Protein AF-0000000086629548 (afdb_homodimer)

Radius of gyration: 54.88 Å; Cα contacts (8 Å, |Δi|>4): 2472; chains: 2; bounding box: 85×171×128 Å

Structure (mmCIF, N/CA/C/O backbone):
data_AF-0000000086629548-model_v1
#
loop_
_entity.id
_entity.type
_entity.pdbx_description
1 polymer 'Uncharacterized protein'
#
loop_
_atom_site.group_PDB
_atom_site.id
_atom_site.type_symbol
_atom_site.label_atom_id
_atom_site.label_alt_id
_atom_site.label_comp_id
_atom_site.label_asym_id
_atom_site.label_entity_id
_atom_site.label_seq_id
_atom_site.pdbx_PDB_ins_code
_atom_site.Cartn_x
_atom_site.Cartn_y
_atom_site.Cartn_z
_atom_site.occupancy
_atom_site.B_iso_or_equiv
_atom_site.auth_seq_id
_atom_site.auth_comp_id
_atom_site.auth_asym_id
_atom_site.auth_atom_id
_atom_site.pdbx_PDB_model_num
ATOM 1 N N . MET A 1 1 ? 39.594 41.062 -44.062 1 16.95 1 MET A N 1
ATOM 2 C CA . MET A 1 1 ? 40.344 42.312 -44.031 1 16.95 1 MET A CA 1
ATOM 3 C C . MET A 1 1 ? 39.75 43.281 -43 1 16.95 1 MET A C 1
ATOM 5 O O . MET A 1 1 ? 38.594 43.156 -42.594 1 16.95 1 MET A O 1
ATOM 9 N N . SER A 1 2 ? 40.5 44.625 -42.625 1 18.42 2 SER A N 1
ATOM 10 C CA . SER A 1 2 ? 41.312 45.406 -41.688 1 18.42 2 SER A CA 1
ATOM 11 C C . SER A 1 2 ? 40.531 46.625 -41.219 1 18.42 2 SER A C 1
ATOM 13 O O . SER A 1 2 ? 41 47.375 -40.375 1 18.42 2 SER A O 1
ATOM 15 N N . HIS A 1 3 ? 39.5 47.188 -41.875 1 19.64 3 HIS A N 1
ATOM 16 C CA . HIS A 1 3 ? 39.625 48.656 -41.906 1 19.64 3 HIS A CA 1
ATOM 17 C C . HIS A 1 3 ? 39.156 49.25 -40.594 1 19.64 3 HIS A C 1
ATOM 19 O O . HIS A 1 3 ? 37.969 49.156 -40.25 1 19.64 3 HIS A O 1
ATOM 25 N N . LEU A 1 4 ? 40.062 49.312 -39.438 1 22.28 4 LEU A N 1
ATOM 26 C CA . LEU A 1 4 ? 40 49.562 -38 1 22.28 4 LEU A CA 1
ATOM 27 C C . LEU A 1 4 ? 39.844 51.031 -37.688 1 22.28 4 LEU A C 1
ATOM 29 O O . LEU A 1 4 ? 40.75 51.812 -37.906 1 22.28 4 LEU A O 1
ATOM 33 N N . PRO A 1 5 ? 38.562 51.594 -38 1 23.09 5 PRO A N 1
ATOM 34 C CA . PRO A 1 5 ? 38.594 53.031 -38.156 1 23.09 5 PRO A CA 1
ATOM 35 C C . PRO A 1 5 ? 39.094 53.75 -36.875 1 23.09 5 PRO A C 1
ATOM 37 O O . PRO A 1 5 ? 39.094 53.156 -35.812 1 23.09 5 PRO A O 1
ATOM 40 N N . GLU A 1 6 ? 39.375 55.094 -36.938 1 21.73 6 GLU A N 1
ATOM 41 C CA . GLU A 1 6 ? 40.25 56.188 -36.531 1 21.73 6 GLU A CA 1
ATOM 42 C C . GLU A 1 6 ? 39.812 56.844 -35.219 1 21.73 6 GLU A C 1
ATOM 44 O O . GLU A 1 6 ? 38.625 57.156 -35.062 1 21.73 6 GLU A O 1
ATOM 49 N N . PRO A 1 7 ? 40.531 56.719 -34 1 24.36 7 PRO A N 1
ATOM 50 C CA . PRO A 1 7 ? 40.344 56.906 -32.562 1 24.36 7 PRO A CA 1
ATOM 51 C C . PRO A 1 7 ? 40.281 58.375 -32.156 1 24.36 7 PRO A C 1
ATOM 53 O O . PRO A 1 7 ? 41.219 59.125 -32.375 1 24.36 7 PRO A O 1
ATOM 56 N N . PRO A 1 8 ? 39 59.031 -32.344 1 25.02 8 PRO A N 1
ATOM 57 C CA . PRO A 1 8 ? 39.031 60.5 -32.438 1 25.02 8 PRO A CA 1
ATOM 58 C C . PRO A 1 8 ? 39.688 61.125 -31.188 1 25.02 8 PRO A C 1
ATOM 60 O O . PRO A 1 8 ? 39.75 60.5 -30.125 1 25.02 8 PRO A O 1
ATOM 63 N N . PRO A 1 9 ? 40.062 62.438 -31.281 1 21.61 9 PRO A N 1
ATOM 64 C CA . PRO A 1 9 ? 41.094 63.281 -30.688 1 21.61 9 PRO A CA 1
ATOM 65 C C . PRO A 1 9 ? 40.719 63.812 -29.297 1 21.61 9 PRO A C 1
ATOM 67 O O . PRO A 1 9 ? 39.531 63.906 -28.984 1 21.61 9 PRO A O 1
ATOM 70 N N . ARG A 1 10 ? 41.594 63.812 -28.266 1 21 10 ARG A N 1
ATOM 71 C CA . ARG A 1 10 ? 41.781 63.875 -26.812 1 21 10 ARG A CA 1
ATOM 72 C C . ARG A 1 10 ? 41.531 65.312 -26.312 1 21 10 ARG A C 1
ATOM 74 O O . ARG A 1 10 ? 42.344 66.188 -26.547 1 21 10 ARG A O 1
ATOM 81 N N . PRO A 1 11 ? 40.125 65.812 -26.391 1 21.61 11 PRO A N 1
ATOM 82 C CA . PRO A 1 11 ? 40.062 67.25 -26.203 1 21.61 11 PRO A CA 1
ATOM 83 C C . PRO A 1 11 ? 40.656 67.75 -24.875 1 21.61 11 PRO A C 1
ATOM 85 O O . PRO A 1 11 ? 40.719 66.938 -23.922 1 21.61 11 PRO A O 1
ATOM 88 N N . ALA A 1 12 ? 41.219 68.938 -24.797 1 23.23 12 ALA A N 1
ATOM 89 C CA . ALA A 1 12 ? 42.188 69.75 -24.031 1 23.23 12 ALA A CA 1
ATOM 90 C C . ALA A 1 12 ? 41.562 70.25 -22.719 1 23.23 12 ALA A C 1
ATOM 92 O O . ALA A 1 12 ? 40.5 70.812 -22.719 1 23.23 12 ALA A O 1
ATOM 93 N N . ILE A 1 13 ? 41.812 69.562 -21.578 1 20.09 13 ILE A N 1
ATOM 94 C CA . ILE A 1 13 ? 41.312 69.625 -20.219 1 20.09 13 ILE A CA 1
ATOM 95 C C . ILE A 1 13 ? 41.75 70.938 -19.562 1 20.09 13 ILE A C 1
ATOM 97 O O . ILE A 1 13 ? 42.938 71.188 -19.312 1 20.09 13 ILE A O 1
ATOM 101 N N . GLU A 1 14 ? 41.062 72.062 -20.078 1 18.64 14 GLU A N 1
ATOM 102 C CA . GLU A 1 14 ? 41.594 73.312 -19.641 1 18.64 14 GLU A CA 1
ATOM 103 C C . GLU A 1 14 ? 41.562 73.438 -18.125 1 18.64 14 GLU A C 1
ATOM 105 O O . GLU A 1 14 ? 40.562 73.062 -17.484 1 18.64 14 GLU A O 1
ATOM 110 N N . ARG A 1 15 ? 42.656 73.688 -17.516 1 17.89 15 ARG A N 1
ATOM 111 C CA . ARG A 1 15 ? 43.188 73.75 -16.156 1 17.89 15 ARG A CA 1
ATOM 112 C C . ARG A 1 15 ? 42.594 74.938 -15.383 1 17.89 15 ARG A C 1
ATOM 114 O O . ARG A 1 15 ? 42.906 76.062 -15.648 1 17.89 15 ARG A O 1
ATOM 121 N N . LYS A 1 16 ? 41.156 74.938 -15.266 1 21.5 16 LYS A N 1
ATOM 122 C CA . LYS A 1 16 ? 40.625 76.188 -14.719 1 21.5 16 LYS A CA 1
ATOM 123 C C . LYS A 1 16 ? 41.25 76.5 -13.352 1 21.5 16 LYS A C 1
ATOM 125 O O . LYS A 1 16 ? 41.406 75.625 -12.523 1 21.5 16 LYS A O 1
ATOM 130 N N . SER A 1 17 ? 41.938 77.688 -13.148 1 18.8 17 SER A N 1
ATOM 131 C CA . SER A 1 17 ? 42.812 78.312 -12.133 1 18.8 17 SER A CA 1
ATOM 132 C C . SER A 1 17 ? 42.031 78.562 -10.844 1 18.8 17 SER A C 1
ATOM 134 O O . SER A 1 17 ? 40.906 79.062 -10.883 1 18.8 17 SER A O 1
ATOM 136 N N . ILE A 1 18 ? 42.219 77.75 -9.758 1 20 18 ILE A N 1
ATOM 137 C CA . ILE A 1 18 ? 41.625 77.688 -8.422 1 20 18 ILE A CA 1
ATOM 138 C C . ILE A 1 18 ? 41.969 78.938 -7.633 1 20 18 ILE A C 1
ATOM 140 O O . ILE A 1 18 ? 43.125 79.188 -7.285 1 20 18 ILE A O 1
ATOM 144 N N . ALA A 1 19 ? 41.344 80.125 -8.109 1 21.16 19 ALA A N 1
ATOM 145 C CA . ALA A 1 19 ? 41.75 81.375 -7.461 1 21.16 19 ALA A CA 1
ATOM 146 C C . ALA A 1 19 ? 41.438 81.375 -5.965 1 21.16 19 ALA A C 1
ATOM 148 O O . ALA A 1 19 ? 40.406 80.875 -5.555 1 21.16 19 ALA A O 1
ATOM 149 N N . TYR A 1 20 ? 42.375 81.375 -5.094 1 19.84 20 TYR A N 1
ATOM 150 C CA . TYR A 1 20 ? 42.594 81.25 -3.652 1 19.84 20 TYR A CA 1
ATOM 151 C C . TYR A 1 20 ? 41.969 82.438 -2.928 1 19.84 20 TYR A C 1
ATOM 153 O O . TYR A 1 20 ? 42.5 83.562 -2.996 1 19.84 20 TYR A O 1
ATOM 161 N N . ALA A 1 21 ? 40.625 82.812 -3.229 1 23.08 21 ALA A N 1
ATOM 162 C CA . ALA A 1 21 ? 40.188 84.062 -2.719 1 23.08 21 ALA A CA 1
ATOM 163 C C . ALA A 1 21 ? 40.375 84.188 -1.206 1 23.08 21 ALA A C 1
ATOM 165 O O . ALA A 1 21 ? 40.281 83.188 -0.508 1 23.08 21 ALA A O 1
ATOM 166 N N . GLU A 1 22 ? 40.875 85.312 -0.771 1 21.45 22 GLU A N 1
ATOM 167 C CA . GLU A 1 22 ? 41.406 85.875 0.468 1 21.45 22 GLU A CA 1
ATOM 168 C C . GLU A 1 22 ? 40.312 86 1.513 1 21.45 22 GLU A C 1
ATOM 170 O O . GLU A 1 22 ? 39.281 86.625 1.248 1 21.45 22 GLU A O 1
ATOM 175 N N . VAL A 1 23 ? 40.125 85 2.391 1 23.09 23 VAL A N 1
ATOM 176 C CA . VAL A 1 23 ? 39.188 84.812 3.479 1 23.09 23 VAL A CA 1
ATOM 177 C C . VAL A 1 23 ? 39.375 85.938 4.531 1 23.09 23 VAL A C 1
ATOM 179 O O . VAL A 1 23 ? 40.406 85.938 5.203 1 23.09 23 VAL A O 1
ATOM 182 N N . HIS A 1 24 ? 39.094 87.188 4.105 1 21.47 24 HIS A N 1
ATOM 183 C CA . HIS A 1 24 ? 39.281 88.25 5.074 1 21.47 24 HIS A CA 1
ATOM 184 C C . HIS A 1 24 ? 38.406 88.062 6.305 1 21.47 24 HIS A C 1
ATOM 186 O O . HIS A 1 24 ? 37.281 87.562 6.195 1 21.47 24 HIS A O 1
ATOM 192 N N . GLY A 1 25 ? 38.969 88 7.57 1 21.34 25 GLY A N 1
ATOM 193 C CA . GLY A 1 25 ? 38.781 87.625 8.961 1 21.34 25 GLY A CA 1
ATOM 194 C C . GLY A 1 25 ? 37.812 88.562 9.695 1 21.34 25 GLY A C 1
ATOM 195 O O . GLY A 1 25 ? 37.719 88.5 10.93 1 21.34 25 GLY A O 1
ATOM 196 N N . THR A 1 26 ? 37.031 89.438 8.969 1 23.89 26 THR A N 1
ATOM 197 C CA . THR A 1 26 ? 36.594 90.5 9.844 1 23.89 26 THR A CA 1
ATOM 198 C C . THR A 1 26 ? 35.625 89.938 10.898 1 23.89 26 THR A C 1
ATOM 200 O O . THR A 1 26 ? 34.75 89.188 10.594 1 23.89 26 THR A O 1
ATOM 203 N N . ALA A 1 27 ? 35.969 90.062 12.188 1 25.42 27 ALA A N 1
ATOM 204 C CA . ALA A 1 27 ? 35.562 89.688 13.539 1 25.42 27 ALA A CA 1
ATOM 205 C C . ALA A 1 27 ? 34.219 90.375 13.914 1 25.42 27 ALA A C 1
ATOM 207 O O . ALA A 1 27 ? 34.125 91 14.945 1 25.42 27 ALA A O 1
ATOM 208 N N . SER A 1 28 ? 33.344 90.5 12.906 1 22.39 28 SER A N 1
ATOM 209 C CA . SER A 1 28 ? 32.188 91.312 13.375 1 22.39 28 SER A CA 1
ATOM 210 C C . SER A 1 28 ? 31.531 90.625 14.578 1 22.39 28 SER A C 1
ATOM 212 O O . SER A 1 28 ? 31.375 89.438 14.617 1 22.39 28 SER A O 1
ATOM 214 N N . ASP A 1 29 ? 31.531 91.25 15.703 1 22.77 29 ASP A N 1
ATOM 215 C CA . ASP A 1 29 ? 31.156 91.062 17.094 1 22.77 29 ASP A CA 1
ATOM 216 C C . ASP A 1 29 ? 29.672 90.75 17.219 1 22.77 29 ASP A C 1
ATOM 218 O O . ASP A 1 29 ? 28.844 91.688 17.391 1 22.77 29 ASP A O 1
ATOM 222 N N . SER A 1 30 ? 29.141 89.938 16.375 1 20.83 30 SER A N 1
ATOM 223 C CA . SER A 1 30 ? 27.688 89.75 16.391 1 20.83 30 SER A CA 1
ATOM 224 C C . SER A 1 30 ? 27.203 89.25 17.75 1 20.83 30 SER A C 1
ATOM 226 O O . SER A 1 30 ? 27.594 88.188 18.188 1 20.83 30 SER A O 1
ATOM 228 N N . ARG A 1 31 ? 26.984 90.25 18.703 1 30.27 31 ARG A N 1
ATOM 229 C CA . ARG A 1 31 ? 26.266 90.062 19.953 1 30.27 31 ARG A CA 1
ATOM 230 C C . ARG A 1 31 ? 25 89.188 19.75 1 30.27 31 ARG A C 1
ATOM 232 O O . ARG A 1 31 ? 24.062 89.625 19.094 1 30.27 31 ARG A O 1
ATOM 239 N N . GLN A 1 32 ? 25.266 87.938 19.359 1 20.83 32 GLN A N 1
ATOM 240 C CA . GLN A 1 32 ? 24.172 87 19.203 1 20.83 32 GLN A CA 1
ATOM 241 C C . GLN A 1 32 ? 23.234 87.062 20.406 1 20.83 32 GLN A C 1
ATOM 243 O O . GLN A 1 32 ? 23.656 86.812 21.547 1 20.83 32 GLN A O 1
ATOM 248 N N . ASP A 1 33 ? 22.344 88.062 20.391 1 27.55 33 ASP A N 1
ATOM 249 C CA . ASP A 1 33 ? 21.203 88.125 21.312 1 27.55 33 ASP A CA 1
ATOM 250 C C . ASP A 1 33 ? 20.594 86.75 21.562 1 27.55 33 ASP A C 1
ATOM 252 O O . ASP A 1 33 ? 20.391 86 20.641 1 27.55 33 ASP A O 1
ATOM 256 N N . GLY A 1 34 ? 20.922 86.188 22.641 1 26.98 34 GLY A N 1
ATOM 257 C CA . GLY A 1 34 ? 20.422 84.938 23.234 1 26.98 34 GLY A CA 1
ATOM 258 C C . GLY A 1 34 ? 18.922 84.812 23.203 1 26.98 34 GLY A C 1
ATOM 259 O O . GLY A 1 34 ? 18.25 85.062 24.203 1 26.98 34 GLY A O 1
ATOM 260 N N . GLN A 1 35 ? 18.25 85.312 22.094 1 26.69 35 GLN A N 1
ATOM 261 C CA . GLN A 1 35 ? 16.797 85.125 22.062 1 26.69 35 GLN A CA 1
ATOM 262 C C . GLN A 1 35 ? 16.453 83.688 22.328 1 26.69 35 GLN A C 1
ATOM 264 O O . GLN A 1 35 ? 16.797 82.812 21.547 1 26.69 35 GLN A O 1
ATOM 269 N N . THR A 1 36 ? 16.469 83.312 23.562 1 30.31 36 THR A N 1
ATOM 270 C CA . THR A 1 36 ? 15.789 82.125 23.938 1 30.31 36 THR A CA 1
ATOM 271 C C . THR A 1 36 ? 14.492 81.938 23.141 1 30.31 36 THR A C 1
ATOM 273 O O . THR A 1 36 ? 13.664 82.875 23.109 1 30.31 36 THR A O 1
ATOM 276 N N . GLY A 1 37 ? 14.539 81.375 21.984 1 29.08 37 GLY A N 1
ATOM 277 C CA . GLY A 1 37 ? 13.398 81.062 21.141 1 29.08 37 GLY A CA 1
ATOM 278 C C . GLY A 1 37 ? 12.18 80.625 21.938 1 29.08 37 GLY A C 1
ATOM 279 O O . GLY A 1 37 ? 12.133 79.5 22.469 1 29.08 37 GLY A O 1
ATOM 280 N N . TYR A 1 38 ? 11.625 81.5 22.828 1 31.05 38 TYR A N 1
ATOM 281 C CA . TYR A 1 38 ? 10.242 81.312 23.219 1 31.05 38 TYR A CA 1
ATOM 282 C C . TYR A 1 38 ? 9.406 80.812 22.031 1 31.05 38 TYR A C 1
ATOM 284 O O . TYR A 1 38 ? 9.383 81.5 20.984 1 31.05 38 TYR A O 1
ATOM 292 N N . VAL A 1 39 ? 9.367 79.562 21.781 1 35.62 39 VAL A N 1
ATOM 293 C CA . VAL A 1 39 ? 8.328 79.062 20.906 1 35.62 39 VAL A CA 1
ATOM 294 C C . VAL A 1 39 ? 7.074 79.938 21 1 35.62 39 VAL A C 1
ATOM 296 O O . VAL A 1 39 ? 6.547 80.125 22.094 1 35.62 39 VAL A O 1
ATOM 299 N N . ASP A 1 40 ? 6.98 81 20.281 1 35.56 40 ASP A N 1
ATOM 300 C CA . ASP A 1 40 ? 5.809 81.875 20.109 1 35.56 40 ASP A CA 1
ATOM 301 C C . ASP A 1 40 ? 4.52 81.062 20.297 1 35.56 40 ASP A C 1
ATOM 303 O O . ASP A 1 40 ? 4.23 80.125 19.516 1 35.56 40 ASP A O 1
ATOM 307 N N . SER A 1 41 ? 4.047 80.812 21.438 1 40.88 41 SER A N 1
ATOM 308 C CA . SER A 1 41 ? 2.791 80.312 21.984 1 40.88 41 SER A CA 1
ATOM 309 C C . SER A 1 41 ? 1.6 80.812 21.156 1 40.88 41 SER A C 1
ATOM 311 O O . SER A 1 41 ? 0.449 80.688 21.578 1 40.88 41 SER A O 1
ATOM 313 N N . LYS A 1 42 ? 1.736 81.75 20.203 1 44.5 42 LYS A N 1
ATOM 314 C CA . LYS A 1 42 ? 0.559 82.438 19.688 1 44.5 42 LYS A CA 1
ATOM 315 C C . LYS A 1 42 ? -0.26 81.5 18.781 1 44.5 42 LYS A C 1
ATOM 317 O O . LYS A 1 42 ? -1.447 81.75 18.562 1 44.5 42 LYS A O 1
ATOM 322 N N . TYR A 1 43 ? 0.368 80.812 17.734 1 45.66 43 TYR A N 1
ATOM 323 C CA . TYR A 1 43 ? -0.561 80.188 16.812 1 45.66 43 TYR A CA 1
ATOM 324 C C . TYR A 1 43 ? -0.967 78.812 17.312 1 45.66 43 TYR A C 1
ATOM 326 O O . TYR A 1 43 ? -0.111 78 17.609 1 45.66 43 TYR A O 1
ATOM 334 N N . PRO A 1 44 ? -2.225 78.688 17.656 1 58 44 PRO A N 1
ATOM 335 C CA . PRO A 1 44 ? -2.754 77.438 18.203 1 58 44 PRO A CA 1
ATOM 336 C C . PRO A 1 44 ? -2.441 76.188 17.312 1 58 44 PRO A C 1
ATOM 338 O O . PRO A 1 44 ? -2.631 76.25 16.094 1 58 44 PRO A O 1
ATOM 341 N N . LYS A 1 45 ? -1.513 75.25 17.672 1 67.81 45 LYS A N 1
ATOM 342 C CA . LYS A 1 45 ? -1.233 74 16.969 1 67.81 45 LYS A CA 1
ATOM 343 C C . LYS A 1 45 ? -2.508 73.188 16.766 1 67.81 45 LYS A C 1
ATOM 345 O O . LYS A 1 45 ? -3.195 72.875 17.734 1 67.81 45 LYS A O 1
ATOM 350 N N . THR A 1 46 ? -3.045 73.188 15.469 1 74.94 46 THR A N 1
ATOM 351 C CA . THR A 1 46 ? -4.293 72.5 15.156 1 74.94 46 THR A CA 1
ATOM 352 C C . THR A 1 46 ? -4.016 71.125 14.562 1 74.94 46 THR A C 1
ATOM 354 O O . THR A 1 46 ? -2.975 70.938 13.938 1 74.94 46 THR A O 1
ATOM 357 N N . SER A 1 47 ? -4.867 70.25 14.891 1 76.81 47 SER A N 1
ATOM 358 C CA . SER A 1 47 ? -4.793 68.875 14.328 1 76.81 47 SER A CA 1
ATOM 359 C C . SER A 1 47 ? -5.359 68.812 12.914 1 76.81 47 SER A C 1
ATOM 361 O O . SER A 1 47 ? -6.449 69.375 12.664 1 76.81 47 SER A O 1
ATOM 363 N N . LYS A 1 48 ? -4.523 68.5 11.953 1 71.5 48 LYS A N 1
ATOM 364 C CA . LYS A 1 48 ? -4.969 68.438 10.562 1 71.5 48 LYS A CA 1
ATOM 365 C C . LYS A 1 48 ? -5.707 67.125 10.258 1 71.5 48 LYS A C 1
ATOM 367 O O . LYS A 1 48 ? -5.215 66.062 10.562 1 71.5 48 LYS A O 1
ATOM 372 N N . TRP A 1 49 ? -6.996 67.375 9.797 1 74.56 49 TRP A N 1
ATOM 373 C CA . TRP A 1 49 ? -7.828 66.25 9.391 1 74.56 49 TRP A CA 1
ATOM 374 C C . TRP A 1 49 ? -7.328 65.625 8.078 1 74.56 49 TRP A C 1
ATOM 376 O O . TRP A 1 49 ? -7.281 66.312 7.059 1 74.56 49 TRP A O 1
ATOM 386 N N . HIS A 1 50 ? -6.613 64.562 8.008 1 68.62 50 HIS A N 1
ATOM 387 C CA . HIS A 1 50 ? -6.254 63.844 6.781 1 68.62 50 HIS A CA 1
ATOM 388 C C . HIS A 1 50 ? -6.281 62.344 6.973 1 68.62 50 HIS A C 1
ATOM 390 O O . HIS A 1 50 ? -5.812 61.844 7.992 1 68.62 50 HIS A O 1
ATOM 396 N N . VAL A 1 51 ? -7.078 61.781 6.09 1 66.31 51 VAL A N 1
ATOM 397 C CA . VAL A 1 51 ? -7.039 60.312 6.066 1 66.31 51 VAL A CA 1
ATOM 398 C C . VAL A 1 51 ? -5.785 59.844 5.336 1 66.31 51 VAL A C 1
ATOM 400 O O . VAL A 1 51 ? -5.633 60.062 4.137 1 66.31 51 VAL A O 1
ATOM 403 N N . ARG A 1 52 ? -4.879 59.406 6.102 1 71.31 52 ARG A N 1
ATOM 404 C CA . ARG A 1 52 ? -3.725 58.812 5.426 1 71.31 52 ARG A CA 1
ATOM 405 C C . ARG A 1 52 ? -4.086 57.5 4.766 1 71.31 52 ARG A C 1
ATOM 407 O O . ARG A 1 52 ? -4.723 56.625 5.387 1 71.31 52 ARG A O 1
ATOM 414 N N . TRP A 1 53 ? -3.939 57.5 3.514 1 81.88 53 TRP A N 1
ATOM 415 C CA . TRP A 1 53 ? -4.293 56.344 2.674 1 81.88 53 TRP A CA 1
ATOM 416 C C . TRP A 1 53 ? -3.59 55.094 3.154 1 81.88 53 TRP A C 1
ATOM 418 O O . TRP A 1 53 ? -3.926 53.969 2.723 1 81.88 53 TRP A O 1
ATOM 428 N N . GLN A 1 54 ? -2.801 55.125 4.152 1 85.19 54 GLN A N 1
ATOM 429 C CA . GLN A 1 54 ? -1.989 54 4.574 1 85.19 54 GLN A CA 1
ATOM 430 C C . GLN A 1 54 ? -2.838 52.938 5.285 1 85.19 54 GLN A C 1
ATOM 432 O O . GLN A 1 54 ? -2.648 51.75 5.086 1 85.19 54 GLN A O 1
ATOM 437 N N . THR A 1 55 ? -3.812 53.375 6.074 1 90 55 THR A N 1
ATOM 438 C CA . THR A 1 55 ? -4.602 52.406 6.855 1 90 55 THR A CA 1
ATOM 439 C C . THR A 1 55 ? -5.52 51.594 5.949 1 90 55 THR A C 1
ATOM 441 O O . THR A 1 55 ? -5.516 50.375 5.996 1 90 55 THR A O 1
ATOM 444 N N . PRO A 1 56 ? -6.312 52.25 5.016 1 92.5 56 PRO A N 1
ATOM 445 C CA . PRO A 1 56 ? -7.113 51.438 4.094 1 92.5 56 PRO A CA 1
ATOM 446 C C . PRO A 1 56 ? -6.262 50.562 3.18 1 92.5 56 PRO A C 1
ATOM 448 O O . PRO A 1 56 ? -6.641 49.438 2.873 1 92.5 56 PRO A O 1
ATOM 451 N N . ALA A 1 57 ? -5.145 51.062 2.77 1 93.81 57 ALA A N 1
ATOM 452 C CA . ALA A 1 57 ? -4.258 50.281 1.909 1 93.81 57 ALA A CA 1
ATOM 453 C C . ALA A 1 57 ? -3.721 49.062 2.639 1 93.81 57 ALA A C 1
ATOM 455 O O . ALA A 1 57 ? -3.611 47.969 2.053 1 93.81 57 ALA A O 1
ATOM 456 N N . LYS A 1 58 ? -3.355 49.219 3.893 1 93.56 58 LYS A N 1
ATOM 457 C CA . LYS A 1 58 ? -2.867 48.094 4.68 1 93.56 58 LYS A CA 1
ATOM 458 C C . LYS A 1 58 ? -3.963 47.062 4.887 1 93.56 58 LYS A C 1
ATOM 460 O O . LYS A 1 58 ? -3.707 45.844 4.797 1 93.56 58 LYS A O 1
ATOM 465 N N . MET A 1 59 ? -5.121 47.5 5.148 1 95.44 59 MET A N 1
ATOM 466 C CA . MET A 1 59 ? -6.262 46.594 5.352 1 95.44 59 MET A CA 1
ATOM 467 C C . MET A 1 59 ? -6.543 45.781 4.094 1 95.44 59 MET A C 1
ATOM 469 O O . MET A 1 59 ? -6.676 44.562 4.156 1 95.44 59 MET A O 1
ATOM 473 N N . LEU A 1 60 ? -6.57 46.438 2.947 1 97.06 60 LEU A N 1
ATOM 474 C CA . LEU A 1 60 ? -6.879 45.781 1.676 1 97.06 60 LEU A CA 1
ATOM 475 C C . LEU A 1 60 ? -5.711 44.906 1.204 1 97.06 60 LEU A C 1
ATOM 477 O O . LEU A 1 60 ? -5.914 43.844 0.62 1 97.06 60 LEU A O 1
ATOM 481 N N . ALA A 1 61 ? -4.512 45.375 1.468 1 97.69 61 ALA A N 1
ATOM 482 C CA . ALA A 1 61 ? -3.334 44.625 1.076 1 97.69 61 ALA A CA 1
ATOM 483 C C . ALA A 1 61 ? -3.252 43.312 1.854 1 97.69 61 ALA A C 1
ATOM 485 O O . ALA A 1 61 ? -2.963 42.25 1.281 1 97.69 61 ALA A O 1
ATOM 486 N N . LEU A 1 62 ? -3.498 43.406 3.156 1 98.06 62 LEU A N 1
ATOM 487 C CA . LEU A 1 62 ? -3.48 42.188 3.98 1 98.06 62 LEU A CA 1
ATOM 488 C C . LEU A 1 62 ? -4.578 41.219 3.553 1 98.06 62 LEU A C 1
ATOM 490 O O . LEU A 1 62 ? -4.344 40.031 3.447 1 98.06 62 LEU A O 1
ATOM 494 N N . PHE A 1 63 ? -5.734 41.719 3.264 1 98.38 63 PHE A N 1
ATOM 495 C CA . PHE A 1 63 ? -6.844 40.906 2.775 1 98.38 63 PHE A CA 1
ATOM 496 C C . PHE A 1 63 ? -6.488 40.25 1.447 1 98.38 63 PHE A C 1
ATOM 498 O O . PHE A 1 63 ? -6.688 39.062 1.272 1 98.38 63 PHE A O 1
ATOM 505 N N . GLY A 1 64 ? -5.977 41.094 0.524 1 98.44 64 GLY A N 1
ATOM 506 C CA . GLY A 1 64 ? -5.59 40.562 -0.78 1 98.44 64 GLY A CA 1
ATOM 507 C C . GLY A 1 64 ? -4.508 39.5 -0.709 1 98.44 64 GLY A C 1
ATOM 508 O O . GLY A 1 64 ? -4.605 38.469 -1.355 1 98.44 64 GLY A O 1
ATOM 509 N N . LEU A 1 65 ? -3.492 39.75 0.126 1 98.44 65 LEU A N 1
ATOM 510 C CA . LEU A 1 65 ? -2.393 38.812 0.276 1 98.44 65 LEU A CA 1
ATOM 511 C C . LEU A 1 65 ? -2.869 37.5 0.949 1 98.44 65 LEU A C 1
ATOM 513 O O . LEU A 1 65 ? -2.396 36.438 0.619 1 98.44 65 LEU A O 1
ATOM 517 N N . GLY A 1 66 ? -3.77 37.656 1.96 1 98.5 66 GLY A N 1
ATOM 518 C CA . GLY A 1 66 ? -4.352 36.5 2.582 1 98.5 66 GLY A CA 1
ATOM 519 C C . GLY A 1 66 ? -5.137 35.625 1.61 1 98.5 66 GLY A C 1
ATOM 520 O O . GLY A 1 66 ? -5.008 34.406 1.61 1 98.5 66 GLY A O 1
ATOM 521 N N . THR A 1 67 ? -5.879 36.25 0.733 1 98.44 67 THR A N 1
ATOM 522 C CA . THR A 1 67 ? -6.656 35.531 -0.282 1 98.44 67 THR A CA 1
ATOM 523 C C . THR A 1 67 ? -5.734 34.875 -1.308 1 98.44 67 THR A C 1
ATOM 525 O O . THR A 1 67 ? -5.961 33.75 -1.712 1 98.44 67 THR A O 1
ATOM 528 N N . LEU A 1 68 ? -4.73 35.594 -1.665 1 98.5 68 LEU A N 1
ATOM 529 C CA . LEU A 1 68 ? -3.764 35.062 -2.609 1 98.5 68 LEU A CA 1
ATOM 530 C C . LEU A 1 68 ? -3.045 33.844 -2.014 1 98.5 68 LEU A C 1
ATOM 532 O O . LEU A 1 68 ? -2.742 32.906 -2.725 1 98.5 68 LEU A O 1
ATOM 536 N N . SER A 1 69 ? -2.736 33.906 -0.763 1 98.5 69 SER A N 1
ATOM 537 C CA . SER A 1 69 ? -2.104 32.781 -0.091 1 98.5 69 SER A CA 1
ATOM 538 C C . SER A 1 69 ? -3.021 31.578 -0.076 1 98.5 69 SER A C 1
ATOM 540 O O . SER A 1 69 ? -2.564 30.438 -0.259 1 98.5 69 SER A O 1
ATOM 542 N N . ALA A 1 70 ? -4.262 31.797 0.141 1 98.56 70 ALA A N 1
ATOM 543 C CA . ALA A 1 70 ? -5.234 30.703 0.099 1 98.56 70 ALA A CA 1
ATOM 544 C C . ALA A 1 70 ? -5.289 30.078 -1.287 1 98.56 70 ALA A C 1
ATOM 546 O O . ALA A 1 70 ? -5.332 28.844 -1.413 1 98.56 70 ALA A O 1
ATOM 547 N N . ILE A 1 71 ? -5.301 30.906 -2.285 1 98.44 71 ILE A N 1
ATOM 548 C CA . ILE A 1 71 ? -5.305 30.422 -3.66 1 98.44 71 ILE A CA 1
ATOM 549 C C . ILE A 1 71 ? -4.012 29.656 -3.941 1 98.44 71 ILE A C 1
ATOM 551 O O . ILE A 1 71 ? -4.027 28.609 -4.594 1 98.44 71 ILE A O 1
ATOM 555 N N . GLY A 1 72 ? -2.891 30.203 -3.457 1 98.44 72 GLY A N 1
ATOM 556 C CA . GLY A 1 72 ? -1.624 29.5 -3.584 1 98.44 72 GLY A CA 1
ATOM 557 C C . GLY A 1 72 ? -1.637 28.125 -2.945 1 98.44 72 GLY A C 1
ATOM 558 O O . GLY A 1 72 ? -1.08 27.172 -3.498 1 98.44 72 GLY A O 1
ATOM 559 N N . HIS A 1 73 ? -2.252 28.047 -1.794 1 98.5 73 HIS A N 1
ATOM 560 C CA . HIS A 1 73 ? -2.398 26.766 -1.111 1 98.5 73 HIS A CA 1
ATOM 561 C C . HIS A 1 73 ? -3.178 25.781 -1.965 1 98.5 73 HIS A C 1
ATOM 563 O O . HIS A 1 73 ? -2.785 24.609 -2.084 1 98.5 73 HIS A O 1
ATOM 569 N N . HIS A 1 74 ? -4.266 26.188 -2.535 1 98.31 74 HIS A N 1
ATOM 570 C CA . HIS A 1 74 ? -5.078 25.375 -3.42 1 98.31 74 HIS A CA 1
ATOM 571 C C . HIS A 1 74 ? -4.266 24.875 -4.609 1 98.31 74 HIS A C 1
ATOM 573 O O . HIS A 1 74 ? -4.293 23.672 -4.93 1 98.31 74 HIS A O 1
ATOM 579 N N . LEU A 1 75 ? -3.545 25.734 -5.234 1 98.5 75 LEU A N 1
ATOM 580 C CA . LEU A 1 75 ? -2.77 25.375 -6.414 1 98.5 75 LEU A CA 1
ATOM 581 C C . LEU A 1 75 ? -1.65 24.406 -6.047 1 98.5 75 LEU A C 1
ATOM 583 O O . LEU A 1 75 ? -1.345 23.484 -6.812 1 98.5 75 LEU A O 1
ATOM 587 N N . PHE A 1 76 ? -1.115 24.594 -4.969 1 98 76 PHE A N 1
ATOM 588 C CA . PHE A 1 76 ? -0.072 23.703 -4.484 1 98 76 PHE A CA 1
ATOM 589 C C . PHE A 1 76 ? -0.619 22.297 -4.285 1 98 76 PHE A C 1
ATOM 591 O O . PHE A 1 76 ? -0.051 21.328 -4.793 1 98 76 PHE A O 1
ATOM 598 N N . TYR A 1 77 ? -1.73 22.172 -3.59 1 98.38 77 TYR A N 1
ATOM 599 C CA . TYR A 1 77 ? -2.33 20.859 -3.336 1 98.38 77 TYR A CA 1
ATOM 600 C C . TYR A 1 77 ? -2.852 20.25 -4.629 1 98.38 77 TYR A C 1
ATOM 602 O O . TYR A 1 77 ? -2.797 19.016 -4.805 1 98.38 77 TYR A O 1
ATOM 610 N N . GLU A 1 78 ? -3.342 21.094 -5.496 1 97.94 78 GLU A N 1
ATOM 611 C CA . GLU A 1 78 ? -3.805 20.594 -6.789 1 97.94 78 GLU A CA 1
ATOM 612 C C . GLU A 1 78 ? -2.658 19.969 -7.586 1 97.94 78 GLU A C 1
ATOM 614 O O . GLU A 1 78 ? -2.848 18.969 -8.273 1 97.94 78 GLU A O 1
ATOM 619 N N . SER A 1 79 ? -1.498 20.5 -7.492 1 97.69 79 SER A N 1
ATOM 620 C CA . SER A 1 79 ? -0.33 19.984 -8.195 1 97.69 79 SER A CA 1
ATOM 621 C C . SER A 1 79 ? 0.117 18.641 -7.621 1 97.69 79 SER A C 1
ATOM 623 O O . SER A 1 79 ? 0.75 17.844 -8.312 1 97.69 79 SER A O 1
ATOM 625 N N . LEU A 1 80 ? -0.152 18.359 -6.383 1 97.12 80 LEU A N 1
ATOM 626 C CA . LEU A 1 80 ? 0.262 17.125 -5.711 1 97.12 80 LEU A CA 1
ATOM 627 C C . LEU A 1 80 ? -0.775 16.031 -5.902 1 97.12 80 LEU A C 1
ATOM 629 O O . LEU A 1 80 ? -0.458 14.844 -5.781 1 97.12 80 LEU A O 1
ATOM 633 N N . ASN A 1 81 ? -1.96 16.375 -6.266 1 96.31 81 ASN A N 1
ATOM 634 C CA . ASN A 1 81 ? -3.062 15.43 -6.367 1 96.31 81 ASN A CA 1
ATOM 635 C C . ASN A 1 81 ? -2.73 14.281 -7.316 1 96.31 81 ASN A C 1
ATOM 637 O O . ASN A 1 81 ? -2.273 14.508 -8.438 1 96.31 81 ASN A O 1
ATOM 641 N N . SER A 1 82 ? -2.844 13.07 -6.816 1 92.62 82 SER A N 1
ATOM 642 C CA . SER A 1 82 ? -2.662 11.828 -7.559 1 92.62 82 SER A CA 1
ATOM 643 C C . SER A 1 82 ? -1.192 11.594 -7.898 1 92.62 82 SER A C 1
ATOM 645 O O . SER A 1 82 ? -0.876 10.883 -8.852 1 92.62 82 SER A O 1
ATOM 647 N N . THR A 1 83 ? -0.318 12.297 -7.234 1 92.38 83 THR A N 1
ATOM 648 C CA . THR A 1 83 ? 1.109 12.031 -7.379 1 92.38 83 THR A CA 1
ATOM 649 C C . THR A 1 83 ? 1.607 11.133 -6.25 1 92.38 83 THR A C 1
ATOM 651 O O . THR A 1 83 ? 1.003 11.078 -5.176 1 92.38 83 THR A O 1
ATOM 654 N N . PRO A 1 84 ? 2.697 10.375 -6.52 1 90.31 84 PRO A N 1
ATOM 655 C CA . PRO A 1 84 ? 3.215 9.477 -5.484 1 90.31 84 PRO A CA 1
ATOM 656 C C . PRO A 1 84 ? 3.814 10.227 -4.297 1 90.31 84 PRO A C 1
ATOM 658 O O . PRO A 1 84 ? 4.43 11.273 -4.473 1 90.31 84 PRO A O 1
ATOM 661 N N . VAL A 1 85 ? 3.502 9.656 -3.119 1 94 85 VAL A N 1
ATOM 662 C CA . VAL A 1 85 ? 4.129 10.18 -1.91 1 94 85 VAL A CA 1
ATOM 663 C C . VAL A 1 85 ? 5.586 9.734 -1.846 1 94 85 VAL A C 1
ATOM 665 O O . VAL A 1 85 ? 5.879 8.539 -1.94 1 94 85 VAL A O 1
ATOM 668 N N . ARG A 1 86 ? 6.438 10.656 -1.732 1 88.5 86 ARG A N 1
ATOM 669 C CA . ARG A 1 86 ? 7.863 10.359 -1.731 1 88.5 86 ARG A CA 1
ATOM 670 C C . ARG A 1 86 ? 8.383 10.188 -0.308 1 88.5 86 ARG A C 1
ATOM 672 O O . ARG A 1 86 ? 7.867 10.797 0.627 1 88.5 86 ARG A O 1
ATOM 679 N N . THR A 1 87 ? 9.273 9.242 -0.145 1 82.44 87 THR A N 1
ATOM 680 C CA . THR A 1 87 ? 9.906 8.969 1.14 1 82.44 87 THR A CA 1
ATOM 681 C C . THR A 1 87 ? 11.422 9.086 1.025 1 82.44 87 THR A C 1
ATOM 683 O O . THR A 1 87 ? 11.969 9.172 -0.079 1 82.44 87 THR A O 1
ATOM 686 N N . ALA A 1 88 ? 12 9.133 2.23 1 78.06 88 ALA A N 1
ATOM 687 C CA . ALA A 1 88 ? 13.461 9.164 2.234 1 78.06 88 ALA A CA 1
ATOM 688 C C . ALA A 1 88 ? 14.039 7.891 1.62 1 78.06 88 ALA A C 1
ATOM 690 O O . ALA A 1 88 ? 15.117 7.918 1.017 1 78.06 88 ALA A O 1
ATOM 691 N N . HIS A 1 89 ? 13.328 6.906 1.652 1 74.88 89 HIS A N 1
ATOM 692 C CA . HIS A 1 89 ? 13.82 5.605 1.212 1 74.88 89 HIS A CA 1
ATOM 693 C C . HIS A 1 89 ? 13.805 5.496 -0.309 1 74.88 89 HIS A C 1
ATOM 695 O O . HIS A 1 89 ? 14.523 4.68 -0.885 1 74.88 89 HIS A O 1
ATOM 701 N N . ASP A 1 90 ? 12.984 6.246 -0.946 1 76.06 90 ASP A N 1
ATOM 702 C CA . ASP A 1 90 ? 12.898 6.191 -2.402 1 76.06 90 ASP A CA 1
ATOM 703 C C . ASP A 1 90 ? 14 7.027 -3.051 1 76.06 90 ASP A C 1
ATOM 705 O O . ASP A 1 90 ? 14.047 7.164 -4.273 1 76.06 90 ASP A O 1
ATOM 709 N N . GLY A 1 91 ? 14.883 7.652 -2.328 1 77.94 91 GLY A N 1
ATOM 710 C CA . GLY A 1 91 ? 15.969 8.453 -2.859 1 77.94 91 GLY A CA 1
ATOM 711 C C . GLY A 1 91 ? 15.586 9.898 -3.105 1 77.94 91 GLY A C 1
ATOM 712 O O . GLY A 1 91 ? 16.359 10.672 -3.67 1 77.94 91 GLY A O 1
ATOM 713 N N . SER A 1 92 ? 14.398 10.203 -2.729 1 85.5 92 SER A N 1
ATOM 714 C CA . SER A 1 92 ? 13.953 11.57 -2.951 1 85.5 92 SER A CA 1
ATOM 715 C C . SER A 1 92 ? 14.617 12.539 -1.978 1 85.5 92 SER A C 1
ATOM 717 O O . SER A 1 92 ? 14.969 12.156 -0.858 1 85.5 92 SER A O 1
ATOM 719 N N . PRO A 1 93 ? 14.82 13.805 -2.525 1 90.62 93 PRO A N 1
ATOM 720 C CA . PRO A 1 93 ? 15.328 14.812 -1.591 1 90.62 93 PRO A CA 1
ATOM 721 C C . PRO A 1 93 ? 14.367 15.086 -0.438 1 90.62 93 PRO A C 1
ATOM 723 O O . PRO A 1 93 ? 13.156 14.906 -0.583 1 90.62 93 PRO A O 1
ATOM 726 N N . ALA A 1 94 ? 14.867 15.555 0.698 1 87.69 94 ALA A N 1
ATOM 727 C CA . ALA A 1 94 ? 14.117 15.75 1.934 1 87.69 94 ALA A CA 1
ATOM 728 C C . ALA A 1 94 ? 12.953 16.719 1.717 1 87.69 94 ALA A C 1
ATOM 730 O O . ALA A 1 94 ? 11.867 16.516 2.262 1 87.69 94 ALA A O 1
ATOM 731 N N . TYR A 1 95 ? 13.141 17.797 0.916 1 92.62 95 TYR A N 1
ATOM 732 C CA . TYR A 1 95 ? 12.148 18.844 0.767 1 92.62 95 TYR A CA 1
ATOM 733 C C . TYR A 1 95 ? 10.945 18.359 -0.036 1 92.62 95 TYR A C 1
ATOM 735 O O . TYR A 1 95 ? 9.93 19.047 -0.126 1 92.62 95 TYR A O 1
ATOM 743 N N . LYS A 1 96 ? 11.039 17.125 -0.562 1 93.31 96 LYS A N 1
ATOM 744 C CA . LYS A 1 96 ? 9.922 16.594 -1.33 1 93.31 96 LYS A CA 1
ATOM 745 C C . LYS A 1 96 ? 9.234 15.453 -0.575 1 93.31 96 LYS A C 1
ATOM 747 O O . LYS A 1 96 ? 8.273 14.859 -1.069 1 93.31 96 LYS A O 1
ATOM 752 N N . THR A 1 97 ? 9.688 15.203 0.593 1 94.25 97 THR A N 1
ATOM 753 C CA . THR A 1 97 ? 9.133 14.109 1.392 1 94.25 97 THR A CA 1
ATOM 754 C C . THR A 1 97 ? 7.793 14.516 1.995 1 94.25 97 THR A C 1
ATOM 756 O O . THR A 1 97 ? 7.422 15.688 1.97 1 94.25 97 THR A O 1
ATOM 759 N N . GLN A 1 98 ? 7.094 13.562 2.52 1 94.81 98 GLN A N 1
ATOM 760 C CA . GLN A 1 98 ? 5.781 13.766 3.123 1 94.81 98 GLN A CA 1
ATOM 761 C C . GLN A 1 98 ? 5.852 14.797 4.25 1 94.81 98 GLN A C 1
ATOM 763 O O . GLN A 1 98 ? 4.961 15.641 4.383 1 94.81 98 GLN A O 1
ATOM 768 N N . GLU A 1 99 ? 6.91 14.789 5.07 1 93.69 99 GLU A N 1
ATOM 769 C CA . GLU A 1 99 ? 7.082 15.695 6.203 1 93.69 99 GLU A CA 1
ATOM 770 C C . GLU A 1 99 ? 7.133 17.141 5.738 1 93.69 99 GLU A C 1
ATOM 772 O O . GLU A 1 99 ? 6.426 18 6.281 1 93.69 99 GLU A O 1
ATOM 777 N N . TRP A 1 100 ? 7.918 17.375 4.766 1 95.56 100 TRP A N 1
ATOM 778 C CA . TRP A 1 100 ? 8.117 18.75 4.309 1 95.56 100 TRP A CA 1
ATOM 779 C C . TRP A 1 100 ? 6.898 19.234 3.535 1 95.56 100 TRP A C 1
ATOM 781 O O . TRP A 1 100 ? 6.531 20.422 3.633 1 95.56 100 TRP A O 1
ATOM 791 N N . ILE A 1 101 ? 6.312 18.438 2.762 1 97.06 101 ILE A N 1
ATOM 792 C CA . ILE A 1 101 ? 5.102 18.828 2.053 1 97.06 101 ILE A CA 1
ATOM 793 C C . ILE A 1 101 ? 4.023 19.234 3.059 1 97.06 101 ILE A C 1
ATOM 795 O O . ILE A 1 101 ? 3.32 20.219 2.855 1 97.06 101 ILE A O 1
ATOM 799 N N . SER A 1 102 ? 3.924 18.438 4.16 1 96.19 102 SER A N 1
ATOM 800 C CA . SER A 1 102 ? 2.986 18.781 5.227 1 96.19 102 SER A CA 1
ATOM 801 C C . SER A 1 102 ? 3.33 20.125 5.844 1 96.19 102 SER A C 1
ATOM 803 O O . SER A 1 102 ? 2.438 20.922 6.148 1 96.19 102 SER A O 1
ATOM 805 N N . ARG A 1 103 ? 4.598 20.438 5.98 1 96.38 103 ARG A N 1
ATOM 806 C CA . ARG A 1 103 ? 5.043 21.703 6.555 1 96.38 103 ARG A CA 1
ATOM 807 C C . ARG A 1 103 ? 4.715 22.859 5.629 1 96.38 103 ARG A C 1
ATOM 809 O O . ARG A 1 103 ? 4.344 23.938 6.094 1 96.38 103 ARG A O 1
ATOM 816 N N . TYR A 1 104 ? 4.855 22.656 4.32 1 97.56 104 TYR A N 1
ATOM 817 C CA . TYR A 1 104 ? 4.477 23.688 3.369 1 97.56 104 TYR A CA 1
ATOM 818 C C . TYR A 1 104 ? 2.984 24 3.461 1 97.56 104 TYR A C 1
ATOM 820 O O . TYR A 1 104 ? 2.578 25.156 3.414 1 97.56 104 TYR A O 1
ATOM 828 N N . GLY A 1 105 ? 2.209 22.938 3.553 1 97.62 105 GLY A N 1
ATOM 829 C CA . GLY A 1 105 ? 0.78 23.141 3.721 1 97.62 105 GLY A CA 1
ATOM 830 C C . GLY A 1 105 ? 0.436 23.938 4.973 1 97.62 105 GLY A C 1
ATOM 831 O O . GLY A 1 105 ? -0.408 24.828 4.938 1 97.62 105 GLY A O 1
ATOM 832 N N . LEU A 1 106 ? 1.131 23.625 6.07 1 97.38 106 LEU A N 1
ATOM 833 C CA . LEU A 1 106 ? 0.946 24.344 7.332 1 97.38 106 LEU A CA 1
ATOM 834 C C . LEU A 1 106 ? 1.37 25.797 7.199 1 97.38 106 LEU A C 1
ATOM 836 O O . LEU A 1 106 ? 0.707 26.688 7.73 1 97.38 106 LEU A O 1
ATOM 840 N N . ALA A 1 107 ? 2.428 26 6.5 1 97.38 107 ALA A N 1
ATOM 841 C CA . ALA A 1 107 ? 2.922 27.359 6.301 1 97.38 107 ALA A CA 1
ATOM 842 C C . ALA A 1 107 ? 1.904 28.219 5.539 1 97.38 107 ALA A C 1
ATOM 844 O O . ALA A 1 107 ? 1.636 29.359 5.914 1 97.38 107 ALA A O 1
ATOM 845 N N . PHE A 1 108 ? 1.313 27.672 4.496 1 98.25 108 PHE A N 1
ATOM 846 C CA . PHE A 1 108 ? 0.278 28.375 3.75 1 98.25 108 PHE A CA 1
ATOM 847 C C . PHE A 1 108 ? -0.899 28.734 4.652 1 98.25 108 PHE A C 1
ATOM 849 O O . PHE A 1 108 ? -1.419 29.844 4.602 1 98.25 108 PHE A O 1
ATOM 856 N N . ALA A 1 109 ? -1.268 27.75 5.434 1 97.88 109 ALA A N 1
ATOM 857 C CA . ALA A 1 109 ? -2.41 27.969 6.316 1 97.88 109 ALA A CA 1
ATOM 858 C C . ALA A 1 109 ? -2.107 29.031 7.359 1 97.88 109 ALA A C 1
ATOM 860 O O . ALA A 1 109 ? -2.959 29.875 7.66 1 97.88 109 ALA A O 1
ATOM 861 N N . PHE A 1 110 ? -0.911 29.016 7.875 1 96.69 110 PHE A N 1
ATOM 862 C CA . PHE A 1 110 ? -0.478 29.984 8.867 1 96.69 110 PHE A CA 1
ATOM 863 C C . PHE A 1 110 ? -0.439 31.391 8.273 1 96.69 110 PHE A C 1
ATOM 865 O O . PHE A 1 110 ? -0.928 32.344 8.883 1 96.69 110 PHE A O 1
ATOM 872 N N . ILE A 1 111 ? 0.107 31.516 7.145 1 97.5 111 ILE A N 1
ATOM 873 C CA . ILE A 1 111 ? 0.22 32.812 6.477 1 97.5 111 ILE A CA 1
ATOM 874 C C . ILE A 1 111 ? -1.173 33.344 6.152 1 97.5 111 ILE A C 1
ATOM 876 O O . ILE A 1 111 ? -1.468 34.531 6.41 1 97.5 111 ILE A O 1
ATOM 880 N N . THR A 1 112 ? -2.031 32.5 5.676 1 98.25 112 THR A N 1
ATOM 881 C CA . THR A 1 112 ? -3.385 32.906 5.309 1 98.25 112 THR A CA 1
ATOM 882 C C . THR A 1 112 ? -4.148 33.438 6.527 1 98.25 112 THR A C 1
ATOM 884 O O . THR A 1 112 ? -4.73 34.5 6.488 1 98.25 112 THR A O 1
ATOM 887 N N . LYS A 1 113 ? -4.078 32.688 7.613 1 96.62 113 LYS A N 1
ATOM 888 C CA . LYS A 1 113 ? -4.875 33.094 8.773 1 96.62 113 LYS A CA 1
ATOM 889 C C . LYS A 1 113 ? -4.344 34.375 9.398 1 96.62 113 LYS A C 1
ATOM 891 O O . LYS A 1 113 ? -5.125 35.219 9.844 1 96.62 113 LYS A O 1
ATOM 896 N N . ILE A 1 114 ? -3.002 34.531 9.43 1 96 114 ILE A N 1
ATOM 897 C CA . ILE A 1 114 ? -2.404 35.719 10.031 1 96 114 ILE A CA 1
ATOM 898 C C . ILE A 1 114 ? -2.773 36.938 9.219 1 96 114 ILE A C 1
ATOM 900 O O . ILE A 1 114 ? -3.162 37.969 9.773 1 96 114 ILE A O 1
ATOM 904 N N . LEU A 1 115 ? -2.727 36.875 7.934 1 98.06 115 LEU A N 1
ATOM 905 C CA . LEU A 1 115 ? -2.99 38 7.055 1 98.06 115 LEU A CA 1
ATOM 906 C C . LEU A 1 115 ? -4.465 38.375 7.098 1 98.06 115 LEU A C 1
ATOM 908 O O . LEU A 1 115 ? -4.793 39.562 7.234 1 98.06 115 LEU A O 1
ATOM 912 N N . LEU A 1 116 ? -5.32 37.406 7.027 1 98.62 116 LEU A N 1
ATOM 913 C CA . LEU A 1 116 ? -6.75 37.688 7.047 1 98.62 116 LEU A CA 1
ATOM 914 C C . LEU A 1 116 ? -7.172 38.25 8.406 1 98.62 116 LEU A C 1
ATOM 916 O O . LEU A 1 116 ? -7.914 39.219 8.492 1 98.62 116 LEU A O 1
ATOM 920 N N . ALA A 1 117 ? -6.691 37.625 9.461 1 97.69 117 ALA A N 1
ATOM 921 C CA . ALA A 1 117 ? -7.031 38.062 10.797 1 97.69 117 ALA A CA 1
ATOM 922 C C . ALA A 1 117 ? -6.5 39.469 11.047 1 97.69 117 ALA A C 1
ATOM 924 O O . ALA A 1 117 ? -7.164 40.312 11.688 1 97.69 117 ALA A O 1
ATOM 925 N N . SER A 1 118 ? -5.309 39.719 10.594 1 96.94 118 SER A N 1
ATOM 926 C CA . SER A 1 118 ? -4.707 41.031 10.758 1 96.94 118 SER A CA 1
ATOM 927 C C . SER A 1 118 ? -5.516 42.094 10.023 1 96.94 118 SER A C 1
ATOM 929 O O . SER A 1 118 ? -5.656 43.219 10.508 1 96.94 118 SER A O 1
ATOM 931 N N . SER A 1 119 ? -6.004 41.781 8.867 1 98.06 119 SER A N 1
ATOM 932 C CA . SER A 1 119 ? -6.848 42.719 8.133 1 98.06 119 SER A CA 1
ATOM 933 C C . SER A 1 119 ? -8.094 43.094 8.93 1 98.06 119 SER A C 1
ATOM 935 O O . SER A 1 119 ? -8.477 44.25 9.008 1 98.06 119 SER A O 1
ATOM 937 N N . VAL A 1 120 ? -8.664 42.094 9.539 1 98.31 120 VAL A N 1
ATOM 938 C CA . VAL A 1 120 ? -9.867 42.312 10.336 1 98.31 120 VAL A CA 1
ATOM 939 C C . VAL A 1 120 ? -9.523 43.125 11.594 1 98.31 120 VAL A C 1
ATOM 941 O O . VAL A 1 120 ? -10.312 43.969 12.031 1 98.31 120 VAL A O 1
ATOM 944 N N . ALA A 1 121 ? -8.367 42.844 12.125 1 97.19 121 ALA A N 1
ATOM 945 C CA . ALA A 1 121 ? -7.938 43.562 13.32 1 97.19 121 ALA A CA 1
ATOM 946 C C . ALA A 1 121 ? -7.785 45.062 13.039 1 97.19 121 ALA A C 1
ATOM 948 O O . ALA A 1 121 ? -8.133 45.906 13.875 1 97.19 121 ALA A O 1
ATOM 949 N N . ILE A 1 122 ? -7.227 45.406 11.922 1 96.06 122 ILE A N 1
ATOM 950 C CA . ILE A 1 122 ? -7.094 46.781 11.539 1 96.06 122 ILE A CA 1
ATOM 951 C C . ILE A 1 122 ? -8.477 47.406 11.367 1 96.06 122 ILE A C 1
ATOM 953 O O . ILE A 1 122 ? -8.727 48.531 11.812 1 96.06 122 ILE A O 1
ATOM 957 N N . ALA A 1 123 ? -9.344 46.688 10.734 1 97.56 123 ALA A N 1
ATOM 958 C CA . ALA A 1 123 ? -10.719 47.125 10.562 1 97.56 123 ALA A CA 1
ATOM 959 C C . ALA A 1 123 ? -11.398 47.344 11.914 1 97.56 123 ALA A C 1
ATOM 961 O O . ALA A 1 123 ? -12.109 48.344 12.102 1 97.56 123 ALA A O 1
ATOM 962 N N . TYR A 1 124 ? -11.188 46.5 12.805 1 97.88 124 TYR A N 1
ATOM 963 C CA . TYR A 1 124 ? -11.75 46.562 14.148 1 97.88 124 TYR A CA 1
ATOM 964 C C . TYR A 1 124 ? -11.344 47.875 14.836 1 97.88 124 TYR A C 1
ATOM 966 O O . TYR A 1 124 ? -12.18 48.562 15.422 1 97.88 124 TYR A O 1
ATOM 974 N N . LYS A 1 125 ? -10.062 48.188 14.75 1 96.06 125 LYS A N 1
ATOM 975 C CA . LYS A 1 125 ? -9.555 49.406 15.391 1 96.06 125 LYS A CA 1
ATOM 976 C C . LYS A 1 125 ? -10.258 50.656 14.852 1 96.06 125 LYS A C 1
ATOM 978 O O . LYS A 1 125 ? -10.57 51.562 15.617 1 96.06 125 LYS A O 1
ATOM 983 N N . GLN A 1 126 ? -10.508 50.656 13.602 1 95.94 126 GLN A N 1
ATOM 984 C CA . GLN A 1 126 ? -11.203 51.812 13.031 1 95.94 126 GLN A CA 1
ATOM 985 C C . GLN A 1 126 ? -12.641 51.875 13.531 1 95.94 126 GLN A C 1
ATOM 987 O O . GLN A 1 126 ? -13.141 52.969 13.852 1 95.94 126 GLN A O 1
ATOM 992 N N . HIS A 1 127 ? -13.234 50.781 13.617 1 97.44 127 HIS A N 1
ATOM 993 C CA . HIS A 1 127 ? -14.656 50.75 13.945 1 97.44 127 HIS A CA 1
ATOM 994 C C . HIS A 1 127 ? -14.891 51.125 15.406 1 97.44 127 HIS A C 1
ATOM 996 O O . HIS A 1 127 ? -15.891 51.781 15.727 1 97.44 127 HIS A O 1
ATOM 1002 N N . ILE A 1 128 ? -14.023 50.719 16.297 1 97.25 128 ILE A N 1
ATOM 1003 C CA . ILE A 1 128 ? -14.258 51.062 17.703 1 97.25 128 ILE A CA 1
ATOM 1004 C C . ILE A 1 128 ? -14.18 52.562 17.906 1 97.25 128 ILE A C 1
ATOM 1006 O O . ILE A 1 128 ? -14.883 53.125 18.75 1 97.25 128 ILE A O 1
ATOM 1010 N N . TRP A 1 129 ? -13.367 53.25 17.172 1 95.25 129 TRP A N 1
ATOM 1011 C CA . TRP A 1 129 ? -13.258 54.719 17.297 1 95.25 129 TRP A CA 1
ATOM 1012 C C . TRP A 1 129 ? -14.531 55.406 16.828 1 95.25 129 TRP A C 1
ATOM 1014 O O . TRP A 1 129 ? -14.914 56.438 17.344 1 95.25 129 TRP A O 1
ATOM 1024 N N . THR A 1 130 ? -15.195 54.844 15.836 1 94.62 130 THR A N 1
ATOM 1025 C CA . THR A 1 130 ? -16.5 55.344 15.43 1 94.62 130 THR A CA 1
ATOM 1026 C C . THR A 1 130 ? -17.5 55.25 16.578 1 94.62 130 THR A C 1
ATOM 1028 O O . THR A 1 130 ? -18.312 56.156 16.781 1 94.62 130 THR A O 1
ATOM 1031 N N . LYS A 1 131 ? -17.391 54.156 17.297 1 95.75 131 LYS A N 1
ATOM 1032 C CA . LYS A 1 131 ? -18.312 53.938 18.406 1 95.75 131 LYS A CA 1
ATOM 1033 C C . LYS A 1 131 ? -18 54.875 19.562 1 95.75 131 LYS A C 1
ATOM 1035 O O . LYS A 1 131 ? -18.922 55.375 20.234 1 95.75 131 LYS A O 1
ATOM 1040 N N . PHE A 1 132 ? -16.703 55.125 19.828 1 96 132 PHE A N 1
ATOM 1041 C CA . PHE A 1 132 ? -16.297 56.031 20.906 1 96 132 PHE A CA 1
ATOM 1042 C C . PHE A 1 132 ? -16.844 57.438 20.688 1 96 132 PHE A C 1
ATOM 1044 O O . PHE A 1 132 ? -17.078 58.188 21.641 1 96 132 PHE A O 1
ATOM 1051 N N . ARG A 1 133 ? -17.094 57.844 19.469 1 93.38 133 ARG A N 1
ATOM 1052 C CA . ARG A 1 133 ? -17.562 59.188 19.125 1 93.38 133 ARG A CA 1
ATOM 1053 C C . ARG A 1 133 ? -19.078 59.281 19.25 1 93.38 133 ARG A C 1
ATOM 1055 O O . ARG A 1 133 ? -19.625 60.375 19.344 1 93.38 133 ARG A O 1
ATOM 1062 N N . ARG A 1 134 ? -19.719 58.219 19.297 1 92.75 134 ARG A N 1
ATOM 1063 C CA . ARG A 1 134 ? -21.172 58.25 19.188 1 92.75 134 ARG A CA 1
ATOM 1064 C C . ARG A 1 134 ? -21.828 58.062 20.547 1 92.75 134 ARG A C 1
ATOM 1066 O O . ARG A 1 134 ? -22.922 58.562 20.797 1 92.75 134 ARG A O 1
ATOM 1073 N N . GLN A 1 135 ? -21.172 57.281 21.375 1 94.12 135 GLN A N 1
ATOM 1074 C CA . GLN A 1 135 ? -21.812 57.062 22.672 1 94.12 135 GLN A CA 1
ATOM 1075 C C . GLN A 1 135 ? -20.766 56.812 23.766 1 94.12 135 GLN A C 1
ATOM 1077 O O . GLN A 1 135 ? -19.625 56.438 23.469 1 94.12 135 GLN A O 1
ATOM 1082 N N . PRO A 1 136 ? -21.125 57.094 25.031 1 96.31 136 PRO A N 1
ATOM 1083 C CA . PRO A 1 136 ? -20.188 56.906 26.141 1 96.31 136 PRO A CA 1
ATOM 1084 C C . PRO A 1 136 ? -20.094 55.438 26.578 1 96.31 136 PRO A C 1
ATOM 1086 O O . PRO A 1 136 ? -21.094 54.719 26.531 1 96.31 136 PRO A O 1
ATOM 1089 N N . TYR A 1 137 ? -18.953 55 26.922 1 97.56 137 TYR A N 1
ATOM 1090 C CA . TYR A 1 137 ? -18.688 53.688 27.453 1 97.56 137 TYR A CA 1
ATOM 1091 C C . TYR A 1 137 ? -17.969 53.75 28.797 1 97.56 137 TYR A C 1
ATOM 1093 O O . TYR A 1 137 ? -17.281 54.75 29.078 1 97.56 137 TYR A O 1
ATOM 1101 N N . GLN A 1 138 ? -18.172 52.75 29.641 1 97.56 138 GLN A N 1
ATOM 1102 C CA . GLN A 1 138 ? -17.375 52.656 30.859 1 97.56 138 GLN A CA 1
ATOM 1103 C C . GLN A 1 138 ? -15.891 52.469 30.531 1 97.56 138 GLN A C 1
ATOM 1105 O O . GLN A 1 138 ? -15.555 51.844 29.516 1 97.56 138 GLN A O 1
ATOM 1110 N N . VAL A 1 139 ? -15.031 52.938 31.406 1 97.12 139 VAL A N 1
ATOM 1111 C CA . VAL A 1 139 ? -13.594 52.812 31.188 1 97.12 139 VAL A CA 1
ATOM 1112 C C . VAL A 1 139 ? -13.227 51.344 31.125 1 97.12 139 VAL A C 1
ATOM 1114 O O . VAL A 1 139 ? -12.375 50.938 30.312 1 97.12 139 VAL A O 1
ATOM 1117 N N . SER A 1 140 ? -13.836 50.469 31.938 1 96.38 140 SER A N 1
ATOM 1118 C CA . SER A 1 140 ? -13.594 49.031 31.875 1 96.38 140 SER A CA 1
ATOM 1119 C C . SER A 1 140 ? -13.977 48.469 30.516 1 96.38 140 SER A C 1
ATOM 1121 O O . SER A 1 140 ? -13.305 47.562 30 1 96.38 140 SER A O 1
ATOM 1123 N N . THR A 1 141 ? -15.07 48.938 29.984 1 97.62 141 THR A N 1
ATOM 1124 C CA . THR A 1 141 ? -15.508 48.5 28.672 1 97.62 141 THR A CA 1
ATOM 1125 C C . THR A 1 141 ? -14.547 49 27.594 1 97.62 141 THR A C 1
ATOM 1127 O O . THR A 1 141 ? -14.266 48.281 26.625 1 97.62 141 THR A O 1
ATOM 1130 N N . ILE A 1 142 ? -14.062 50.188 27.703 1 97.62 142 ILE A N 1
ATOM 1131 C CA . ILE A 1 142 ? -13.078 50.719 26.75 1 97.62 142 ILE A CA 1
ATOM 1132 C C . ILE A 1 142 ? -11.812 49.844 26.812 1 97.62 142 ILE A C 1
ATOM 1134 O O . ILE A 1 142 ? -11.219 49.562 25.766 1 97.62 142 ILE A O 1
ATOM 1138 N N . ASN A 1 143 ? -11.422 49.5 28.047 1 96.44 143 ASN A N 1
ATOM 1139 C CA . ASN A 1 143 ? -10.328 48.531 28.172 1 96.44 143 ASN A CA 1
ATOM 1140 C C . ASN A 1 143 ? -10.586 47.281 27.359 1 96.44 143 ASN A C 1
ATOM 1142 O O . ASN A 1 143 ? -9.719 46.812 26.594 1 96.44 143 ASN A O 1
ATOM 1146 N N . ALA A 1 144 ? -11.727 46.719 27.516 1 97 144 ALA A N 1
ATOM 1147 C CA . ALA A 1 144 ? -12.102 45.5 26.812 1 97 144 ALA A CA 1
ATOM 1148 C C . ALA A 1 144 ? -12.102 45.688 25.297 1 97 144 ALA A C 1
ATOM 1150 O O . ALA A 1 144 ? -11.641 44.844 24.547 1 97 144 ALA A O 1
ATOM 1151 N N . MET A 1 145 ? -12.633 46.781 24.844 1 97.38 145 MET A N 1
ATOM 1152 C CA . MET A 1 145 ? -12.703 47.094 23.422 1 97.38 145 MET A CA 1
ATOM 1153 C C . MET A 1 145 ? -11.312 47.219 22.828 1 97.38 145 MET A C 1
ATOM 1155 O O . MET A 1 145 ? -11.055 46.75 21.703 1 97.38 145 MET A O 1
ATOM 1159 N N . TYR A 1 146 ? -10.438 47.844 23.578 1 96.38 146 TYR A N 1
ATOM 1160 C CA . TYR A 1 146 ? -9.07 48 23.109 1 96.38 146 TYR A CA 1
ATOM 1161 C C . TYR A 1 146 ? -8.336 46.688 23.031 1 96.38 146 TYR A C 1
ATOM 1163 O O . TYR A 1 146 ? -7.5 46.469 22.156 1 96.38 146 TYR A O 1
ATOM 1171 N N . ASP A 1 147 ? -8.68 45.719 23.859 1 94.62 147 ASP A N 1
ATOM 1172 C CA . ASP A 1 147 ? -7.914 44.5 24 1 94.62 147 ASP A CA 1
ATOM 1173 C C . ASP A 1 147 ? -8.641 43.312 23.344 1 94.62 147 ASP A C 1
ATOM 1175 O O . ASP A 1 147 ? -8.109 42.219 23.281 1 94.62 147 ASP A O 1
ATOM 1179 N N . ALA A 1 148 ? -9.797 43.469 22.766 1 96.31 148 ALA A N 1
ATOM 1180 C CA . ALA A 1 148 ? -10.703 42.406 22.359 1 96.31 148 ALA A CA 1
ATOM 1181 C C . ALA A 1 148 ? -10.062 41.531 21.312 1 96.31 148 ALA A C 1
ATOM 1183 O O . ALA A 1 148 ? -10.359 40.312 21.219 1 96.31 148 ALA A O 1
ATOM 1184 N N . THR A 1 149 ? -9.156 42.062 20.469 1 95.19 149 THR A N 1
ATOM 1185 C CA . THR A 1 149 ? -8.57 41.281 19.391 1 95.19 149 THR A CA 1
ATOM 1186 C C . THR A 1 149 ? -7.402 40.438 19.906 1 95.19 149 THR A C 1
ATOM 1188 O O . THR A 1 149 ? -6.953 39.5 19.219 1 95.19 149 THR A O 1
ATOM 1191 N N . THR A 1 150 ? -6.895 40.656 21.156 1 90.81 150 THR A N 1
ATOM 1192 C CA . THR A 1 150 ? -5.707 39.969 21.641 1 90.81 150 THR A CA 1
ATOM 1193 C C . THR A 1 150 ? -5.992 39.25 22.969 1 90.81 150 THR A C 1
ATOM 1195 O O . THR A 1 150 ? -5.234 38.375 23.391 1 90.81 150 THR A O 1
ATOM 1198 N N . ASP A 1 151 ? -7.059 39.625 23.609 1 91.69 151 ASP A N 1
ATOM 1199 C CA . ASP A 1 151 ? -7.422 39.031 24.906 1 91.69 151 ASP A CA 1
ATOM 1200 C C . ASP A 1 151 ? -8.852 38.5 24.875 1 91.69 151 ASP A C 1
ATOM 1202 O O . ASP A 1 151 ? -9.812 39.281 24.844 1 91.69 151 ASP A O 1
ATOM 1206 N N . VAL A 1 152 ? -8.969 37.219 25.031 1 89.75 152 VAL A N 1
ATOM 1207 C CA . VAL A 1 152 ? -10.266 36.562 24.922 1 89.75 152 VAL A CA 1
ATOM 1208 C C . VAL A 1 152 ? -11.141 36.938 26.109 1 89.75 152 VAL A C 1
ATOM 1210 O O . VAL A 1 152 ? -12.375 36.906 26.031 1 89.75 152 VAL A O 1
ATOM 1213 N N . LEU A 1 153 ? -10.594 37.406 27.172 1 90.12 153 LEU A N 1
ATOM 1214 C CA . LEU A 1 153 ? -11.352 37.75 28.375 1 90.12 153 LEU A CA 1
ATOM 1215 C C . LEU A 1 153 ? -12.156 39.031 28.172 1 90.12 153 LEU A C 1
ATOM 1217 O O . LEU A 1 153 ? -13.078 39.312 28.938 1 90.12 153 LEU A O 1
ATOM 1221 N N . SER A 1 154 ? -11.773 39.75 27.141 1 94.81 154 SER A N 1
ATOM 1222 C CA . SER A 1 154 ? -12.5 41 26.812 1 94.81 154 SER A CA 1
ATOM 1223 C C . SER A 1 154 ? -13.977 40.719 26.531 1 94.81 154 SER A C 1
ATOM 1225 O O . SER A 1 154 ? -14.828 41.562 26.734 1 94.81 154 SER A O 1
ATOM 1227 N N . PHE A 1 155 ? -14.289 39.5 26.156 1 95.5 155 PHE A N 1
ATOM 1228 C CA . PHE A 1 155 ? -15.664 39.125 25.828 1 95.5 155 PHE A CA 1
ATOM 1229 C C . PHE A 1 155 ? -16.484 38.938 27.094 1 95.5 155 PHE A C 1
ATOM 1231 O O . PHE A 1 155 ? -17.703 38.719 27.031 1 95.5 155 PHE A O 1
ATOM 1238 N N . GLY A 1 156 ? -15.867 39.031 28.234 1 95.06 156 GLY A N 1
ATOM 1239 C CA . GLY A 1 156 ? -16.578 39 29.5 1 95.06 156 GLY A CA 1
ATOM 1240 C C . GLY A 1 156 ? -17.312 40.281 29.812 1 95.06 156 GLY A C 1
ATOM 1241 O O . GLY A 1 156 ? -18.203 40.312 30.672 1 95.06 156 GLY A O 1
ATOM 1242 N N . SER A 1 157 ? -16.953 41.469 29.141 1 96.69 157 SER A N 1
ATOM 1243 C CA . SER A 1 157 ? -17.641 42.75 29.312 1 96.69 157 SER A CA 1
ATOM 1244 C C . SER A 1 157 ? -19.016 42.719 28.672 1 96.69 157 SER A C 1
ATOM 1246 O O . SER A 1 157 ? -19.141 42.719 27.438 1 96.69 157 SER A O 1
ATOM 1248 N N . TRP A 1 158 ? -20.078 42.781 29.516 1 95.94 158 TRP A N 1
ATOM 1249 C CA . TRP A 1 158 ? -21.453 42.719 29.047 1 95.94 158 TRP A CA 1
ATOM 1250 C C . TRP A 1 158 ? -21.812 43.938 28.219 1 95.94 158 TRP A C 1
ATOM 1252 O O . TRP A 1 158 ? -22.5 43.844 27.203 1 95.94 158 TRP A O 1
ATOM 1262 N N . GLU A 1 159 ? -21.328 45.062 28.625 1 96.94 159 GLU A N 1
ATOM 1263 C CA . GLU A 1 159 ? -21.578 46.281 27.875 1 96.94 159 GLU A CA 1
ATOM 1264 C C . GLU A 1 159 ? -20.969 46.219 26.484 1 96.94 159 GLU A C 1
ATOM 1266 O O . GLU A 1 159 ? -21.562 46.688 25.516 1 96.94 159 GLU A O 1
ATOM 1271 N N . PHE A 1 160 ? -19.828 45.688 26.406 1 96.88 160 PHE A N 1
ATOM 1272 C CA . PHE A 1 160 ? -19.156 45.5 25.125 1 96.88 160 PHE A CA 1
ATOM 1273 C C . PHE A 1 160 ? -19.984 44.625 24.203 1 96.88 160 PHE A C 1
ATOM 1275 O O . PHE A 1 160 ? -20.25 45 23.062 1 96.88 160 PHE A O 1
ATOM 1282 N N . LEU A 1 161 ? -20.5 43.531 24.672 1 96.88 161 LEU A N 1
ATOM 1283 C CA . LEU A 1 161 ? -21.219 42.531 23.875 1 96.88 161 LEU A CA 1
ATOM 1284 C C . LEU A 1 161 ? -22.562 43.094 23.406 1 96.88 161 LEU A C 1
ATOM 1286 O O . LEU A 1 161 ? -23 42.844 22.297 1 96.88 161 LEU A O 1
ATOM 1290 N N . CYS A 1 162 ? -23.156 44 24.234 1 96.25 162 CYS A N 1
ATOM 1291 C CA . CYS A 1 162 ? -24.531 44.406 23.984 1 96.25 162 CYS A CA 1
ATOM 1292 C C . CYS A 1 162 ? -24.578 45.75 23.281 1 96.25 162 CYS A C 1
ATOM 1294 O O . CYS A 1 162 ? -25.484 46.031 22.469 1 96.25 162 CYS A O 1
ATOM 1296 N N . ARG A 1 163 ? -23.641 46.656 23.562 1 96.12 163 ARG A N 1
ATOM 1297 C CA . ARG A 1 163 ? -23.734 48.031 23.062 1 96.12 163 ARG A CA 1
ATOM 1298 C C . ARG A 1 163 ? -22.812 48.219 21.859 1 96.12 163 ARG A C 1
ATOM 1300 O O . ARG A 1 163 ? -22.984 49.188 21.094 1 96.12 163 ARG A O 1
ATOM 1307 N N . ALA A 1 164 ? -21.844 47.344 21.672 1 97.12 164 ALA A N 1
ATOM 1308 C CA . ALA A 1 164 ? -20.953 47.406 20.516 1 97.12 164 ALA A CA 1
ATOM 1309 C C . ALA A 1 164 ? -20.984 46.125 19.719 1 97.12 164 ALA A C 1
ATOM 1311 O O . ALA A 1 164 ? -19.953 45.469 19.531 1 97.12 164 ALA A O 1
ATOM 1312 N N . LYS A 1 165 ? -22.109 45.781 19.156 1 96.94 165 LYS A N 1
ATOM 1313 C CA . LYS A 1 165 ? -22.375 44.5 18.562 1 96.94 165 LYS A CA 1
ATOM 1314 C C . LYS A 1 165 ? -21.469 44.25 17.344 1 96.94 165 LYS A C 1
ATOM 1316 O O . LYS A 1 165 ? -20.875 43.188 17.219 1 96.94 165 LYS A O 1
ATOM 1321 N N . ILE A 1 166 ? -21.359 45.188 16.375 1 97.75 166 ILE A N 1
ATOM 1322 C CA . ILE A 1 166 ? -20.531 45.031 15.188 1 97.75 166 ILE A CA 1
ATOM 1323 C C . ILE A 1 166 ? -19.062 44.875 15.586 1 97.75 166 ILE A C 1
ATOM 1325 O O . ILE A 1 166 ? -18.344 44.062 15.016 1 97.75 166 ILE A O 1
ATOM 1329 N N . ALA A 1 167 ? -18.625 45.656 16.562 1 98.06 167 ALA A N 1
ATOM 1330 C CA . ALA A 1 167 ? -17.266 45.531 17.062 1 98.06 167 ALA A CA 1
ATOM 1331 C C . ALA A 1 167 ? -17.031 44.156 17.656 1 98.06 167 ALA A C 1
ATOM 1333 O O . ALA A 1 167 ? -15.969 43.562 17.5 1 98.06 167 ALA A O 1
ATOM 1334 N N . THR A 1 168 ? -18.047 43.688 18.328 1 98.06 168 THR A N 1
ATOM 1335 C CA . THR A 1 168 ? -17.969 42.344 18.906 1 98.06 168 THR A CA 1
ATOM 1336 C C . THR A 1 168 ? -17.812 41.281 17.828 1 98.06 168 THR A C 1
ATOM 1338 O O . THR A 1 168 ? -17 40.375 17.953 1 98.06 168 THR A O 1
ATOM 1341 N N . ILE A 1 169 ? -18.531 41.375 16.797 1 98.12 169 ILE A N 1
ATOM 1342 C CA . ILE A 1 169 ? -18.453 40.438 15.695 1 98.12 169 ILE A CA 1
ATOM 1343 C C . ILE A 1 169 ? -17.062 40.5 15.047 1 98.12 169 ILE A C 1
ATOM 1345 O O . ILE A 1 169 ? -16.469 39.469 14.742 1 98.12 169 ILE A O 1
ATOM 1349 N N . LEU A 1 170 ? -16.562 41.719 14.859 1 98.44 170 LEU A N 1
ATOM 1350 C CA . LEU A 1 170 ? -15.234 41.875 14.273 1 98.44 170 LEU A CA 1
ATOM 1351 C C . LEU A 1 170 ? -14.164 41.25 15.164 1 98.44 170 LEU A C 1
ATOM 1353 O O . LEU A 1 170 ? -13.266 40.562 14.672 1 98.44 170 LEU A O 1
ATOM 1357 N N . ALA A 1 171 ? -14.297 41.469 16.438 1 98.19 171 ALA A N 1
ATOM 1358 C CA . ALA A 1 171 ? -13.359 40.875 17.375 1 98.19 171 ALA A CA 1
ATOM 1359 C C . ALA A 1 171 ? -13.453 39.344 17.328 1 98.19 171 ALA A C 1
ATOM 1361 O O . ALA A 1 171 ? -12.43 38.656 17.359 1 98.19 171 ALA A O 1
ATOM 1362 N N . LEU A 1 172 ? -14.609 38.844 17.266 1 97.62 172 LEU A N 1
ATOM 1363 C CA . LEU A 1 172 ? -14.812 37.406 17.203 1 97.62 172 LEU A CA 1
ATOM 1364 C C . LEU A 1 172 ? -14.195 36.844 15.93 1 97.62 172 LEU A C 1
ATOM 1366 O O . LEU A 1 172 ? -13.664 35.719 15.938 1 97.62 172 LEU A O 1
ATOM 1370 N N . LEU A 1 173 ? -14.297 37.531 14.867 1 98 173 LEU A N 1
ATOM 1371 C CA . LEU A 1 173 ? -13.734 37.094 13.594 1 98 173 LEU A CA 1
ATOM 1372 C C . LEU A 1 173 ? -12.219 36.969 13.695 1 98 173 LEU A C 1
ATOM 1374 O O . LEU A 1 173 ? -11.633 36.062 13.094 1 98 173 LEU A O 1
ATOM 1378 N N . THR A 1 174 ? -11.562 37.844 14.461 1 97.19 174 THR A N 1
ATOM 1379 C CA . THR A 1 174 ? -10.117 37.719 14.617 1 97.19 174 THR A CA 1
ATOM 1380 C C . THR A 1 174 ? -9.734 36.438 15.336 1 97.19 174 THR A C 1
ATOM 1382 O O . THR A 1 174 ? -8.641 35.906 15.125 1 97.19 174 THR A O 1
ATOM 1385 N N . TRP A 1 175 ? -10.703 35.875 16.094 1 95.62 175 TRP A N 1
ATOM 1386 C CA . TRP A 1 175 ? -10.438 34.656 16.844 1 95.62 175 TRP A CA 1
ATOM 1387 C C . TRP A 1 175 ? -10.891 33.406 16.062 1 95.62 175 TRP A C 1
ATOM 1389 O O . TRP A 1 175 ? -10.359 32.312 16.234 1 95.62 175 TRP A O 1
ATOM 1399 N N . THR A 1 176 ? -11.828 33.531 15.109 1 96.75 176 THR A N 1
ATOM 1400 C CA . THR A 1 176 ? -12.398 32.375 14.43 1 96.75 176 THR A CA 1
ATOM 1401 C C . THR A 1 176 ? -11.742 32.156 13.078 1 96.75 176 THR A C 1
ATOM 1403 O O . THR A 1 176 ? -11.664 31.016 12.594 1 96.75 176 THR A O 1
ATOM 1406 N N . ILE A 1 177 ? -11.258 33.188 12.477 1 97.69 177 ILE A N 1
ATOM 1407 C CA . ILE A 1 177 ? -10.617 33.031 11.172 1 97.69 177 ILE A CA 1
ATOM 1408 C C . ILE A 1 177 ? -9.445 32.062 11.273 1 97.69 177 ILE A C 1
ATOM 1410 O O . ILE A 1 177 ? -9.281 31.203 10.414 1 97.69 177 ILE A O 1
ATOM 1414 N N . PRO A 1 178 ? -8.68 32.031 12.359 1 96.12 178 PRO A N 1
ATOM 1415 C CA . PRO A 1 178 ? -7.547 31.125 12.461 1 96.12 178 PRO A CA 1
ATOM 1416 C C . PRO A 1 178 ? -7.98 29.656 12.555 1 96.12 178 PRO A C 1
ATOM 1418 O O . PRO A 1 178 ? -7.172 28.75 12.336 1 96.12 178 PRO A O 1
ATOM 1421 N N . LEU A 1 179 ? -9.219 29.422 12.789 1 95.31 179 LEU A N 1
ATOM 1422 C CA . LEU A 1 179 ? -9.711 28.047 12.852 1 95.31 179 LEU A CA 1
ATOM 1423 C C . LEU A 1 179 ? -9.68 27.406 11.469 1 95.31 179 LEU A C 1
ATOM 1425 O O . LEU A 1 179 ? -9.703 26.172 11.352 1 95.31 179 LEU A O 1
ATOM 1429 N N . SER A 1 180 ? -9.648 28.203 10.438 1 96.5 180 SER A N 1
ATOM 1430 C CA . SER A 1 180 ? -9.539 27.672 9.086 1 96.5 180 SER A CA 1
ATOM 1431 C C . SER A 1 180 ? -8.234 26.906 8.891 1 96.5 180 SER A C 1
ATOM 1433 O O . SER A 1 180 ? -8.156 25.969 8.094 1 96.5 180 SER A O 1
ATOM 1435 N N . ALA A 1 181 ? -7.23 27.266 9.695 1 95.88 181 ALA A N 1
ATOM 1436 C CA . ALA A 1 181 ? -5.918 26.625 9.578 1 95.88 181 ALA A CA 1
ATOM 1437 C C . ALA A 1 181 ? -5.938 25.234 10.18 1 95.88 181 ALA A C 1
ATOM 1439 O O . ALA A 1 181 ? -5.02 24.438 9.953 1 95.88 181 ALA A O 1
ATOM 1440 N N . LEU A 1 182 ? -7 24.891 10.891 1 94.94 182 LEU A N 1
ATOM 1441 C CA . LEU A 1 182 ? -7.133 23.547 11.43 1 94.94 182 LEU A CA 1
ATOM 1442 C C . LEU A 1 182 ? -7.629 22.578 10.367 1 94.94 182 LEU A C 1
ATOM 1444 O O . LEU A 1 182 ? -7.395 21.359 10.453 1 94.94 182 LEU A O 1
ATOM 1448 N N . VAL A 1 183 ? -8.273 23.078 9.352 1 96.19 183 VAL A N 1
ATOM 1449 C CA . VAL A 1 183 ? -8.945 22.219 8.383 1 96.19 183 VAL A CA 1
ATOM 1450 C C . VAL A 1 183 ? -8.133 22.172 7.086 1 96.19 183 VAL A C 1
ATOM 1452 O O . VAL A 1 183 ? -7.922 21.094 6.52 1 96.19 183 VAL A O 1
ATOM 1455 N N . ALA A 1 184 ? -7.578 23.25 6.691 1 97.06 184 ALA A N 1
ATOM 1456 C CA . ALA A 1 184 ? -7.012 23.391 5.352 1 97.06 184 ALA A CA 1
ATOM 1457 C C . ALA A 1 184 ? -5.859 22.406 5.145 1 97.06 184 ALA A C 1
ATOM 1459 O O . ALA A 1 184 ? -5.824 21.688 4.145 1 97.06 184 ALA A O 1
ATOM 1460 N N . PRO A 1 185 ? -4.949 22.281 6.09 1 96.88 185 PRO A N 1
ATOM 1461 C CA . PRO A 1 185 ? -3.84 21.359 5.844 1 96.88 185 PRO A CA 1
ATOM 1462 C C . PRO A 1 185 ? -4.281 19.891 5.863 1 96.88 185 PRO A C 1
ATOM 1464 O O . PRO A 1 185 ? -3.629 19.031 5.254 1 96.88 185 PRO A O 1
ATOM 1467 N N . SER A 1 186 ? -5.375 19.625 6.52 1 95.94 186 SER A N 1
ATOM 1468 C CA . SER A 1 186 ? -5.832 18.25 6.676 1 95.94 186 SER A CA 1
ATOM 1469 C C . SER A 1 186 ? -6.566 17.766 5.43 1 95.94 186 SER A C 1
ATOM 1471 O O . SER A 1 186 ? -7.051 16.641 5.387 1 95.94 186 SER A O 1
ATOM 1473 N N . THR A 1 187 ? -6.605 18.578 4.398 1 97.19 187 THR A N 1
ATOM 1474 C CA . THR A 1 187 ? -7.348 18.203 3.197 1 97.19 187 THR A CA 1
ATOM 1475 C C . THR A 1 187 ? -6.461 17.438 2.223 1 97.19 187 THR A C 1
ATOM 1477 O O . THR A 1 187 ? -6.934 16.938 1.2 1 97.19 187 THR A O 1
ATOM 1480 N N . LEU A 1 188 ? -5.191 17.391 2.525 1 96.94 188 LEU A N 1
ATOM 1481 C CA . LEU A 1 188 ? -4.277 16.547 1.759 1 96.94 188 LEU A CA 1
ATOM 1482 C C . LEU A 1 188 ? -4.043 15.211 2.461 1 96.94 188 LEU A C 1
ATOM 1484 O O . LEU A 1 188 ? -3.469 15.172 3.551 1 96.94 188 LEU A O 1
ATOM 1488 N N . LEU A 1 189 ? -4.441 14.188 1.826 1 95.88 189 LEU A N 1
ATOM 1489 C CA . LEU A 1 189 ? -4.406 12.859 2.43 1 95.88 189 LEU A CA 1
ATOM 1490 C C . LEU A 1 189 ? -3.434 11.953 1.684 1 95.88 189 LEU A C 1
ATOM 1492 O O . LEU A 1 189 ? -3.062 12.234 0.543 1 95.88 189 LEU A O 1
ATOM 1496 N N . VAL A 1 190 ? -2.984 10.938 2.404 1 95 190 VAL A N 1
ATOM 1497 C CA . VAL A 1 190 ? -2.188 9.867 1.811 1 95 190 VAL A CA 1
ATOM 1498 C C . VAL A 1 190 ? -3.029 8.602 1.695 1 95 190 VAL A C 1
ATOM 1500 O O . VAL A 1 190 ? -3.539 8.094 2.697 1 95 190 VAL A O 1
ATOM 1503 N N . THR A 1 191 ? -3.184 8.109 0.428 1 91.69 191 THR A N 1
ATOM 1504 C CA . THR A 1 191 ? -4.004 6.93 0.182 1 91.69 191 THR A CA 1
ATOM 1505 C C . THR A 1 191 ? -3.223 5.891 -0.614 1 91.69 191 THR A C 1
ATOM 1507 O O . THR A 1 191 ? -2.32 6.23 -1.38 1 91.69 191 THR A O 1
ATOM 1510 N N . LEU A 1 192 ? -3.625 4.758 -0.264 1 88.69 192 LEU A N 1
ATOM 1511 C CA . LEU A 1 192 ? -3.037 3.648 -1.008 1 88.69 192 LEU A CA 1
ATOM 1512 C C . LEU A 1 192 ? -3.742 3.457 -2.346 1 88.69 192 LEU A C 1
ATOM 1514 O O . LEU A 1 192 ? -4.961 3.289 -2.393 1 88.69 192 LEU A O 1
ATOM 1518 N N . THR A 1 193 ? -2.895 3.598 -3.451 1 85.62 193 THR A N 1
ATOM 1519 C CA . THR A 1 193 ? -3.459 3.418 -4.781 1 85.62 193 THR A CA 1
ATOM 1520 C C . THR A 1 193 ? -2.629 2.426 -5.594 1 85.62 193 THR A C 1
ATOM 1522 O O . THR A 1 193 ? -1.464 2.178 -5.277 1 85.62 193 THR A O 1
ATOM 1525 N N . THR A 1 194 ? -3.336 1.837 -6.547 1 82.44 194 THR A N 1
ATOM 1526 C CA . THR A 1 194 ? -2.662 0.958 -7.496 1 82.44 194 THR A CA 1
ATOM 1527 C C . THR A 1 194 ? -2.295 1.719 -8.766 1 82.44 194 THR A C 1
ATOM 1529 O O . THR A 1 194 ? -3.166 2.285 -9.43 1 82.44 194 THR A O 1
ATOM 1532 N N . GLN A 1 195 ? -0.941 1.929 -8.906 1 79.88 195 GLN A N 1
ATOM 1533 C CA . GLN A 1 195 ? -0.482 2.545 -10.148 1 79.88 195 GLN A CA 1
ATOM 1534 C C . GLN A 1 195 ? -0.17 1.49 -11.203 1 79.88 195 GLN A C 1
ATOM 1536 O O . GLN A 1 195 ? 0.306 0.401 -10.883 1 79.88 195 GLN A O 1
ATOM 1541 N N . LYS A 1 196 ? -0.487 1.874 -12.555 1 84.25 196 LYS A N 1
ATOM 1542 C CA . LYS A 1 196 ? -0.27 0.931 -13.648 1 84.25 196 LYS A CA 1
ATOM 1543 C C . LYS A 1 196 ? 0.622 1.537 -14.727 1 84.25 196 LYS A C 1
ATOM 1545 O O . LYS A 1 196 ? 0.173 1.771 -15.852 1 84.25 196 LYS A O 1
ATOM 1550 N N . PRO A 1 197 ? 1.833 1.719 -14.344 1 81.56 197 PRO A N 1
ATOM 1551 C CA . PRO A 1 197 ? 2.727 2.23 -15.383 1 81.56 197 PRO A CA 1
ATOM 1552 C C . PRO A 1 197 ? 2.943 1.233 -16.516 1 81.56 197 PRO A C 1
ATOM 1554 O O . PRO A 1 197 ? 2.93 0.021 -16.297 1 81.56 197 PRO A O 1
ATOM 1557 N N . SER A 1 198 ? 3.033 1.76 -17.844 1 88.81 198 SER A N 1
ATOM 1558 C CA . SER A 1 198 ? 3.32 0.932 -19.016 1 88.81 198 SER A CA 1
ATOM 1559 C C . SER A 1 198 ? 4.727 1.188 -19.531 1 88.81 198 SER A C 1
ATOM 1561 O O . SER A 1 198 ? 5.18 2.334 -19.594 1 88.81 198 SER A O 1
ATOM 1563 N N . ARG A 1 199 ? 5.492 0.168 -19.703 1 86.94 199 ARG A N 1
ATOM 1564 C CA . ARG A 1 199 ? 6.844 0.277 -20.25 1 86.94 199 ARG A CA 1
ATOM 1565 C C . ARG A 1 199 ? 7.086 -0.776 -21.328 1 86.94 199 ARG A C 1
ATOM 1567 O O . ARG A 1 199 ? 6.484 -1.852 -21.297 1 86.94 199 ARG A O 1
ATOM 1574 N N . ASP A 1 200 ? 7.953 -0.412 -22.219 1 90.81 200 ASP A N 1
ATOM 1575 C CA . ASP A 1 200 ? 8.375 -1.371 -23.234 1 90.81 200 ASP A CA 1
ATOM 1576 C C . ASP A 1 200 ? 9.438 -2.318 -22.688 1 90.81 200 ASP A C 1
ATOM 1578 O O . ASP A 1 200 ? 10.469 -1.874 -22.188 1 90.81 200 ASP A O 1
ATOM 1582 N N . MET A 1 201 ? 9.102 -3.547 -22.688 1 89.44 201 MET A N 1
ATOM 1583 C CA . MET A 1 201 ? 10.039 -4.562 -22.203 1 89.44 201 MET A CA 1
ATOM 1584 C C . MET A 1 201 ? 10.055 -5.77 -23.141 1 89.44 201 MET A C 1
ATOM 1586 O O . MET A 1 201 ? 9.102 -5.996 -23.891 1 89.44 201 MET A O 1
ATOM 1590 N N . ALA A 1 202 ? 11.211 -6.41 -23.109 1 91.69 202 ALA A N 1
ATOM 1591 C CA . ALA A 1 202 ? 11.312 -7.668 -23.844 1 91.69 202 ALA A CA 1
ATOM 1592 C C . ALA A 1 202 ? 10.57 -8.789 -23.125 1 91.69 202 ALA A C 1
ATOM 1594 O O . ALA A 1 202 ? 10.82 -9.039 -21.938 1 91.69 202 ALA A O 1
ATOM 1595 N N . VAL A 1 203 ? 9.625 -9.359 -23.812 1 93 203 VAL A N 1
ATOM 1596 C CA . VAL A 1 203 ? 8.867 -10.469 -23.234 1 93 203 VAL A CA 1
ATOM 1597 C C . VAL A 1 203 ? 9.219 -11.766 -23.969 1 93 203 VAL A C 1
ATOM 1599 O O . VAL A 1 203 ? 9.68 -11.742 -25.109 1 93 203 VAL A O 1
ATOM 1602 N N . PRO A 1 204 ? 9.055 -12.922 -23.25 1 92.94 204 PRO A N 1
ATOM 1603 C CA . PRO A 1 204 ? 9.43 -14.203 -23.859 1 92.94 204 PRO A CA 1
ATOM 1604 C C . PRO A 1 204 ? 8.586 -14.555 -25.078 1 92.94 204 PRO A C 1
ATOM 1606 O O . PRO A 1 204 ? 7.387 -14.273 -25.109 1 92.94 204 PRO A O 1
ATOM 1609 N N . SER A 1 205 ? 9.234 -15.07 -26.094 1 93.88 205 SER A N 1
ATOM 1610 C CA . SER A 1 205 ? 8.609 -15.656 -27.281 1 93.88 205 SER A CA 1
ATOM 1611 C C . SER A 1 205 ? 9.164 -17.047 -27.562 1 93.88 205 SER A C 1
ATOM 1613 O O . SER A 1 205 ? 10.289 -17.359 -27.188 1 93.88 205 SER A O 1
ATOM 1615 N N . ILE A 1 206 ? 8.344 -17.875 -28.219 1 94.94 206 ILE A N 1
ATOM 1616 C CA . ILE A 1 206 ? 8.75 -19.25 -28.469 1 94.94 206 ILE A CA 1
ATOM 1617 C C . ILE A 1 206 ? 9.594 -19.312 -29.734 1 94.94 206 ILE A C 1
ATOM 1619 O O . ILE A 1 206 ? 9.25 -18.703 -30.75 1 94.94 206 ILE A O 1
ATOM 1623 N N . ASN A 1 207 ? 10.719 -20.062 -29.609 1 93.12 207 ASN A N 1
ATOM 1624 C CA . ASN A 1 207 ? 11.562 -20.328 -30.766 1 93.12 207 ASN A CA 1
ATOM 1625 C C . ASN A 1 207 ? 11.172 -21.641 -31.453 1 93.12 207 ASN A C 1
ATOM 1627 O O . ASN A 1 207 ? 11.711 -22.703 -31.141 1 93.12 207 ASN A O 1
ATOM 1631 N N . PHE A 1 208 ? 10.367 -21.594 -32.469 1 91.69 208 PHE A N 1
ATOM 1632 C CA . PHE A 1 208 ? 9.883 -22.781 -33.156 1 91.69 208 PHE A CA 1
ATOM 1633 C C . PHE A 1 208 ? 10.922 -23.328 -34.125 1 91.69 208 PHE A C 1
ATOM 1635 O O . PHE A 1 208 ? 10.727 -24.391 -34.719 1 91.69 208 PHE A O 1
ATOM 1642 N N . ASP A 1 209 ? 12.039 -22.703 -34.188 1 85.81 209 ASP A N 1
ATOM 1643 C CA . ASP A 1 209 ? 13.133 -23.188 -35.031 1 85.81 209 ASP A CA 1
ATOM 1644 C C . ASP A 1 209 ? 14.156 -23.953 -34.188 1 85.81 209 ASP A C 1
ATOM 1646 O O . ASP A 1 209 ? 15.188 -24.391 -34.719 1 85.81 209 ASP A O 1
ATOM 1650 N N . SER A 1 210 ? 13.836 -24.109 -33 1 86.31 210 SER A N 1
ATOM 1651 C CA . SER A 1 210 ? 14.773 -24.734 -32.094 1 86.31 210 SER A CA 1
ATOM 1652 C C . SER A 1 210 ? 14.867 -26.234 -32.344 1 86.31 210 SER A C 1
ATOM 1654 O O . SER A 1 210 ? 13.859 -26.891 -32.625 1 86.31 210 SER A O 1
ATOM 1656 N N . SER A 1 211 ? 16.047 -26.828 -32.188 1 83.69 211 SER A N 1
ATOM 1657 C CA . SER A 1 211 ? 16.266 -28.266 -32.281 1 83.69 211 SER A CA 1
ATOM 1658 C C . SER A 1 211 ? 15.766 -28.984 -31.031 1 83.69 211 SER A C 1
ATOM 1660 O O . SER A 1 211 ? 15.758 -30.219 -30.984 1 83.69 211 SER A O 1
ATOM 1662 N N . LEU A 1 212 ? 15.258 -28.203 -30.125 1 87.12 212 LEU A N 1
ATOM 1663 C CA . LEU A 1 212 ? 14.836 -28.75 -28.844 1 87.12 212 LEU A CA 1
ATOM 1664 C C . LEU A 1 212 ? 13.531 -29.516 -28.984 1 87.12 212 LEU A C 1
ATOM 1666 O O . LEU A 1 212 ? 13.148 -30.266 -28.078 1 87.12 212 LEU A O 1
ATOM 1670 N N . PHE A 1 213 ? 12.938 -29.422 -30.125 1 89.62 213 PHE A N 1
ATOM 1671 C CA . PHE A 1 213 ? 11.68 -30.125 -30.344 1 89.62 213 PHE A CA 1
ATOM 1672 C C . PHE A 1 213 ? 11.938 -31.578 -30.734 1 89.62 213 PHE A C 1
ATOM 1674 O O . PHE A 1 213 ? 11.031 -32.406 -30.656 1 89.62 213 PHE A O 1
ATOM 1681 N N . THR A 1 214 ? 13.148 -31.844 -31.156 1 82.19 214 THR A N 1
ATOM 1682 C CA . THR A 1 214 ? 13.438 -33.156 -31.719 1 82.19 214 THR A CA 1
ATOM 1683 C C . THR A 1 214 ? 14.508 -33.875 -30.891 1 82.19 214 THR A C 1
ATOM 1685 O O . THR A 1 214 ? 15.391 -33.219 -30.328 1 82.19 214 THR A O 1
ATOM 1688 N N . PHE A 1 215 ? 14.328 -35.156 -30.797 1 76 215 PHE A N 1
ATOM 1689 C CA . PHE A 1 215 ? 15.336 -36.031 -30.234 1 76 215 PHE A CA 1
ATOM 1690 C C . PHE A 1 215 ? 15.281 -37.406 -30.891 1 76 215 PHE A C 1
ATOM 1692 O O . PHE A 1 215 ? 14.25 -38.094 -30.844 1 76 215 PHE A O 1
ATOM 1699 N N . SER A 1 216 ? 16.328 -37.812 -31.406 1 68.5 216 SER A N 1
ATOM 1700 C CA . SER A 1 216 ? 16.375 -39.094 -32.125 1 68.5 216 SER A CA 1
ATOM 1701 C C . SER A 1 216 ? 16.312 -40.281 -31.172 1 68.5 216 SER A C 1
ATOM 1703 O O . SER A 1 216 ? 16.984 -40.281 -30.156 1 68.5 216 SER A O 1
ATOM 1705 N N . GLY A 1 217 ? 15.438 -41.188 -31.531 1 62.22 217 GLY A N 1
ATOM 1706 C CA . GLY A 1 217 ? 15.359 -42.438 -30.734 1 62.22 217 GLY A CA 1
ATOM 1707 C C . GLY A 1 217 ? 14.086 -42.531 -29.922 1 62.22 217 GLY A C 1
ATOM 1708 O O . GLY A 1 217 ? 13.695 -43.625 -29.516 1 62.22 217 GLY A O 1
ATOM 1709 N N . MET A 1 218 ? 13.469 -41.438 -29.75 1 67.69 218 MET A N 1
ATOM 1710 C CA . MET A 1 218 ? 12.18 -41.469 -29.078 1 67.69 218 MET A CA 1
ATOM 1711 C C . MET A 1 218 ? 11.047 -41.688 -30.062 1 67.69 218 MET A C 1
ATOM 1713 O O . MET A 1 218 ? 11.234 -41.562 -31.266 1 67.69 218 MET A O 1
ATOM 1717 N N . ALA A 1 219 ? 9.984 -42.156 -29.422 1 65.94 219 ALA A N 1
ATOM 1718 C CA . ALA A 1 219 ? 8.82 -42.344 -30.297 1 65.94 219 ALA A CA 1
ATOM 1719 C C . ALA A 1 219 ? 8.523 -41.125 -31.125 1 65.94 219 ALA A C 1
ATOM 1721 O O . ALA A 1 219 ? 8.273 -40.031 -30.578 1 65.94 219 ALA A O 1
ATOM 1722 N N . GLY A 1 220 ? 8.688 -41.25 -32.5 1 71.31 220 GLY A N 1
ATOM 1723 C CA . GLY A 1 220 ? 8.43 -40.156 -33.406 1 71.31 220 GLY A CA 1
ATOM 1724 C C . GLY A 1 220 ? 9.516 -39.094 -33.375 1 71.31 220 GLY A C 1
ATOM 1725 O O . GLY A 1 220 ? 9.312 -37.969 -33.875 1 71.31 220 GLY A O 1
ATOM 1726 N N . ASP A 1 221 ? 10.57 -39.344 -32.625 1 77.81 221 ASP A N 1
ATOM 1727 C CA . ASP A 1 221 ? 11.711 -38.438 -32.531 1 77.81 221 ASP A CA 1
ATOM 1728 C C . ASP A 1 221 ? 11.328 -37.156 -31.797 1 77.81 221 ASP A C 1
ATOM 1730 O O . ASP A 1 221 ? 11.805 -36.062 -32.156 1 77.81 221 ASP A O 1
ATOM 1734 N N . VAL A 1 222 ? 10.352 -37.25 -30.984 1 85.12 222 VAL A N 1
ATOM 1735 C CA . VAL A 1 222 ? 9.945 -36.125 -30.141 1 85.12 222 VAL A CA 1
ATOM 1736 C C . VAL A 1 222 ? 10.922 -35.969 -28.969 1 85.12 222 VAL A C 1
ATOM 1738 O O . VAL A 1 222 ? 11.32 -36.969 -28.359 1 85.12 222 VAL A O 1
ATOM 1741 N N . SER A 1 223 ? 11.305 -34.781 -28.719 1 86.12 223 SER A N 1
ATOM 1742 C CA . SER A 1 223 ? 12.25 -34.562 -27.625 1 86.12 223 SER A CA 1
ATOM 1743 C C . SER A 1 223 ? 11.609 -34.875 -26.266 1 86.12 223 SER A C 1
ATOM 1745 O O . SER A 1 223 ? 10.406 -34.688 -26.094 1 86.12 223 SER A O 1
ATOM 1747 N N . PRO A 1 224 ? 12.438 -35.281 -25.297 1 83.56 224 PRO A N 1
ATOM 1748 C CA . PRO A 1 224 ? 11.906 -35.531 -23.953 1 83.56 224 PRO A CA 1
ATOM 1749 C C . PRO A 1 224 ? 11.297 -34.281 -23.328 1 83.56 224 PRO A C 1
ATOM 1751 O O . PRO A 1 224 ? 10.297 -34.375 -22.609 1 83.56 224 PRO A O 1
ATOM 1754 N N . LEU A 1 225 ? 11.875 -33.125 -23.578 1 89.12 225 LEU A N 1
ATOM 1755 C CA . LEU A 1 225 ? 11.352 -31.875 -23.031 1 89.12 225 LEU A CA 1
ATOM 1756 C C . LEU A 1 225 ? 9.938 -31.609 -23.562 1 89.12 225 LEU A C 1
ATOM 1758 O O . LEU A 1 225 ? 9.031 -31.312 -22.781 1 89.12 225 LEU A O 1
ATOM 1762 N N . LEU A 1 226 ? 9.797 -31.734 -24.844 1 92.38 226 LEU A N 1
ATOM 1763 C CA . LEU A 1 226 ? 8.484 -31.547 -25.453 1 92.38 226 LEU A CA 1
ATOM 1764 C C . LEU A 1 226 ? 7.48 -32.562 -24.922 1 92.38 226 LEU A C 1
ATOM 1766 O O . LEU A 1 226 ? 6.336 -32.188 -24.625 1 92.38 226 LEU A O 1
ATOM 1770 N N . MET A 1 227 ? 7.883 -33.75 -24.766 1 89.62 227 MET A N 1
ATOM 1771 C CA . MET A 1 227 ? 6.984 -34.781 -24.266 1 89.62 227 MET A CA 1
ATOM 1772 C C . MET A 1 227 ? 6.582 -34.5 -22.828 1 89.62 227 MET A C 1
ATOM 1774 O O . MET A 1 227 ? 5.43 -34.719 -22.438 1 89.62 227 MET A O 1
ATOM 1778 N N . ARG A 1 228 ? 7.512 -34.031 -22.047 1 90 228 ARG A N 1
ATOM 1779 C CA . ARG A 1 228 ? 7.219 -33.719 -20.656 1 90 228 ARG A CA 1
ATOM 1780 C C . ARG A 1 228 ? 6.188 -32.594 -20.562 1 90 228 ARG A C 1
ATOM 1782 O O . ARG A 1 228 ? 5.234 -32.688 -19.781 1 90 228 ARG A O 1
ATOM 1789 N N . ILE A 1 229 ? 6.348 -31.578 -21.328 1 92.5 229 ILE A N 1
ATOM 1790 C CA . ILE A 1 229 ? 5.418 -30.453 -21.312 1 92.5 229 ILE A CA 1
ATOM 1791 C C . ILE A 1 229 ? 4.047 -30.906 -21.812 1 92.5 229 ILE A C 1
ATOM 1793 O O . ILE A 1 229 ? 3.018 -30.547 -21.234 1 92.5 229 ILE A O 1
ATOM 1797 N N . THR A 1 230 ? 4.07 -31.734 -22.859 1 93.75 230 THR A N 1
ATOM 1798 C CA . THR A 1 230 ? 2.826 -32.25 -23.406 1 93.75 230 THR A CA 1
ATOM 1799 C C . THR A 1 230 ? 2.084 -33.094 -22.391 1 93.75 230 THR A C 1
ATOM 1801 O O . THR A 1 230 ? 0.88 -32.938 -22.188 1 93.75 230 THR A O 1
ATOM 1804 N N . SER A 1 231 ? 2.793 -33.938 -21.734 1 89.5 231 SER A N 1
ATOM 1805 C CA . SER A 1 231 ? 2.189 -34.812 -20.75 1 89.5 231 SER A CA 1
ATOM 1806 C C . SER A 1 231 ? 1.628 -34.031 -19.578 1 89.5 231 SER A C 1
ATOM 1808 O O . SER A 1 231 ? 0.516 -34.281 -19.109 1 89.5 231 SER A O 1
ATOM 1810 N N . ALA A 1 232 ? 2.406 -33.125 -19.094 1 89 232 ALA A N 1
ATOM 1811 C CA . ALA A 1 232 ? 1.955 -32.281 -17.984 1 89 232 ALA A CA 1
ATOM 1812 C C . ALA A 1 232 ? 0.697 -31.516 -18.359 1 89 232 ALA A C 1
ATOM 1814 O O . ALA A 1 232 ? -0.248 -31.438 -17.578 1 89 232 ALA A O 1
ATOM 1815 N N . THR A 1 233 ? 0.667 -30.938 -19.5 1 93 233 THR A N 1
ATOM 1816 C CA . THR A 1 233 ? -0.479 -30.172 -19.984 1 93 233 THR A CA 1
ATOM 1817 C C . THR A 1 233 ? -1.706 -31.078 -20.125 1 93 233 THR A C 1
ATOM 1819 O O . THR A 1 233 ? -2.809 -30.688 -19.734 1 93 233 THR A O 1
ATOM 1822 N N . ALA A 1 234 ? -1.479 -32.219 -20.688 1 92.62 234 ALA A N 1
ATOM 1823 C CA . ALA A 1 234 ? -2.582 -33.156 -20.953 1 92.62 234 ALA A CA 1
ATOM 1824 C C . ALA A 1 234 ? -3.186 -33.656 -19.641 1 92.62 234 ALA A C 1
ATOM 1826 O O . ALA A 1 234 ? -4.395 -33.875 -19.562 1 92.62 234 ALA A O 1
ATOM 1827 N N . SER A 1 235 ? -2.348 -33.844 -18.672 1 86.81 235 SER A N 1
ATOM 1828 C CA . SER A 1 235 ? -2.818 -34.375 -17.391 1 86.81 235 SER A CA 1
ATOM 1829 C C . SER A 1 235 ? -3.697 -33.344 -16.672 1 86.81 235 SER A C 1
ATOM 1831 O O . SER A 1 235 ? -4.723 -33.719 -16.094 1 86.81 235 SER A O 1
ATOM 1833 N N . GLY A 1 236 ? -3.316 -32.188 -16.719 1 81.44 236 GLY A N 1
ATOM 1834 C CA . GLY A 1 236 ? -4.062 -31.141 -16.031 1 81.44 236 GLY A CA 1
ATOM 1835 C C . GLY A 1 236 ? -5.164 -30.531 -16.891 1 81.44 236 GLY A C 1
ATOM 1836 O O . GLY A 1 236 ? -6.125 -29.969 -16.359 1 81.44 236 GLY A O 1
ATOM 1837 N N . GLY A 1 237 ? -5.004 -30.578 -18.172 1 82.44 237 GLY A N 1
ATOM 1838 C CA . GLY A 1 237 ? -5.957 -29.984 -19.094 1 82.44 237 GLY A CA 1
ATOM 1839 C C . GLY A 1 237 ? -5.879 -28.469 -19.141 1 82.44 237 GLY A C 1
ATOM 1840 O O . GLY A 1 237 ? -6.809 -27.812 -19.609 1 82.44 237 GLY A O 1
ATOM 1841 N N . GLU A 1 238 ? -4.863 -27.984 -18.469 1 88.38 238 GLU A N 1
ATOM 1842 C CA . GLU A 1 238 ? -4.707 -26.531 -18.406 1 88.38 238 GLU A CA 1
ATOM 1843 C C . GLU A 1 238 ? -3.336 -26.094 -18.906 1 88.38 238 GLU A C 1
ATOM 1845 O O . GLU A 1 238 ? -2.424 -26.922 -19.031 1 88.38 238 GLU A O 1
ATOM 1850 N N . ILE A 1 239 ? -3.342 -24.828 -19.25 1 94 239 ILE A N 1
ATOM 1851 C CA . ILE A 1 239 ? -2.068 -24.25 -19.672 1 94 239 ILE A CA 1
ATOM 1852 C C . ILE A 1 239 ? -1.119 -24.172 -18.484 1 94 239 ILE A C 1
ATOM 1854 O O . ILE A 1 239 ? -1.501 -23.688 -17.406 1 94 239 ILE A O 1
ATOM 1858 N N . LEU A 1 240 ? 0.086 -24.641 -18.672 1 91.06 240 LEU A N 1
ATOM 1859 C CA . LEU A 1 240 ? 1.063 -24.625 -17.594 1 91.06 240 LEU A CA 1
ATOM 1860 C C . LEU A 1 240 ? 1.507 -23.203 -17.281 1 91.06 240 LEU A C 1
ATOM 1862 O O . LEU A 1 240 ? 1.681 -22.391 -18.188 1 91.06 240 LEU A O 1
ATOM 1866 N N . PRO A 1 241 ? 1.693 -22.953 -15.992 1 88.38 241 PRO A N 1
ATOM 1867 C CA . PRO A 1 241 ? 2.217 -21.625 -15.641 1 88.38 241 PRO A CA 1
ATOM 1868 C C . PRO A 1 241 ? 3.689 -21.453 -16.016 1 88.38 241 PRO A C 1
ATOM 1870 O O . PRO A 1 241 ? 4.375 -22.453 -16.297 1 88.38 241 PRO A O 1
ATOM 1873 N N . MET A 1 242 ? 4.102 -20.219 -16.078 1 88.88 242 MET A N 1
ATOM 1874 C CA . MET A 1 242 ? 5.496 -19.906 -16.406 1 88.88 242 MET A CA 1
ATOM 1875 C C . MET A 1 242 ? 6.09 -18.938 -15.406 1 88.88 242 MET A C 1
ATOM 1877 O O . MET A 1 242 ? 5.367 -18.359 -14.578 1 88.88 242 MET A O 1
ATOM 1881 N N . ALA A 1 243 ? 7.355 -18.812 -15.477 1 83.19 243 ALA A N 1
ATOM 1882 C CA . ALA A 1 243 ? 8.031 -17.844 -14.625 1 83.19 243 ALA A CA 1
ATOM 1883 C C . ALA A 1 243 ? 7.68 -16.422 -15.031 1 83.19 243 ALA A C 1
ATOM 1885 O O . ALA A 1 243 ? 7.613 -16.109 -16.219 1 83.19 243 ALA A O 1
ATOM 1886 N N . ALA A 1 244 ? 7.418 -15.641 -14.016 1 87 244 ALA A N 1
ATOM 1887 C CA . ALA A 1 244 ? 7.051 -14.25 -14.289 1 87 244 ALA A CA 1
ATOM 1888 C C . ALA A 1 244 ? 8.25 -13.461 -14.805 1 87 244 ALA A C 1
ATOM 1890 O O . ALA A 1 244 ? 9.367 -13.633 -14.32 1 87 244 ALA A O 1
ATOM 1891 N N . VAL A 1 245 ? 7.98 -12.648 -15.773 1 82.25 245 VAL A N 1
ATOM 1892 C CA . VAL A 1 245 ? 9.016 -11.758 -16.281 1 82.25 245 VAL A CA 1
ATOM 1893 C C . VAL A 1 245 ? 9.18 -10.57 -15.336 1 82.25 245 VAL A C 1
ATOM 1895 O O . VAL A 1 245 ? 10.297 -10.078 -15.133 1 82.25 245 VAL A O 1
ATOM 1898 N N . ALA A 1 246 ? 8.062 -10.133 -14.812 1 83.62 246 ALA A N 1
ATOM 1899 C CA . ALA A 1 246 ? 7.977 -9.062 -13.812 1 83.62 246 ALA A CA 1
ATOM 1900 C C . ALA A 1 246 ? 6.805 -9.297 -12.867 1 83.62 246 ALA A C 1
ATOM 1902 O O . ALA A 1 246 ? 5.793 -9.891 -13.25 1 83.62 246 ALA A O 1
ATOM 1903 N N . PRO A 1 247 ? 7.07 -8.836 -11.664 1 82.62 247 PRO A N 1
ATOM 1904 C CA . PRO A 1 247 ? 5.965 -9.047 -10.727 1 82.62 247 PRO A CA 1
ATOM 1905 C C . PRO A 1 247 ? 4.746 -8.18 -11.047 1 82.62 247 PRO A C 1
ATOM 1907 O O . PRO A 1 247 ? 4.895 -7.02 -11.438 1 82.62 247 PRO A O 1
ATOM 1910 N N . ASN A 1 248 ? 3.551 -8.789 -10.953 1 83.56 248 ASN A N 1
ATOM 1911 C CA . ASN A 1 248 ? 2.275 -8.102 -11.148 1 83.56 248 ASN A CA 1
ATOM 1912 C C . ASN A 1 248 ? 2.23 -7.363 -12.477 1 83.56 248 ASN A C 1
ATOM 1914 O O . ASN A 1 248 ? 1.921 -6.172 -12.523 1 83.56 248 ASN A O 1
ATOM 1918 N N . ALA A 1 249 ? 2.596 -8.023 -13.453 1 88.81 249 ALA A N 1
ATOM 1919 C CA . ALA A 1 249 ? 2.656 -7.461 -14.805 1 88.81 249 ALA A CA 1
ATOM 1920 C C . ALA A 1 249 ? 1.655 -8.141 -15.727 1 88.81 249 ALA A C 1
ATOM 1922 O O . ALA A 1 249 ? 1.224 -9.266 -15.469 1 88.81 249 ALA A O 1
ATOM 1923 N N . SER A 1 250 ? 1.207 -7.363 -16.719 1 91.31 250 SER A N 1
ATOM 1924 C CA . SER A 1 250 ? 0.34 -7.914 -17.75 1 91.31 250 SER A CA 1
ATOM 1925 C C . SER A 1 250 ? 0.739 -7.402 -19.141 1 91.31 250 SER A C 1
ATOM 1927 O O . SER A 1 250 ? 1.162 -6.254 -19.281 1 91.31 250 SER A O 1
ATOM 1929 N N . TYR A 1 251 ? 0.693 -8.188 -20.141 1 93.19 251 TYR A N 1
ATOM 1930 C CA . TYR A 1 251 ? 0.97 -7.805 -21.516 1 93.19 251 TYR A CA 1
ATOM 1931 C C . TYR A 1 251 ? 0.228 -8.703 -22.5 1 93.19 251 TYR A C 1
ATOM 1933 O O . TYR A 1 251 ? -0.182 -9.812 -22.141 1 93.19 251 TYR A O 1
ATOM 1941 N N . THR A 1 252 ? 0.045 -8.172 -23.703 1 93.06 252 THR A N 1
ATOM 1942 C CA . THR A 1 252 ? -0.604 -8.914 -24.781 1 93.06 252 THR A CA 1
ATOM 1943 C C . THR A 1 252 ? 0.4 -9.273 -25.875 1 93.06 252 THR A C 1
ATOM 1945 O O . THR A 1 252 ? 1.328 -8.508 -26.141 1 93.06 252 THR A O 1
ATOM 1948 N N . MET A 1 253 ? 0.21 -10.43 -26.406 1 92.88 253 MET A N 1
ATOM 1949 C CA . MET A 1 253 ? 1.109 -10.875 -27.469 1 92.88 253 MET A CA 1
ATOM 1950 C C . MET A 1 253 ? 0.345 -11.633 -28.547 1 92.88 253 MET A C 1
ATOM 1952 O O . MET A 1 253 ? -0.594 -12.375 -28.25 1 92.88 253 MET A O 1
ATOM 1956 N N . GLU A 1 254 ? 0.772 -11.375 -29.812 1 94 254 GLU A N 1
ATOM 1957 C CA . GLU A 1 254 ? 0.281 -12.133 -30.953 1 94 254 GLU A CA 1
ATOM 1958 C C . GLU A 1 254 ? 1.401 -12.945 -31.594 1 94 254 GLU A C 1
ATOM 1960 O O . GLU A 1 254 ? 2.492 -12.422 -31.844 1 94 254 GLU A O 1
ATOM 1965 N N . PHE A 1 255 ? 1.182 -14.234 -31.797 1 93.38 255 PHE A N 1
ATOM 1966 C CA . PHE A 1 255 ? 2.193 -15.062 -32.438 1 93.38 255 PHE A CA 1
ATOM 1967 C C . PHE A 1 255 ? 1.549 -16.25 -33.156 1 93.38 255 PHE A C 1
ATOM 1969 O O . PHE A 1 255 ? 0.348 -16.484 -33.031 1 93.38 255 PHE A O 1
ATOM 1976 N N . GLN A 1 256 ? 2.33 -16.906 -33.969 1 93.19 256 GLN A N 1
ATOM 1977 C CA . GLN A 1 256 ? 1.874 -18.078 -34.688 1 93.19 256 GLN A CA 1
ATOM 1978 C C . GLN A 1 256 ? 2.482 -19.359 -34.125 1 93.19 256 GLN A C 1
ATOM 1980 O O . GLN A 1 256 ? 3.65 -19.359 -33.719 1 93.19 256 GLN A O 1
ATOM 1985 N N . GLY A 1 257 ? 1.669 -20.391 -34 1 94.62 257 GLY A N 1
ATOM 1986 C CA . GLY A 1 257 ? 2.094 -21.672 -33.5 1 94.62 257 GLY A CA 1
ATOM 1987 C C . GLY A 1 257 ? 1.208 -22.828 -33.938 1 94.62 257 GLY A C 1
ATOM 1988 O O . GLY A 1 257 ? 0.183 -22.594 -34.594 1 94.62 257 GLY A O 1
ATOM 1989 N N . PRO A 1 258 ? 1.636 -24.031 -33.625 1 95.19 258 PRO A N 1
ATOM 1990 C CA . PRO A 1 258 ? 0.901 -25.203 -34.125 1 95.19 258 PRO A CA 1
ATOM 1991 C C . PRO A 1 258 ? -0.368 -25.469 -33.312 1 95.19 258 PRO A C 1
ATOM 1993 O O . PRO A 1 258 ? -0.438 -25.125 -32.125 1 95.19 258 PRO A O 1
ATOM 1996 N N . SER A 1 259 ? -1.391 -25.984 -33.906 1 96.5 259 SER A N 1
ATOM 1997 C CA . SER A 1 259 ? -2.576 -26.578 -33.281 1 96.5 259 SER A CA 1
ATOM 1998 C C . SER A 1 259 ? -3.248 -27.578 -34.219 1 96.5 259 SER A C 1
ATOM 2000 O O . SER A 1 259 ? -2.904 -27.656 -35.406 1 96.5 259 SER A O 1
ATOM 2002 N N . LEU A 1 260 ? -4.066 -28.391 -33.625 1 96.19 260 LEU A N 1
ATOM 2003 C CA . LEU A 1 260 ? -4.785 -29.375 -34.406 1 96.19 260 LEU A CA 1
ATOM 2004 C C . LEU A 1 260 ? -6.227 -28.938 -34.656 1 96.19 260 LEU A C 1
ATOM 2006 O O . LEU A 1 260 ? -6.836 -28.297 -33.781 1 96.19 260 LEU A O 1
ATOM 2010 N N . LYS A 1 261 ? -6.695 -29.172 -35.812 1 95.25 261 LYS A N 1
ATOM 2011 C CA . LYS A 1 261 ? -8.117 -29.078 -36.125 1 95.25 261 LYS A CA 1
ATOM 2012 C C . LYS A 1 261 ? -8.711 -30.453 -36.438 1 95.25 261 LYS A C 1
ATOM 2014 O O . LYS A 1 261 ? -8.18 -31.188 -37.281 1 95.25 261 LYS A O 1
ATOM 2019 N N . CYS A 1 262 ? -9.734 -30.844 -35.688 1 95.19 262 CYS A N 1
ATOM 2020 C CA . CYS A 1 262 ? -10.328 -32.156 -35.844 1 95.19 262 CYS A CA 1
ATOM 2021 C C . CYS A 1 262 ? -11.688 -32.094 -36.531 1 95.19 262 CYS A C 1
ATOM 2023 O O . CYS A 1 262 ? -12.625 -31.5 -35.969 1 95.19 262 CYS A O 1
ATOM 2025 N N . ASP A 1 263 ? -11.766 -32.688 -37.719 1 93.31 263 ASP A N 1
ATOM 2026 C CA . ASP A 1 263 ? -13.008 -32.719 -38.469 1 93.31 263 ASP A CA 1
ATOM 2027 C C . ASP A 1 263 ? -13.547 -34.156 -38.562 1 93.31 263 ASP A C 1
ATOM 2029 O O . ASP A 1 263 ? -12.805 -35.125 -38.375 1 93.31 263 ASP A O 1
ATOM 2033 N N . LYS A 1 264 ? -14.828 -34.281 -38.812 1 93.81 264 LYS A N 1
ATOM 2034 C CA . LYS A 1 264 ? -15.414 -35.594 -39.031 1 93.81 264 LYS A CA 1
ATOM 2035 C C . LYS A 1 264 ? -14.867 -36.219 -40.312 1 93.81 264 LYS A C 1
ATOM 2037 O O . LYS A 1 264 ? -14.695 -35.531 -41.312 1 93.81 264 LYS A O 1
ATOM 2042 N N . ALA A 1 265 ? -14.508 -37.531 -40.125 1 91.62 265 ALA A N 1
ATOM 2043 C CA . ALA A 1 265 ? -13.977 -38.219 -41.312 1 91.62 265 ALA A CA 1
ATOM 2044 C C . ALA A 1 265 ? -15.07 -38.5 -42.344 1 91.62 265 ALA A C 1
ATOM 2046 O O . ALA A 1 265 ? -16.203 -38.781 -41.969 1 91.62 265 ALA A O 1
ATOM 2047 N N . HIS A 1 266 ? -14.742 -38.312 -43.594 1 86 266 HIS A N 1
ATOM 2048 C CA . HIS A 1 266 ? -15.656 -38.594 -44.688 1 86 266 HIS A CA 1
ATOM 2049 C C . HIS A 1 266 ? -14.93 -39.312 -45.812 1 86 266 HIS A C 1
ATOM 2051 O O . HIS A 1 266 ? -13.703 -39.406 -45.812 1 86 266 HIS A O 1
ATOM 2057 N N . GLY A 1 267 ? -15.703 -39.906 -46.688 1 79.94 267 GLY A N 1
ATOM 2058 C CA . GLY A 1 267 ? -15.156 -40.531 -47.875 1 79.94 267 GLY A CA 1
ATOM 2059 C C . GLY A 1 267 ? -14.133 -41.594 -47.594 1 79.94 267 GLY A C 1
ATOM 2060 O O . GLY A 1 267 ? -14.391 -42.5 -46.781 1 79.94 267 GLY A O 1
ATOM 2061 N N . PHE A 1 268 ? -13.055 -41.438 -48.156 1 74.56 268 PHE A N 1
ATOM 2062 C CA . PHE A 1 268 ? -12 -42.438 -48.062 1 74.56 268 PHE A CA 1
ATOM 2063 C C . PHE A 1 268 ? -11.523 -42.594 -46.594 1 74.56 268 PHE A C 1
ATOM 2065 O O . PHE A 1 268 ? -11.336 -43.719 -46.125 1 74.56 268 PHE A O 1
ATOM 2072 N N . MET A 1 269 ? -11.391 -41.5 -46 1 81.19 269 MET A N 1
ATOM 2073 C CA . MET A 1 269 ? -10.852 -41.531 -44.625 1 81.19 269 MET A CA 1
ATOM 2074 C C . MET A 1 269 ? -11.789 -42.281 -43.688 1 81.19 269 MET A C 1
ATOM 2076 O O . MET A 1 269 ? -11.344 -43 -42.781 1 81.19 269 MET A O 1
ATOM 2080 N N . LEU A 1 270 ? -13.016 -42.125 -43.906 1 86.19 270 LEU A N 1
ATOM 2081 C CA . LEU A 1 270 ? -13.984 -42.812 -43.062 1 86.19 270 LEU A CA 1
ATOM 2082 C C . LEU A 1 270 ? -13.867 -44.344 -43.281 1 86.19 270 LEU A C 1
ATOM 2084 O O . LEU A 1 270 ? -13.836 -45.094 -42.312 1 86.19 270 LEU A O 1
ATOM 2088 N N . LYS A 1 271 ? -13.773 -44.75 -44.469 1 81.12 271 LYS A N 1
ATOM 2089 C CA . LYS A 1 271 ? -13.656 -46.188 -44.781 1 81.12 271 LYS A CA 1
ATOM 2090 C C . LYS A 1 271 ? -12.352 -46.75 -44.219 1 81.12 271 LYS A C 1
ATOM 2092 O O . LYS A 1 271 ? -12.328 -47.875 -43.75 1 81.12 271 LYS A O 1
ATOM 2097 N N . PHE A 1 272 ? -11.375 -45.969 -44.406 1 79.94 272 PHE A N 1
ATOM 2098 C CA . PHE A 1 272 ? -10.078 -46.375 -43.906 1 79.94 272 PHE A CA 1
ATOM 2099 C C . PHE A 1 272 ? -10.141 -46.594 -42.406 1 79.94 272 PHE A C 1
ATOM 2101 O O . PHE A 1 272 ? -9.719 -47.656 -41.906 1 79.94 272 PHE A O 1
ATOM 2108 N N . ILE A 1 273 ? -10.703 -45.688 -41.656 1 86.44 273 ILE A N 1
ATOM 2109 C CA . ILE A 1 273 ? -10.82 -45.781 -40.219 1 86.44 273 ILE A CA 1
ATOM 2110 C C . ILE A 1 273 ? -11.719 -46.969 -39.844 1 86.44 273 ILE A C 1
ATOM 2112 O O . ILE A 1 273 ? -11.445 -47.688 -38.875 1 86.44 273 ILE A O 1
ATOM 2116 N N . ASP A 1 274 ? -12.719 -47.219 -40.625 1 85.94 274 ASP A N 1
ATOM 2117 C CA . ASP A 1 274 ? -13.625 -48.344 -40.375 1 85.94 274 ASP A CA 1
ATOM 2118 C C . ASP A 1 274 ? -12.891 -49.688 -40.469 1 85.94 274 ASP A C 1
ATOM 2120 O O . ASP A 1 274 ? -13.117 -50.562 -39.625 1 85.94 274 ASP A O 1
ATOM 2124 N N . LYS A 1 275 ? -12.062 -49.75 -41.438 1 81.88 275 LYS A N 1
ATOM 2125 C CA . LYS A 1 275 ? -11.336 -51 -41.594 1 81.88 275 LYS A CA 1
ATOM 2126 C C . LYS A 1 275 ? -10.352 -51.25 -40.469 1 81.88 275 LYS A C 1
ATOM 2128 O O . LYS A 1 275 ? -10.164 -52.375 -40.031 1 81.88 275 LYS A O 1
ATOM 2133 N N . ILE A 1 276 ? -9.742 -50.188 -40.094 1 81.19 276 ILE A N 1
ATOM 2134 C CA . ILE A 1 276 ? -8.836 -50.312 -38.938 1 81.19 276 ILE A CA 1
ATOM 2135 C C . ILE A 1 276 ? -9.625 -50.719 -37.688 1 81.19 276 ILE A C 1
ATOM 2137 O O . ILE A 1 276 ? -9.164 -51.562 -36.906 1 81.19 276 ILE A O 1
ATOM 2141 N N . HIS A 1 277 ? -10.766 -50.156 -37.562 1 85.69 277 HIS A N 1
ATOM 2142 C CA . HIS A 1 277 ? -11.617 -50.469 -36.406 1 85.69 277 HIS A CA 1
ATOM 2143 C C . HIS A 1 277 ? -12.008 -51.938 -36.406 1 85.69 277 HIS A C 1
ATOM 2145 O O . HIS A 1 277 ? -12.008 -52.594 -35.344 1 85.69 277 HIS A O 1
ATOM 2151 N N . GLU A 1 278 ? -12.328 -52.438 -37.5 1 83.25 278 GLU A N 1
ATOM 2152 C CA . GLU A 1 278 ? -12.695 -53.844 -37.625 1 83.25 278 GLU A CA 1
ATOM 2153 C C . GLU A 1 278 ? -11.531 -54.75 -37.219 1 83.25 278 GLU A C 1
ATOM 2155 O O . GLU A 1 278 ? -11.719 -55.75 -36.5 1 83.25 278 GLU A O 1
ATOM 2160 N N . ALA A 1 279 ? -10.422 -54.344 -37.688 1 80.19 279 ALA A N 1
ATOM 2161 C CA . ALA A 1 279 ? -9.234 -55.125 -37.344 1 80.19 279 ALA A CA 1
ATOM 2162 C C . ALA A 1 279 ? -8.93 -55.062 -35.844 1 80.19 279 ALA A C 1
ATOM 2164 O O . ALA A 1 279 ? -8.555 -56.062 -35.219 1 80.19 279 ALA A O 1
ATOM 2165 N N . ALA A 1 280 ? -9.07 -53.906 -35.25 1 80.56 280 ALA A N 1
ATOM 2166 C CA . ALA A 1 280 ? -8.828 -53.719 -33.844 1 80.56 280 ALA A CA 1
ATOM 2167 C C . ALA A 1 280 ? -9.82 -54.5 -33 1 80.56 280 ALA A C 1
ATOM 2169 O O . ALA A 1 280 ? -9.445 -55.094 -31.984 1 80.56 280 ALA A O 1
ATOM 2170 N N . ASN A 1 281 ? -11.031 -54.531 -33.406 1 80.75 281 ASN A N 1
ATOM 2171 C CA . ASN A 1 281 ? -12.062 -55.312 -32.719 1 80.75 281 ASN A CA 1
ATOM 2172 C C . ASN A 1 281 ? -11.734 -56.781 -32.719 1 80.75 281 ASN A C 1
ATOM 2174 O O . ASN A 1 281 ? -11.938 -57.469 -31.703 1 80.75 281 ASN A O 1
ATOM 2178 N N . SER A 1 282 ? -11.289 -57.188 -33.781 1 77.31 282 SER A N 1
ATOM 2179 C CA . SER A 1 282 ? -10.938 -58.594 -33.906 1 77.31 282 SER A CA 1
ATOM 2180 C C . SER A 1 282 ? -9.781 -58.938 -32.969 1 77.31 282 SER A C 1
ATOM 2182 O O . SER A 1 282 ? -9.75 -60.031 -32.406 1 77.31 282 SER A O 1
ATOM 2184 N N . ASP A 1 283 ? -8.938 -58.062 -32.875 1 73.56 283 ASP A N 1
ATOM 2185 C CA . ASP A 1 283 ? -7.77 -58.312 -32.031 1 73.56 283 ASP A CA 1
ATOM 2186 C C . ASP A 1 283 ? -8.156 -58.312 -30.547 1 73.56 283 ASP A C 1
ATOM 2188 O O . ASP A 1 283 ? -7.648 -59.125 -29.766 1 73.56 283 ASP A O 1
ATOM 2192 N N . ILE A 1 284 ? -8.961 -57.344 -30.188 1 72.25 284 ILE A N 1
ATOM 2193 C CA . ILE A 1 284 ? -9.352 -57.219 -28.781 1 72.25 284 ILE A CA 1
ATOM 2194 C C . ILE A 1 284 ? -10.312 -58.344 -28.406 1 72.25 284 ILE A C 1
ATOM 2196 O O . ILE A 1 284 ? -10.305 -58.812 -27.266 1 72.25 284 ILE A O 1
ATOM 2200 N N . SER A 1 285 ? -11.172 -58.562 -29.391 1 69.75 285 SER A N 1
ATOM 2201 C CA . SER A 1 285 ? -12.195 -59.594 -29.141 1 69.75 285 SER A CA 1
ATOM 2202 C C . SER A 1 285 ? -11.57 -60.969 -28.984 1 69.75 285 SER A C 1
ATOM 2204 O O . SER A 1 285 ? -10.75 -61.375 -29.797 1 69.75 285 SER A O 1
ATOM 2206 N N . SER A 1 286 ? -11.086 -61.25 -27.781 1 59 286 SER A N 1
ATOM 2207 C CA . SER A 1 286 ? -10.695 -62.656 -27.594 1 59 286 SER A CA 1
ATOM 2208 C C . SER A 1 286 ? -11.797 -63.594 -28.031 1 59 286 SER A C 1
ATOM 2210 O O . SER A 1 286 ? -12.789 -63.188 -28.641 1 59 286 SER A O 1
ATOM 2212 N N . ASN A 1 287 ? -11.695 -64.938 -27.766 1 53.38 287 ASN A N 1
ATOM 2213 C CA . ASN A 1 287 ? -12.656 -66 -28.125 1 53.38 287 ASN A CA 1
ATOM 2214 C C . ASN A 1 287 ? -14.047 -65.688 -27.578 1 53.38 287 ASN A C 1
ATOM 2216 O O . ASN A 1 287 ? -15.039 -66.25 -28.031 1 53.38 287 ASN A O 1
ATOM 2220 N N . VAL A 1 288 ? -14.109 -64.75 -26.625 1 60.31 288 VAL A N 1
ATOM 2221 C CA . VAL A 1 288 ? -15.398 -64.688 -25.938 1 60.31 288 VAL A CA 1
ATOM 2222 C C . VAL A 1 288 ? -16.062 -63.344 -26.312 1 60.31 288 VAL A C 1
ATOM 2224 O O . VAL A 1 288 ? -17.234 -63.125 -26.016 1 60.31 288 VAL A O 1
ATOM 2227 N N . GLY A 1 289 ? -15.422 -62.5 -27.109 1 65.94 289 GLY A N 1
ATOM 2228 C CA . GLY A 1 289 ? -16.031 -61.25 -27.594 1 65.94 289 GLY A CA 1
ATOM 2229 C C . GLY A 1 289 ? -15.367 -60 -27.031 1 65.94 289 GLY A C 1
ATOM 2230 O O . GLY A 1 289 ? -14.609 -60.094 -26.062 1 65.94 289 GLY A O 1
ATOM 2231 N N . GLY A 1 290 ? -15.344 -58.906 -27.734 1 73.56 290 GLY A N 1
ATOM 2232 C CA . GLY A 1 290 ? -14.789 -57.625 -27.328 1 73.56 290 GLY A CA 1
ATOM 2233 C C . GLY A 1 290 ? -15.164 -56.5 -28.281 1 73.56 290 GLY A C 1
ATOM 2234 O O . GLY A 1 290 ? -15.609 -56.75 -29.391 1 73.56 290 GLY A O 1
ATOM 2235 N N . ASP A 1 291 ? -15.312 -55.312 -27.672 1 80.38 291 ASP A N 1
ATOM 2236 C CA . ASP A 1 291 ? -15.641 -54.125 -28.469 1 80.38 291 ASP A CA 1
ATOM 2237 C C . ASP A 1 291 ? -14.617 -53 -28.25 1 80.38 291 ASP A C 1
ATOM 2239 O O . ASP A 1 291 ? -14.234 -52.719 -27.125 1 80.38 291 ASP A O 1
ATOM 2243 N N . THR A 1 292 ? -14.164 -52.469 -29.391 1 83.94 292 THR A N 1
ATOM 2244 C CA . THR A 1 292 ? -13.266 -51.344 -29.312 1 83.94 292 THR A CA 1
ATOM 2245 C C . THR A 1 292 ? -14.047 -50.062 -29.062 1 83.94 292 THR A C 1
ATOM 2247 O O . THR A 1 292 ? -14.984 -49.719 -29.797 1 83.94 292 THR A O 1
ATOM 2250 N N . ILE A 1 293 ? -13.758 -49.312 -28.062 1 84.94 293 ILE A N 1
ATOM 2251 C CA . ILE A 1 293 ? -14.422 -48.062 -27.688 1 84.94 293 ILE A CA 1
ATOM 2252 C C . ILE A 1 293 ? -13.703 -46.875 -28.312 1 84.94 293 ILE A C 1
ATOM 2254 O O . ILE A 1 293 ? -14.336 -45.969 -28.828 1 84.94 293 ILE A O 1
ATOM 2258 N N . TYR A 1 294 ? -12.414 -46.969 -28.203 1 89.12 294 TYR A N 1
ATOM 2259 C CA . TYR A 1 294 ? -11.555 -45.875 -28.656 1 89.12 294 TYR A CA 1
ATOM 2260 C C . TYR A 1 294 ? -10.32 -46.438 -29.375 1 89.12 294 TYR A C 1
ATOM 2262 O O . TYR A 1 294 ? -9.734 -47.406 -28.938 1 89.12 294 TYR A O 1
ATOM 2270 N N . PHE A 1 295 ? -9.922 -45.812 -30.422 1 89.56 295 PHE A N 1
ATOM 2271 C CA . PHE A 1 295 ? -8.562 -45.969 -30.906 1 89.56 295 PHE A CA 1
ATOM 2272 C C . PHE A 1 295 ? -8.078 -44.719 -31.625 1 89.56 295 PHE A C 1
ATOM 2274 O O . PHE A 1 295 ? -8.891 -43.906 -32.094 1 89.56 295 PHE A O 1
ATOM 2281 N N . SER A 1 296 ? -6.836 -44.5 -31.688 1 90.56 296 SER A N 1
ATOM 2282 C CA . SER A 1 296 ? -6.184 -43.406 -32.406 1 90.56 296 SER A CA 1
ATOM 2283 C C . SER A 1 296 ? -4.852 -43.875 -33 1 90.56 296 SER A C 1
ATOM 2285 O O . SER A 1 296 ? -4.113 -44.625 -32.375 1 90.56 296 SER A O 1
ATOM 2287 N N . ILE A 1 297 ? -4.559 -43.406 -34.188 1 85.88 297 ILE A N 1
ATOM 2288 C CA . ILE A 1 297 ? -3.303 -43.75 -34.844 1 85.88 297 ILE A CA 1
ATOM 2289 C C . ILE A 1 297 ? -2.801 -42.531 -35.625 1 85.88 297 ILE A C 1
ATOM 2291 O O . ILE A 1 297 ? -3.576 -41.625 -35.938 1 85.88 297 ILE A O 1
ATOM 2295 N N . THR A 1 298 ? -1.503 -42.531 -35.906 1 83.5 298 THR A N 1
ATOM 2296 C CA . THR A 1 298 ? -0.887 -41.531 -36.781 1 83.5 298 THR A CA 1
ATOM 2297 C C . THR A 1 298 ? -0.717 -42.094 -38.188 1 83.5 298 THR A C 1
ATOM 2299 O O . THR A 1 298 ? -0.212 -43.188 -38.344 1 83.5 298 THR A O 1
ATOM 2302 N N . ALA A 1 299 ? -1.171 -41.344 -39.094 1 75.62 299 ALA A N 1
ATOM 2303 C CA . ALA A 1 299 ? -1.031 -41.781 -40.469 1 75.62 299 ALA A CA 1
ATOM 2304 C C . ALA A 1 299 ? 0.026 -40.938 -41.188 1 75.62 299 ALA A C 1
ATOM 2306 O O . ALA A 1 299 ? -0.081 -39.719 -41.281 1 75.62 299 ALA A O 1
ATOM 2307 N N . TYR A 1 300 ? 1.277 -41.656 -41.625 1 63.19 300 TYR A N 1
ATOM 2308 C CA . TYR A 1 300 ? 2.318 -41.031 -42.406 1 63.19 300 TYR A CA 1
ATOM 2309 C C . TYR A 1 300 ? 2.135 -41.344 -43.906 1 63.19 300 TYR A C 1
ATOM 2311 O O . TYR A 1 300 ? 1.59 -42.375 -44.25 1 63.19 300 TYR A O 1
ATOM 2319 N N . PRO A 1 301 ? 2.652 -40.375 -44.781 1 55.59 301 PRO A N 1
ATOM 2320 C CA . PRO A 1 301 ? 2.5 -40.625 -46.219 1 55.59 301 PRO A CA 1
ATOM 2321 C C . PRO A 1 301 ? 3.326 -41.812 -46.719 1 55.59 301 PRO A C 1
ATOM 2323 O O . PRO A 1 301 ? 2.996 -42.406 -47.719 1 55.59 301 PRO A O 1
ATOM 2326 N N . SER A 1 302 ? 4.594 -42.188 -46.188 1 48.06 302 SER A N 1
ATOM 2327 C CA . SER A 1 302 ? 5.559 -43.031 -46.875 1 48.06 302 SER A CA 1
ATOM 2328 C C . SER A 1 302 ? 5.121 -44.5 -46.844 1 48.06 302 SER A C 1
ATOM 2330 O O . SER A 1 302 ? 5.773 -45.344 -47.438 1 48.06 302 SER A O 1
ATOM 2332 N N . PHE A 1 303 ? 4.406 -45.062 -46.094 1 43.94 303 PHE A N 1
ATOM 2333 C CA . PHE A 1 303 ? 4.559 -46.5 -45.875 1 43.94 303 PHE A CA 1
ATOM 2334 C C . PHE A 1 303 ? 3.955 -47.312 -47.031 1 43.94 303 PHE A C 1
ATOM 2336 O O . PHE A 1 303 ? 3.781 -48.531 -46.906 1 43.94 303 PHE A O 1
ATOM 2343 N N . PRO A 1 304 ? 3.498 -46.969 -48.062 1 40.41 304 PRO A N 1
ATOM 2344 C CA . PRO A 1 304 ? 2.889 -48.062 -48.844 1 40.41 304 PRO A CA 1
ATOM 2345 C C . PRO A 1 304 ? 3.83 -49.25 -49.031 1 40.41 304 PRO A C 1
ATOM 2347 O O . PRO A 1 304 ? 3.555 -50.125 -49.844 1 40.41 304 PRO A O 1
ATOM 2350 N N . TYR A 1 305 ? 5.055 -49.281 -48.562 1 38.97 305 TYR A N 1
ATOM 2351 C CA . TYR A 1 305 ? 5.617 -50.469 -49.156 1 38.97 305 TYR A CA 1
ATOM 2352 C C . TYR A 1 305 ? 4.977 -51.75 -48.594 1 38.97 305 TYR A C 1
ATOM 2354 O O . TYR A 1 305 ? 5.535 -52.844 -48.719 1 38.97 305 TYR A O 1
ATOM 2362 N N . MET A 1 306 ? 4.066 -51.594 -47.625 1 38.69 306 MET A N 1
ATOM 2363 C CA . MET A 1 306 ? 3.641 -52.969 -47.406 1 38.69 306 MET A CA 1
ATOM 2364 C C . MET A 1 306 ? 3.328 -53.688 -48.719 1 38.69 306 MET A C 1
ATOM 2366 O O . MET A 1 306 ? 3.094 -53.031 -49.719 1 38.69 306 MET A O 1
ATOM 2370 N N . ASP A 1 307 ? 3.031 -55.125 -48.594 1 36.09 307 ASP A N 1
ATOM 2371 C CA . ASP A 1 307 ? 2.951 -55.969 -49.781 1 36.09 307 ASP A CA 1
ATOM 2372 C C . ASP A 1 307 ? 1.936 -55.406 -50.781 1 36.09 307 ASP A C 1
ATOM 2374 O O . ASP A 1 307 ? 0.727 -55.5 -50.562 1 36.09 307 ASP A O 1
ATOM 2378 N N . TYR A 1 308 ? 2.074 -54.219 -51.312 1 35.25 308 TYR A N 1
ATOM 2379 C CA . TYR A 1 308 ? 1.482 -53.906 -52.625 1 35.25 308 TYR A CA 1
ATOM 2380 C C . TYR A 1 308 ? 1.4 -55.156 -53.469 1 35.25 308 TYR A C 1
ATOM 2382 O O . TYR A 1 308 ? 2.428 -55.719 -53.875 1 35.25 308 TYR A O 1
ATOM 2390 N N . THR A 1 309 ? 0.475 -56.062 -53.375 1 35.47 309 THR A N 1
ATOM 2391 C CA . THR A 1 309 ? 0.442 -56.625 -54.719 1 35.47 309 THR A CA 1
ATOM 2392 C C . THR A 1 309 ? 0.573 -55.5 -55.781 1 35.47 309 THR A C 1
ATOM 2394 O O . THR A 1 309 ? 0.408 -54.344 -55.469 1 35.47 309 THR A O 1
ATOM 2397 N N . GLY A 1 310 ? 0.55 -55.656 -57.125 1 33.28 310 GLY A N 1
ATOM 2398 C CA . GLY A 1 310 ? 0.88 -54.906 -58.344 1 33.28 310 GLY A CA 1
ATOM 2399 C C . GLY A 1 310 ? 0.328 -53.5 -58.344 1 33.28 310 GLY A C 1
ATOM 2400 O O . GLY A 1 310 ? 1.067 -52.562 -58.594 1 33.28 310 GLY A O 1
ATOM 2401 N N . ASP A 1 311 ? -1.074 -53.25 -58.719 1 33.41 311 ASP A N 1
ATOM 2402 C CA . ASP A 1 311 ? -1.44 -52.188 -59.656 1 33.41 311 ASP A CA 1
ATOM 2403 C C . ASP A 1 311 ? -1.607 -50.875 -58.938 1 33.41 311 ASP A C 1
ATOM 2405 O O . ASP A 1 311 ? -2.529 -50.688 -58.156 1 33.41 311 ASP A O 1
ATOM 2409 N N . GLY A 1 312 ? -0.868 -50.125 -58.344 1 36.25 312 GLY A N 1
ATOM 2410 C CA . GLY A 1 312 ? -0.728 -48.719 -57.906 1 36.25 312 GLY A CA 1
ATOM 2411 C C . GLY A 1 312 ? -2.037 -48.094 -57.469 1 36.25 312 GLY A C 1
ATOM 2412 O O . GLY A 1 312 ? -2.117 -46.875 -57.281 1 36.25 312 GLY A O 1
ATOM 2413 N N . SER A 1 313 ? -3.342 -48.562 -57.844 1 37.47 313 SER A N 1
ATOM 2414 C CA . SER A 1 313 ? -4.543 -47.75 -57.844 1 37.47 313 SER A CA 1
ATOM 2415 C C . SER A 1 313 ? -5.051 -47.5 -56.438 1 37.47 313 SER A C 1
ATOM 2417 O O . SER A 1 313 ? -5.074 -48.438 -55.625 1 37.47 313 SER A O 1
ATOM 2419 N N . SER A 1 314 ? -4.953 -46.344 -55.875 1 42.53 314 SER A N 1
ATOM 2420 C CA . SER A 1 314 ? -5.551 -45.719 -54.688 1 42.53 314 SER A CA 1
ATOM 2421 C C . SER A 1 314 ? -7.047 -46 -54.625 1 42.53 314 SER A C 1
ATOM 2423 O O . SER A 1 314 ? -7.809 -45.219 -54.062 1 42.53 314 SER A O 1
ATOM 2425 N N . ASP A 1 315 ? -7.738 -46.875 -55.312 1 43.59 315 ASP A N 1
ATOM 2426 C CA . ASP A 1 315 ? -9.172 -47.156 -55.344 1 43.59 315 ASP A CA 1
ATOM 2427 C C . ASP A 1 315 ? -9.609 -47.875 -54.062 1 43.59 315 ASP A C 1
ATOM 2429 O O . ASP A 1 315 ? -9.023 -48.875 -53.688 1 43.59 315 ASP A O 1
ATOM 2433 N N . ALA A 1 316 ? -10.484 -47 -53.094 1 51.09 316 ALA A N 1
ATOM 2434 C CA . ALA A 1 316 ? -11.172 -47.625 -51.969 1 51.09 316 ALA A CA 1
ATOM 2435 C C . ALA A 1 316 ? -11.469 -49.094 -52.25 1 51.09 316 ALA A C 1
ATOM 2437 O O . ALA A 1 316 ? -11.523 -49.938 -51.344 1 51.09 316 ALA A O 1
ATOM 2438 N N . SER A 1 317 ? -11.609 -49.344 -53.469 1 51.44 317 SER A N 1
ATOM 2439 C CA . SER A 1 317 ? -11.93 -50.719 -53.844 1 51.44 317 SER A CA 1
ATOM 2440 C C . SER A 1 317 ? -10.781 -51.656 -53.531 1 51.44 317 SER A C 1
ATOM 2442 O O . SER A 1 317 ? -10.969 -52.875 -53.469 1 51.44 317 SER A O 1
ATOM 2444 N N . LYS A 1 318 ? -9.633 -50.938 -53.25 1 53.03 318 LYS A N 1
ATOM 2445 C CA . LYS A 1 318 ? -8.477 -51.781 -53 1 53.03 318 LYS A CA 1
ATOM 2446 C C . LYS A 1 318 ? -8.219 -51.969 -51.5 1 53.03 318 LYS A C 1
ATOM 2448 O O . LYS A 1 318 ? -7.375 -52.781 -51.125 1 53.03 318 LYS A O 1
ATOM 2453 N N . LEU A 1 319 ? -8.891 -51.25 -50.688 1 59.72 319 LEU A N 1
ATOM 2454 C CA . LEU A 1 319 ? -8.758 -51.344 -49.219 1 59.72 319 LEU A CA 1
ATOM 2455 C C . LEU A 1 319 ? -8.844 -52.812 -48.781 1 59.72 319 LEU A C 1
ATOM 2457 O O . LEU A 1 319 ? -8.078 -53.219 -47.906 1 59.72 319 LEU A O 1
ATOM 2461 N N . PRO A 1 320 ? -9.703 -53.531 -49.406 1 54.12 320 PRO A N 1
ATOM 2462 C CA . PRO A 1 320 ? -9.812 -54.906 -48.906 1 54.12 320 PRO A CA 1
ATOM 2463 C C . PRO A 1 320 ? -8.516 -55.688 -49.062 1 54.12 320 PRO A C 1
ATOM 2465 O O . PRO A 1 320 ? -8.336 -56.719 -48.406 1 54.12 320 PRO A O 1
ATOM 2468 N N . LYS A 1 321 ? -7.562 -55.062 -49.906 1 54.28 321 LYS A N 1
ATOM 2469 C CA . LYS A 1 321 ? -6.336 -55.812 -50.094 1 54.28 321 LYS A CA 1
ATOM 2470 C C . LYS A 1 321 ? -5.293 -55.469 -49.031 1 54.28 321 LYS A C 1
ATOM 2472 O O . LYS A 1 321 ? -4.238 -56.125 -48.969 1 54.28 321 LYS A O 1
ATOM 2477 N N . TRP A 1 322 ? -5.637 -54.5 -48.281 1 62.75 322 TRP A N 1
ATOM 2478 C CA . TRP A 1 322 ? -4.688 -54.094 -47.25 1 62.75 322 TRP A CA 1
ATOM 2479 C C . TRP A 1 322 ? -4.781 -55 -46.031 1 62.75 322 TRP A C 1
ATOM 2481 O O . TRP A 1 322 ? -5.852 -55.531 -45.719 1 62.75 322 TRP A O 1
ATOM 2491 N N . ASN A 1 323 ? -3.635 -55.375 -45.531 1 62.44 323 ASN A N 1
ATOM 2492 C CA . ASN A 1 323 ? -3.609 -56.188 -44.312 1 62.44 323 ASN A CA 1
ATOM 2493 C C . ASN A 1 323 ? -3.881 -55.344 -43.062 1 62.44 323 ASN A C 1
ATOM 2495 O O . ASN A 1 323 ? -2.947 -54.938 -42.375 1 62.44 323 ASN A O 1
ATOM 2499 N N . PHE A 1 324 ? -5.082 -55.219 -42.844 1 69 324 PHE A N 1
ATOM 2500 C CA . PHE A 1 324 ? -5.504 -54.344 -41.75 1 69 324 PHE A CA 1
ATOM 2501 C C . PHE A 1 324 ? -5.207 -55 -40.406 1 69 324 PHE A C 1
ATOM 2503 O O . PHE A 1 324 ? -5.047 -54.312 -39.406 1 69 324 PHE A O 1
ATOM 2510 N N . SER A 1 325 ? -5.145 -56.25 -40.375 1 65.69 325 SER A N 1
ATOM 2511 C CA . SER A 1 325 ? -4.797 -56.938 -39.125 1 65.69 325 SER A CA 1
ATOM 2512 C C . SER A 1 325 ? -3.377 -56.594 -38.688 1 65.69 325 SER A C 1
ATOM 2514 O O . SER A 1 325 ? -3.137 -56.281 -37.531 1 65.69 325 SER A O 1
ATOM 2516 N N . LYS A 1 326 ? -2.496 -56.625 -39.594 1 63.78 326 LYS A N 1
ATOM 2517 C CA . LYS A 1 326 ? -1.109 -56.281 -39.312 1 63.78 326 LYS A CA 1
ATOM 2518 C C . LYS A 1 326 ? -0.976 -54.812 -38.969 1 63.78 326 LYS A C 1
ATOM 2520 O O . LYS A 1 326 ? -0.213 -54.438 -38.062 1 63.78 326 LYS A O 1
ATOM 2525 N N . MET A 1 327 ? -1.768 -54.031 -39.594 1 64.44 327 MET A N 1
ATOM 2526 C CA . MET A 1 327 ? -1.743 -52.625 -39.312 1 64.44 327 MET A CA 1
ATOM 2527 C C . MET A 1 327 ? -2.203 -52.312 -37.906 1 64.44 327 MET A C 1
ATOM 2529 O O . MET A 1 327 ? -1.597 -51.5 -37.188 1 64.44 327 MET A O 1
ATOM 2533 N N . ALA A 1 328 ? -3.273 -52.969 -37.625 1 66 328 ALA A N 1
ATOM 2534 C CA . ALA A 1 328 ? -3.805 -52.781 -36.281 1 66 328 ALA A CA 1
ATOM 2535 C C . ALA A 1 328 ? -2.787 -53.188 -35.25 1 66 328 ALA A C 1
ATOM 2537 O O . ALA A 1 328 ? -2.6 -52.5 -34.219 1 66 328 ALA A O 1
ATOM 2538 N N . GLU A 1 329 ? -2.213 -54.281 -35.5 1 63.47 329 GLU A N 1
ATOM 2539 C CA . GLU A 1 329 ? -1.225 -54.812 -34.562 1 63.47 329 GLU A CA 1
ATOM 2540 C C . GLU A 1 329 ? -0.041 -53.875 -34.406 1 63.47 329 GLU A C 1
ATOM 2542 O O . GLU A 1 329 ? 0.368 -53.531 -33.312 1 63.47 329 GLU A O 1
ATOM 2547 N N . ASP A 1 330 ? 0.48 -53.438 -35.5 1 61.75 330 ASP A N 1
ATOM 2548 C CA . ASP A 1 330 ? 1.691 -52.625 -35.5 1 61.75 330 ASP A CA 1
ATOM 2549 C C . ASP A 1 330 ? 1.394 -51.219 -35.031 1 61.75 330 ASP A C 1
ATOM 2551 O O . ASP A 1 330 ? 2.213 -50.594 -34.344 1 61.75 330 ASP A O 1
ATOM 2555 N N . CYS A 1 331 ? 0.246 -50.781 -35.375 1 65.44 331 CYS A N 1
ATOM 2556 C CA . CYS A 1 331 ? -0.054 -49.375 -35.125 1 65.44 331 CYS A CA 1
ATOM 2557 C C . CYS A 1 331 ? -0.654 -49.188 -33.75 1 65.44 331 CYS A C 1
ATOM 2559 O O . CYS A 1 331 ? -0.477 -48.125 -33.156 1 65.44 331 CYS A O 1
ATOM 2561 N N . LEU A 1 332 ? -1.43 -50.094 -33.438 1 65.19 332 LEU A N 1
ATOM 2562 C CA . LEU A 1 332 ? -2.092 -49.938 -32.125 1 65.19 332 LEU A CA 1
ATOM 2563 C C . LEU A 1 332 ? -1.188 -50.406 -31 1 65.19 332 LEU A C 1
ATOM 2565 O O . LEU A 1 332 ? -1.206 -49.812 -29.906 1 65.19 332 LEU A O 1
ATOM 2569 N N . ARG A 1 333 ? -0.478 -51.531 -31.188 1 59.12 333 ARG A N 1
ATOM 2570 C CA . ARG A 1 333 ? 0.37 -52.062 -30.141 1 59.12 333 ARG A CA 1
ATOM 2571 C C . ARG A 1 333 ? 1.777 -51.5 -30.203 1 59.12 333 ARG A C 1
ATOM 2573 O O . ARG A 1 333 ? 2.512 -51.5 -29.219 1 59.12 333 ARG A O 1
ATOM 2580 N N . GLY A 1 334 ? 2.188 -50.906 -31.375 1 49.78 334 GLY A N 1
ATOM 2581 C CA . GLY A 1 334 ? 3.521 -50.375 -31.562 1 49.78 334 GLY A CA 1
ATOM 2582 C C . GLY A 1 334 ? 3.594 -48.875 -31.312 1 49.78 334 GLY A C 1
ATOM 2583 O O . GLY A 1 334 ? 2.707 -48.312 -30.672 1 49.78 334 GLY A O 1
ATOM 2584 N N . PRO A 1 335 ? 4.754 -48.281 -31.672 1 51.78 335 PRO A N 1
ATOM 2585 C CA . PRO A 1 335 ? 4.973 -46.875 -31.422 1 51.78 335 PRO A CA 1
ATOM 2586 C C . PRO A 1 335 ? 3.924 -45.969 -32.094 1 51.78 335 PRO A C 1
ATOM 2588 O O . PRO A 1 335 ? 4.035 -44.75 -32.062 1 51.78 335 PRO A O 1
ATOM 2591 N N . GLY A 1 336 ? 2.668 -46.438 -32.438 1 53.62 336 GLY A N 1
ATOM 2592 C CA . GLY A 1 336 ? 1.503 -45.688 -32.875 1 53.62 336 GLY A CA 1
ATOM 2593 C C . GLY A 1 336 ? 1.658 -45.094 -34.25 1 53.62 336 GLY A C 1
ATOM 2594 O O . GLY A 1 336 ? 0.872 -44.25 -34.656 1 53.62 336 GLY A O 1
ATOM 2595 N N . SER A 1 337 ? 2.734 -45.281 -35.094 1 53.5 337 SER A N 1
ATOM 2596 C CA . SER A 1 337 ? 2.832 -44.656 -36.406 1 53.5 337 SER A CA 1
ATOM 2597 C C . SER A 1 337 ? 2.436 -45.625 -37.5 1 53.5 337 SER A C 1
ATOM 2599 O O . SER A 1 337 ? 2.885 -46.781 -37.531 1 53.5 337 SER A O 1
ATOM 2601 N N . CYS A 1 338 ? 1.276 -45.406 -38.094 1 55.66 338 CYS A N 1
ATOM 2602 C CA . CYS A 1 338 ? 0.842 -46.25 -39.219 1 55.66 338 CYS A CA 1
ATOM 2603 C C . CYS A 1 338 ? 1.055 -45.5 -40.531 1 55.66 338 CYS A C 1
ATOM 2605 O O . CYS A 1 338 ? 0.98 -44.281 -40.594 1 55.66 338 CYS A O 1
ATOM 2607 N N . ALA A 1 339 ? 1.758 -46.156 -41.469 1 49.03 339 ALA A N 1
ATOM 2608 C CA . ALA A 1 339 ? 2.031 -45.562 -42.781 1 49.03 339 ALA A CA 1
ATOM 2609 C C . ALA A 1 339 ? 0.78 -45.594 -43.656 1 49.03 339 ALA A C 1
ATOM 2611 O O . ALA A 1 339 ? 0.072 -46.594 -43.719 1 49.03 339 ALA A O 1
ATOM 2612 N N . TYR A 1 340 ? 0.121 -44.375 -43.844 1 49.94 340 TYR A N 1
ATOM 2613 C CA . TYR A 1 340 ? -0.981 -44.219 -44.781 1 49.94 340 TYR A CA 1
ATOM 2614 C C . TYR A 1 340 ? -0.521 -43.531 -46.062 1 49.94 340 TYR A C 1
ATOM 2616 O O . TYR A 1 340 ? 0.101 -42.469 -46.031 1 49.94 340 TYR A O 1
ATOM 2624 N N . ALA A 1 341 ? -0.214 -44.125 -47.188 1 43.06 341 ALA A N 1
ATOM 2625 C CA . ALA A 1 341 ? 0.1 -43.438 -48.438 1 43.06 341 ALA A CA 1
ATOM 2626 C C . ALA A 1 341 ? -1.168 -42.938 -49.125 1 43.06 341 ALA A C 1
ATOM 2628 O O . ALA A 1 341 ? -2.049 -43.719 -49.469 1 43.06 341 ALA A O 1
ATOM 2629 N N . PRO A 1 342 ? -1.318 -41.531 -49.062 1 43.72 342 PRO A N 1
ATOM 2630 C CA . PRO A 1 342 ? -2.426 -41 -49.844 1 43.72 342 PRO A CA 1
ATOM 2631 C C . PRO A 1 342 ? -2.236 -41.281 -51.344 1 43.72 342 PRO A C 1
ATOM 2633 O O . PRO A 1 342 ? -1.102 -41.375 -51.812 1 43.72 342 PRO A O 1
ATOM 2636 N N . TRP A 1 343 ? -3.16 -41.688 -52.031 1 39.5 343 TRP A N 1
ATOM 2637 C CA . TRP A 1 343 ? -3.133 -41.719 -53.5 1 39.5 343 TRP A CA 1
ATOM 2638 C C . TRP A 1 343 ? -2.729 -40.375 -54.062 1 39.5 343 TRP A C 1
ATOM 2640 O O . TRP A 1 343 ? -2.955 -39.344 -53.438 1 39.5 343 TRP A O 1
ATOM 2650 N N . PRO A 1 344 ? -1.97 -40.344 -55.219 1 40.41 344 PRO A N 1
ATOM 2651 C CA . PRO A 1 344 ? -1.396 -39.188 -55.875 1 40.41 344 PRO A CA 1
ATOM 2652 C C . PRO A 1 344 ? -2.301 -37.969 -55.781 1 40.41 344 PRO A C 1
ATOM 2654 O O . PRO A 1 344 ? -1.81 -36.844 -55.688 1 40.41 344 PRO A O 1
ATOM 2657 N N . ASN A 1 345 ? -3.539 -38.031 -56.344 1 39.47 345 ASN A N 1
ATOM 2658 C CA . ASN A 1 345 ? -4.316 -36.812 -56.562 1 39.47 345 ASN A CA 1
ATOM 2659 C C . ASN A 1 345 ? -4.871 -36.25 -55.25 1 39.47 345 ASN A C 1
ATOM 2661 O O . ASN A 1 345 ? -5.613 -35.281 -55.25 1 39.47 345 ASN A O 1
ATOM 2665 N N . VAL A 1 346 ? -4.848 -37.062 -54.281 1 40.16 346 VAL A N 1
ATOM 2666 C CA . VAL A 1 346 ? -5.234 -36.5 -53 1 40.16 346 VAL A CA 1
ATOM 2667 C C . VAL A 1 346 ? -3.994 -36.25 -52.156 1 40.16 346 VAL A C 1
ATOM 2669 O O . VAL A 1 346 ? -3.201 -37.156 -51.906 1 40.16 346 VAL A O 1
ATOM 2672 N N . GLN A 1 347 ? -3.225 -35.219 -52.281 1 43.41 347 GLN A N 1
ATOM 2673 C CA . GLN A 1 347 ? -2.107 -34.781 -51.469 1 43.41 347 GLN A CA 1
ATOM 2674 C C . GLN A 1 347 ? -2.193 -35.375 -50.062 1 43.41 347 GLN A C 1
ATOM 2676 O O . GLN A 1 347 ? -3.129 -35.062 -49.312 1 43.41 347 GLN A O 1
ATOM 2681 N N . PRO A 1 348 ? -1.753 -36.719 -49.906 1 46.03 348 PRO A N 1
ATOM 2682 C CA . PRO A 1 348 ? -1.895 -37.281 -48.562 1 46.03 348 PRO A CA 1
ATOM 2683 C C . PRO A 1 348 ? -1.328 -36.375 -47.469 1 46.03 348 PRO A C 1
ATOM 2685 O O . PRO A 1 348 ? -0.169 -35.938 -47.531 1 46.03 348 PRO A O 1
ATOM 2688 N N . SER A 1 349 ? -2.125 -35.656 -46.844 1 57.72 349 SER A N 1
ATOM 2689 C CA . SER A 1 349 ? -1.779 -34.75 -45.781 1 57.72 349 SER A CA 1
ATOM 2690 C C . SER A 1 349 ? -1.465 -35.5 -44.5 1 57.72 349 SER A C 1
ATOM 2692 O O . SER A 1 349 ? -1.914 -36.625 -44.281 1 57.72 349 SER A O 1
ATOM 2694 N N . TYR A 1 350 ? -0.214 -35.438 -43.906 1 66.25 350 TYR A N 1
ATOM 2695 C CA . TYR A 1 350 ? 0.121 -35.844 -42.531 1 66.25 350 TYR A CA 1
ATOM 2696 C C . TYR A 1 350 ? -1.037 -35.562 -41.594 1 66.25 350 TYR A C 1
ATOM 2698 O O . TYR A 1 350 ? -1.507 -34.438 -41.469 1 66.25 350 TYR A O 1
ATOM 2706 N N . PHE A 1 351 ? -1.682 -36.844 -41.188 1 74.94 351 PHE A N 1
ATOM 2707 C CA . PHE A 1 351 ? -2.68 -36.688 -40.156 1 74.94 351 PHE A CA 1
ATOM 2708 C C . PHE A 1 351 ? -2.145 -37.219 -38.812 1 74.94 351 PHE A C 1
ATOM 2710 O O . PHE A 1 351 ? -2.078 -38.406 -38.594 1 74.94 351 PHE A O 1
ATOM 2717 N N . PRO A 1 352 ? -1.803 -36.281 -37.938 1 81.56 352 PRO A N 1
ATOM 2718 C CA . PRO A 1 352 ? -1.232 -36.719 -36.656 1 81.56 352 PRO A CA 1
ATOM 2719 C C . PRO A 1 352 ? -2.164 -37.625 -35.875 1 81.56 352 PRO A C 1
ATOM 2721 O O . PRO A 1 352 ? -1.7 -38.531 -35.188 1 81.56 352 PRO A O 1
ATOM 2724 N N . LEU A 1 353 ? -3.465 -37.438 -36.094 1 90.06 353 LEU A N 1
ATOM 2725 C CA . LEU A 1 353 ? -4.398 -38.25 -35.312 1 90.06 353 LEU A CA 1
ATOM 2726 C C . LEU A 1 353 ? -5.609 -38.656 -36.156 1 90.06 353 LEU A C 1
ATOM 2728 O O . LEU A 1 353 ? -6.32 -37.781 -36.688 1 90.06 353 LEU A O 1
ATOM 2732 N N . LEU A 1 354 ? -5.797 -39.875 -36.375 1 89.88 354 LEU A N 1
ATOM 2733 C CA . LEU A 1 354 ? -7.055 -40.5 -36.781 1 89.88 354 LEU A CA 1
ATOM 2734 C C . LEU A 1 354 ? -7.734 -41.188 -35.594 1 89.88 354 LEU A C 1
ATOM 2736 O O . LEU A 1 354 ? -7.176 -42.094 -35 1 89.88 354 LEU A O 1
ATOM 2740 N N . VAL A 1 355 ? -8.891 -40.656 -35.312 1 93 355 VAL A N 1
ATOM 2741 C CA . VAL A 1 355 ? -9.477 -41.062 -34.031 1 93 355 VAL A CA 1
ATOM 2742 C C . VAL A 1 355 ? -10.867 -41.656 -34.281 1 93 355 VAL A C 1
ATOM 2744 O O . VAL A 1 355 ? -11.633 -41.156 -35.094 1 93 355 VAL A O 1
ATOM 2747 N N . ARG A 1 356 ? -11.094 -42.719 -33.562 1 92.38 356 ARG A N 1
ATOM 2748 C CA . ARG A 1 356 ? -12.43 -43.312 -33.469 1 92.38 356 ARG A CA 1
ATOM 2749 C C . ARG A 1 356 ? -12.883 -43.406 -32 1 92.38 356 ARG A C 1
ATOM 2751 O O . ARG A 1 356 ? -12.148 -43.906 -31.156 1 92.38 356 ARG A O 1
ATOM 2758 N N . LEU A 1 357 ? -13.992 -42.812 -31.75 1 92.69 357 LEU A N 1
ATOM 2759 C CA . LEU A 1 357 ? -14.664 -43 -30.469 1 92.69 357 LEU A CA 1
ATOM 2760 C C . LEU A 1 357 ? -16.094 -43.5 -30.656 1 92.69 357 LEU A C 1
ATOM 2762 O O . LEU A 1 357 ? -16.969 -42.75 -31.109 1 92.69 357 LEU A O 1
ATOM 2766 N N . ASN A 1 358 ? -16.203 -44.688 -30.312 1 86.75 358 ASN A N 1
ATOM 2767 C CA . ASN A 1 358 ? -17.484 -45.344 -30.594 1 86.75 358 ASN A CA 1
ATOM 2768 C C . ASN A 1 358 ? -17.844 -45.25 -32.062 1 86.75 358 ASN A C 1
ATOM 2770 O O . ASN A 1 358 ? -17.156 -45.844 -32.906 1 86.75 358 ASN A O 1
ATOM 2774 N N . ASP A 1 359 ? -18.828 -44.375 -32.375 1 83.5 359 ASP A N 1
ATOM 2775 C CA . ASP A 1 359 ? -19.234 -44.312 -33.781 1 83.5 359 ASP A CA 1
ATOM 2776 C C . ASP A 1 359 ? -18.734 -43.031 -34.438 1 83.5 359 ASP A C 1
ATOM 2778 O O . ASP A 1 359 ? -18.984 -42.781 -35.625 1 83.5 359 ASP A O 1
ATOM 2782 N N . ASP A 1 360 ? -18.031 -42.312 -33.75 1 90.44 360 ASP A N 1
ATOM 2783 C CA . ASP A 1 360 ? -17.516 -41.031 -34.312 1 90.44 360 ASP A CA 1
ATOM 2784 C C . ASP A 1 360 ? -16.094 -41.188 -34.812 1 90.44 360 ASP A C 1
ATOM 2786 O O . ASP A 1 360 ? -15.211 -41.688 -34.094 1 90.44 360 ASP A O 1
ATOM 2790 N N . SER A 1 361 ? -15.898 -40.906 -36.062 1 94.25 361 SER A N 1
ATOM 2791 C CA . SER A 1 361 ? -14.578 -40.938 -36.688 1 94.25 361 SER A CA 1
ATOM 2792 C C . SER A 1 361 ? -14.062 -39.531 -37 1 94.25 361 SER A C 1
ATOM 2794 O O . SER A 1 361 ? -14.75 -38.75 -37.656 1 94.25 361 SER A O 1
ATOM 2796 N N . LEU A 1 362 ? -12.883 -39.25 -36.5 1 95.06 362 LEU A N 1
ATOM 2797 C CA . LEU A 1 362 ? -12.328 -37.906 -36.625 1 95.06 362 LEU A CA 1
ATOM 2798 C C . LEU A 1 362 ? -10.984 -37.938 -37.344 1 95.06 362 LEU A C 1
ATOM 2800 O O . LEU A 1 362 ? -10.227 -38.906 -37.188 1 95.06 362 LEU A O 1
ATOM 2804 N N . VAL A 1 363 ? -10.758 -36.938 -38.094 1 91.31 363 VAL A N 1
ATOM 2805 C CA . VAL A 1 363 ? -9.461 -36.656 -38.719 1 91.31 363 VAL A CA 1
ATOM 2806 C C . VAL A 1 363 ? -8.898 -35.344 -38.219 1 91.31 363 VAL A C 1
ATOM 2808 O O . VAL A 1 363 ? -9.484 -34.281 -38.469 1 91.31 363 VAL A O 1
ATOM 2811 N N . CYS A 1 364 ? -7.84 -35.406 -37.5 1 93 364 CYS A N 1
ATOM 2812 C CA . CYS A 1 364 ? -7.215 -34.219 -36.969 1 93 364 CYS A CA 1
ATOM 2813 C C . CYS A 1 364 ? -6.008 -33.781 -37.812 1 93 364 CYS A C 1
ATOM 2815 O O . CYS A 1 364 ? -5.066 -34.562 -37.969 1 93 364 CYS A O 1
ATOM 2817 N N . SER A 1 365 ? -6.008 -32.562 -38.281 1 89.75 365 SER A N 1
ATOM 2818 C CA . SER A 1 365 ? -4.938 -32.031 -39.125 1 89.75 365 SER A CA 1
ATOM 2819 C C . SER A 1 365 ? -4.152 -30.938 -38.438 1 89.75 365 SER A C 1
ATOM 2821 O O . SER A 1 365 ? -4.68 -30.266 -37.562 1 89.75 365 SER A O 1
ATOM 2823 N N . LEU A 1 366 ? -2.889 -30.875 -38.812 1 91.88 366 LEU A N 1
ATOM 2824 C CA . LEU A 1 366 ? -2.01 -29.859 -38.219 1 91.88 366 LEU A CA 1
ATOM 2825 C C . LEU A 1 366 ? -2.236 -28.5 -38.906 1 91.88 366 LEU A C 1
ATOM 2827 O O . LEU A 1 366 ? -2.26 -28.406 -40.125 1 91.88 366 LEU A O 1
ATOM 2831 N N . GLN A 1 367 ? -2.48 -27.438 -38.062 1 91.56 367 GLN A N 1
ATOM 2832 C CA . GLN A 1 367 ? -2.74 -26.094 -38.562 1 91.56 367 GLN A CA 1
ATOM 2833 C C . GLN A 1 367 ? -1.712 -25.109 -38 1 91.56 367 GLN A C 1
ATOM 2835 O O . GLN A 1 367 ? -1.205 -25.281 -36.906 1 91.56 367 GLN A O 1
ATOM 2840 N N . ASN A 1 368 ? -1.354 -24.172 -38.906 1 92.19 368 ASN A N 1
ATOM 2841 C CA . ASN A 1 368 ? -0.735 -22.953 -38.375 1 92.19 368 ASN A CA 1
ATOM 2842 C C . ASN A 1 368 ? -1.772 -22.016 -37.781 1 92.19 368 ASN A C 1
ATOM 2844 O O . ASN A 1 368 ? -2.717 -21.609 -38.438 1 92.19 368 ASN A O 1
ATOM 2848 N N . THR A 1 369 ? -1.604 -21.672 -36.531 1 95.81 369 THR A N 1
ATOM 2849 C CA . THR A 1 369 ? -2.623 -20.938 -35.812 1 95.81 369 THR A CA 1
ATOM 2850 C C . THR A 1 369 ? -2.055 -19.641 -35.25 1 95.81 369 THR A C 1
ATOM 2852 O O . THR A 1 369 ? -0.936 -19.609 -34.75 1 95.81 369 THR A O 1
ATOM 2855 N N . THR A 1 370 ? -2.791 -18.594 -35.438 1 96.25 370 THR A N 1
ATOM 2856 C CA . THR A 1 370 ? -2.447 -17.312 -34.812 1 96.25 370 THR A CA 1
ATOM 2857 C C . THR A 1 370 ? -3.074 -17.188 -33.438 1 96.25 370 THR A C 1
ATOM 2859 O O . THR A 1 370 ? -4.289 -17.344 -33.281 1 96.25 370 THR A O 1
ATOM 2862 N N . TYR A 1 371 ? -2.227 -16.969 -32.438 1 96.75 371 TYR A N 1
ATOM 2863 C CA . TYR A 1 371 ? -2.676 -16.828 -31.078 1 96.75 371 TYR A CA 1
ATOM 2864 C C . TYR A 1 371 ? -2.631 -15.359 -30.641 1 96.75 371 TYR A C 1
ATOM 2866 O O . TYR A 1 371 ? -1.673 -14.648 -30.938 1 96.75 371 TYR A O 1
ATOM 2874 N N . ASN A 1 372 ? -3.678 -14.859 -30.031 1 96.62 372 ASN A N 1
ATOM 2875 C CA . ASN A 1 372 ? -3.727 -13.594 -29.312 1 96.62 372 ASN A CA 1
ATOM 2876 C C . ASN A 1 372 ? -4.004 -13.805 -27.828 1 96.62 372 ASN A C 1
ATOM 2878 O O . ASN A 1 372 ? -5.148 -14.031 -27.438 1 96.62 372 ASN A O 1
ATOM 2882 N N . VAL A 1 373 ? -2.957 -13.656 -27.047 1 95.75 373 VAL A N 1
ATOM 2883 C CA . VAL A 1 373 ? -3.074 -14.07 -25.656 1 95.75 373 VAL A CA 1
ATOM 2884 C C . VAL A 1 373 ? -2.643 -12.93 -24.734 1 95.75 373 VAL A C 1
ATOM 2886 O O . VAL A 1 373 ? -1.797 -12.117 -25.109 1 95.75 373 VAL A O 1
ATOM 2889 N N . ASN A 1 374 ? -3.277 -12.867 -23.594 1 95 374 ASN A N 1
ATOM 2890 C CA . ASN A 1 374 ? -2.914 -11.953 -22.516 1 95 374 ASN A CA 1
ATOM 2891 C C . ASN A 1 374 ? -2.211 -12.68 -21.375 1 95 374 ASN A C 1
ATOM 2893 O O . ASN A 1 374 ? -2.762 -13.617 -20.797 1 95 374 ASN A O 1
ATOM 2897 N N . PHE A 1 375 ? -1.009 -12.227 -21.125 1 94.31 375 PHE A N 1
ATOM 2898 C CA . PHE A 1 375 ? -0.237 -12.773 -20.016 1 94.31 375 PHE A CA 1
ATOM 2899 C C . PHE A 1 375 ? -0.434 -11.938 -18.75 1 94.31 375 PHE A C 1
ATOM 2901 O O . PHE A 1 375 ? -0.495 -10.703 -18.828 1 94.31 375 PHE A O 1
ATOM 2908 N N . ARG A 1 376 ? -0.581 -12.609 -17.625 1 90.69 376 ARG A N 1
ATOM 2909 C CA . ARG A 1 376 ? -0.688 -11.945 -16.328 1 90.69 376 ARG A CA 1
ATOM 2910 C C . ARG A 1 376 ? 0.24 -12.586 -15.305 1 90.69 376 ARG A C 1
ATOM 2912 O O . ARG A 1 376 ? 0.235 -13.805 -15.133 1 90.69 376 ARG A O 1
ATOM 2919 N N . SER A 1 377 ? 1.029 -11.727 -14.695 1 88.69 377 SER A N 1
ATOM 2920 C CA . SER A 1 377 ? 1.945 -12.242 -13.68 1 88.69 377 SER A CA 1
ATOM 2921 C C . SER A 1 377 ? 1.496 -11.852 -12.273 1 88.69 377 SER A C 1
ATOM 2923 O O . SER A 1 377 ? 0.921 -10.773 -12.078 1 88.69 377 SER A O 1
ATOM 2925 N N . THR A 1 378 ? 1.61 -12.781 -11.414 1 77.12 378 THR A N 1
ATOM 2926 C CA . THR A 1 378 ? 1.446 -12.562 -9.984 1 77.12 378 THR A CA 1
ATOM 2927 C C . THR A 1 378 ? 2.717 -12.938 -9.227 1 77.12 378 THR A C 1
ATOM 2929 O O . THR A 1 378 ? 3.07 -14.117 -9.148 1 77.12 378 THR A O 1
ATOM 2932 N N . GLU A 1 379 ? 3.438 -12.016 -8.68 1 76.5 379 GLU A N 1
ATOM 2933 C CA . GLU A 1 379 ? 4.699 -12.195 -7.969 1 76.5 379 GLU A CA 1
ATOM 2934 C C . GLU A 1 379 ? 5.719 -12.922 -8.844 1 76.5 379 GLU A C 1
ATOM 2936 O O . GLU A 1 379 ? 6.258 -12.352 -9.789 1 76.5 379 GLU A O 1
ATOM 2941 N N . THR A 1 380 ? 5.734 -14.32 -8.664 1 76.62 380 THR A N 1
ATOM 2942 C CA . THR A 1 380 ? 6.812 -15.023 -9.352 1 76.62 380 THR A CA 1
ATOM 2943 C C . THR A 1 380 ? 6.258 -15.906 -10.469 1 76.62 380 THR A C 1
ATOM 2945 O O . THR A 1 380 ? 7.02 -16.531 -11.211 1 76.62 380 THR A O 1
ATOM 2948 N N . THR A 1 381 ? 4.941 -15.93 -10.656 1 83.25 381 THR A N 1
ATOM 2949 C CA . THR A 1 381 ? 4.348 -16.828 -11.648 1 83.25 381 THR A CA 1
ATOM 2950 C C . THR A 1 381 ? 3.496 -16.031 -12.641 1 83.25 381 THR A C 1
ATOM 2952 O O . THR A 1 381 ? 2.906 -15.016 -12.289 1 83.25 381 THR A O 1
ATOM 2955 N N . GLN A 1 382 ? 3.533 -16.484 -13.852 1 89.44 382 GLN A N 1
ATOM 2956 C CA . GLN A 1 382 ? 2.73 -15.859 -14.898 1 89.44 382 GLN A CA 1
ATOM 2957 C C . GLN A 1 382 ? 1.81 -16.875 -15.562 1 89.44 382 GLN A C 1
ATOM 2959 O O . GLN A 1 382 ? 2.182 -18.047 -15.727 1 89.44 382 GLN A O 1
ATOM 2964 N N . THR A 1 383 ? 0.579 -16.484 -15.766 1 89.75 383 THR A N 1
ATOM 2965 C CA . THR A 1 383 ? -0.411 -17.328 -16.406 1 89.75 383 THR A CA 1
ATOM 2966 C C . THR A 1 383 ? -1.031 -16.641 -17.625 1 89.75 383 THR A C 1
ATOM 2968 O O . THR A 1 383 ? -0.881 -15.422 -17.781 1 89.75 383 THR A O 1
ATOM 2971 N N . ILE A 1 384 ? -1.609 -17.391 -18.453 1 93.12 384 ILE A N 1
ATOM 2972 C CA . ILE A 1 384 ? -2.344 -16.875 -19.609 1 93.12 384 ILE A CA 1
ATOM 2973 C C . ILE A 1 384 ? -3.822 -16.734 -19.25 1 93.12 384 ILE A C 1
ATOM 2975 O O . ILE A 1 384 ? -4.438 -17.672 -18.75 1 93.12 384 ILE A O 1
ATOM 2979 N N . GLU A 1 385 ? -4.285 -15.586 -19.469 1 90.81 385 GLU A N 1
ATOM 2980 C CA . GLU A 1 385 ? -5.684 -15.312 -19.156 1 90.81 385 GLU A CA 1
ATOM 2981 C C . GLU A 1 385 ? -6.613 -16.016 -20.141 1 90.81 385 GLU A C 1
ATOM 2983 O O . GLU A 1 385 ? -6.383 -15.984 -21.359 1 90.81 385 GLU A O 1
ATOM 2988 N N . GLN A 1 386 ? -7.582 -16.781 -19.547 1 89.69 386 GLN A N 1
ATOM 2989 C CA . GLN A 1 386 ? -8.602 -17.438 -20.359 1 89.69 386 GLN A CA 1
ATOM 2990 C C . GLN A 1 386 ? -9.945 -16.719 -20.25 1 89.69 386 GLN A C 1
ATOM 2992 O O . GLN A 1 386 ? -10.281 -16.188 -19.188 1 89.69 386 GLN A O 1
ATOM 2997 N N . PRO A 1 387 ? -10.758 -16.5 -21.359 1 90.69 387 PRO A N 1
ATOM 2998 C CA . PRO A 1 387 ? -10.484 -17.062 -22.688 1 90.69 387 PRO A CA 1
ATOM 2999 C C . PRO A 1 387 ? -9.523 -16.219 -23.5 1 90.69 387 PRO A C 1
ATOM 3001 O O . PRO A 1 387 ? -9.398 -15.016 -23.266 1 90.69 387 PRO A O 1
ATOM 3004 N N . TYR A 1 388 ? -8.766 -16.859 -24.328 1 94.06 388 TYR A N 1
ATOM 3005 C CA . TYR A 1 388 ? -7.91 -16.172 -25.297 1 94.06 388 TYR A CA 1
ATOM 3006 C C . TYR A 1 388 ? -8.43 -16.359 -26.719 1 94.06 388 TYR A C 1
ATOM 3008 O O . TYR A 1 388 ? -9.32 -17.172 -26.953 1 94.06 388 TYR A O 1
ATOM 3016 N N . HIS A 1 389 ? -7.898 -15.539 -27.703 1 96.06 389 HIS A N 1
ATOM 3017 C CA . HIS A 1 389 ? -8.344 -15.609 -29.094 1 96.06 389 HIS A CA 1
ATOM 3018 C C . HIS A 1 389 ? -7.336 -16.359 -29.953 1 96.06 389 HIS A C 1
ATOM 3020 O O . HIS A 1 389 ? -6.125 -16.219 -29.766 1 96.06 389 HIS A O 1
ATOM 3026 N N . PHE A 1 390 ? -7.898 -17.234 -30.781 1 97.12 390 PHE A N 1
ATOM 3027 C CA . PHE A 1 390 ? -7.055 -17.922 -31.75 1 97.12 390 PHE A CA 1
ATOM 3028 C C . PHE A 1 390 ? -7.758 -18.031 -33.094 1 97.12 390 PHE A C 1
ATOM 3030 O O . PHE A 1 390 ? -8.977 -17.906 -33.188 1 97.12 390 PHE A O 1
ATOM 3037 N N . LYS A 1 391 ? -6.941 -18.125 -34.219 1 96.38 391 LYS A N 1
ATOM 3038 C CA . LYS A 1 391 ? -7.453 -18.297 -35.594 1 96.38 391 LYS A CA 1
ATOM 3039 C C . LYS A 1 391 ? -6.578 -19.266 -36.375 1 96.38 391 LYS A C 1
ATOM 3041 O O . LYS A 1 391 ? -5.363 -19.078 -36.469 1 96.38 391 LYS A O 1
ATOM 3046 N N . TRP A 1 392 ? -7.258 -20.359 -36.844 1 94.69 392 TRP A N 1
ATOM 3047 C CA . TRP A 1 392 ? -6.535 -21.234 -37.781 1 94.69 392 TRP A CA 1
ATOM 3048 C C . TRP A 1 392 ? -6.215 -20.5 -39.062 1 94.69 392 TRP A C 1
ATOM 3050 O O . TRP A 1 392 ? -7.121 -20.031 -39.75 1 94.69 392 TRP A O 1
ATOM 3060 N N . THR A 1 393 ? -5.012 -20.312 -39.375 1 88.94 393 THR A N 1
ATOM 3061 C CA . THR A 1 393 ? -4.613 -19.531 -40.531 1 88.94 393 THR A CA 1
ATOM 3062 C C . THR A 1 393 ? -4.473 -20.406 -41.781 1 88.94 393 THR A C 1
ATOM 3064 O O . THR A 1 393 ? -5.062 -20.125 -42.812 1 88.94 393 THR A O 1
ATOM 3067 N N . GLN A 1 394 ? -3.547 -21.438 -41.719 1 83.44 394 GLN A N 1
ATOM 3068 C CA . GLN A 1 394 ? -3.311 -22.312 -42.875 1 83.44 394 GLN A CA 1
ATOM 3069 C C . GLN A 1 394 ? -2.936 -23.719 -42.438 1 83.44 394 GLN A C 1
ATOM 3071 O O . GLN A 1 394 ? -2.229 -23.891 -41.438 1 83.44 394 GLN A O 1
ATOM 3076 N N . PRO A 1 395 ? -3.545 -24.75 -43.125 1 82.81 395 PRO A N 1
ATOM 3077 C CA . PRO A 1 395 ? -3.053 -26.094 -42.875 1 82.81 395 PRO A CA 1
ATOM 3078 C C . PRO A 1 395 ? -1.57 -26.266 -43.188 1 82.81 395 PRO A C 1
ATOM 3080 O O . PRO A 1 395 ? -1.071 -25.672 -44.156 1 82.81 395 PRO A O 1
ATOM 3083 N N . VAL A 1 396 ? -0.937 -26.844 -42.25 1 77 396 VAL A N 1
ATOM 3084 C CA . VAL A 1 396 ? 0.472 -27.125 -42.5 1 77 396 VAL A CA 1
ATOM 3085 C C . VAL A 1 396 ? 0.6 -28.312 -43.469 1 77 396 VAL A C 1
ATOM 3087 O O . VAL A 1 396 ? 0.117 -29.406 -43.156 1 77 396 VAL A O 1
ATOM 3090 N N . ASN A 1 397 ? 0.816 -28.047 -44.844 1 62.12 397 ASN A N 1
ATOM 3091 C CA . ASN A 1 397 ? 0.922 -29.094 -45.844 1 62.12 397 ASN A CA 1
ATOM 3092 C C . ASN A 1 397 ? 2.352 -29.609 -45.969 1 62.12 397 ASN A C 1
ATOM 3094 O O . ASN A 1 397 ? 3.301 -28.828 -46 1 62.12 397 ASN A O 1
ATOM 3098 N N . PHE A 1 398 ? 2.559 -30.797 -45.594 1 53.84 398 PHE A N 1
ATOM 3099 C CA . PHE A 1 398 ? 3.867 -31.422 -45.781 1 53.84 398 PHE A CA 1
ATOM 3100 C C . PHE A 1 398 ? 4 -31.984 -47.188 1 53.84 398 PHE A C 1
ATOM 3102 O O . PHE A 1 398 ? 3.143 -32.75 -47.656 1 53.84 398 PHE A O 1
ATOM 3109 N N . THR A 1 399 ? 4.348 -31.172 -48.188 1 47.25 399 THR A N 1
ATOM 3110 C CA . THR A 1 399 ? 4.66 -31.844 -49.438 1 47.25 399 THR A CA 1
ATOM 3111 C C . THR A 1 399 ? 5.91 -32.688 -49.312 1 47.25 399 THR A C 1
ATOM 3113 O O . THR A 1 399 ? 6.703 -32.5 -48.375 1 47.25 399 THR A O 1
ATOM 3116 N N . ALA A 1 400 ? 6 -33.844 -50.094 1 44.41 400 ALA A N 1
ATOM 3117 C CA . ALA A 1 400 ? 7.141 -34.75 -50.219 1 44.41 400 ALA A CA 1
ATOM 3118 C C . ALA A 1 400 ? 8.453 -33.969 -50.188 1 44.41 400 ALA A C 1
ATOM 3120 O O . ALA A 1 400 ? 9.453 -34.469 -49.656 1 44.41 400 ALA A O 1
ATOM 3121 N N . GLN A 1 401 ? 8.602 -32.969 -50.938 1 42.72 401 GLN A N 1
ATOM 3122 C CA . GLN A 1 401 ? 9.852 -32.219 -51.156 1 42.72 401 GLN A CA 1
ATOM 3123 C C . GLN A 1 401 ? 10.141 -31.312 -49.969 1 42.72 401 GLN A C 1
ATOM 3125 O O . GLN A 1 401 ? 11.273 -30.844 -49.812 1 42.72 401 GLN A O 1
ATOM 3130 N N . ASP A 1 402 ? 9.195 -30.75 -49.438 1 44 402 ASP A N 1
ATOM 3131 C CA . ASP A 1 402 ? 9.445 -29.734 -48.406 1 44 402 ASP A CA 1
ATOM 3132 C C . ASP A 1 402 ? 9.992 -30.391 -47.125 1 44 402 ASP A C 1
ATOM 3134 O O . ASP A 1 402 ? 9.43 -31.359 -46.625 1 44 402 ASP A O 1
ATOM 3138 N N . ASP A 1 403 ? 11.266 -30.391 -47.031 1 43.56 403 ASP A N 1
ATOM 3139 C CA . ASP A 1 403 ? 12.008 -30.797 -45.844 1 43.56 403 ASP A CA 1
ATOM 3140 C C . ASP A 1 403 ? 11.211 -30.516 -44.562 1 43.56 403 ASP A C 1
ATOM 3142 O O . ASP A 1 403 ? 10.852 -29.375 -44.281 1 43.56 403 ASP A O 1
ATOM 3146 N N . PRO A 1 404 ? 10.422 -31.422 -44.094 1 45.56 404 PRO A N 1
ATOM 3147 C CA . PRO A 1 404 ? 9.719 -31.312 -42.812 1 45.56 404 PRO A CA 1
ATOM 3148 C C . PRO A 1 404 ? 10.484 -30.484 -41.781 1 45.56 404 PRO A C 1
ATOM 3150 O O . PRO A 1 404 ? 10.055 -30.375 -40.625 1 45.56 404 PRO A O 1
ATOM 3153 N N . SER A 1 405 ? 11.641 -30.078 -42.094 1 46.06 405 SER A N 1
ATOM 3154 C CA . SER A 1 405 ? 12.539 -29.406 -41.188 1 46.06 405 SER A CA 1
ATOM 3155 C C . SER A 1 405 ? 11.953 -28.062 -40.719 1 46.06 405 SER A C 1
ATOM 3157 O O . SER A 1 405 ? 12.102 -27.688 -39.562 1 46.06 405 SER A O 1
ATOM 3159 N N . GLY A 1 406 ? 11.477 -27.219 -41.75 1 52.41 406 GLY A N 1
ATOM 3160 C CA . GLY A 1 406 ? 11.102 -25.875 -41.344 1 52.41 406 GLY A CA 1
ATOM 3161 C C . GLY A 1 406 ? 9.922 -25.828 -40.406 1 52.41 406 GLY A C 1
ATOM 3162 O O . GLY A 1 406 ? 9.727 -24.844 -39.688 1 52.41 406 GLY A O 1
ATOM 3163 N N . MET A 1 407 ? 9.133 -26.812 -40.5 1 70.75 407 MET A N 1
ATOM 3164 C CA . MET A 1 407 ? 8.031 -26.844 -39.562 1 70.75 407 MET A CA 1
ATOM 3165 C C . MET A 1 407 ? 8.125 -28.062 -38.625 1 70.75 407 MET A C 1
ATOM 3167 O O . MET A 1 407 ? 7.105 -28.641 -38.25 1 70.75 407 MET A O 1
ATOM 3171 N N . ALA A 1 408 ? 9.414 -28.422 -38.531 1 78.25 408 ALA A N 1
ATOM 3172 C CA . ALA A 1 408 ? 9.727 -29.594 -37.719 1 78.25 408 ALA A CA 1
ATOM 3173 C C . ALA A 1 408 ? 9.133 -29.469 -36.312 1 78.25 408 ALA A C 1
ATOM 3175 O O . ALA A 1 408 ? 8.578 -30.422 -35.781 1 78.25 408 ALA A O 1
ATOM 3176 N N . SER A 1 409 ? 9.172 -28.234 -35.906 1 89.69 409 SER A N 1
ATOM 3177 C CA . SER A 1 409 ? 8.656 -28.031 -34.562 1 89.69 409 SER A CA 1
ATOM 3178 C C . SER A 1 409 ? 7.148 -28.266 -34.5 1 89.69 409 SER A C 1
ATOM 3180 O O . SER A 1 409 ? 6.637 -28.844 -33.531 1 89.69 409 SER A O 1
ATOM 3182 N N . PHE A 1 410 ? 6.43 -27.875 -35.562 1 90.5 410 PHE A N 1
ATOM 3183 C CA . PHE A 1 410 ? 4.984 -28.062 -35.625 1 90.5 410 PHE A CA 1
ATOM 3184 C C . PHE A 1 410 ? 4.633 -29.547 -35.688 1 90.5 410 PHE A C 1
ATOM 3186 O O . PHE A 1 410 ? 3.76 -30 -34.938 1 90.5 410 PHE A O 1
ATOM 3193 N N . THR A 1 411 ? 5.348 -30.219 -36.469 1 87 411 THR A N 1
ATOM 3194 C CA . THR A 1 411 ? 5.078 -31.641 -36.656 1 87 411 THR A CA 1
ATOM 3195 C C . THR A 1 411 ? 5.406 -32.406 -35.375 1 87 411 THR A C 1
ATOM 3197 O O . THR A 1 411 ? 4.672 -33.312 -34.969 1 87 411 THR A O 1
ATOM 3200 N N . LYS A 1 412 ? 6.488 -32.031 -34.75 1 90.44 412 LYS A N 1
ATOM 3201 C CA . LYS A 1 412 ? 6.875 -32.719 -33.5 1 90.44 412 LYS A CA 1
ATOM 3202 C C . LYS A 1 412 ? 5.895 -32.406 -32.375 1 90.44 412 LYS A C 1
ATOM 3204 O O . LYS A 1 412 ? 5.633 -33.281 -31.531 1 90.44 412 LYS A O 1
ATOM 3209 N N . ALA A 1 413 ? 5.383 -31.203 -32.438 1 93.06 413 ALA A N 1
ATOM 3210 C CA . ALA A 1 413 ? 4.355 -30.875 -31.438 1 93.06 413 ALA A CA 1
ATOM 3211 C C . ALA A 1 413 ? 3.121 -31.75 -31.625 1 93.06 413 ALA A C 1
ATOM 3213 O O . ALA A 1 413 ? 2.594 -32.312 -30.656 1 93.06 413 ALA A O 1
ATOM 3214 N N . ALA A 1 414 ? 2.717 -31.891 -32.812 1 91.75 414 ALA A N 1
ATOM 3215 C CA . ALA A 1 414 ? 1.571 -32.75 -33.125 1 91.75 414 ALA A CA 1
ATOM 3216 C C . ALA A 1 414 ? 1.877 -34.188 -32.781 1 91.75 414 ALA A C 1
ATOM 3218 O O . ALA A 1 414 ? 1.026 -34.906 -32.25 1 91.75 414 ALA A O 1
ATOM 3219 N N . GLN A 1 415 ? 3.092 -34.594 -33.094 1 88.31 415 GLN A N 1
ATOM 3220 C CA . GLN A 1 415 ? 3.496 -35.969 -32.844 1 88.31 415 GLN A CA 1
ATOM 3221 C C . GLN A 1 415 ? 3.521 -36.25 -31.344 1 88.31 415 GLN A C 1
ATOM 3223 O O . GLN A 1 415 ? 3.203 -37.375 -30.922 1 88.31 415 GLN A O 1
ATOM 3228 N N . ALA A 1 416 ? 3.975 -35.344 -30.594 1 91.12 416 ALA A N 1
ATOM 3229 C CA . ALA A 1 416 ? 3.98 -35.5 -29.156 1 91.12 416 ALA A CA 1
ATOM 3230 C C . ALA A 1 416 ? 2.576 -35.812 -28.625 1 91.12 416 ALA A C 1
ATOM 3232 O O . ALA A 1 416 ? 2.389 -36.688 -27.797 1 91.12 416 ALA A O 1
ATOM 3233 N N . LEU A 1 417 ? 1.627 -35.094 -29.109 1 93.25 417 LEU A N 1
ATOM 3234 C CA . LEU A 1 417 ? 0.24 -35.344 -28.719 1 93.25 417 LEU A CA 1
ATOM 3235 C C . LEU A 1 417 ? -0.211 -36.719 -29.203 1 93.25 417 LEU A C 1
ATOM 3237 O O . LEU A 1 417 ? -0.867 -37.438 -28.453 1 93.25 417 LEU A O 1
ATOM 3241 N N . ALA A 1 418 ? 0.168 -37 -30.375 1 90.12 418 ALA A N 1
ATOM 3242 C CA . ALA A 1 418 ? -0.185 -38.281 -30.938 1 90.12 418 ALA A CA 1
ATOM 3243 C C . ALA A 1 418 ? 0.403 -39.438 -30.094 1 90.12 418 ALA A C 1
ATOM 3245 O O . ALA A 1 418 ? -0.27 -40.438 -29.844 1 90.12 418 ALA A O 1
ATOM 3246 N N . ASN A 1 419 ? 1.652 -39.281 -29.719 1 84.69 419 ASN A N 1
ATOM 3247 C CA . ASN A 1 419 ? 2.307 -40.281 -28.891 1 84.69 419 ASN A CA 1
ATOM 3248 C C . ASN A 1 419 ? 1.529 -40.531 -27.609 1 84.69 419 ASN A C 1
ATOM 3250 O O . ASN A 1 419 ? 1.522 -41.656 -27.109 1 84.69 419 ASN A O 1
ATOM 3254 N N . LEU A 1 420 ? 0.895 -39.562 -27.125 1 86.62 420 LEU A N 1
ATOM 3255 C CA . LEU A 1 420 ? 0.142 -39.688 -25.875 1 86.62 420 LEU A CA 1
ATOM 3256 C C . LEU A 1 420 ? -1.225 -40.312 -26.141 1 86.62 420 LEU A C 1
ATOM 3258 O O . LEU A 1 420 ? -1.691 -41.156 -25.344 1 86.62 420 LEU A O 1
ATOM 3262 N N . LEU A 1 421 ? -1.803 -39.969 -27.25 1 90.31 421 LEU A N 1
ATOM 3263 C CA . LEU A 1 421 ? -3.211 -40.312 -27.438 1 90.31 421 LEU A CA 1
ATOM 3264 C C . LEU A 1 421 ? -3.365 -41.562 -28.266 1 90.31 421 LEU A C 1
ATOM 3266 O O . LEU A 1 421 ? -4.41 -42.219 -28.219 1 90.31 421 LEU A O 1
ATOM 3270 N N . ASN A 1 422 ? -2.412 -41.906 -29.031 1 86.75 422 ASN A N 1
ATOM 3271 C CA . ASN A 1 422 ? -2.51 -43.094 -29.875 1 86.75 422 ASN A CA 1
ATOM 3272 C C . ASN A 1 422 ? -2.643 -44.375 -29.031 1 86.75 422 ASN A C 1
ATOM 3274 O O . ASN A 1 422 ? -2.102 -44.438 -27.922 1 86.75 422 ASN A O 1
ATOM 3278 N N . GLY A 1 423 ? -3.385 -45.281 -29.531 1 83.25 423 GLY A N 1
ATOM 3279 C CA . GLY A 1 423 ? -3.621 -46.562 -28.875 1 83.25 423 GLY A CA 1
ATOM 3280 C C . GLY A 1 423 ? -5.07 -47 -28.938 1 83.25 423 GLY A C 1
ATOM 3281 O O . GLY A 1 423 ? -5.828 -46.562 -29.797 1 83.25 423 GLY A O 1
ATOM 3282 N N . VAL A 1 424 ? -5.383 -47.969 -28.078 1 82.06 424 VAL A N 1
ATOM 3283 C CA . VAL A 1 424 ? -6.723 -48.531 -28.172 1 82.06 424 VAL A CA 1
ATOM 3284 C C . VAL A 1 424 ? -7.27 -48.781 -26.781 1 82.06 424 VAL A C 1
ATOM 3286 O O . VAL A 1 424 ? -6.516 -49.125 -25.859 1 82.06 424 VAL A O 1
ATOM 3289 N N . ILE A 1 425 ? -8.484 -48.5 -26.625 1 81.81 425 ILE A N 1
ATOM 3290 C CA . ILE A 1 425 ? -9.266 -48.906 -25.453 1 81.81 425 ILE A CA 1
ATOM 3291 C C . ILE A 1 425 ? -10.438 -49.781 -25.891 1 81.81 425 ILE A C 1
ATOM 3293 O O . ILE A 1 425 ? -11.141 -49.438 -26.844 1 81.81 425 ILE A O 1
ATOM 3297 N N . GLY A 1 426 ? -10.508 -50.875 -25.25 1 80.06 426 GLY A N 1
ATOM 3298 C CA . GLY A 1 426 ? -11.609 -51.781 -25.578 1 80.06 426 GLY A CA 1
ATOM 3299 C C . GLY A 1 426 ? -12.117 -52.562 -24.375 1 80.06 426 GLY A C 1
ATOM 3300 O O . GLY A 1 426 ? -11.531 -52.5 -23.297 1 80.06 426 GLY A O 1
ATOM 3301 N N . LYS A 1 427 ? -13.195 -53.156 -24.609 1 78.56 427 LYS A N 1
ATOM 3302 C CA . LYS A 1 427 ? -13.781 -54.094 -23.656 1 78.56 427 LYS A CA 1
ATOM 3303 C C . LYS A 1 427 ? -13.523 -55.531 -24.078 1 78.56 427 LYS A C 1
ATOM 3305 O O . LYS A 1 427 ? -13.688 -55.906 -25.25 1 78.56 427 LYS A O 1
ATOM 3310 N N . GLN A 1 428 ? -12.961 -56.188 -23.094 1 73.88 428 GLN A N 1
ATOM 3311 C CA . GLN A 1 428 ? -12.727 -57.594 -23.344 1 73.88 428 GLN A CA 1
ATOM 3312 C C . GLN A 1 428 ? -13.586 -58.469 -22.422 1 73.88 428 GLN A C 1
ATOM 3314 O O . GLN A 1 428 ? -13.68 -58.188 -21.219 1 73.88 428 GLN A O 1
ATOM 3319 N N . THR A 1 429 ? -14.359 -59.344 -23.047 1 71.62 429 THR A N 1
ATOM 3320 C CA . THR A 1 429 ? -15.172 -60.281 -22.281 1 71.62 429 THR A CA 1
ATOM 3321 C C . THR A 1 429 ? -14.383 -61.531 -21.984 1 71.62 429 THR A C 1
ATOM 3323 O O . THR A 1 429 ? -13.695 -62.062 -22.859 1 71.62 429 THR A O 1
ATOM 3326 N N . SER A 1 430 ? -14.125 -61.812 -20.812 1 66.88 430 SER A N 1
ATOM 3327 C CA . SER A 1 430 ? -13.492 -63.062 -20.422 1 66.88 430 SER A CA 1
ATOM 3328 C C . SER A 1 430 ? -14.477 -63.969 -19.672 1 66.88 430 SER A C 1
ATOM 3330 O O . SER A 1 430 ? -15.445 -63.5 -19.078 1 66.88 430 SER A O 1
ATOM 3332 N N . ILE A 1 431 ? -14.492 -65.188 -19.984 1 61.75 431 ILE A N 1
ATOM 3333 C CA . ILE A 1 431 ? -15.297 -66.188 -19.281 1 61.75 431 ILE A CA 1
ATOM 3334 C C . ILE A 1 431 ? -14.453 -66.875 -18.219 1 61.75 431 ILE A C 1
ATOM 3336 O O . ILE A 1 431 ? -13.328 -67.312 -18.5 1 61.75 431 ILE A O 1
ATOM 3340 N N . GLY A 1 432 ? -14.469 -66.438 -17 1 56.28 432 GLY A N 1
ATOM 3341 C CA . GLY A 1 432 ? -13.805 -67.125 -15.898 1 56.28 432 GLY A CA 1
ATOM 3342 C C . GLY A 1 432 ? -14.734 -67.438 -14.742 1 56.28 432 GLY A C 1
ATOM 3343 O O . GLY A 1 432 ? -15.828 -66.875 -14.648 1 56.28 432 GLY A O 1
ATOM 3344 N N . GLY A 1 433 ? -14.844 -68.688 -14.07 1 51.34 433 GLY A N 1
ATOM 3345 C CA . GLY A 1 433 ? -15.516 -69.188 -12.875 1 51.34 433 GLY A CA 1
ATOM 3346 C C . GLY A 1 433 ? -15.453 -70.688 -12.727 1 51.34 433 GLY A C 1
ATOM 3347 O O . GLY A 1 433 ? -15.219 -71.438 -13.703 1 51.34 433 GLY A O 1
ATOM 3348 N N . GLY A 1 434 ? -14.727 -71.125 -11.68 1 48.06 434 GLY A N 1
ATOM 3349 C CA . GLY A 1 434 ? -14.703 -72.562 -11.406 1 48.06 434 GLY A CA 1
ATOM 3350 C C . GLY A 1 434 ? -15.914 -73.25 -11.953 1 48.06 434 GLY A C 1
ATOM 3351 O O . GLY A 1 434 ? -15.82 -74 -12.969 1 48.06 434 GLY A O 1
ATOM 3352 N N . TYR A 1 435 ? -16.969 -73.312 -11.25 1 54.72 435 TYR A N 1
ATOM 3353 C CA . TYR A 1 435 ? -18.141 -74.188 -11.453 1 54.72 435 TYR A CA 1
ATOM 3354 C C . TYR A 1 435 ? -19.156 -73.5 -12.352 1 54.72 435 TYR A C 1
ATOM 3356 O O . TYR A 1 435 ? -20.016 -74.188 -12.953 1 54.72 435 TYR A O 1
ATOM 3364 N N . GLN A 1 436 ? -19.344 -72.062 -12.367 1 54.03 436 GLN A N 1
ATOM 3365 C CA . GLN A 1 436 ? -20.312 -71.438 -13.242 1 54.03 436 GLN A CA 1
ATOM 3366 C C . GLN A 1 436 ? -19.625 -70.375 -14.109 1 54.03 436 GLN A C 1
ATOM 3368 O O . GLN A 1 436 ? -18.797 -69.625 -13.625 1 54.03 436 GLN A O 1
ATOM 3373 N N . ASP A 1 437 ? -19.703 -70.5 -15.359 1 56.28 437 ASP A N 1
ATOM 3374 C CA . ASP A 1 437 ? -19.172 -69.625 -16.375 1 56.28 437 ASP A CA 1
ATOM 3375 C C . ASP A 1 437 ? -19.656 -68.188 -16.141 1 56.28 437 ASP A C 1
ATOM 3377 O O . ASP A 1 437 ? -20.844 -67.875 -16.312 1 56.28 437 ASP A O 1
ATOM 3381 N N . VAL A 1 438 ? -19.109 -67.438 -15.305 1 62.66 438 VAL A N 1
ATOM 3382 C CA . VAL A 1 438 ? -19.453 -66 -15.148 1 62.66 438 VAL A CA 1
ATOM 3383 C C . VAL A 1 438 ? -18.656 -65.188 -16.125 1 62.66 438 VAL A C 1
ATOM 3385 O O . VAL A 1 438 ? -17.438 -65.375 -16.266 1 62.66 438 VAL A O 1
ATOM 3388 N N . GLN A 1 439 ? -19.422 -64.5 -16.984 1 64.25 439 GLN A N 1
ATOM 3389 C CA . GLN A 1 439 ? -18.812 -63.562 -17.938 1 64.25 439 GLN A CA 1
ATOM 3390 C C . GLN A 1 439 ? -18.328 -62.281 -17.25 1 64.25 439 GLN A C 1
ATOM 3392 O O . GLN A 1 439 ? -19.078 -61.688 -16.453 1 64.25 439 GLN A O 1
ATOM 3397 N N . HIS A 1 440 ? -17.016 -62.125 -17.297 1 68.06 440 HIS A N 1
ATOM 3398 C CA . HIS A 1 440 ? -16.438 -60.875 -16.797 1 68.06 440 HIS A CA 1
ATOM 3399 C C . HIS A 1 440 ? -16.016 -59.938 -17.938 1 68.06 440 HIS A C 1
ATOM 3401 O O . HIS A 1 440 ? -15.523 -60.406 -18.953 1 68.06 440 HIS A O 1
ATOM 3407 N N . ILE A 1 441 ? -16.484 -58.625 -17.906 1 70.06 441 ILE A N 1
ATOM 3408 C CA . ILE A 1 441 ? -16.031 -57.625 -18.875 1 70.06 441 ILE A CA 1
ATOM 3409 C C . ILE A 1 441 ? -14.914 -56.781 -18.266 1 70.06 441 ILE A C 1
ATOM 3411 O O . ILE A 1 441 ? -15.062 -56.25 -17.172 1 70.06 441 ILE A O 1
ATOM 3415 N N . ASN A 1 442 ? -13.852 -56.875 -18.906 1 69.31 442 ASN A N 1
ATOM 3416 C CA . ASN A 1 442 ? -12.703 -56.094 -18.453 1 69.31 442 ASN A CA 1
ATOM 3417 C C . ASN A 1 442 ? -12.336 -55 -19.469 1 69.31 442 ASN A C 1
ATOM 3419 O O . ASN A 1 442 ? -12.469 -55.188 -20.672 1 69.31 442 ASN A O 1
ATOM 3423 N N . LEU A 1 443 ? -12.008 -53.812 -18.953 1 74.75 443 LEU A N 1
ATOM 3424 C CA . LEU A 1 443 ? -11.492 -52.75 -19.797 1 74.75 443 LEU A CA 1
ATOM 3425 C C . LEU A 1 443 ? -10.023 -52.969 -20.125 1 74.75 443 LEU A C 1
ATOM 3427 O O . LEU A 1 443 ? -9.234 -53.344 -19.25 1 74.75 443 LEU A O 1
ATOM 3431 N N . MET A 1 444 ? -9.789 -52.969 -21.391 1 72.12 444 MET A N 1
ATOM 3432 C CA . MET A 1 444 ? -8.398 -53.094 -21.828 1 72.12 444 MET A CA 1
ATOM 3433 C C . MET A 1 444 ? -7.914 -51.812 -22.469 1 72.12 444 MET A C 1
ATOM 3435 O O . MET A 1 444 ? -8.648 -51.156 -23.203 1 72.12 444 MET A O 1
ATOM 3439 N N . SER A 1 445 ? -6.855 -51.312 -22.047 1 75.06 445 SER A N 1
ATOM 3440 C CA . SER A 1 445 ? -6.191 -50.156 -22.625 1 75.06 445 SER A CA 1
ATOM 3441 C C . SER A 1 445 ? -4.766 -50.469 -23.047 1 75.06 445 SER A C 1
ATOM 3443 O O . SER A 1 445 ? -3.996 -51.031 -22.266 1 75.06 445 SER A O 1
ATOM 3445 N N . GLN A 1 446 ? -4.469 -50.25 -24.281 1 72.44 446 GLN A N 1
ATOM 3446 C CA . GLN A 1 446 ? -3.135 -50.531 -24.797 1 72.44 446 GLN A CA 1
ATOM 3447 C C . GLN A 1 446 ? -2.576 -49.344 -25.562 1 72.44 446 GLN A C 1
ATOM 3449 O O . GLN A 1 446 ? -3.225 -48.844 -26.484 1 72.44 446 GLN A O 1
ATOM 3454 N N . GLY A 1 447 ? -1.38 -48.844 -25.219 1 71.25 447 GLY A N 1
ATOM 3455 C CA . GLY A 1 447 ? -0.607 -47.906 -25.984 1 71.25 447 GLY A CA 1
ATOM 3456 C C . GLY A 1 447 ? -1.042 -46.469 -25.766 1 71.25 447 GLY A C 1
ATOM 3457 O O . GLY A 1 447 ? -0.342 -45.531 -26.156 1 71.25 447 GLY A O 1
ATOM 3458 N N . THR A 1 448 ? -2.24 -46.25 -25.188 1 81.44 448 THR A N 1
ATOM 3459 C CA . THR A 1 448 ? -2.758 -44.875 -25.062 1 81.44 448 THR A CA 1
ATOM 3460 C C . THR A 1 448 ? -2.729 -44.406 -23.609 1 81.44 448 THR A C 1
ATOM 3462 O O . THR A 1 448 ? -2.938 -45.219 -22.688 1 81.44 448 THR A O 1
ATOM 3465 N N . SER A 1 449 ? -2.449 -43.156 -23.469 1 80.12 449 SER A N 1
ATOM 3466 C CA . SER A 1 449 ? -2.473 -42.531 -22.141 1 80.12 449 SER A CA 1
ATOM 3467 C C . SER A 1 449 ? -3.682 -41.625 -21.969 1 80.12 449 SER A C 1
ATOM 3469 O O . SER A 1 449 ? -3.709 -40.781 -21.078 1 80.12 449 SER A O 1
ATOM 3471 N N . ILE A 1 450 ? -4.699 -41.719 -22.766 1 87.25 450 ILE A N 1
ATOM 3472 C CA . ILE A 1 450 ? -5.809 -40.781 -22.812 1 87.25 450 ILE A CA 1
ATOM 3473 C C . ILE A 1 450 ? -6.559 -40.781 -21.484 1 87.25 450 ILE A C 1
ATOM 3475 O O . ILE A 1 450 ? -7.094 -39.781 -21.047 1 87.25 450 ILE A O 1
ATOM 3479 N N . MET A 1 451 ? -6.617 -41.875 -20.797 1 81.56 451 MET A N 1
ATOM 3480 C CA . MET A 1 451 ? -7.359 -42 -19.547 1 81.56 451 MET A CA 1
ATOM 3481 C C . MET A 1 451 ? -6.648 -41.25 -18.422 1 81.56 451 MET A C 1
ATOM 3483 O O . MET A 1 451 ? -7.238 -41.031 -17.359 1 81.56 451 MET A O 1
ATOM 3487 N N . GLN A 1 452 ? -5.371 -40.938 -18.672 1 79.88 452 GLN A N 1
ATOM 3488 C CA . GLN A 1 452 ? -4.598 -40.156 -17.703 1 79.88 452 GLN A CA 1
ATOM 3489 C C . GLN A 1 452 ? -4.531 -38.688 -18.078 1 79.88 452 GLN A C 1
ATOM 3491 O O . GLN A 1 452 ? -3.635 -37.969 -17.641 1 79.88 452 GLN A O 1
ATOM 3496 N N . THR A 1 453 ? -5.348 -38.344 -18.953 1 88.25 453 THR A N 1
ATOM 3497 C CA . THR A 1 453 ? -5.434 -36.938 -19.375 1 88.25 453 THR A CA 1
ATOM 3498 C C . THR A 1 453 ? -6.812 -36.375 -19.047 1 88.25 453 THR A C 1
ATOM 3500 O O . THR A 1 453 ? -7.703 -37.094 -18.609 1 88.25 453 THR A O 1
ATOM 3503 N N . ALA A 1 454 ? -6.918 -35.094 -19.25 1 87.19 454 ALA A N 1
ATOM 3504 C CA . ALA A 1 454 ? -8.195 -34.406 -19.031 1 87.19 454 ALA A CA 1
ATOM 3505 C C . ALA A 1 454 ? -9.227 -34.844 -20.078 1 87.19 454 ALA A C 1
ATOM 3507 O O . ALA A 1 454 ? -10.422 -34.562 -19.922 1 87.19 454 ALA A O 1
ATOM 3508 N N . LEU A 1 455 ? -8.836 -35.594 -21.062 1 92.06 455 LEU A N 1
ATOM 3509 C CA . LEU A 1 455 ? -9.742 -36.031 -22.125 1 92.06 455 LEU A CA 1
ATOM 3510 C C . LEU A 1 455 ? -10.594 -37.219 -21.672 1 92.06 455 LEU A C 1
ATOM 3512 O O . LEU A 1 455 ? -11.523 -37.625 -22.375 1 92.06 455 LEU A O 1
ATOM 3516 N N . ILE A 1 456 ? -10.289 -37.719 -20.562 1 87.25 456 ILE A N 1
ATOM 3517 C CA . ILE A 1 456 ? -11.008 -38.875 -20.047 1 87.25 456 ILE A CA 1
ATOM 3518 C C . ILE A 1 456 ? -12.5 -38.594 -19.969 1 87.25 456 ILE A C 1
ATOM 3520 O O . ILE A 1 456 ? -13.328 -39.5 -20.094 1 87.25 456 ILE A O 1
ATOM 3524 N N . GLY A 1 457 ? -12.789 -37.375 -19.812 1 85.94 457 GLY A N 1
ATOM 3525 C CA . GLY A 1 457 ? -14.188 -36.969 -19.703 1 85.94 457 GLY A CA 1
ATOM 3526 C C . GLY A 1 457 ? -14.992 -37.281 -20.938 1 85.94 457 GLY A C 1
ATOM 3527 O O . GLY A 1 457 ? -16.219 -37.469 -20.875 1 85.94 457 GLY A O 1
ATOM 3528 N N . ALA A 1 458 ? -14.344 -37.344 -21.969 1 89.06 458 ALA A N 1
ATOM 3529 C CA . ALA A 1 458 ? -15.039 -37.594 -23.234 1 89.06 458 ALA A CA 1
ATOM 3530 C C . ALA A 1 458 ? -15.258 -39.094 -23.469 1 89.06 458 ALA A C 1
ATOM 3532 O O . ALA A 1 458 ? -16.047 -39.469 -24.328 1 89.06 458 ALA A O 1
ATOM 3533 N N . LEU A 1 459 ? -14.516 -39.844 -22.656 1 84.81 459 LEU A N 1
ATOM 3534 C CA . LEU A 1 459 ? -14.625 -41.281 -22.844 1 84.81 459 LEU A CA 1
ATOM 3535 C C . LEU A 1 459 ? -15.875 -41.812 -22.172 1 84.81 459 LEU A C 1
ATOM 3537 O O . LEU A 1 459 ? -16.234 -41.406 -21.062 1 84.81 459 LEU A O 1
ATOM 3541 N N . ASN A 1 460 ? -16.969 -42.031 -22.891 1 70.5 460 ASN A N 1
ATOM 3542 C CA . ASN A 1 460 ? -18.156 -42.688 -22.344 1 70.5 460 ASN A CA 1
ATOM 3543 C C . ASN A 1 460 ? -17.969 -44.188 -22.234 1 70.5 460 ASN A C 1
ATOM 3545 O O . ASN A 1 460 ? -18.109 -44.906 -23.234 1 70.5 460 ASN A O 1
ATOM 3549 N N . THR A 1 461 ? -17.344 -44.562 -21.109 1 58.47 461 THR A N 1
ATOM 3550 C CA . THR A 1 461 ? -17.078 -45.969 -20.938 1 58.47 461 THR A CA 1
ATOM 3551 C C . THR A 1 461 ? -18.344 -46.75 -20.578 1 58.47 461 THR A C 1
ATOM 3553 O O . THR A 1 461 ? -18.344 -47.969 -20.453 1 58.47 461 THR A O 1
ATOM 3556 N N . SER A 1 462 ? -19.484 -45.969 -20.141 1 53.91 462 SER A N 1
ATOM 3557 C CA . SER A 1 462 ? -20.672 -46.656 -19.688 1 53.91 462 SER A CA 1
ATOM 3558 C C . SER A 1 462 ? -21.312 -47.469 -20.828 1 53.91 462 SER A C 1
ATOM 3560 O O . SER A 1 462 ? -21.609 -46.906 -21.891 1 53.91 462 SER A O 1
ATOM 3562 N N . ALA A 1 463 ? -20.734 -48.406 -21.219 1 44.28 463 ALA A N 1
ATOM 3563 C CA . ALA A 1 463 ? -21.562 -49.281 -22.078 1 44.28 463 ALA A CA 1
ATOM 3564 C C . ALA A 1 463 ? -22.938 -49.5 -21.453 1 44.28 463 ALA A C 1
ATOM 3566 O O . ALA A 1 463 ? -23.047 -49.719 -20.25 1 44.28 463 ALA A O 1
ATOM 3567 N N . GLU A 1 464 ? -24 -48.844 -21.938 1 42 464 GLU A N 1
ATOM 3568 C CA . GLU A 1 464 ? -25.328 -49.406 -21.688 1 42 464 GLU A CA 1
ATOM 3569 C C . GLU A 1 464 ? -25.281 -50.938 -21.594 1 42 464 GLU A C 1
ATOM 3571 O O . GLU A 1 464 ? -25.875 -51.625 -22.406 1 42 464 GLU A O 1
ATOM 3576 N N . ILE A 1 465 ? -24.156 -51.562 -21.578 1 35.78 465 ILE A N 1
ATOM 3577 C CA . ILE A 1 465 ? -24.406 -53 -21.703 1 35.78 465 ILE A CA 1
ATOM 3578 C C . ILE A 1 465 ? -25.172 -53.5 -20.469 1 35.78 465 ILE A C 1
ATOM 3580 O O . ILE A 1 465 ? -24.797 -53.219 -19.344 1 35.78 465 ILE A O 1
ATOM 3584 N N . LYS A 1 466 ? -26.297 -54 -20.531 1 38.38 466 LYS A N 1
ATOM 3585 C CA . LYS A 1 466 ? -27.203 -54.812 -19.766 1 38.38 466 LYS A CA 1
ATOM 3586 C C . LYS A 1 466 ? -26.453 -55.906 -18.984 1 38.38 466 LYS A C 1
ATOM 3588 O O . LYS A 1 466 ? -27.062 -56.812 -18.453 1 38.38 466 LYS A O 1
ATOM 3593 N N . LEU A 1 467 ? -25.125 -56.219 -19.234 1 37.78 467 LEU A N 1
ATOM 3594 C CA . LEU A 1 467 ? -24.703 -57.438 -18.594 1 37.78 467 LEU A CA 1
ATOM 3595 C C . LEU A 1 467 ? -24.312 -57.188 -17.141 1 37.78 467 LEU A C 1
ATOM 3597 O O . LEU A 1 467 ? -23.938 -56.094 -16.781 1 37.78 467 LEU A O 1
ATOM 3601 N N . SER A 1 468 ? -24.328 -58.25 -16.109 1 43.19 468 SER A N 1
ATOM 3602 C CA . SER A 1 468 ? -24.328 -58.469 -14.664 1 43.19 468 SER A CA 1
ATOM 3603 C C . SER A 1 468 ? -23.141 -57.781 -13.992 1 43.19 468 SER A C 1
ATOM 3605 O O . SER A 1 468 ? -23.219 -57.406 -12.828 1 43.19 468 SER A O 1
ATOM 3607 N N . VAL A 1 469 ? -21.812 -57.875 -14.398 1 49.44 469 VAL A N 1
ATOM 3608 C CA . VAL A 1 469 ? -20.656 -57.344 -13.688 1 49.44 469 VAL A CA 1
ATOM 3609 C C . VAL A 1 469 ? -19.922 -56.344 -14.578 1 49.44 469 VAL A C 1
ATOM 3611 O O . VAL A 1 469 ? -19.219 -56.75 -15.516 1 49.44 469 VAL A O 1
ATOM 3614 N N . GLY A 1 470 ? -20.469 -55.188 -15.039 1 53.09 470 GLY A N 1
ATOM 3615 C CA . GLY A 1 470 ? -20.109 -54.156 -15.992 1 53.09 470 GLY A CA 1
ATOM 3616 C C . GLY A 1 470 ? -18.984 -53.25 -15.5 1 53.09 470 GLY A C 1
ATOM 3617 O O . GLY A 1 470 ? -18.578 -53.344 -14.344 1 53.09 470 GLY A O 1
ATOM 3618 N N . ILE A 1 471 ? -18.078 -52.656 -16.359 1 62.97 471 ILE A N 1
ATOM 3619 C CA . ILE A 1 471 ? -17.094 -51.625 -16.062 1 62.97 471 ILE A CA 1
ATOM 3620 C C . ILE A 1 471 ? -17.781 -50.438 -15.367 1 62.97 471 ILE A C 1
ATOM 3622 O O . ILE A 1 471 ? -18.75 -49.875 -15.883 1 62.97 471 ILE A O 1
ATOM 3626 N N . PRO A 1 472 ? -17.359 -50.281 -14.055 1 68.06 472 PRO A N 1
ATOM 3627 C CA . PRO A 1 472 ? -17.969 -49.125 -13.406 1 68.06 472 PRO A CA 1
ATOM 3628 C C . PRO A 1 472 ? -17.812 -47.844 -14.234 1 68.06 472 PRO A C 1
ATOM 3630 O O . PRO A 1 472 ? -16.828 -47.688 -14.945 1 68.06 472 PRO A O 1
ATOM 3633 N N . PRO A 1 473 ? -18.891 -47.062 -14.203 1 73.62 473 PRO A N 1
ATOM 3634 C CA . PRO A 1 473 ? -18.797 -45.781 -14.898 1 73.62 473 PRO A CA 1
ATOM 3635 C C . PRO A 1 473 ? -17.719 -44.875 -14.305 1 73.62 473 PRO A C 1
ATOM 3637 O O . PRO A 1 473 ? -17.391 -45 -13.125 1 73.62 473 PRO A O 1
ATOM 3640 N N . LEU A 1 474 ? -17.188 -44.094 -15.133 1 78.25 474 LEU A N 1
ATOM 3641 C CA . LEU A 1 474 ? -16.234 -43.094 -14.641 1 78.25 474 LEU A CA 1
ATOM 3642 C C . LEU A 1 474 ? -16.922 -42.156 -13.656 1 78.25 474 LEU A C 1
ATOM 3644 O O . LEU A 1 474 ? -18.094 -41.844 -13.805 1 78.25 474 LEU A O 1
ATOM 3648 N N . PRO A 1 475 ? -16.156 -41.781 -12.609 1 78.06 475 PRO A N 1
ATOM 3649 C CA . PRO A 1 475 ? -16.719 -40.781 -11.688 1 78.06 475 PRO A CA 1
ATOM 3650 C C . PRO A 1 475 ? -17.234 -39.531 -12.398 1 78.06 475 PRO A C 1
ATOM 3652 O O . PRO A 1 475 ? -16.688 -39.156 -13.438 1 78.06 475 PRO A O 1
ATOM 3655 N N . GLN A 1 476 ? -18.297 -38.938 -11.844 1 81.75 476 GLN A N 1
ATOM 3656 C CA . GLN A 1 476 ? -18.938 -37.75 -12.438 1 81.75 476 GLN A CA 1
ATOM 3657 C C . GLN A 1 476 ? -17.938 -36.625 -12.617 1 81.75 476 GLN A C 1
ATOM 3659 O O . GLN A 1 476 ? -18 -35.875 -13.602 1 81.75 476 GLN A O 1
ATOM 3664 N N . GLU A 1 477 ? -17.016 -36.469 -11.656 1 83.31 477 GLU A N 1
ATOM 3665 C CA . GLU A 1 477 ? -16.031 -35.406 -11.711 1 83.31 477 GLU A CA 1
ATOM 3666 C C . GLU A 1 477 ? -15.094 -35.562 -12.898 1 83.31 477 GLU A C 1
ATOM 3668 O O . GLU A 1 477 ? -14.633 -34.594 -13.484 1 83.31 477 GLU A O 1
ATOM 3673 N N . ASP A 1 478 ? -14.812 -36.812 -13.219 1 83.62 478 ASP A N 1
ATOM 3674 C CA . ASP A 1 478 ? -13.977 -37.062 -14.391 1 83.62 478 ASP A CA 1
ATOM 3675 C C . ASP A 1 478 ? -14.742 -36.812 -15.68 1 83.62 478 ASP A C 1
ATOM 3677 O O . ASP A 1 478 ? -14.188 -36.25 -16.625 1 83.62 478 ASP A O 1
ATOM 3681 N N . GLN A 1 479 ? -15.992 -37.125 -15.648 1 84.5 479 GLN A N 1
ATOM 3682 C CA . GLN A 1 479 ? -16.844 -36.844 -16.812 1 84.5 479 GLN A CA 1
ATOM 3683 C C . GLN A 1 479 ? -17 -35.344 -17.031 1 84.5 479 GLN A C 1
ATOM 3685 O O . GLN A 1 479 ? -17.047 -34.906 -18.172 1 84.5 479 GLN A O 1
ATOM 3690 N N . ALA A 1 480 ? -17.031 -34.688 -15.945 1 86.38 480 ALA A N 1
ATOM 3691 C CA . ALA A 1 480 ? -17.25 -33.219 -16 1 86.38 480 ALA A CA 1
ATOM 3692 C C . ALA A 1 480 ? -16.047 -32.531 -16.641 1 86.38 480 ALA A C 1
ATOM 3694 O O . ALA A 1 480 ? -16.156 -31.359 -17.062 1 86.38 480 ALA A O 1
ATOM 3695 N N . LEU A 1 481 ? -14.945 -33.188 -16.75 1 87.06 481 LEU A N 1
ATOM 3696 C CA . LEU A 1 481 ? -13.766 -32.594 -17.359 1 87.06 481 LEU A CA 1
ATOM 3697 C C . LEU A 1 481 ? -14.016 -32.281 -18.828 1 87.06 481 LEU A C 1
ATOM 3699 O O . LEU A 1 481 ? -13.344 -31.406 -19.406 1 87.06 481 LEU A O 1
ATOM 3703 N N . ALA A 1 482 ? -14.93 -32.938 -19.469 1 89.12 482 ALA A N 1
ATOM 3704 C CA . ALA A 1 482 ? -15.258 -32.688 -20.859 1 89.12 482 ALA A CA 1
ATOM 3705 C C . ALA A 1 482 ? -16.031 -31.375 -21.016 1 89.12 482 ALA A C 1
ATOM 3707 O O . ALA A 1 482 ? -16.031 -30.781 -22.094 1 89.12 482 ALA A O 1
ATOM 3708 N N . ARG A 1 483 ? -16.719 -30.922 -20 1 90.69 483 ARG A N 1
ATOM 3709 C CA . ARG A 1 483 ? -17.5 -29.688 -20 1 90.69 483 ARG A CA 1
ATOM 3710 C C . ARG A 1 483 ? -18.484 -29.672 -21.156 1 90.69 483 ARG A C 1
ATOM 3712 O O . ARG A 1 483 ? -18.625 -28.656 -21.844 1 90.69 483 ARG A O 1
ATOM 3719 N N . GLY A 1 484 ? -18.969 -30.812 -21.562 1 86.94 484 GLY A N 1
ATOM 3720 C CA . GLY A 1 484 ? -19.969 -30.906 -22.609 1 86.94 484 GLY A CA 1
ATOM 3721 C C . GLY A 1 484 ? -19.375 -30.844 -24 1 86.94 484 GLY A C 1
ATOM 3722 O O . GLY A 1 484 ? -20.109 -30.75 -24.984 1 86.94 484 GLY A O 1
ATOM 3723 N N . LYS A 1 485 ? -18.125 -30.906 -24.156 1 91.88 485 LYS A N 1
ATOM 3724 C CA . LYS A 1 485 ? -17.484 -30.828 -25.453 1 91.88 485 LYS A CA 1
ATOM 3725 C C . LYS A 1 485 ? -17.25 -32.219 -26.031 1 91.88 485 LYS A C 1
ATOM 3727 O O . LYS A 1 485 ? -17.141 -33.219 -25.281 1 91.88 485 LYS A O 1
ATOM 3732 N N . SER A 1 486 ? -17.141 -32.219 -27.406 1 92.5 486 SER A N 1
ATOM 3733 C CA . SER A 1 486 ? -16.797 -33.469 -28.078 1 92.5 486 SER A CA 1
ATOM 3734 C C . SER A 1 486 ? -15.312 -33.781 -27.953 1 92.5 486 SER A C 1
ATOM 3736 O O . SER A 1 486 ? -14.516 -32.938 -27.578 1 92.5 486 SER A O 1
ATOM 3738 N N . LEU A 1 487 ? -14.953 -35.062 -28.188 1 94.69 487 LEU A N 1
ATOM 3739 C CA . LEU A 1 487 ? -13.547 -35.438 -28.141 1 94.69 487 LEU A CA 1
ATOM 3740 C C . LEU A 1 487 ? -12.719 -34.625 -29.125 1 94.69 487 LEU A C 1
ATOM 3742 O O . LEU A 1 487 ? -11.602 -34.188 -28.797 1 94.69 487 LEU A O 1
ATOM 3746 N N . GLY A 1 488 ? -13.2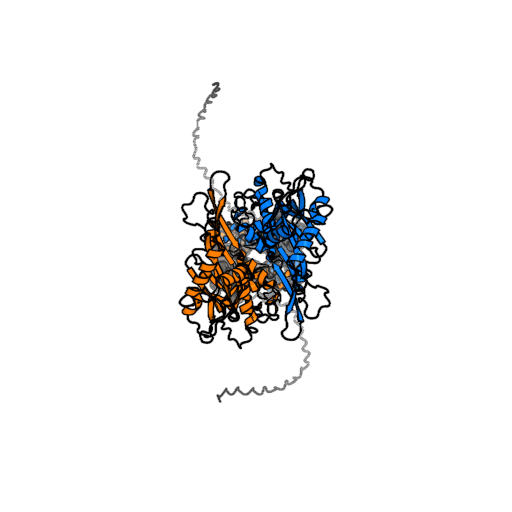66 -34.406 -30.328 1 95.19 488 GLY A N 1
ATOM 3747 C CA . GLY A 1 488 ? -12.57 -33.562 -31.312 1 95.19 488 GLY A CA 1
ATOM 3748 C C . GLY A 1 488 ? -12.25 -32.188 -30.781 1 95.19 488 GLY A C 1
ATOM 3749 O O . GLY A 1 488 ? -11.117 -31.719 -30.906 1 95.19 488 GLY A O 1
ATOM 3750 N N . SER A 1 489 ? -13.25 -31.562 -30.188 1 95.56 489 SER A N 1
ATOM 3751 C CA . SER A 1 489 ? -13.07 -30.219 -29.625 1 95.56 489 SER A CA 1
ATOM 3752 C C . SER A 1 489 ? -12.055 -30.234 -28.484 1 95.56 489 SER A C 1
ATOM 3754 O O . SER A 1 489 ? -11.281 -29.281 -28.328 1 95.56 489 SER A O 1
ATOM 3756 N N . LEU A 1 490 ? -12.055 -31.266 -27.719 1 96.12 490 LEU A N 1
ATOM 3757 C CA . LEU A 1 490 ? -11.133 -31.375 -26.594 1 96.12 490 LEU A CA 1
ATOM 3758 C C . LEU A 1 490 ? -9.703 -31.578 -27.094 1 96.12 490 LEU A C 1
ATOM 3760 O O . LEU A 1 490 ? -8.758 -31.047 -26.5 1 96.12 490 LEU A O 1
ATOM 3764 N N . ILE A 1 491 ? -9.547 -32.344 -28.125 1 96.75 491 ILE A N 1
ATOM 3765 C CA . ILE A 1 491 ? -8.227 -32.562 -28.703 1 96.75 491 ILE A CA 1
ATOM 3766 C C . ILE A 1 491 ? -7.695 -31.234 -29.266 1 96.75 491 ILE A C 1
ATOM 3768 O O . ILE A 1 491 ? -6.523 -30.906 -29.078 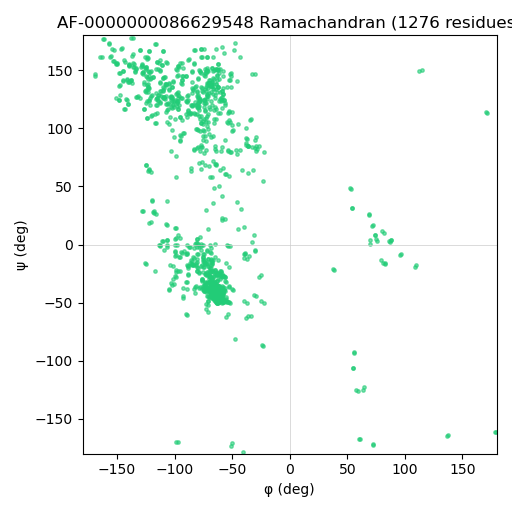1 96.75 491 ILE A O 1
ATOM 3772 N N . GLU A 1 492 ? -8.57 -30.5 -29.938 1 97.25 492 GLU A N 1
ATOM 3773 C CA . GLU A 1 492 ? -8.188 -29.188 -30.438 1 97.25 492 GLU A CA 1
ATOM 3774 C C . GLU A 1 492 ? -7.719 -28.281 -29.312 1 97.25 492 GLU A C 1
ATOM 3776 O O . GLU A 1 492 ? -6.672 -27.641 -29.406 1 97.25 492 GLU A O 1
ATOM 3781 N N . GLU A 1 493 ? -8.5 -28.219 -28.297 1 96.62 493 GLU A N 1
ATOM 3782 C CA . GLU A 1 493 ? -8.164 -27.391 -27.141 1 96.62 493 GLU A CA 1
ATOM 3783 C C . GLU A 1 493 ? -6.844 -27.844 -26.516 1 96.62 493 GLU A C 1
ATOM 3785 O O . GLU A 1 493 ? -6.008 -27 -26.172 1 96.62 493 GLU A O 1
ATOM 3790 N N . LEU A 1 494 ? -6.695 -29.125 -26.328 1 96.94 494 LEU A N 1
ATOM 3791 C CA . LEU A 1 494 ? -5.465 -29.656 -25.75 1 96.94 494 LEU A CA 1
ATOM 3792 C C . LEU A 1 494 ? -4.258 -29.266 -26.609 1 96.94 494 LEU A C 1
ATOM 3794 O O . LEU A 1 494 ? -3.197 -28.938 -26.062 1 96.94 494 LEU A O 1
ATOM 3798 N N . SER A 1 495 ? -4.422 -29.344 -27.891 1 97.62 495 SER A N 1
ATOM 3799 C CA . SER A 1 495 ? -3.32 -28.984 -28.781 1 97.62 495 SER A CA 1
ATOM 3800 C C . SER A 1 495 ? -2.926 -27.531 -28.594 1 97.62 495 SER A C 1
ATOM 3802 O O . SER A 1 495 ? -1.737 -27.188 -28.594 1 97.62 495 SER A O 1
ATOM 3804 N N . ARG A 1 496 ? -3.891 -26.688 -28.438 1 97.69 496 ARG A N 1
ATOM 3805 C CA . ARG A 1 496 ? -3.592 -25.281 -28.188 1 97.69 496 ARG A CA 1
ATOM 3806 C C . ARG A 1 496 ? -2.963 -25.094 -26.812 1 97.69 496 ARG A C 1
ATOM 3808 O O . ARG A 1 496 ? -2.027 -24.312 -26.656 1 97.69 496 ARG A O 1
ATOM 3815 N N . ASN A 1 497 ? -3.486 -25.781 -25.828 1 97.12 497 ASN A N 1
ATOM 3816 C CA . ASN A 1 497 ? -2.887 -25.734 -24.5 1 97.12 497 ASN A CA 1
ATOM 3817 C C . ASN A 1 497 ? -1.427 -26.188 -24.531 1 97.12 497 ASN A C 1
ATOM 3819 O O . ASN A 1 497 ? -0.59 -25.625 -23.812 1 97.12 497 ASN A O 1
ATOM 3823 N N . GLN A 1 498 ? -1.197 -27.188 -25.297 1 96.88 498 GLN A N 1
ATOM 3824 C CA . GLN A 1 498 ? 0.177 -27.656 -25.453 1 96.88 498 GLN A CA 1
ATOM 3825 C C . GLN A 1 498 ? 1.08 -26.547 -25.984 1 96.88 498 GLN A C 1
ATOM 3827 O O . GLN A 1 498 ? 2.156 -26.297 -25.438 1 96.88 498 GLN A O 1
ATOM 3832 N N . THR A 1 499 ? 0.649 -25.922 -27.016 1 97.44 499 THR A N 1
ATOM 3833 C CA . THR A 1 499 ? 1.431 -24.844 -27.641 1 97.44 499 THR A CA 1
ATOM 3834 C C . THR A 1 499 ? 1.681 -23.719 -26.641 1 97.44 499 THR A C 1
ATOM 3836 O O . THR A 1 499 ? 2.812 -23.25 -26.5 1 97.44 499 THR A O 1
ATOM 3839 N N . LEU A 1 500 ? 0.638 -23.375 -26 1 97.5 500 LEU A N 1
ATOM 3840 C CA . LEU A 1 500 ? 0.752 -22.266 -25.047 1 97.5 500 LEU A CA 1
ATOM 3841 C C . LEU A 1 500 ? 1.591 -22.672 -23.844 1 97.5 500 LEU A C 1
ATOM 3843 O O . LEU A 1 500 ? 2.262 -21.844 -23.234 1 97.5 500 LEU A O 1
ATOM 3847 N N . SER A 1 501 ? 1.63 -23.922 -23.484 1 96.25 501 SER A N 1
ATOM 3848 C CA . SER A 1 501 ? 2.391 -24.422 -22.344 1 96.25 501 SER A CA 1
ATOM 3849 C C . SER A 1 501 ? 3.885 -24.453 -22.656 1 96.25 501 SER A C 1
ATOM 3851 O O . SER A 1 501 ? 4.703 -24.656 -21.75 1 96.25 501 SER A O 1
ATOM 3853 N N . LEU A 1 502 ? 4.234 -24.312 -23.922 1 96.12 502 LEU A N 1
ATOM 3854 C CA . LEU A 1 502 ? 5.652 -24.25 -24.25 1 96.12 502 LEU A CA 1
ATOM 3855 C C . LEU A 1 502 ? 6.32 -23.062 -23.562 1 96.12 502 LEU A C 1
ATOM 3857 O O . LEU A 1 502 ? 7.523 -23.109 -23.281 1 96.12 502 LEU A O 1
ATOM 3861 N N . PHE A 1 503 ? 5.527 -22.078 -23.219 1 95.31 503 PHE A N 1
ATOM 3862 C CA . PHE A 1 503 ? 6.055 -20.891 -22.531 1 95.31 503 PHE A CA 1
ATOM 3863 C C . PHE A 1 503 ? 6.512 -21.25 -21.125 1 95.31 503 PHE A C 1
ATOM 3865 O O . PHE A 1 503 ? 7.227 -20.469 -20.484 1 95.31 503 PHE A O 1
ATOM 3872 N N . SER A 1 504 ? 6.09 -22.375 -20.594 1 92.38 504 SER A N 1
ATOM 3873 C CA . SER A 1 504 ? 6.426 -22.75 -19.219 1 92.38 504 SER A CA 1
ATOM 3874 C C . SER A 1 504 ? 7.914 -23.047 -19.078 1 92.38 504 SER A C 1
ATOM 3876 O O . SER A 1 504 ? 8.461 -23.016 -17.984 1 92.38 504 SER A O 1
ATOM 3878 N N . SER A 1 505 ? 8.562 -23.391 -20.188 1 91.06 505 SER A N 1
ATOM 3879 C CA . SER A 1 505 ? 10 -23.641 -20.172 1 91.06 505 SER A CA 1
ATOM 3880 C C . SER A 1 505 ? 10.766 -22.562 -20.906 1 91.06 505 SER A C 1
ATOM 3882 O O . SER A 1 505 ? 10.586 -22.375 -22.125 1 91.06 505 SER A O 1
ATOM 3884 N N . SER A 1 506 ? 11.727 -21.984 -20.25 1 90.5 506 SER A N 1
ATOM 3885 C CA . SER A 1 506 ? 12.523 -20.922 -20.859 1 90.5 506 SER A CA 1
ATOM 3886 C C . SER A 1 506 ? 13.445 -21.484 -21.938 1 90.5 506 SER A C 1
ATOM 3888 O O . SER A 1 506 ? 13.977 -20.734 -22.766 1 90.5 506 SER A O 1
ATOM 3890 N N . ARG A 1 507 ? 13.602 -22.781 -22 1 90 507 ARG A N 1
ATOM 3891 C CA . ARG A 1 507 ? 14.461 -23.406 -23 1 90 507 ARG A CA 1
ATOM 3892 C C . ARG A 1 507 ? 13.891 -23.203 -24.406 1 90 507 ARG A C 1
ATOM 3894 O O . ARG A 1 507 ? 14.633 -23.203 -25.391 1 90 507 ARG A O 1
ATOM 3901 N N . PHE A 1 508 ? 12.555 -23.062 -24.469 1 93.81 508 PHE A N 1
ATOM 3902 C CA . PHE A 1 508 ? 11.914 -22.891 -25.766 1 93.81 508 PHE A CA 1
ATOM 3903 C C . PHE A 1 508 ? 11.867 -21.406 -26.156 1 93.81 508 PHE A C 1
ATOM 3905 O O . PHE A 1 508 ? 11.406 -21.062 -27.25 1 93.81 508 PHE A O 1
ATOM 3912 N N . TRP A 1 509 ? 12.352 -20.562 -25.281 1 93.25 509 TRP A N 1
ATOM 3913 C CA . TRP A 1 509 ? 12.258 -19.125 -25.531 1 93.25 509 TRP A CA 1
ATOM 3914 C C . TRP A 1 509 ? 13.32 -18.672 -26.531 1 93.25 509 TRP A C 1
ATOM 3916 O O . TRP A 1 509 ? 14.414 -19.25 -26.578 1 93.25 509 TRP A O 1
ATOM 3926 N N . THR A 1 510 ? 12.906 -17.672 -27.234 1 92.75 510 THR A N 1
ATOM 3927 C CA . THR A 1 510 ? 13.93 -17 -28.031 1 92.75 510 THR A CA 1
ATOM 3928 C C . THR A 1 510 ? 14.891 -16.219 -27.141 1 92.75 510 THR A C 1
ATOM 3930 O O . THR A 1 510 ? 14.523 -15.797 -26.047 1 92.75 510 THR A O 1
ATOM 3933 N N . GLU A 1 511 ? 16.078 -16.078 -27.5 1 87.75 511 GLU A N 1
ATOM 3934 C CA . GLU A 1 511 ? 17.109 -15.406 -26.703 1 87.75 511 GLU A CA 1
ATOM 3935 C C . GLU A 1 511 ? 16.75 -13.938 -26.469 1 87.75 511 GLU A C 1
ATOM 3937 O O . GLU A 1 511 ? 16.891 -13.43 -25.359 1 87.75 511 GLU A O 1
ATOM 3942 N N . GLN A 1 512 ? 16.281 -13.234 -27.469 1 88.44 512 GLN A N 1
ATOM 3943 C CA . GLN A 1 512 ? 16.062 -11.797 -27.375 1 88.44 512 GLN A CA 1
ATOM 3944 C C . GLN A 1 512 ? 14.617 -11.477 -27 1 88.44 512 GLN A C 1
ATOM 3946 O O . GLN A 1 512 ? 14.312 -10.352 -26.594 1 88.44 512 GLN A O 1
ATOM 3951 N N . GLY A 1 513 ? 13.781 -12.461 -27.031 1 89.44 513 GLY A N 1
ATOM 3952 C CA . GLY A 1 513 ? 12.375 -12.18 -26.797 1 89.44 513 GLY A CA 1
ATOM 3953 C C . GLY A 1 513 ? 11.789 -11.227 -27.828 1 89.44 513 GLY A C 1
ATOM 3954 O O . GLY A 1 513 ? 12.344 -11.047 -28.906 1 89.44 513 GLY A O 1
ATOM 3955 N N . ILE A 1 514 ? 10.562 -10.703 -27.547 1 90.38 514 ILE A N 1
ATOM 3956 C CA . ILE A 1 514 ? 9.883 -9.711 -28.375 1 90.38 514 ILE A CA 1
ATOM 3957 C C . ILE A 1 514 ? 9.484 -8.516 -27.531 1 90.38 514 ILE A C 1
ATOM 3959 O O . ILE A 1 514 ? 9.055 -8.672 -26.375 1 90.38 514 ILE A O 1
ATOM 3963 N N . LYS A 1 515 ? 9.68 -7.367 -28.109 1 90.69 515 LYS A N 1
ATOM 3964 C CA . LYS A 1 515 ? 9.312 -6.152 -27.391 1 90.69 515 LYS A CA 1
ATOM 3965 C C . LYS A 1 515 ? 7.793 -5.996 -27.312 1 90.69 515 LYS A C 1
ATOM 3967 O O . LYS A 1 515 ? 7.094 -6.199 -28.312 1 90.69 515 LYS A O 1
ATOM 3972 N N . SER A 1 516 ? 7.309 -5.855 -26.109 1 90.88 516 SER A N 1
ATOM 3973 C CA . SER A 1 516 ? 5.891 -5.613 -25.891 1 90.88 516 SER A CA 1
ATOM 3974 C C . SER A 1 516 ? 5.672 -4.594 -24.781 1 90.88 516 SER A C 1
ATOM 3976 O O . SER A 1 516 ? 6.574 -4.348 -23.969 1 90.88 516 SER A O 1
ATOM 3978 N N . ASN A 1 517 ? 4.48 -3.941 -24.906 1 91.88 517 ASN A N 1
ATOM 3979 C CA . ASN A 1 517 ? 4.117 -3.004 -23.844 1 91.88 517 ASN A CA 1
ATOM 3980 C C . ASN A 1 517 ? 3.605 -3.732 -22.594 1 91.88 517 ASN A C 1
ATOM 3982 O O . ASN A 1 517 ? 2.564 -4.391 -22.641 1 91.88 517 ASN A O 1
ATOM 3986 N N . VAL A 1 518 ? 4.387 -3.699 -21.531 1 92.12 518 VAL A N 1
ATOM 3987 C CA . VAL A 1 518 ? 4.051 -4.395 -20.281 1 92.12 518 VAL A CA 1
ATOM 3988 C C . VAL A 1 518 ? 3.514 -3.396 -19.266 1 92.12 518 VAL A C 1
ATOM 3990 O O . VAL A 1 518 ? 4.121 -2.348 -19.031 1 92.12 518 VAL A O 1
ATOM 3993 N N . THR A 1 519 ? 2.314 -3.629 -18.75 1 89.94 519 THR A N 1
ATOM 3994 C CA . THR A 1 519 ? 1.711 -2.82 -17.688 1 89.94 519 THR A CA 1
ATOM 3995 C C . THR A 1 519 ? 1.919 -3.467 -16.328 1 89.94 519 THR A C 1
ATOM 3997 O O . THR A 1 519 ? 1.561 -4.629 -16.125 1 89.94 519 THR A O 1
ATOM 4000 N N . GLN A 1 520 ? 2.52 -2.781 -15.391 1 87.31 520 GLN A N 1
ATOM 4001 C CA . GLN A 1 520 ? 2.768 -3.318 -14.055 1 87.31 520 GLN A CA 1
ATOM 4002 C C . GLN A 1 520 ? 1.898 -2.623 -13.008 1 87.31 520 GLN A C 1
ATOM 4004 O O . GLN A 1 520 ? 1.701 -1.406 -13.07 1 87.31 520 GLN A O 1
ATOM 4009 N N . SER A 1 521 ? 1.241 -3.488 -12.156 1 82.88 521 SER A N 1
ATOM 4010 C CA . SER A 1 521 ? 0.456 -2.936 -11.055 1 82.88 521 SER A CA 1
ATOM 4011 C C . SER A 1 521 ? 1.311 -2.742 -9.805 1 82.88 521 SER A C 1
ATOM 4013 O O . SER A 1 521 ? 1.799 -3.715 -9.227 1 82.88 521 SER A O 1
ATOM 4015 N N . LEU A 1 522 ? 1.521 -1.536 -9.43 1 77.31 522 LEU A N 1
ATOM 4016 C CA . LEU A 1 522 ? 2.32 -1.21 -8.25 1 77.31 522 LEU A CA 1
ATOM 4017 C C . LEU A 1 522 ? 1.467 -0.524 -7.191 1 77.31 522 LEU A C 1
ATOM 4019 O O . LEU A 1 522 ? 0.676 0.368 -7.504 1 77.31 522 LEU A O 1
ATOM 4023 N N . TYR A 1 523 ? 1.479 -1.111 -5.93 1 79.88 523 TYR A N 1
ATOM 4024 C CA . TYR A 1 523 ? 0.849 -0.433 -4.801 1 79.88 523 TYR A CA 1
ATOM 4025 C C . TYR A 1 523 ? 1.748 0.669 -4.258 1 79.88 523 TYR A C 1
ATOM 4027 O O . TYR A 1 523 ? 2.922 0.432 -3.965 1 79.88 523 TYR A O 1
ATOM 4035 N N . SER A 1 524 ? 1.262 1.824 -4.312 1 83.88 524 SER A N 1
ATOM 4036 C CA . SER A 1 524 ? 2.047 2.939 -3.793 1 83.88 524 SER A CA 1
ATOM 4037 C C . SER A 1 524 ? 1.15 3.994 -3.15 1 83.88 524 SER A C 1
ATOM 4039 O O . SER A 1 524 ? -0.03 4.102 -3.49 1 83.88 524 SER A O 1
ATOM 4041 N N . ASN A 1 525 ? 1.741 4.648 -2.141 1 90.62 525 ASN A N 1
ATOM 4042 C CA . ASN A 1 525 ? 1.03 5.773 -1.541 1 90.62 525 ASN A CA 1
ATOM 4043 C C . ASN A 1 525 ? 0.997 6.977 -2.479 1 90.62 525 ASN A C 1
ATOM 4045 O O . ASN A 1 525 ? 2.02 7.352 -3.053 1 90.62 525 ASN A O 1
ATOM 4049 N N . THR A 1 526 ? -0.204 7.5 -2.672 1 93.12 526 THR A N 1
ATOM 4050 C CA . THR A 1 526 ? -0.401 8.695 -3.484 1 93.12 526 THR A CA 1
ATOM 4051 C C . THR A 1 526 ? -1.13 9.773 -2.689 1 93.12 526 THR A C 1
ATOM 4053 O O . THR A 1 526 ? -1.851 9.469 -1.736 1 93.12 526 THR A O 1
ATOM 4056 N N . TRP A 1 527 ? -0.9 11.055 -3.047 1 95.88 527 TRP A N 1
ATOM 4057 C CA . TRP A 1 527 ? -1.608 12.172 -2.428 1 95.88 527 TRP A CA 1
ATOM 4058 C C . TRP A 1 527 ? -3.039 12.266 -2.951 1 95.88 527 TRP A C 1
ATOM 4060 O O . TRP A 1 527 ? -3.281 12.094 -4.148 1 95.88 527 TRP A O 1
ATOM 4070 N N . GLU A 1 528 ? -3.924 12.375 -2.092 1 95.38 528 GLU A N 1
ATOM 4071 C CA . GLU A 1 528 ? -5.312 12.664 -2.438 1 95.38 528 GLU A CA 1
ATOM 4072 C C . GLU A 1 528 ? -5.754 14.016 -1.888 1 95.38 528 GLU A C 1
ATOM 4074 O O . GLU A 1 528 ? -5.758 14.227 -0.673 1 95.38 528 GLU A O 1
ATOM 4079 N N . TYR A 1 529 ? -6.16 14.93 -2.801 1 97 529 TYR A N 1
ATOM 4080 C CA . TYR A 1 529 ? -6.547 16.297 -2.441 1 97 529 TYR A CA 1
ATOM 4081 C C . TYR A 1 529 ? -8.062 16.438 -2.406 1 97 529 TYR A C 1
ATOM 4083 O O . TYR A 1 529 ? -8.734 16.25 -3.424 1 97 529 TYR A O 1
ATOM 4091 N N . ARG A 1 530 ? -8.578 16.828 -1.173 1 95.75 530 ARG A N 1
ATOM 4092 C CA . ARG A 1 530 ? -10 17.109 -1.005 1 95.75 530 ARG A CA 1
ATOM 4093 C C . ARG A 1 530 ? -10.281 18.609 -1.152 1 95.75 530 ARG A C 1
ATOM 4095 O O . ARG A 1 530 ? -10.438 19.312 -0.156 1 95.75 530 ARG A O 1
ATOM 4102 N N . LYS A 1 531 ? -10.539 19.078 -2.32 1 96.75 531 LYS A N 1
ATOM 4103 C CA . LYS A 1 531 ? -10.617 20.484 -2.699 1 96.75 531 LYS A CA 1
ATOM 4104 C C . LYS A 1 531 ? -11.836 21.156 -2.064 1 96.75 531 LYS A C 1
ATOM 4106 O O . LYS A 1 531 ? -11.766 22.328 -1.667 1 96.75 531 LYS A O 1
ATOM 4111 N N . LYS A 1 532 ? -12.922 20.469 -1.935 1 96.69 532 LYS A N 1
ATOM 4112 C CA . LYS A 1 532 ? -14.148 21.047 -1.403 1 96.69 532 LYS A CA 1
ATOM 4113 C C . LYS A 1 532 ? -13.961 21.516 0.038 1 96.69 532 LYS A C 1
ATOM 4115 O O . LYS A 1 532 ? -14.391 22.609 0.405 1 96.69 532 LYS A O 1
ATOM 4120 N N . ASN A 1 533 ? -13.336 20.719 0.82 1 95.44 533 ASN A N 1
ATOM 4121 C CA . ASN A 1 533 ? -13.133 21.047 2.227 1 95.44 533 ASN A CA 1
ATOM 4122 C C . ASN A 1 533 ? -12.211 22.25 2.393 1 95.44 533 ASN A C 1
ATOM 4124 O O . ASN A 1 533 ? -12.414 23.062 3.283 1 95.44 533 ASN A O 1
ATOM 4128 N N . LEU A 1 534 ? -11.141 22.328 1.574 1 97.25 534 LEU A N 1
ATOM 4129 C CA . LEU A 1 534 ? -10.234 23.469 1.643 1 97.25 534 LEU A CA 1
ATOM 4130 C C . LEU A 1 534 ? -10.969 24.766 1.29 1 97.25 534 LEU A C 1
ATOM 4132 O O . LEU A 1 534 ? -10.859 25.75 2.012 1 97.25 534 LEU A O 1
ATOM 4136 N N . TRP A 1 535 ? -11.828 24.766 0.296 1 96.69 535 TRP A N 1
ATOM 4137 C CA . TRP A 1 535 ? -12.516 25.969 -0.178 1 96.69 535 TRP A CA 1
ATOM 4138 C C . TRP A 1 535 ? -13.633 26.359 0.775 1 96.69 535 TRP A C 1
ATOM 4140 O O . TRP A 1 535 ? -13.914 27.562 0.948 1 96.69 535 TRP A O 1
ATOM 4150 N N . ILE A 1 536 ? -14.203 25.422 1.405 1 97.25 536 ILE A N 1
ATOM 4151 C CA . ILE A 1 536 ? -15.203 25.766 2.406 1 97.25 536 ILE A CA 1
ATOM 4152 C C . ILE A 1 536 ? -14.539 26.469 3.584 1 97.25 536 ILE A C 1
ATOM 4154 O O . ILE A 1 53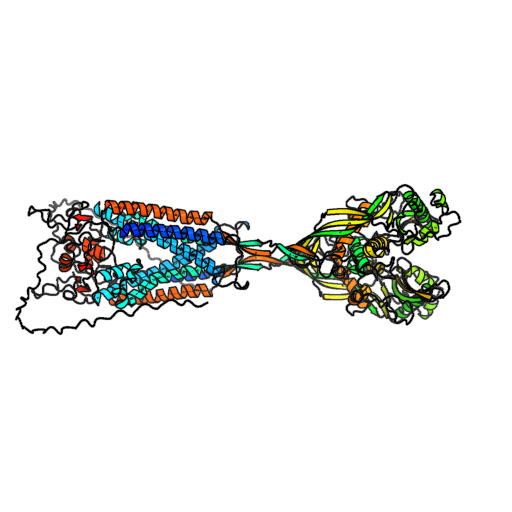6 ? -15.031 27.484 4.066 1 97.25 536 ILE A O 1
ATOM 4158 N N . SER A 1 537 ? -13.453 25.906 4.023 1 97.06 537 SER A N 1
ATOM 4159 C CA . SER A 1 537 ? -12.75 26.484 5.164 1 97.06 537 SER A CA 1
ATOM 4160 C C . SER A 1 537 ? -12.227 27.875 4.848 1 97.06 537 SER A C 1
ATOM 4162 O O . SER A 1 537 ? -12.508 28.828 5.574 1 97.06 537 SER A O 1
ATOM 4164 N N . TYR A 1 538 ? -11.516 28.047 3.732 1 98.06 538 TYR A N 1
ATOM 4165 C CA . TYR A 1 538 ? -10.969 29.344 3.355 1 98.06 538 TYR A CA 1
ATOM 4166 C C . TYR A 1 538 ? -12.07 30.297 2.891 1 98.06 538 TYR A C 1
ATOM 4168 O O . TYR A 1 538 ? -11.984 31.5 3.1 1 98.06 538 TYR A O 1
ATOM 4176 N N . GLY A 1 539 ? -13.102 29.75 2.283 1 97.94 539 GLY A N 1
ATOM 4177 C CA . GLY A 1 539 ? -14.211 30.578 1.852 1 97.94 539 GLY A CA 1
ATOM 4178 C C . GLY A 1 539 ? -14.891 31.297 2.998 1 97.94 539 GLY A C 1
ATOM 4179 O O . GLY A 1 539 ? -15.188 32.5 2.9 1 97.94 539 GLY A O 1
ATOM 4180 N N . LEU A 1 540 ? -15.078 30.562 4.074 1 98 540 LEU A N 1
ATOM 4181 C CA . LEU A 1 540 ? -15.688 31.172 5.254 1 98 540 LEU A CA 1
ATOM 4182 C C . LEU A 1 540 ? -14.773 32.219 5.867 1 98 540 LEU A C 1
ATOM 4184 O O . LEU A 1 540 ? -15.234 33.281 6.316 1 98 540 LEU A O 1
ATOM 4188 N N . ALA A 1 541 ? -13.492 31.922 5.922 1 98.5 541 ALA A N 1
ATOM 4189 C CA . ALA A 1 541 ? -12.531 32.875 6.453 1 98.5 541 ALA A CA 1
ATOM 4190 C C . ALA A 1 541 ? -12.477 34.125 5.594 1 98.5 541 ALA A C 1
ATOM 4192 O O . ALA A 1 541 ? -12.477 35.25 6.117 1 98.5 541 ALA A O 1
ATOM 4193 N N . ILE A 1 542 ? -12.469 34 4.316 1 98.62 542 ILE A N 1
ATOM 4194 C CA . ILE A 1 542 ? -12.406 35.094 3.381 1 98.62 542 ILE A CA 1
ATOM 4195 C C . ILE A 1 542 ? -13.703 35.906 3.457 1 98.62 542 ILE A C 1
ATOM 4197 O O . ILE A 1 542 ? -13.68 37.156 3.414 1 98.62 542 ILE A O 1
ATOM 4201 N N . LEU A 1 543 ? -14.805 35.25 3.59 1 98.38 543 LEU A N 1
ATOM 4202 C CA . LEU A 1 543 ? -16.078 35.906 3.734 1 98.38 543 LEU A CA 1
ATOM 4203 C C . LEU A 1 543 ? -16.109 36.781 5 1 98.38 543 LEU A C 1
ATOM 4205 O O . LEU A 1 543 ? -16.531 37.938 4.969 1 98.38 543 LEU A O 1
ATOM 4209 N N . GLY A 1 544 ? -15.641 36.188 6.105 1 98.44 544 GLY A N 1
ATOM 4210 C CA . GLY A 1 544 ? -15.547 36.938 7.34 1 98.44 544 GLY A CA 1
ATOM 4211 C C . GLY A 1 544 ? -14.617 38.125 7.23 1 98.44 544 GLY A C 1
ATOM 4212 O O . GLY A 1 544 ? -14.953 39.25 7.68 1 98.44 544 GLY A O 1
ATOM 4213 N N . ALA A 1 545 ? -13.484 37.906 6.633 1 98.69 545 ALA A N 1
ATOM 4214 C CA . ALA A 1 545 ? -12.516 38.969 6.461 1 98.69 545 ALA A CA 1
ATOM 4215 C C . ALA A 1 545 ? -13.07 40.062 5.543 1 98.69 545 ALA A C 1
ATOM 4217 O O . ALA A 1 545 ? -12.836 41.25 5.77 1 98.69 545 ALA A O 1
ATOM 4218 N N . SER A 1 546 ? -13.766 39.688 4.504 1 98.5 546 SER A N 1
ATOM 4219 C CA . SER A 1 546 ? -14.383 40.656 3.602 1 98.5 546 SER A CA 1
ATOM 4220 C C . SER A 1 546 ? -15.391 41.531 4.336 1 98.5 546 SER A C 1
ATOM 4222 O O . SER A 1 546 ? -15.445 42.719 4.117 1 98.5 546 SER A O 1
ATOM 4224 N N . PHE A 1 547 ? -16.141 40.938 5.145 1 98.38 547 PHE A N 1
ATOM 4225 C CA . PHE A 1 547 ? -17.094 41.688 5.969 1 98.38 547 PHE A CA 1
ATOM 4226 C C . PHE A 1 547 ? -16.359 42.656 6.867 1 98.38 547 PHE A C 1
ATOM 4228 O O . PHE A 1 547 ? -16.75 43.844 6.961 1 98.38 547 PHE A O 1
ATOM 4235 N N . GLY A 1 548 ? -15.289 42.156 7.52 1 98.38 548 GLY A N 1
ATOM 4236 C CA . GLY A 1 548 ? -14.508 43.031 8.375 1 98.38 548 GLY A CA 1
ATOM 4237 C C . GLY A 1 548 ? -13.914 44.219 7.637 1 98.38 548 GLY A C 1
ATOM 4238 O O . GLY A 1 548 ? -14.023 45.344 8.086 1 98.38 548 GLY A O 1
ATOM 4239 N N . VAL A 1 549 ? -13.359 43.969 6.523 1 98 549 VAL A N 1
ATOM 4240 C CA . VAL A 1 549 ? -12.719 45 5.734 1 98 549 VAL A CA 1
ATOM 4241 C C . VAL A 1 549 ? -13.758 46.031 5.277 1 98 549 VAL A C 1
ATOM 4243 O O . VAL A 1 549 ? -13.5 47.219 5.285 1 98 549 VAL A O 1
ATOM 4246 N N . LEU A 1 550 ? -14.938 45.594 4.922 1 98.06 550 LEU A N 1
ATOM 4247 C CA . LEU A 1 550 ? -16 46.5 4.516 1 98.06 550 LEU A CA 1
ATOM 4248 C C . LEU A 1 550 ? -16.406 47.406 5.668 1 98.06 550 LEU A C 1
ATOM 4250 O O . LEU A 1 550 ? -16.531 48.625 5.488 1 98.06 550 LEU A O 1
ATOM 4254 N N . VAL A 1 551 ? -16.547 46.844 6.801 1 98.12 551 VAL A N 1
ATOM 4255 C CA . VAL A 1 551 ? -16.875 47.625 7.984 1 98.12 551 VAL A CA 1
ATOM 4256 C C . VAL A 1 551 ? -15.766 48.625 8.281 1 98.12 551 VAL A C 1
ATOM 4258 O O . VAL A 1 551 ? -16.031 49.781 8.625 1 98.12 551 VAL A O 1
ATOM 4261 N N . GLY A 1 552 ? -14.523 48.125 8.164 1 97.19 552 GLY A N 1
ATOM 4262 C CA . GLY A 1 552 ? -13.375 49 8.406 1 97.19 552 GLY A CA 1
ATOM 4263 C C . GLY A 1 552 ? -13.305 50.156 7.438 1 97.19 552 GLY A C 1
ATOM 4264 O O . GLY A 1 552 ? -13.023 51.281 7.844 1 97.19 552 GLY A O 1
ATOM 4265 N N . LEU A 1 553 ? -13.594 49.938 6.215 1 96.12 553 LEU A N 1
ATOM 4266 C CA . LEU A 1 553 ? -13.562 51 5.207 1 96.12 553 LEU A CA 1
ATOM 4267 C C . LEU A 1 553 ? -14.656 52.031 5.469 1 96.12 553 LEU A C 1
ATOM 4269 O O . LEU A 1 553 ? -14.43 53.219 5.332 1 96.12 553 LEU A O 1
ATOM 4273 N N . VAL A 1 554 ? -15.82 51.562 5.809 1 96.44 554 VAL A N 1
ATOM 4274 C CA . VAL A 1 554 ? -16.906 52.469 6.152 1 96.44 554 VAL A CA 1
ATOM 4275 C C . VAL A 1 554 ? -16.531 53.312 7.375 1 96.44 554 VAL A C 1
ATOM 4277 O O . VAL A 1 554 ? -16.797 54.5 7.426 1 96.44 554 VAL A O 1
ATOM 4280 N N . ALA A 1 555 ? -15.898 52.625 8.336 1 95.69 555 ALA A N 1
ATOM 4281 C CA . ALA A 1 555 ? -15.477 53.344 9.547 1 95.69 555 ALA A CA 1
ATOM 4282 C C . ALA A 1 555 ? -14.453 54.406 9.227 1 95.69 555 ALA A C 1
ATOM 4284 O O . ALA A 1 555 ? -14.523 55.531 9.766 1 95.69 555 ALA A O 1
ATOM 4285 N N . VAL A 1 556 ? -13.492 54.094 8.406 1 93.06 556 VAL A N 1
ATOM 4286 C CA . VAL A 1 556 ? -12.484 55.062 8.008 1 93.06 556 VAL A CA 1
ATOM 4287 C C . VAL A 1 556 ? -13.156 56.25 7.316 1 93.06 556 VAL A C 1
ATOM 4289 O O . VAL A 1 556 ? -12.781 57.406 7.543 1 93.06 556 VAL A O 1
ATOM 4292 N N . TYR A 1 557 ? -14.117 55.969 6.504 1 90.62 557 TYR A N 1
ATOM 4293 C CA . TYR A 1 557 ? -14.844 57.031 5.789 1 90.62 557 TYR A CA 1
ATOM 4294 C C . TYR A 1 557 ? -15.633 57.875 6.758 1 90.62 557 TYR A C 1
ATOM 4296 O O . TYR A 1 557 ? -15.633 59.125 6.641 1 90.62 557 TYR A O 1
ATOM 4304 N N . GLN A 1 558 ? -16.297 57.344 7.707 1 90.38 558 GLN A N 1
ATOM 4305 C CA . GLN A 1 558 ? -17.109 58.094 8.672 1 90.38 558 GLN A CA 1
ATOM 4306 C C . GLN A 1 558 ? -16.25 58.875 9.633 1 90.38 558 GLN A C 1
ATOM 4308 O O . GLN A 1 558 ? -16.609 60 10.008 1 90.38 558 GLN A O 1
ATOM 4313 N N . ASN A 1 559 ? -15.156 58.281 10.062 1 89.25 559 ASN A N 1
ATOM 4314 C CA . ASN A 1 559 ? -14.266 58.969 11 1 89.25 559 ASN A CA 1
ATOM 4315 C C . ASN A 1 559 ? -13.516 60.094 10.336 1 89.25 559 ASN A C 1
ATOM 4317 O O . ASN A 1 559 ? -13.211 61.125 10.977 1 89.25 559 ASN A O 1
ATOM 4321 N N . GLY A 1 560 ? -13.164 60.031 9.109 1 86.12 560 GLY A N 1
ATOM 4322 C CA . GLY A 1 560 ? -12.422 61.031 8.383 1 86.12 560 GLY A CA 1
ATOM 4323 C C . GLY A 1 560 ? -10.93 61 8.648 1 86.12 560 GLY A C 1
ATOM 4324 O O . GLY A 1 560 ? -10.148 61.719 8.008 1 86.12 560 GLY A O 1
ATOM 4325 N N . ILE A 1 561 ? -10.484 60.312 9.656 1 86.81 561 ILE A N 1
ATOM 4326 C CA . ILE A 1 561 ? -9.086 60.094 9.992 1 86.81 561 ILE A CA 1
ATOM 4327 C C . ILE A 1 561 ? -8.875 58.625 10.375 1 86.81 561 ILE A C 1
ATOM 4329 O O . ILE A 1 561 ? -9.82 57.938 10.758 1 86.81 561 ILE A O 1
ATOM 4333 N N . SER A 1 562 ? -7.629 58.188 10.227 1 89.06 562 SER A N 1
ATOM 4334 C CA . SER A 1 562 ? -7.297 56.812 10.664 1 89.06 562 SER A CA 1
ATOM 4335 C C . SER A 1 562 ? -6.859 56.812 12.125 1 89.06 562 SER A C 1
ATOM 4337 O O . SER A 1 562 ? -6.027 57.625 12.539 1 89.06 562 SER A O 1
ATOM 4339 N N . HIS A 1 563 ? -7.469 56 12.844 1 88.44 563 HIS A N 1
ATOM 4340 C CA . HIS A 1 563 ? -7.164 55.906 14.266 1 88.44 563 HIS A CA 1
ATOM 4341 C C . HIS A 1 563 ? -6.387 54.625 14.594 1 88.44 563 HIS A C 1
ATOM 4343 O O . HIS A 1 563 ? -6.332 53.719 13.773 1 88.44 563 HIS A O 1
ATOM 4349 N N . ASP A 1 564 ? -5.676 54.625 15.633 1 89.69 564 ASP A N 1
ATOM 4350 C CA . ASP A 1 564 ? -4.973 53.469 16.156 1 89.69 564 ASP A CA 1
ATOM 4351 C C . ASP A 1 564 ? -5.141 53.375 17.672 1 89.69 564 ASP A C 1
ATOM 4353 O O . ASP A 1 564 ? -5.914 54.125 18.281 1 89.69 564 ASP A O 1
ATOM 4357 N N . THR A 1 565 ? -4.613 52.406 18.203 1 91.56 565 THR A N 1
ATOM 4358 C CA . THR A 1 565 ? -4.734 52.156 19.641 1 91.56 565 THR A CA 1
ATOM 4359 C C . THR A 1 565 ? -3.359 52.156 20.297 1 91.56 565 THR A C 1
ATOM 4361 O O . THR A 1 565 ? -3.104 51.344 21.188 1 91.56 565 THR A O 1
ATOM 4364 N N . THR A 1 566 ? -2.516 53.031 19.812 1 93.88 566 THR A N 1
ATOM 4365 C CA . THR A 1 566 ? -1.146 53.062 20.312 1 93.88 566 THR A CA 1
ATOM 4366 C C . THR A 1 566 ? -1.062 53.844 21.609 1 93.88 566 THR A C 1
ATOM 4368 O O . THR A 1 566 ? -2.018 54.531 21.984 1 93.88 566 THR A O 1
ATOM 4371 N N . PHE A 1 567 ? 0.082 53.719 22.297 1 95.31 567 PHE A N 1
ATOM 4372 C CA . PHE A 1 567 ? 0.358 54.5 23.516 1 95.31 567 PHE A CA 1
ATOM 4373 C C . PHE A 1 567 ? 0.165 56 23.266 1 95.31 567 PHE A C 1
ATOM 4375 O O . PHE A 1 567 ? -0.527 56.656 24.031 1 95.31 567 PHE A O 1
ATOM 4382 N N . CYS A 1 568 ? 0.76 56.469 22.219 1 94.88 568 CYS A N 1
ATOM 4383 C CA . CYS A 1 568 ? 0.736 57.906 21.906 1 94.88 568 CYS A CA 1
ATOM 4384 C C . CYS A 1 568 ? -0.687 58.375 21.656 1 94.88 568 CYS A C 1
ATOM 4386 O O . CYS A 1 568 ? -1.069 59.469 22.078 1 94.88 568 CYS A O 1
ATOM 4388 N N . THR A 1 569 ? -1.44 57.594 21.016 1 94.44 569 THR A N 1
ATOM 4389 C CA . THR A 1 569 ? -2.818 57.938 20.703 1 94.44 569 THR A CA 1
ATOM 4390 C C . THR A 1 569 ? -3.654 58.031 21.969 1 94.44 569 THR A C 1
ATOM 4392 O O . THR A 1 569 ? -4.422 59 22.141 1 94.44 569 THR A O 1
ATOM 4395 N N . ILE A 1 570 ? -3.516 57.125 22.859 1 95.69 570 ILE A N 1
ATOM 4396 C CA . ILE A 1 570 ? -4.27 57.125 24.109 1 95.69 570 ILE A CA 1
ATOM 4397 C C . ILE A 1 570 ? -3.83 58.312 24.969 1 95.69 570 ILE A C 1
ATOM 4399 O O . ILE A 1 570 ? -4.668 59.031 25.547 1 95.69 570 ILE A O 1
ATOM 4403 N N . MET A 1 571 ? -2.566 58.562 24.984 1 95.12 571 MET A N 1
ATOM 4404 C CA . MET A 1 571 ? -2.029 59.688 25.75 1 95.12 571 MET A CA 1
ATOM 4405 C C . MET A 1 571 ? -2.553 61 25.203 1 95.12 571 MET A C 1
ATOM 4407 O O . MET A 1 571 ? -2.998 61.844 25.969 1 95.12 571 MET A O 1
ATOM 4411 N N . ALA A 1 572 ? -2.59 61.125 23.969 1 93.75 572 ALA A N 1
ATOM 4412 C CA . ALA A 1 572 ? -2.975 62.406 23.328 1 93.75 572 ALA A CA 1
ATOM 4413 C C . ALA A 1 572 ? -4.484 62.594 23.406 1 93.75 572 ALA A C 1
ATOM 4415 O O . ALA A 1 572 ? -4.949 63.75 23.516 1 93.75 572 ALA A O 1
ATOM 4416 N N . THR A 1 573 ? -5.262 61.562 23.422 1 94.38 573 THR A N 1
ATOM 4417 C CA . THR A 1 573 ? -6.711 61.688 23.328 1 94.38 573 THR A CA 1
ATOM 4418 C C . THR A 1 573 ? -7.352 61.656 24.719 1 94.38 573 THR A C 1
ATOM 4420 O O . THR A 1 573 ? -8.578 61.594 24.844 1 94.38 573 THR A O 1
ATOM 4423 N N . THR A 1 574 ? -6.578 61.688 25.766 1 95.12 574 THR A N 1
ATOM 4424 C CA . THR A 1 574 ? -7.16 61.656 27.109 1 95.12 574 THR A CA 1
ATOM 4425 C C . THR A 1 574 ? -6.719 62.906 27.906 1 95.12 574 THR A C 1
ATOM 4427 O O . THR A 1 574 ? -6.805 62.906 29.125 1 95.12 574 THR A O 1
ATOM 4430 N N . ARG A 1 575 ? -6.25 63.938 27.172 1 93.19 575 ARG A N 1
ATOM 4431 C CA . ARG A 1 575 ? -5.848 65.125 27.844 1 93.19 575 ARG A CA 1
ATOM 4432 C C . ARG A 1 575 ? -7.066 65.938 28.297 1 93.19 575 ARG A C 1
ATOM 4434 O O . ARG A 1 575 ? -7.637 66.75 27.531 1 93.19 575 ARG A O 1
ATOM 4441 N N . ASN A 1 576 ? -7.504 65.75 29.453 1 92.19 576 ASN A N 1
ATOM 4442 C CA . ASN A 1 576 ? -8.68 66.375 30.078 1 92.19 576 ASN A CA 1
ATOM 4443 C C . ASN A 1 576 ? -8.492 66.562 31.578 1 92.19 576 ASN A C 1
ATOM 4445 O O . ASN A 1 576 ? -8.141 65.562 32.281 1 92.19 576 ASN A O 1
ATOM 4449 N N . GLU A 1 577 ? -8.703 67.75 32.125 1 90.5 577 GLU A N 1
ATOM 4450 C CA . GLU A 1 577 ? -8.508 68.062 33.531 1 90.5 577 GLU A CA 1
ATOM 4451 C C . GLU A 1 577 ? -9.414 67.25 34.406 1 90.5 577 GLU A C 1
ATOM 4453 O O . GLU A 1 577 ? -9.023 66.875 35.531 1 90.5 577 GLU A O 1
ATOM 4458 N N . THR A 1 578 ? -10.578 67.062 33.938 1 91.62 578 THR A N 1
ATOM 4459 C CA . THR A 1 578 ? -11.5 66.188 34.688 1 91.62 578 THR A CA 1
ATOM 4460 C C . THR A 1 578 ? -10.922 64.812 34.875 1 91.62 578 THR A C 1
ATOM 4462 O O . THR A 1 578 ? -11.094 64.188 35.938 1 91.62 578 THR A O 1
ATOM 4465 N N . LEU A 1 579 ? -10.281 64.312 33.875 1 92.62 579 LEU A N 1
ATOM 4466 C CA . LEU A 1 579 ? -9.672 62.969 34 1 92.62 579 LEU A CA 1
ATOM 4467 C C . LEU A 1 579 ? -8.461 63 34.938 1 92.62 579 LEU A C 1
ATOM 4469 O O . LEU A 1 579 ? -8.141 62 35.562 1 92.62 579 LEU A O 1
ATOM 4473 N N . ASP A 1 580 ? -7.793 64.188 35.031 1 90.56 580 ASP A N 1
ATOM 4474 C CA . ASP A 1 580 ? -6.703 64.312 36 1 90.56 580 ASP A CA 1
ATOM 4475 C C . ASP A 1 580 ? -7.195 64.125 37.406 1 90.56 580 ASP A C 1
ATOM 4477 O O . ASP A 1 580 ? -6.523 63.469 38.219 1 90.56 580 ASP A O 1
ATOM 4481 N N . ASP A 1 581 ? -8.328 64.688 37.594 1 89.81 581 ASP A N 1
ATOM 4482 C CA . ASP A 1 581 ? -8.898 64.562 38.938 1 89.81 581 ASP A CA 1
ATOM 4483 C C . ASP A 1 581 ? -9.406 63.156 39.219 1 89.81 581 ASP A C 1
ATOM 4485 O O . ASP A 1 581 ? -9.219 62.656 40.312 1 89.81 581 ASP A O 1
ATOM 4489 N N . LEU A 1 582 ? -10 62.594 38.281 1 89.94 582 LEU A N 1
ATOM 4490 C CA . LEU A 1 582 ? -10.57 61.25 38.438 1 89.94 582 LEU A CA 1
ATOM 4491 C C . LEU A 1 582 ? -9.477 60.188 38.594 1 89.94 582 LEU A C 1
ATOM 4493 O O . LEU A 1 582 ? -9.688 59.156 39.219 1 89.94 582 LEU A O 1
ATOM 4497 N N . ALA A 1 583 ? -8.328 60.438 38.031 1 91.56 583 ALA A N 1
ATOM 4498 C CA . ALA A 1 583 ? -7.242 59.438 38 1 91.56 583 ALA A CA 1
ATOM 4499 C C . ALA A 1 583 ? -6.402 59.531 39.281 1 91.56 583 ALA A C 1
ATOM 4501 O O . ALA A 1 583 ? -5.465 58.781 39.469 1 91.56 583 ALA A O 1
ATOM 4502 N N . ARG A 1 584 ? -6.766 60.5 40.125 1 88.56 584 ARG A N 1
ATOM 4503 C CA . ARG A 1 584 ? -6.055 60.594 41.406 1 88.56 584 ARG A CA 1
ATOM 4504 C C . ARG A 1 584 ? -6.207 59.312 42.219 1 88.56 584 ARG A C 1
ATOM 4506 O O . ARG A 1 584 ? -7.312 58.781 42.344 1 88.56 584 ARG A O 1
ATOM 4513 N N . GLY A 1 585 ? -5.113 58.75 42.625 1 86.06 585 GLY A N 1
ATOM 4514 C CA . GLY A 1 585 ? -5.102 57.469 43.344 1 86.06 585 GLY A CA 1
ATOM 4515 C C . GLY A 1 585 ? -4.844 56.281 42.438 1 86.06 585 GLY A C 1
ATOM 4516 O O . GLY A 1 585 ? -4.715 55.156 42.906 1 86.06 585 GLY A O 1
ATOM 4517 N N . SER A 1 586 ? -4.844 56.531 41.156 1 88.69 586 SER A N 1
ATOM 4518 C CA . SER A 1 586 ? -4.605 55.469 40.188 1 88.69 586 SER A CA 1
ATOM 4519 C C . SER A 1 586 ? -3.357 55.75 39.375 1 88.69 586 SER A C 1
ATOM 4521 O O . SER A 1 586 ? -3.248 55.281 38.219 1 88.69 586 SER A O 1
ATOM 4523 N N . SER A 1 587 ? -2.424 56.438 39.906 1 88.44 587 SER A N 1
ATOM 4524 C CA . SER A 1 587 ? -1.303 56.969 39.125 1 88.44 587 SER A CA 1
ATOM 4525 C C . SER A 1 587 ? -0.298 55.875 38.781 1 88.44 587 SER A C 1
ATOM 4527 O O . SER A 1 587 ? 0.524 56.031 37.875 1 88.44 587 SER A O 1
ATOM 4529 N N . LEU A 1 588 ? -0.34 54.719 39.5 1 86 588 LEU A N 1
ATOM 4530 C CA . LEU A 1 588 ? 0.599 53.656 39.219 1 86 588 LEU A CA 1
ATOM 4531 C C . LEU A 1 588 ? 0.078 52.75 38.125 1 86 588 LEU A C 1
ATOM 4533 O O . LEU A 1 588 ? 0.832 51.938 37.562 1 86 588 LEU A O 1
ATOM 4537 N N . GLY A 1 589 ? -1.222 52.812 37.812 1 85.5 589 GLY A N 1
ATOM 4538 C CA . GLY A 1 589 ? -1.817 52 36.75 1 85.5 589 GLY A CA 1
ATOM 4539 C C . GLY A 1 589 ? -1.942 50.562 37.094 1 85.5 589 GLY A C 1
ATOM 4540 O O . GLY A 1 589 ? -1.839 50.188 38.281 1 85.5 589 GLY A O 1
ATOM 4541 N N . GLY A 1 590 ? -2.309 49.812 36.094 1 82.75 590 GLY A N 1
ATOM 4542 C CA . GLY A 1 590 ? -2.4 48.375 36.281 1 82.75 590 GLY A CA 1
ATOM 4543 C C . GLY A 1 590 ? -3.455 47.969 37.312 1 82.75 590 GLY A C 1
ATOM 4544 O O . GLY A 1 590 ? -4.605 48.375 37.219 1 82.75 590 GLY A O 1
ATOM 4545 N N . ASP A 1 591 ? -2.957 47.188 38.312 1 79.31 591 ASP A N 1
ATOM 4546 C CA . ASP A 1 591 ? -3.865 46.625 39.281 1 79.31 591 ASP A CA 1
ATOM 4547 C C . ASP A 1 591 ? -4.273 47.656 40.344 1 79.31 591 ASP A C 1
ATOM 4549 O O . ASP A 1 591 ? -5.172 47.406 41.156 1 79.31 591 ASP A O 1
ATOM 4553 N N . THR A 1 592 ? -3.727 48.781 40.219 1 81.88 592 THR A N 1
ATOM 4554 C CA . THR A 1 592 ? -3.967 49.781 41.281 1 81.88 592 THR A CA 1
ATOM 4555 C C . THR A 1 592 ? -5.07 50.75 40.875 1 81.88 592 THR A C 1
ATOM 4557 O O . THR A 1 592 ? -5.461 51.625 41.656 1 81.88 592 THR A O 1
ATOM 4560 N N . VAL A 1 593 ? -5.598 50.562 39.719 1 86.88 593 VAL A N 1
ATOM 4561 C CA . VAL A 1 593 ? -6.629 51.5 39.219 1 86.88 593 VAL A CA 1
ATOM 4562 C C . VAL A 1 593 ? -7.898 51.312 40.062 1 86.88 593 VAL A C 1
ATOM 4564 O O . VAL A 1 593 ? -8.32 50.219 40.344 1 86.88 593 VAL A O 1
ATOM 4567 N N . SER A 1 594 ? -8.484 52.406 40.438 1 89.5 594 SER A N 1
ATOM 4568 C CA . SER A 1 594 ? -9.656 52.438 41.312 1 89.5 594 SER A CA 1
ATOM 4569 C C . SER A 1 594 ? -10.898 51.938 40.562 1 89.5 594 SER A C 1
ATOM 4571 O O . SER A 1 594 ? -11.023 52.125 39.344 1 89.5 594 SER A O 1
ATOM 4573 N N . LYS A 1 595 ? -11.805 51.344 41.281 1 90.44 595 LYS A N 1
ATOM 4574 C CA . LYS A 1 595 ? -13.055 50.875 40.719 1 90.44 595 LYS A CA 1
ATOM 4575 C C . LYS A 1 595 ? -13.938 52 40.25 1 90.44 595 LYS A C 1
ATOM 4577 O O . LYS A 1 595 ? -14.672 51.875 39.25 1 90.44 595 LYS A O 1
ATOM 4582 N N . GLU A 1 596 ? -13.852 53.062 40.906 1 90.81 596 GLU A N 1
ATOM 4583 C CA . GLU A 1 596 ? -14.633 54.25 40.5 1 90.81 596 GLU A CA 1
ATOM 4584 C C . GLU A 1 596 ? -14.219 54.75 39.125 1 90.81 596 GLU A C 1
ATOM 4586 O O . GLU A 1 596 ? -15.078 55.094 38.312 1 90.81 596 GLU A O 1
ATOM 4591 N N . LEU A 1 597 ? -12.938 54.75 38.938 1 92.81 597 LEU A N 1
ATOM 4592 C CA . LEU A 1 597 ? -12.445 55.156 37.656 1 92.81 597 LEU A CA 1
ATOM 4593 C C . LEU A 1 597 ? -12.906 54.188 36.562 1 92.81 597 LEU A C 1
ATOM 4595 O O . LEU A 1 597 ? -13.297 54.594 35.469 1 92.81 597 LEU A O 1
ATOM 4599 N N . LEU A 1 598 ? -12.898 52.906 36.812 1 94.88 598 LEU A N 1
ATOM 4600 C CA . LEU A 1 598 ? -13.266 51.875 35.875 1 94.88 598 LEU A CA 1
ATOM 4601 C C . LEU A 1 598 ? -14.75 51.938 35.531 1 94.88 598 LEU A C 1
ATOM 4603 O O . LEU A 1 598 ? -15.148 51.594 34.406 1 94.88 598 LEU A O 1
ATOM 4607 N N . LYS A 1 599 ? -15.531 52.531 36.406 1 94.94 599 LYS A N 1
ATOM 4608 C CA . LYS A 1 599 ? -16.984 52.625 36.188 1 94.94 599 LYS A CA 1
ATOM 4609 C C . LYS A 1 599 ? -17.375 53.938 35.531 1 94.94 599 LYS A C 1
ATOM 4611 O O . LYS A 1 599 ? -18.516 54.094 35.094 1 94.94 599 LYS A O 1
ATOM 4616 N N . THR A 1 600 ? -16.406 54.781 35.406 1 95.62 600 THR A N 1
ATOM 4617 C CA . THR A 1 600 ? -16.672 56.094 34.812 1 95.62 600 THR A CA 1
ATOM 4618 C C . THR A 1 600 ? -16.922 55.938 33.312 1 95.62 600 THR A C 1
ATOM 4620 O O . THR A 1 600 ? -16.25 55.156 32.625 1 95.62 600 THR A O 1
ATOM 4623 N N . ARG A 1 601 ? -17.938 56.656 32.812 1 96.62 601 ARG A N 1
ATOM 4624 C CA . ARG A 1 601 ? -18.281 56.594 31.406 1 96.62 601 ARG A CA 1
ATOM 4625 C C . ARG A 1 601 ? -17.641 57.719 30.641 1 96.62 601 ARG A C 1
ATOM 4627 O O . ARG A 1 601 ? -17.734 58.906 31.047 1 96.62 601 ARG A O 1
ATOM 4634 N N . LEU A 1 602 ? -16.953 57.344 29.578 1 96.94 602 LEU A N 1
ATOM 4635 C CA . LEU A 1 602 ? -16.25 58.312 28.766 1 96.94 602 LEU A CA 1
ATOM 4636 C C . LEU A 1 602 ? -16.719 58.281 27.312 1 96.94 602 LEU A C 1
ATOM 4638 O O . LEU A 1 602 ? -17.156 57.219 26.844 1 96.94 602 LEU A O 1
ATOM 4642 N N . MET A 1 603 ? -16.672 59.344 26.719 1 96 603 MET A N 1
ATOM 4643 C CA . MET A 1 603 ? -16.938 59.5 25.297 1 96 603 MET A CA 1
ATOM 4644 C C . MET A 1 603 ? -15.875 60.375 24.641 1 96 603 MET A C 1
ATOM 4646 O O . MET A 1 603 ? -15.281 61.25 25.312 1 96 603 MET A O 1
ATOM 4650 N N . PHE A 1 604 ? -15.594 60.125 23.391 1 94.81 604 PHE A N 1
ATOM 4651 C CA . PHE A 1 604 ? -14.594 60.906 22.672 1 94.81 604 PHE A CA 1
ATOM 4652 C C . PHE A 1 604 ? -15.258 62 21.844 1 94.81 604 PHE A C 1
ATOM 4654 O O . PHE A 1 604 ? -16.25 61.75 21.156 1 94.81 604 PHE A O 1
ATOM 4661 N N . GLY A 1 605 ? -14.797 63.188 21.953 1 92.75 605 GLY A N 1
ATOM 4662 C CA . GLY A 1 605 ? -15.312 64.312 21.234 1 92.75 605 GLY A CA 1
ATOM 4663 C C . GLY A 1 605 ? -14.594 65.625 21.578 1 92.75 605 GLY A C 1
ATOM 4664 O O . GLY A 1 605 ? -13.422 65.625 21.969 1 92.75 605 GLY A O 1
ATOM 4665 N N . VAL A 1 606 ? -15.188 66.75 21.297 1 92.31 606 VAL A N 1
ATOM 4666 C CA . VAL A 1 606 ? -14.594 68.062 21.547 1 92.31 606 VAL A CA 1
ATOM 4667 C C . VAL A 1 606 ? -14.953 68.562 22.953 1 92.31 606 VAL A C 1
ATOM 4669 O O . VAL A 1 606 ? -16.125 68.5 23.344 1 92.31 606 VAL A O 1
ATOM 4672 N N . LEU A 1 607 ? -13.891 68.875 23.797 1 90.25 607 LEU A N 1
ATOM 4673 C CA . LEU A 1 607 ? -14.109 69.375 25.156 1 90.25 607 LEU A CA 1
ATOM 4674 C C . LEU A 1 607 ? -14.797 70.75 25.141 1 90.25 607 LEU A C 1
ATOM 4676 O O . LEU A 1 607 ? -14.375 71.625 24.422 1 90.25 607 LEU A O 1
ATOM 4680 N N . ARG A 1 608 ? -15.906 70.875 25.906 1 79.25 608 ARG A N 1
ATOM 4681 C CA . ARG A 1 608 ? -16.672 72.125 26 1 79.25 608 ARG A CA 1
ATOM 4682 C C . ARG A 1 608 ? -15.945 73.188 26.859 1 79.25 608 ARG A C 1
ATOM 4684 O O . ARG A 1 608 ? -15.484 72.812 27.953 1 79.25 608 ARG A O 1
ATOM 4691 N N . GLY A 1 609 ? -14.961 73.938 26.5 1 59.09 609 GLY A N 1
ATOM 4692 C CA . GLY A 1 609 ? -14.32 74.938 27.312 1 59.09 609 GLY A CA 1
ATOM 4693 C C . GLY A 1 609 ? -15.258 75.625 28.297 1 59.09 609 GLY A C 1
ATOM 4694 O O . GLY A 1 609 ? -16.484 75.5 28.188 1 59.09 609 GLY A O 1
ATOM 4695 N N . ASN A 1 610 ? -14.828 76.062 29.562 1 47.47 610 ASN A N 1
ATOM 4696 C CA . ASN A 1 610 ? -15.578 77 30.391 1 47.47 610 ASN A CA 1
ATOM 4697 C C . ASN A 1 610 ? -16.25 78.062 29.547 1 47.47 610 ASN A C 1
ATOM 4699 O O . ASN A 1 610 ? -15.578 78.812 28.859 1 47.47 610 ASN A O 1
ATOM 4703 N N . ALA A 1 611 ? -17.391 77.938 29.109 1 41.84 611 ALA A N 1
ATOM 4704 C CA . ALA A 1 611 ? -18.281 78.875 28.391 1 41.84 611 ALA A CA 1
ATOM 4705 C C . ALA A 1 611 ? -18.156 80.25 28.938 1 41.84 611 ALA A C 1
ATOM 4707 O O . ALA A 1 611 ? -18.969 81.125 28.594 1 41.84 611 ALA A O 1
ATOM 4708 N N . HIS A 1 612 ? -17.469 80.5 30.031 1 37.12 612 HIS A N 1
ATOM 4709 C CA . HIS A 1 612 ? -17.672 81.938 30.25 1 37.12 612 HIS A CA 1
ATOM 4710 C C . HIS A 1 612 ? -17.266 82.75 29.031 1 37.12 612 HIS A C 1
ATOM 4712 O O . HIS A 1 612 ? -17.562 83.938 28.938 1 37.12 612 HIS A O 1
ATOM 4718 N N . TYR A 1 613 ? -15.938 82.75 28.578 1 35.94 613 TYR A N 1
ATOM 4719 C CA . TYR A 1 613 ? -15.719 83.75 27.531 1 35.94 613 TYR A CA 1
ATOM 4720 C C . TYR A 1 613 ? -16.234 83.25 26.188 1 35.94 613 TYR A C 1
ATOM 4722 O O . TYR A 1 613 ? -16.219 82 25.938 1 35.94 613 TYR A O 1
ATOM 4730 N N . GLY A 1 614 ? -17.047 83.812 25.406 1 37.31 614 GLY A N 1
ATOM 4731 C CA . GLY A 1 614 ? -17.734 83.812 24.125 1 37.31 614 GLY A CA 1
ATOM 4732 C C . GLY A 1 614 ? -17.016 83.062 23.047 1 37.31 614 GLY A C 1
ATOM 4733 O O . GLY A 1 614 ? -17.5 82.938 21.922 1 37.31 614 GLY A O 1
ATOM 4734 N N . ASP A 1 615 ? -15.711 83.188 22.734 1 40.41 615 ASP A N 1
ATOM 4735 C CA . ASP A 1 615 ? -15.094 82.75 21.484 1 40.41 615 ASP A CA 1
ATOM 4736 C C . ASP A 1 615 ? -14.852 81.25 21.469 1 40.41 615 ASP A C 1
ATOM 4738 O O . ASP A 1 615 ? -13.898 80.75 22.078 1 40.41 615 ASP A O 1
ATOM 4742 N N . MET A 1 616 ? -15.695 80.312 21.406 1 45.28 616 MET A N 1
ATOM 4743 C CA . MET A 1 616 ? -15.789 78.875 21.25 1 45.28 616 MET A CA 1
ATOM 4744 C C . MET A 1 616 ? -14.648 78.312 20.391 1 45.28 616 MET A C 1
ATOM 4746 O O . MET A 1 616 ? -14.367 77.125 20.406 1 45.28 616 MET A O 1
ATOM 4750 N N . SER A 1 617 ? -14.266 78.938 19.25 1 49.34 617 SER A N 1
ATOM 4751 C CA . SER A 1 617 ? -13.633 78.438 18.031 1 49.34 617 SER A CA 1
ATOM 4752 C C . SER A 1 617 ? -12.164 78.062 18.281 1 49.34 617 SER A C 1
ATOM 4754 O O . SER A 1 617 ? -11.664 77.062 17.781 1 49.34 617 SER A O 1
ATOM 4756 N N . GLU A 1 618 ? -11.352 79 18.734 1 50.88 618 GLU A N 1
ATOM 4757 C CA . GLU A 1 618 ? -9.914 78.938 18.484 1 50.88 618 GLU A CA 1
ATOM 4758 C C . GLU A 1 618 ? -9.211 78 19.453 1 50.88 618 GLU A C 1
ATOM 4760 O O . GLU A 1 618 ? -8.141 77.438 19.141 1 50.88 618 GLU A O 1
ATOM 4765 N N . ASN A 1 619 ? -9.773 77.5 20.641 1 59.91 619 ASN A N 1
ATOM 4766 C CA . ASN A 1 619 ? -8.938 76.75 21.594 1 59.91 619 ASN A CA 1
ATOM 4767 C C . ASN A 1 619 ? -9.562 75.438 21.969 1 59.91 619 ASN A C 1
ATOM 4769 O O . ASN A 1 619 ? -9.305 74.875 23.047 1 59.91 619 ASN A O 1
ATOM 4773 N N . SER A 1 620 ? -10.391 74.812 21.047 1 80.19 620 SER A N 1
ATOM 4774 C CA . SER A 1 620 ? -11.094 73.562 21.438 1 80.19 620 SER A CA 1
ATOM 4775 C C . SER A 1 620 ? -10.227 72.375 21.25 1 80.19 620 SER A C 1
ATOM 4777 O O . SER A 1 620 ? -9.539 72.25 20.219 1 80.19 620 SER A O 1
ATOM 4779 N N . ARG A 1 621 ? -10.102 71.438 22.203 1 88.69 621 ARG A N 1
ATOM 4780 C CA . ARG A 1 621 ? -9.312 70.188 22.188 1 88.69 621 ARG A CA 1
ATOM 4781 C C . ARG A 1 621 ? -10.211 69 22.172 1 88.69 621 ARG A C 1
ATOM 4783 O O . ARG A 1 621 ? -11.258 68.938 22.828 1 88.69 621 ARG A O 1
ATOM 4790 N N . ALA A 1 622 ? -9.906 68.062 21.266 1 91.38 622 ALA A N 1
ATOM 4791 C CA . ALA A 1 622 ? -10.609 66.75 21.266 1 91.38 622 ALA A CA 1
ATOM 4792 C C . ALA A 1 622 ? -10.016 65.812 22.312 1 91.38 622 ALA A C 1
ATOM 4794 O O . ALA A 1 622 ? -8.797 65.75 22.438 1 91.38 622 ALA A O 1
ATOM 4795 N N . ALA A 1 623 ? -10.773 65.188 23.109 1 94.44 623 ALA A N 1
ATOM 4796 C CA . ALA A 1 623 ? -10.312 64.25 24.156 1 94.44 623 ALA A CA 1
ATOM 4797 C C . ALA A 1 623 ? -11.461 63.406 24.672 1 94.44 623 ALA A C 1
ATOM 4799 O O . ALA A 1 623 ? -12.633 63.719 24.406 1 94.44 623 ALA A O 1
ATOM 4800 N N . PHE A 1 624 ? -11.125 62.344 25.281 1 95.56 624 PHE A N 1
ATOM 4801 C CA . PHE A 1 624 ? -12.109 61.594 26.047 1 95.56 624 PHE A CA 1
ATOM 4802 C C . PHE A 1 624 ? -12.57 62.375 27.266 1 95.56 624 PHE A C 1
ATOM 4804 O O . PHE A 1 624 ? -11.766 63.062 27.906 1 95.56 624 PHE A O 1
ATOM 4811 N N . GLY A 1 625 ? -13.766 62.406 27.562 1 94.88 625 GLY A N 1
ATOM 4812 C CA . GLY A 1 625 ? -14.336 63.094 28.703 1 94.88 625 GLY A CA 1
ATOM 4813 C C . GLY A 1 625 ? -15.719 62.594 29.062 1 94.88 625 GLY A C 1
ATOM 4814 O O . GLY A 1 625 ? -16.219 61.656 28.453 1 94.88 625 GLY A O 1
ATOM 4815 N N . LEU A 1 626 ? -16.25 63.156 30.141 1 94.25 626 LEU A N 1
ATOM 4816 C CA . LEU A 1 626 ? -17.609 62.844 30.531 1 94.25 626 LEU A CA 1
ATOM 4817 C C . LEU A 1 626 ? -18.609 63.312 29.484 1 94.25 626 LEU A C 1
ATOM 4819 O O . LEU A 1 626 ? -18.344 64.312 28.766 1 94.25 626 LEU A O 1
ATOM 4823 N N . SER A 1 627 ? -19.703 62.656 29.375 1 89.56 627 SER A N 1
ATOM 4824 C CA . SER A 1 627 ? -20.703 62.938 28.359 1 89.56 627 SER A CA 1
ATOM 4825 C C . SER A 1 627 ? -21.156 64.375 28.453 1 89.56 627 SER A C 1
ATOM 4827 O O . SER A 1 627 ? -21.516 65 27.438 1 89.56 627 SER A O 1
ATOM 4829 N N . THR A 1 628 ? -21.078 64.938 29.609 1 89.38 628 THR A N 1
ATOM 4830 C CA . THR A 1 628 ? -21.562 66.312 29.828 1 89.38 628 THR A CA 1
ATOM 4831 C C . THR A 1 628 ? -20.531 67.312 29.375 1 89.38 628 THR A C 1
ATOM 4833 O O . THR A 1 628 ? -20.875 68.438 29.094 1 89.38 628 THR A O 1
ATOM 4836 N N . GLU A 1 629 ? -19.344 66.875 29.234 1 90.75 629 GLU A N 1
ATOM 4837 C CA . GLU A 1 629 ? -18.266 67.75 28.891 1 90.75 629 GLU A CA 1
ATOM 4838 C C . GLU A 1 629 ? -17.922 67.688 27.406 1 90.75 629 GLU A C 1
ATOM 4840 O O . GLU A 1 629 ? -17.109 68.438 26.906 1 90.75 629 GLU A O 1
ATOM 4845 N N . ILE A 1 630 ? -18.562 66.75 26.641 1 90.56 630 ILE A N 1
ATOM 4846 C CA . ILE A 1 630 ? -18.094 66.438 25.281 1 90.56 630 ILE A CA 1
ATOM 4847 C C . ILE A 1 630 ? -19.156 66.875 24.266 1 90.56 630 ILE A C 1
ATOM 4849 O O . ILE A 1 630 ? -20.344 66.562 24.453 1 90.56 630 ILE A O 1
ATOM 4853 N N . ALA A 1 631 ? -18.703 67.625 23.297 1 88.75 631 ALA A N 1
ATOM 4854 C CA . ALA A 1 631 ? -19.516 67.938 22.125 1 88.75 631 ALA A CA 1
ATOM 4855 C C . ALA A 1 631 ? -19.125 67 20.953 1 88.75 631 ALA A C 1
ATOM 4857 O O . ALA A 1 631 ? -17.969 66.625 20.844 1 88.75 631 ALA A O 1
ATOM 4858 N N . PRO A 1 632 ? -20.094 66.75 20.109 1 85.94 632 PRO A N 1
ATOM 4859 C CA . PRO A 1 632 ? -19.797 65.875 18.984 1 85.94 632 PRO A CA 1
ATOM 4860 C C . PRO A 1 632 ? -18.734 66.438 18.047 1 85.94 632 PRO A C 1
ATOM 4862 O O . PRO A 1 632 ? -18.75 67.625 17.766 1 85.94 632 PRO A O 1
ATOM 4865 N N . LEU A 1 633 ? -17.844 65.562 17.688 1 85.06 633 LEU A N 1
ATOM 4866 C CA . LEU A 1 633 ? -16.766 65.938 16.766 1 85.06 633 LEU A CA 1
ATOM 4867 C C . LEU A 1 633 ? -17.234 65.812 15.312 1 85.06 633 LEU A C 1
ATOM 4869 O O . LEU A 1 633 ? -17.75 64.75 14.898 1 85.06 633 LEU A O 1
ATOM 4873 N N . GLN A 1 634 ? -17.172 67 14.672 1 81.25 634 GLN A N 1
ATOM 4874 C CA . GLN A 1 634 ? -17.531 67 13.258 1 81.25 634 GLN A CA 1
ATOM 4875 C C . GLN A 1 634 ? -16.312 66.812 12.367 1 81.25 634 GLN A C 1
ATOM 4877 O O . GLN A 1 634 ? -15.227 67.312 12.688 1 81.25 634 GLN A O 1
ATOM 4882 N N . LYS A 1 635 ? -16.516 66.125 11.289 1 79.56 635 LYS A N 1
ATOM 4883 C CA . LYS A 1 635 ? -15.43 65.875 10.328 1 79.56 635 LYS A CA 1
ATOM 4884 C C . LYS A 1 635 ? -14.852 67.188 9.82 1 79.56 635 LYS A C 1
ATOM 4886 O O . LYS A 1 635 ? -15.586 68.125 9.406 1 79.56 635 LYS A O 1
ATOM 4891 N N . GLY A 1 636 ? -13.562 67.312 9.883 1 75.56 636 GLY A N 1
ATOM 4892 C CA . GLY A 1 636 ? -12.891 68.5 9.367 1 75.56 636 GLY A CA 1
ATOM 4893 C C . GLY A 1 636 ? -12.805 69.625 10.383 1 75.56 636 GLY A C 1
ATOM 4894 O O . GLY A 1 636 ? -12.219 70.688 10.109 1 75.56 636 GLY A O 1
ATOM 4895 N N . GLN A 1 637 ? -13.312 69.312 11.586 1 78.88 637 GLN A N 1
ATOM 4896 C CA . GLN A 1 637 ? -13.289 70.375 12.625 1 78.88 637 GLN A CA 1
ATOM 4897 C C . GLN A 1 637 ? -11.867 70.625 13.109 1 78.88 637 GLN A C 1
ATOM 4899 O O . GLN A 1 637 ? -11.086 69.688 13.273 1 78.88 637 GLN A O 1
ATOM 4904 N N . VAL A 1 638 ? -11.469 71.875 13.227 1 76.56 638 VAL A N 1
ATOM 4905 C CA . VAL A 1 638 ? -10.133 72.25 13.68 1 76.56 638 VAL A CA 1
ATOM 4906 C C . VAL A 1 638 ? -10.055 72.188 15.203 1 76.56 638 VAL A C 1
ATOM 4908 O O . VAL A 1 638 ? -10.875 72.75 15.906 1 76.56 638 VAL A O 1
ATOM 4911 N N . VAL A 1 639 ? -9.336 71.312 15.617 1 79.25 639 VAL A N 1
ATOM 4912 C CA . VAL A 1 639 ? -9.148 71.125 17.062 1 79.25 639 VAL A CA 1
ATOM 4913 C C . VAL A 1 639 ? -7.66 71.25 17.391 1 79.25 639 VAL A C 1
ATOM 4915 O O . VAL A 1 639 ? -6.805 71 16.547 1 79.25 639 VAL A O 1
ATOM 4918 N N . ASN A 1 640 ? -7.34 71.75 18.609 1 78.69 640 ASN A N 1
ATOM 4919 C CA . ASN A 1 640 ? -5.969 71.938 19.062 1 78.69 640 ASN A CA 1
ATOM 4920 C C . ASN A 1 640 ? -5.434 70.688 19.75 1 78.69 640 ASN A C 1
ATOM 4922 O O . ASN A 1 640 ? -6.184 70 20.422 1 78.69 640 ASN A O 1
ATOM 4926 N N . MET B 1 1 ? -8.383 -9.016 61.094 1 19.09 1 MET B N 1
ATOM 4927 C CA . MET B 1 1 ? -9.039 -8.469 62.281 1 19.09 1 MET B CA 1
ATOM 4928 C C . MET B 1 1 ? -9.062 -6.941 62.219 1 19.09 1 MET B C 1
ATOM 4930 O O . MET B 1 1 ? -9.781 -6.305 63 1 19.09 1 MET B O 1
ATOM 4934 N N . SER B 1 2 ? -8.078 -6.184 61.469 1 21.52 2 SER B N 1
ATOM 4935 C CA . SER B 1 2 ? -7.453 -5.039 62.125 1 21.52 2 SER B CA 1
ATOM 4936 C C . SER B 1 2 ? -8.406 -3.854 62.219 1 21.52 2 SER B C 1
ATOM 4938 O O . SER B 1 2 ? -9.367 -3.773 61.438 1 21.52 2 SER B O 1
ATOM 4940 N N . HIS B 1 3 ? -8.18 -2.799 62.938 1 21.27 3 HIS B N 1
ATOM 4941 C CA . HIS B 1 3 ? -8.664 -1.919 64 1 21.27 3 HIS B CA 1
ATOM 4942 C C . HIS B 1 3 ? -9.148 -0.588 63.438 1 21.27 3 HIS B C 1
ATOM 4944 O O . HIS B 1 3 ? -8.477 0.435 63.594 1 21.27 3 HIS B O 1
ATOM 4950 N N . LEU B 1 4 ? -9.812 -0.597 62.219 1 23.73 4 LEU B N 1
ATOM 4951 C CA . LEU B 1 4 ? -9.844 0.693 61.562 1 23.73 4 LEU B CA 1
ATOM 4952 C C . LEU B 1 4 ? -10.648 1.71 62.344 1 23.73 4 LEU B C 1
ATOM 4954 O O . LEU B 1 4 ? -11.734 1.397 62.844 1 23.73 4 LEU B O 1
ATOM 4958 N N . PRO B 1 5 ? -10.023 2.855 62.625 1 24.94 5 PRO B N 1
ATOM 4959 C CA . PRO B 1 5 ? -10.266 3.814 63.719 1 24.94 5 PRO B CA 1
ATOM 4960 C C . PRO B 1 5 ? -11.641 4.477 63.625 1 24.94 5 PRO B C 1
ATOM 4962 O O . PRO B 1 5 ? -12.266 4.465 62.562 1 24.94 5 PRO B O 1
ATOM 4965 N N . GLU B 1 6 ? -12.094 5.168 64.625 1 24.75 6 GLU B N 1
ATOM 4966 C CA . GLU B 1 6 ? -13.258 5.5 65.5 1 24.75 6 GLU B CA 1
ATOM 4967 C C . GLU B 1 6 ? -13.883 6.816 65 1 24.75 6 GLU B C 1
ATOM 4969 O O . GLU B 1 6 ? -13.305 7.887 65.188 1 24.75 6 GLU B O 1
ATOM 4974 N N . PRO B 1 7 ? -14.359 7 63.719 1 26.45 7 PRO B N 1
ATOM 4975 C CA . PRO B 1 7 ? -14.5 8.375 63.25 1 26.45 7 PRO B CA 1
ATOM 4976 C C . PRO B 1 7 ? -15.484 9.195 64.062 1 26.45 7 PRO B C 1
ATOM 4978 O O . PRO B 1 7 ? -16.516 8.672 64.5 1 26.45 7 PRO B O 1
ATOM 4981 N N . PRO B 1 8 ? -15.047 10.344 64.625 1 26.8 8 PRO B N 1
ATOM 4982 C CA . PRO B 1 8 ? -15.562 11.055 65.812 1 26.8 8 PRO B CA 1
ATOM 4983 C C . PRO B 1 8 ? -16.969 11.609 65.562 1 26.8 8 PRO B C 1
ATOM 4985 O O . PRO B 1 8 ? -17.406 11.781 64.438 1 26.8 8 PRO B O 1
ATOM 4988 N N . PRO B 1 9 ? -17.641 11.906 66.625 1 22.36 9 PRO B N 1
ATOM 4989 C CA . PRO B 1 9 ? -19.062 12.031 66.938 1 22.36 9 PRO B CA 1
ATOM 4990 C C . PRO B 1 9 ? -19.672 13.352 66.5 1 22.36 9 PRO B C 1
ATOM 4992 O O . PRO B 1 9 ? -19.016 14.398 66.562 1 22.36 9 PRO B O 1
ATOM 4995 N N . ARG B 1 10 ? -20.359 13.367 65.375 1 24 10 ARG B N 1
ATOM 4996 C CA . ARG B 1 10 ? -20.891 14.492 64.625 1 24 10 ARG B CA 1
ATOM 4997 C C . ARG B 1 10 ? -21.688 15.43 65.5 1 24 10 ARG B C 1
ATOM 4999 O O . ARG B 1 10 ? -22.656 15.016 66.125 1 24 10 ARG B O 1
ATOM 5006 N N . PRO B 1 11 ? -21.047 16.609 66 1 20.7 11 PRO B N 1
ATOM 5007 C CA . PRO B 1 11 ? -21.609 17.422 67.125 1 20.7 11 PRO B CA 1
ATOM 5008 C C . PRO B 1 11 ? -23 17.984 66.75 1 20.7 11 PRO B C 1
ATOM 5010 O O . PRO B 1 11 ? -23.359 18.094 65.625 1 20.7 11 PRO B O 1
ATOM 5013 N N . ALA B 1 12 ? -23.797 18.094 67.75 1 21.84 12 ALA B N 1
ATOM 5014 C CA . ALA B 1 12 ? -25.219 18.297 68 1 21.84 12 ALA B CA 1
ATOM 5015 C C . ALA B 1 12 ? -25.656 19.703 67.625 1 21.84 12 ALA B C 1
ATOM 5017 O O . ALA B 1 12 ? -25.234 20.688 68.25 1 21.84 12 ALA B O 1
ATOM 5018 N N . ILE B 1 13 ? -25.672 20.125 66.375 1 21.05 13 ILE B N 1
ATOM 5019 C CA . ILE B 1 13 ? -25.828 21.516 65.875 1 21.05 13 ILE B CA 1
ATOM 5020 C C . ILE B 1 13 ? -27.141 22.078 66.438 1 21.05 13 ILE B C 1
ATOM 5022 O O . ILE B 1 13 ? -28.219 21.578 66.125 1 21.05 13 ILE B O 1
ATOM 5026 N N . GLU B 1 14 ? -27.031 22.672 67.562 1 20.44 14 GLU B N 1
ATOM 5027 C CA . GLU B 1 14 ? -28.156 23.188 68.375 1 20.44 14 GLU B CA 1
ATOM 5028 C C . GLU B 1 14 ? -28.875 24.297 67.625 1 20.44 14 GLU B C 1
ATOM 5030 O O . GLU B 1 14 ? -28.234 25.188 67.062 1 20.44 14 GLU B O 1
ATOM 5035 N N . ARG B 1 15 ? -29.984 24.016 67.188 1 19.8 15 ARG B N 1
ATOM 5036 C CA . ARG B 1 15 ? -30.953 24.766 66.438 1 19.8 15 ARG B CA 1
ATOM 5037 C C . ARG B 1 15 ? -31.359 26.047 67.125 1 19.8 15 ARG B C 1
ATOM 5039 O O . ARG B 1 15 ? -32 26 68.188 1 19.8 15 ARG B O 1
ATOM 5046 N N . LYS B 1 16 ? -30.312 26.891 67.312 1 22.55 16 LYS B N 1
ATOM 5047 C CA . LYS B 1 16 ? -30.578 28.109 68.062 1 22.55 16 LYS B CA 1
ATOM 5048 C C . LYS B 1 16 ? -31.781 28.859 67.5 1 22.55 16 LYS B C 1
ATOM 5050 O O . LYS B 1 16 ? -32 28.859 66.312 1 22.55 16 LYS B O 1
ATOM 5055 N N . SER B 1 17 ? -32.75 29.375 68.375 1 21.02 17 SER B N 1
ATOM 5056 C CA . SER B 1 17 ? -34.125 29.906 68.375 1 21.02 17 SER B CA 1
ATOM 5057 C C . SER B 1 17 ? -34.188 31.328 67.812 1 21.02 17 SER B C 1
ATOM 5059 O O . SER B 1 17 ? -33.406 32.188 68.188 1 21.02 17 SER B O 1
ATOM 5061 N N . ILE B 1 18 ? -34.375 31.5 66.5 1 22.12 18 ILE B N 1
ATOM 5062 C CA . ILE B 1 18 ? -34.344 32.75 65.75 1 22.12 18 ILE B CA 1
ATOM 5063 C C . ILE B 1 18 ? -35.438 33.688 66.312 1 22.12 18 ILE B C 1
ATOM 5065 O O . ILE B 1 18 ? -36.625 33.375 66.25 1 22.12 18 ILE B O 1
ATOM 5069 N N . ALA B 1 19 ? -35.125 34.344 67.438 1 23.11 19 ALA B N 1
ATOM 5070 C CA . ALA B 1 19 ? -36.094 35.219 68.125 1 23.11 19 ALA B CA 1
ATOM 5071 C C . ALA B 1 19 ? -36.5 36.375 67.25 1 23.11 19 ALA B C 1
ATOM 5073 O O . ALA B 1 19 ? -35.656 36.969 66.562 1 23.11 19 ALA B O 1
ATOM 5074 N N . TYR B 1 20 ? -37.688 36.469 66.812 1 21.61 20 TYR B N 1
ATOM 5075 C CA . TYR B 1 20 ? -38.406 37.344 65.875 1 21.61 20 TYR B CA 1
ATOM 5076 C C . TYR B 1 20 ? -38.5 38.75 66.438 1 21.61 20 TYR B C 1
ATOM 5078 O O . TYR B 1 20 ? -39.188 39.031 67.375 1 21.61 20 TYR B O 1
ATOM 5086 N N . ALA B 1 21 ? -37.281 39.406 66.75 1 23.62 21 ALA B N 1
ATOM 5087 C CA . ALA B 1 21 ? -37.375 40.656 67.5 1 23.62 21 ALA B CA 1
ATOM 5088 C C . ALA B 1 21 ? -38.219 41.656 66.75 1 23.62 21 ALA B C 1
ATOM 5090 O O . ALA B 1 21 ? -38.281 41.625 65.5 1 23.62 21 ALA B O 1
ATOM 5091 N N . GLU B 1 22 ? -39 42.5 67.5 1 22.89 22 GLU B N 1
ATOM 5092 C CA . GLU B 1 22 ? -40.094 43.469 67.438 1 22.89 22 GLU B CA 1
ATOM 5093 C C . GLU B 1 22 ? -39.625 44.75 66.812 1 22.89 22 GLU B C 1
ATOM 5095 O O . GLU B 1 22 ? -38.656 45.375 67.25 1 22.89 22 GLU B O 1
ATOM 5100 N N . VAL B 1 23 ? -39.719 44.875 65.5 1 25.55 23 VAL B N 1
ATOM 5101 C CA . VAL B 1 23 ? -39.375 45.938 64.562 1 25.55 23 VAL B CA 1
ATOM 5102 C C . VAL B 1 23 ? -40.125 47.219 64.938 1 25.55 23 VAL B C 1
ATOM 5104 O O . VAL B 1 23 ? -41.344 47.25 64.812 1 25.55 23 VAL B O 1
ATOM 5107 N N . HIS B 1 24 ? -39.812 47.812 66.125 1 22.09 24 HIS B N 1
ATOM 5108 C CA . HIS B 1 24 ? -40.5 49.031 66.562 1 22.09 24 HIS B CA 1
ATOM 5109 C C . HIS B 1 24 ? -40.344 50.156 65.562 1 22.09 24 HIS B C 1
ATOM 5111 O O . HIS B 1 24 ? -39.375 50.219 64.812 1 22.09 24 HIS B O 1
ATOM 5117 N N . GLY B 1 25 ? -41.438 50.938 65.188 1 22.3 25 GLY B N 1
ATOM 5118 C CA . GLY B 1 25 ? -42.062 51.844 64.25 1 22.3 25 GLY B CA 1
ATOM 5119 C C . GLY B 1 25 ? -41.438 53.219 64.188 1 22.3 25 GLY B C 1
ATOM 5120 O O . GLY B 1 25 ? -41.938 54.125 63.531 1 22.3 25 GLY B O 1
ATOM 5121 N N . THR B 1 26 ? -40.375 53.5 65 1 24.58 26 THR B N 1
ATOM 5122 C CA . THR B 1 26 ? -40.375 54.938 65.312 1 24.58 26 THR B CA 1
ATOM 5123 C C . THR B 1 26 ? -39.969 55.75 64.125 1 24.58 26 THR B C 1
ATOM 5125 O O . THR B 1 26 ? -39.062 55.406 63.375 1 24.58 26 THR B O 1
ATOM 5128 N N . ALA B 1 27 ? -40.812 56.719 63.625 1 26.28 27 ALA B N 1
ATOM 5129 C CA . ALA B 1 27 ? -41.031 57.594 62.469 1 26.28 27 ALA B CA 1
ATOM 5130 C C . ALA B 1 27 ? -40 58.719 62.438 1 26.28 27 ALA B C 1
ATOM 5132 O O . ALA B 1 27 ? -40.094 59.656 61.656 1 26.28 27 ALA B O 1
ATOM 5133 N N . SER B 1 28 ? -38.781 58.469 62.969 1 23.41 28 SER B N 1
ATOM 5134 C CA . SER B 1 28 ? -38.094 59.75 63.156 1 23.41 28 SER B CA 1
ATOM 5135 C C . SER B 1 28 ? -37.906 60.5 61.844 1 23.41 28 SER B C 1
ATOM 5137 O O . SER B 1 28 ? -37.781 59.875 60.781 1 23.41 28 SER B O 1
ATOM 5139 N N . ASP B 1 29 ? -38.25 61.781 61.781 1 24.16 29 ASP B N 1
ATOM 5140 C CA . ASP B 1 29 ? -38.406 62.875 60.812 1 24.16 29 ASP B CA 1
ATOM 5141 C C . ASP B 1 29 ? -37.094 63.188 60.125 1 24.16 29 ASP B C 1
ATOM 5143 O O . ASP B 1 29 ? -36.188 63.781 60.719 1 24.16 29 ASP B O 1
ATOM 5147 N N . SER B 1 30 ? -36.406 62.219 59.594 1 21.78 30 SER B N 1
ATOM 5148 C CA . SER B 1 30 ? -35.031 62.438 59.094 1 21.78 30 SER B CA 1
ATOM 5149 C C . SER B 1 30 ? -35 63.406 57.938 1 21.78 30 SER B C 1
ATOM 5151 O O . SER B 1 30 ? -35.5 63.094 56.844 1 21.78 30 SER B O 1
ATOM 5153 N N . ARG B 1 31 ? -35.281 64.75 58.156 1 31.22 31 ARG B N 1
ATOM 5154 C CA . ARG B 1 31 ? -34.969 65.75 57.188 1 31.22 31 ARG B CA 1
ATOM 5155 C C . ARG B 1 31 ? -33.594 65.562 56.562 1 31.22 31 ARG B C 1
ATOM 5157 O O . ARG B 1 31 ? -32.594 65.562 57.25 1 31.22 31 ARG B O 1
ATOM 5164 N N . GLN B 1 32 ? -33.562 64.688 55.594 1 21.48 32 GLN B N 1
ATOM 5165 C CA . GLN B 1 32 ? -32.375 64.25 54.812 1 21.48 32 GLN B CA 1
ATOM 5166 C C . GLN B 1 32 ? -31.641 65.5 54.25 1 21.48 32 GLN B C 1
ATOM 5168 O O . GLN B 1 32 ? -32.219 66.312 53.531 1 21.48 32 GLN B O 1
ATOM 5173 N N . ASP B 1 33 ? -30.859 66.125 55.125 1 26.73 33 ASP B N 1
ATOM 5174 C CA . ASP B 1 33 ? -29.875 67.125 54.719 1 26.73 33 ASP B CA 1
ATOM 5175 C C . ASP B 1 33 ? -29.188 66.75 53.406 1 26.73 33 ASP B C 1
ATOM 5177 O O . ASP B 1 33 ? -28.734 65.625 53.281 1 26.73 33 ASP B O 1
ATOM 5181 N N . GLY B 1 34 ? -29.719 67.188 52.344 1 26.58 34 GLY B N 1
ATOM 5182 C CA . GLY B 1 34 ? -29.172 67.062 51 1 26.58 34 GLY B CA 1
ATOM 5183 C C . GLY B 1 34 ? -27.688 67.312 50.906 1 26.58 34 GLY B C 1
ATOM 5184 O O . GLY B 1 34 ? -27.281 68.438 50.594 1 26.58 34 GLY B O 1
ATOM 5185 N N . GLN B 1 35 ? -26.891 67 52 1 26.16 35 GLN B N 1
ATOM 5186 C CA . GLN B 1 35 ? -25.453 67.188 51.844 1 26.16 35 GLN B CA 1
ATOM 5187 C C . GLN B 1 35 ? -24.969 66.625 50.531 1 26.16 35 GLN B C 1
ATOM 5189 O O . GLN B 1 35 ? -25.078 65.375 50.312 1 26.16 35 GLN B O 1
ATOM 5194 N N . THR B 1 36 ? -25.172 67.312 49.469 1 30.3 36 THR B N 1
ATOM 5195 C CA . THR B 1 36 ? -24.375 66.938 48.312 1 30.3 36 THR B CA 1
ATOM 5196 C C . THR B 1 36 ? -22.969 66.562 48.719 1 30.3 36 THR B C 1
ATOM 5198 O O . THR B 1 36 ? -22.281 67.25 49.469 1 30.3 36 THR B O 1
ATOM 5201 N N . GLY B 1 37 ? -22.781 65.312 49.094 1 28.47 37 GLY B N 1
ATOM 5202 C CA . GLY B 1 37 ? -21.484 64.75 49.438 1 28.47 37 GLY B CA 1
ATOM 5203 C C . GLY B 1 37 ? -20.328 65.375 48.656 1 28.47 37 GLY B C 1
ATOM 5204 O O . GLY B 1 37 ? -20.188 65.125 47.438 1 28.47 37 GLY B O 1
ATOM 5205 N N . TYR B 1 38 ? -20.047 66.688 48.844 1 30.53 38 TYR B N 1
ATOM 5206 C CA . TYR B 1 38 ? -18.672 67.062 48.531 1 30.53 38 TYR B CA 1
ATOM 5207 C C . TYR B 1 38 ? -17.688 66 48.906 1 30.53 38 TYR B C 1
ATOM 5209 O O . TYR B 1 38 ? -17.641 65.562 50.062 1 30.53 38 TYR B O 1
ATOM 5217 N N . VAL B 1 39 ? -17.469 65.062 48.094 1 36.06 39 VAL B N 1
ATOM 5218 C CA . VAL B 1 39 ? -16.312 64.188 48.281 1 36.06 39 VAL B CA 1
ATOM 5219 C C . VAL B 1 39 ? -15.188 64.938 48.938 1 36.06 39 VAL B C 1
ATOM 5221 O O . VAL B 1 39 ? -14.773 66 48.469 1 36.06 39 VAL B O 1
ATOM 5224 N N . ASP B 1 40 ? -15.195 65.062 50.281 1 35.44 40 ASP B N 1
ATOM 5225 C CA . ASP B 1 40 ? -14.102 65.625 51.094 1 35.44 40 ASP B CA 1
ATOM 5226 C C . ASP B 1 40 ? -12.758 65.438 50.375 1 35.44 40 ASP B C 1
ATOM 5228 O O . ASP B 1 40 ? -12.312 64.312 50.156 1 35.44 40 ASP B O 1
ATOM 5232 N N . SER B 1 41 ? -12.391 66.25 49.531 1 41 41 SER B N 1
ATOM 5233 C CA . SER B 1 41 ? -11.133 66.5 48.812 1 41 41 SER B CA 1
ATOM 5234 C C . SER B 1 41 ? -9.938 66.312 49.75 1 41 41 SER B C 1
ATOM 5236 O O . SER B 1 41 ? -8.805 66.625 49.375 1 41 41 SER B O 1
ATOM 5238 N N . LYS B 1 42 ? -10.102 66.188 51.062 1 44.41 42 LYS B N 1
ATOM 5239 C CA . LYS B 1 42 ? -8.961 66.312 51.969 1 44.41 42 LYS B CA 1
ATOM 5240 C C . LYS B 1 42 ? -8.031 65.125 51.875 1 44.41 42 LYS B C 1
ATOM 5242 O O . LYS B 1 42 ? -6.879 65.188 52.312 1 44.41 42 LYS B O 1
ATOM 5247 N N . TYR B 1 43 ? -8.578 63.812 52 1 45.91 43 TYR B N 1
ATOM 5248 C CA . TYR B 1 43 ? -7.562 62.781 52.125 1 45.91 43 TYR B CA 1
ATOM 5249 C C . TYR B 1 43 ? -7.027 62.344 50.781 1 45.91 43 TYR B C 1
ATOM 5251 O O . TYR B 1 43 ? -7.801 62 49.875 1 45.91 43 TYR B O 1
ATOM 5259 N N . PRO B 1 44 ? -5.789 62.625 50.531 1 58.62 44 PRO B N 1
ATOM 5260 C CA . PRO B 1 44 ? -5.152 62.312 49.25 1 58.62 44 PRO B CA 1
ATOM 5261 C C . PRO B 1 44 ? -5.324 60.875 48.844 1 58.62 44 PRO B C 1
ATOM 5263 O O . PRO B 1 44 ? -5.113 59.969 49.656 1 58.62 44 PRO B O 1
ATOM 5266 N N . LYS B 1 45 ? -6.191 60.5 47.844 1 68.69 45 LYS B N 1
ATOM 5267 C CA . LYS B 1 45 ? -6.316 59.156 47.312 1 68.69 45 LYS B CA 1
ATOM 5268 C C . LYS B 1 45 ? -4.961 58.625 46.844 1 68.69 45 LYS B C 1
ATOM 5270 O O . LYS B 1 45 ? -4.281 59.219 46.031 1 68.69 45 LYS B O 1
ATOM 5275 N N . THR B 1 46 ? -4.379 57.656 47.688 1 75.25 46 THR B N 1
ATOM 5276 C CA . THR B 1 46 ? -3.059 57.094 47.406 1 75.25 46 THR B CA 1
ATOM 5277 C C . THR B 1 46 ? -3.176 55.75 46.688 1 75.25 46 THR B C 1
ATOM 5279 O O . THR B 1 46 ? -4.164 55.031 46.875 1 75.25 46 THR B O 1
ATOM 5282 N N . SER B 1 47 ? -2.262 55.531 45.844 1 76.94 47 SER B N 1
ATOM 5283 C CA . SER B 1 47 ? -2.184 54.25 45.125 1 76.94 47 SER B CA 1
ATOM 5284 C C . SER B 1 47 ? -1.546 53.188 46 1 76.94 47 SER B C 1
ATOM 5286 O O . SER B 1 47 ? -0.498 53.406 46.625 1 76.94 47 SER B O 1
ATOM 5288 N N . LYS B 1 48 ? -2.303 52.125 46.312 1 71.31 48 LYS B N 1
ATOM 5289 C CA . LYS B 1 48 ? -1.785 51.094 47.156 1 71.31 48 LYS B CA 1
ATOM 5290 C C . LYS B 1 48 ? -0.919 50.094 46.375 1 71.31 48 LYS B C 1
ATOM 5292 O O . LYS B 1 48 ? -1.322 49.625 45.312 1 71.31 48 LYS B O 1
ATOM 5297 N N . TRP B 1 49 ? 0.364 50 46.906 1 74.75 49 TRP B N 1
ATOM 5298 C CA . TRP B 1 49 ? 1.315 49.062 46.312 1 74.75 49 TRP B CA 1
ATOM 5299 C C . TRP B 1 49 ? 0.937 47.625 46.656 1 74.75 49 TRP B C 1
ATOM 5301 O O . TRP B 1 49 ? 0.888 47.25 47.812 1 74.75 49 TRP B O 1
ATOM 5311 N N . HIS B 1 50 ? 0.323 46.844 45.781 1 67.94 50 HIS B N 1
ATOM 5312 C CA . HIS B 1 50 ? 0.093 45.406 46 1 67.94 50 HIS B CA 1
ATOM 5313 C C . HIS B 1 50 ? 0.263 44.625 44.719 1 67.94 50 HIS B C 1
ATOM 5315 O O . HIS B 1 50 ? -0.192 45.062 43.656 1 67.94 50 HIS B O 1
ATOM 5321 N N . VAL B 1 51 ? 1.138 43.656 44.844 1 65.75 51 VAL B N 1
ATOM 5322 C CA . VAL B 1 51 ? 1.24 42.719 43.719 1 65.75 51 VAL B CA 1
ATOM 5323 C C . VAL B 1 51 ? 0.066 41.75 43.75 1 65.75 51 VAL B C 1
ATOM 5325 O O . VAL B 1 51 ? -0.062 40.969 44.688 1 65.75 51 VAL B O 1
ATOM 5328 N N . ARG B 1 52 ? -0.838 42 42.875 1 70.81 52 ARG B N 1
ATOM 5329 C CA . ARG B 1 52 ? -1.899 41 42.781 1 70.81 52 ARG B CA 1
ATOM 5330 C C . ARG B 1 52 ? -1.377 39.688 42.188 1 70.81 52 ARG B C 1
ATOM 5332 O O . ARG B 1 52 ? -0.698 39.719 41.156 1 70.81 52 ARG B O 1
ATOM 5339 N N . TRP B 1 53 ? -1.434 38.688 42.969 1 81.62 53 TRP B N 1
ATOM 5340 C CA . TRP B 1 53 ? -0.936 37.375 42.625 1 81.62 53 TRP B CA 1
ATOM 5341 C C . TRP B 1 53 ? -1.539 36.906 41.312 1 81.62 53 TRP B C 1
ATOM 5343 O O . TRP B 1 53 ? -1.079 35.906 40.719 1 81.62 53 TRP B O 1
ATOM 5353 N N . GLN B 1 54 ? -2.385 37.625 40.688 1 85 54 GLN B N 1
ATOM 5354 C CA . GLN B 1 54 ? -3.104 37.156 39.5 1 85 54 GLN B CA 1
ATOM 5355 C C . GLN B 1 54 ? -2.193 37.156 38.25 1 85 54 GLN B C 1
ATOM 5357 O O . GLN B 1 54 ? -2.262 36.25 37.438 1 85 54 GLN B O 1
ATOM 5362 N N . THR B 1 55 ? -1.298 38.125 38.125 1 89.94 55 THR B N 1
ATOM 5363 C CA . THR B 1 55 ? -0.458 38.219 36.938 1 89.94 55 THR B CA 1
ATOM 5364 C C . THR B 1 55 ? 0.57 37.094 36.906 1 89.94 55 THR B C 1
ATOM 5366 O O . THR B 1 55 ? 0.677 36.375 35.938 1 89.94 55 THR B O 1
ATOM 5369 N N . PRO B 1 56 ? 1.338 36.812 38.031 1 92.38 56 PRO B N 1
ATOM 5370 C CA . PRO B 1 56 ? 2.252 35.688 38 1 92.38 56 PRO B CA 1
ATOM 5371 C C . PRO B 1 56 ? 1.525 34.344 37.875 1 92.38 56 PRO B C 1
ATOM 5373 O O . PRO B 1 56 ? 2.025 33.438 37.188 1 92.38 56 PRO B O 1
ATOM 5376 N N . ALA B 1 57 ? 0.385 34.219 38.469 1 93.75 57 ALA B N 1
ATOM 5377 C CA . ALA B 1 57 ? -0.388 33 38.375 1 93.75 57 ALA B CA 1
ATOM 5378 C C . ALA B 1 57 ? -0.838 32.75 36.938 1 93.75 57 ALA B C 1
ATOM 5380 O O . ALA B 1 57 ? -0.818 31.625 36.438 1 93.75 57 ALA B O 1
ATOM 5381 N N . LYS B 1 58 ? -1.277 33.812 36.25 1 93.5 58 LYS B N 1
ATOM 5382 C CA . LYS B 1 58 ? -1.691 33.688 34.875 1 93.5 58 LYS B CA 1
ATOM 5383 C C . LYS B 1 58 ? -0.513 33.281 33.969 1 93.5 58 LYS B C 1
ATOM 5385 O O . LYS B 1 58 ? -0.651 32.438 33.094 1 93.5 58 LYS B O 1
ATOM 5390 N N . MET B 1 59 ? 0.591 33.875 34.188 1 95.38 59 MET B N 1
ATOM 5391 C CA . MET B 1 59 ? 1.8 33.594 33.406 1 95.38 59 MET B CA 1
ATOM 5392 C C . MET B 1 59 ? 2.215 32.125 33.594 1 95.38 59 MET B C 1
ATOM 5394 O O . MET B 1 59 ? 2.465 31.438 32.594 1 95.38 59 MET B O 1
ATOM 5398 N N . LEU B 1 60 ? 2.225 31.625 34.781 1 97 60 LEU B N 1
ATOM 5399 C CA . LEU B 1 60 ? 2.65 30.266 35.094 1 97 60 LEU B CA 1
ATOM 5400 C C . LEU B 1 60 ? 1.59 29.25 34.656 1 97 60 LEU B C 1
ATOM 5402 O O . LEU B 1 60 ? 1.92 28.156 34.219 1 97 60 LEU B O 1
ATOM 5406 N N . ALA B 1 61 ? 0.348 29.641 34.844 1 97.69 61 ALA B N 1
ATOM 5407 C CA . ALA B 1 61 ? -0.733 28.75 34.438 1 97.69 61 ALA B CA 1
ATOM 5408 C C . ALA B 1 61 ? -0.729 28.531 32.906 1 97.69 61 ALA B C 1
ATOM 5410 O O . ALA B 1 61 ? -0.892 27.406 32.438 1 97.69 61 ALA B O 1
ATOM 5411 N N . LEU B 1 62 ? -0.551 29.625 32.188 1 98.06 62 LEU B N 1
ATOM 5412 C CA . LEU B 1 62 ? -0.494 29.516 30.719 1 98.06 62 LEU B CA 1
ATOM 5413 C C . LEU B 1 62 ? 0.708 28.672 30.297 1 98.06 62 LEU B C 1
ATOM 5415 O O . LEU B 1 62 ? 0.59 27.828 29.406 1 98.06 62 LEU B O 1
ATOM 5419 N N . PHE B 1 63 ? 1.821 28.875 30.906 1 98.38 63 PHE B N 1
ATOM 5420 C CA . PHE B 1 63 ? 3.021 28.094 30.641 1 98.38 63 PHE B CA 1
ATOM 5421 C C . PHE B 1 63 ? 2.789 26.625 30.938 1 98.38 63 PHE B C 1
ATOM 5423 O O . PHE B 1 63 ? 3.109 25.75 30.109 1 98.38 63 PHE B O 1
ATOM 5430 N N . GLY B 1 64 ? 2.246 26.359 32.125 1 98.44 64 GLY B N 1
ATOM 5431 C CA . GLY B 1 64 ? 1.976 25 32.531 1 98.44 64 GLY B CA 1
ATOM 5432 C C . GLY B 1 64 ? 0.993 24.297 31.609 1 98.44 64 GLY B C 1
ATOM 5433 O O . GLY B 1 64 ? 1.222 23.141 31.203 1 98.44 64 GLY B O 1
ATOM 5434 N N . LEU B 1 65 ? -0.071 24.984 31.219 1 98.44 65 LEU B N 1
ATOM 5435 C CA . LEU B 1 65 ? -1.083 24.422 30.344 1 98.44 65 LEU B CA 1
ATOM 5436 C C . LEU B 1 65 ? -0.519 24.188 28.938 1 98.44 65 LEU B C 1
ATOM 5438 O O . LEU B 1 65 ? -0.873 23.203 28.281 1 98.44 65 LEU B O 1
ATOM 5442 N N . GLY B 1 66 ? 0.315 25.156 28.453 1 98.5 66 GLY B N 1
ATOM 5443 C CA . GLY B 1 66 ? 0.979 24.953 27.172 1 98.5 66 GLY B CA 1
ATOM 5444 C C . GLY B 1 66 ? 1.883 23.734 27.156 1 98.5 66 GLY B C 1
ATOM 5445 O O . GLY B 1 66 ? 1.863 22.969 26.203 1 98.5 66 GLY B O 1
ATOM 5446 N N . THR B 1 67 ? 2.609 23.5 28.219 1 98.44 67 THR B N 1
ATOM 5447 C CA . THR B 1 67 ? 3.492 22.359 28.328 1 98.44 67 THR B CA 1
ATOM 5448 C C . THR B 1 67 ? 2.684 21.062 28.422 1 98.44 67 THR B C 1
ATOM 5450 O O . THR B 1 67 ? 3.035 20.062 27.797 1 98.44 67 THR B O 1
ATOM 5453 N N . LEU B 1 68 ? 1.622 21.141 29.156 1 98.5 68 LEU B N 1
ATOM 5454 C CA . LEU B 1 68 ? 0.755 19.984 29.281 1 98.5 68 LEU B CA 1
ATOM 5455 C C . LEU B 1 68 ? 0.129 19.625 27.938 1 98.5 68 LEU B C 1
ATOM 5457 O O . LEU B 1 68 ? -0.049 18.453 27.625 1 98.5 68 LEU B O 1
ATOM 5461 N N . SER B 1 69 ? -0.239 20.609 27.203 1 98.5 69 SER B N 1
ATOM 5462 C CA . SER B 1 69 ? -0.792 20.375 25.875 1 98.5 69 SER B CA 1
ATOM 5463 C C . SER B 1 69 ? 0.233 19.719 24.953 1 98.5 69 SER B C 1
ATOM 5465 O O . SER B 1 69 ? -0.107 18.828 24.172 1 98.5 69 SER B O 1
ATOM 5467 N N . ALA B 1 70 ? 1.448 20.141 25.047 1 98.56 70 ALA B N 1
ATOM 5468 C CA . ALA B 1 70 ? 2.521 19.531 24.266 1 98.56 70 ALA B CA 1
ATOM 5469 C C . ALA B 1 70 ? 2.693 18.062 24.641 1 98.56 70 ALA B C 1
ATOM 5471 O O . ALA B 1 70 ? 2.859 17.203 23.766 1 98.56 70 ALA B O 1
ATOM 5472 N N . ILE B 1 71 ? 2.674 17.797 25.922 1 98.44 71 ILE B N 1
ATOM 5473 C CA . ILE B 1 71 ? 2.785 16.422 26.391 1 98.44 71 ILE B CA 1
ATOM 5474 C C . ILE B 1 71 ? 1.581 15.602 25.922 1 98.44 71 ILE B C 1
ATOM 5476 O O . ILE B 1 71 ? 1.725 14.453 25.5 1 98.44 71 ILE B O 1
ATOM 5480 N N . GLY B 1 72 ? 0.39 16.219 25.984 1 98.44 72 GLY B N 1
ATOM 5481 C CA . GLY B 1 72 ? -0.799 15.555 25.469 1 98.44 72 GLY B CA 1
ATOM 5482 C C . GLY B 1 72 ? -0.687 15.203 23.984 1 98.44 72 GLY B C 1
ATOM 5483 O O . GLY B 1 72 ? -1.125 14.133 23.562 1 98.44 72 GLY B O 1
ATOM 5484 N N . HIS B 1 73 ? -0.125 16.125 23.25 1 98.56 73 HIS B N 1
ATOM 5485 C CA . HIS B 1 73 ? 0.108 15.875 21.828 1 98.56 73 HIS B CA 1
ATOM 5486 C C . HIS B 1 73 ? 1.013 14.664 21.625 1 98.56 73 HIS B C 1
ATOM 5488 O O . HIS B 1 73 ? 0.737 13.812 20.766 1 98.56 73 HIS B O 1
ATOM 5494 N N . HIS B 1 74 ? 2.094 14.578 22.344 1 98.31 74 HIS B N 1
ATOM 5495 C CA . HIS B 1 74 ? 3.02 13.453 22.297 1 98.31 74 HIS B CA 1
ATOM 5496 C C . HIS B 1 74 ? 2.307 12.141 22.609 1 98.31 74 HIS B C 1
ATOM 5498 O O . HIS B 1 74 ? 2.459 11.156 21.875 1 98.31 74 HIS B O 1
ATOM 5504 N N . LEU B 1 75 ? 1.533 12.133 23.641 1 98.5 75 LEU B N 1
ATOM 5505 C CA . LEU B 1 75 ? 0.846 10.914 24.062 1 98.5 75 LEU B CA 1
ATOM 5506 C C . LEU B 1 75 ? -0.194 10.5 23.031 1 98.5 75 LEU B C 1
ATOM 5508 O O . LEU B 1 75 ? -0.377 9.305 22.766 1 98.5 75 LEU B O 1
ATOM 5512 N N . PHE B 1 76 ? -0.795 11.406 22.484 1 98.06 76 PHE B N 1
ATOM 5513 C CA . PHE B 1 76 ? -1.771 11.133 21.438 1 98.06 76 PHE B CA 1
ATOM 5514 C C . PHE B 1 76 ? -1.105 10.469 20.234 1 98.06 76 PHE B C 1
ATOM 5516 O O . PHE B 1 76 ? -1.557 9.414 19.781 1 98.06 76 PHE B O 1
ATOM 5523 N N . TYR B 1 77 ? -0.017 11.047 19.75 1 98.38 77 TYR B N 1
ATOM 5524 C CA . TYR B 1 77 ? 0.69 10.484 18.594 1 98.38 77 TYR B CA 1
ATOM 5525 C C . TYR B 1 77 ? 1.32 9.141 18.953 1 98.38 77 TYR B C 1
ATOM 5527 O O . TYR B 1 77 ? 1.387 8.242 18.109 1 98.38 77 TYR B O 1
ATOM 5535 N N . GLU B 1 78 ? 1.768 9.031 20.172 1 97.94 78 GLU B N 1
ATOM 5536 C CA . GLU B 1 78 ? 2.334 7.762 20.609 1 97.94 78 GLU B CA 1
ATOM 5537 C C . GLU B 1 78 ? 1.289 6.648 20.578 1 97.94 78 GLU B C 1
ATOM 5539 O O . GLU B 1 78 ? 1.601 5.508 20.219 1 97.94 78 GLU B O 1
ATOM 5544 N N . SER B 1 79 ? 0.08 6.945 20.875 1 97.62 79 SER B N 1
ATOM 5545 C CA . SER B 1 79 ? -1 5.965 20.859 1 97.62 79 SER B CA 1
ATOM 5546 C C . SER B 1 79 ? -1.348 5.543 19.438 1 97.62 79 SER B C 1
ATOM 5548 O O . SER B 1 79 ? -1.868 4.449 19.219 1 97.62 79 SER B O 1
ATOM 5550 N N . LEU B 1 80 ? -1.114 6.348 18.453 1 97.12 80 LEU B N 1
ATOM 5551 C CA . LEU B 1 80 ? -1.44 6.074 17.047 1 97.12 80 LEU B CA 1
ATOM 5552 C C . LEU B 1 80 ? -0.297 5.344 16.359 1 97.12 80 LEU B C 1
ATOM 5554 O O . LEU B 1 80 ? -0.507 4.672 15.344 1 97.12 80 LEU B O 1
ATOM 5558 N N . ASN B 1 81 ? 0.874 5.391 16.906 1 96.31 81 ASN B N 1
ATOM 5559 C CA . ASN B 1 81 ? 2.064 4.828 16.281 1 96.31 81 ASN B CA 1
ATOM 5560 C C . ASN B 1 81 ? 1.886 3.346 15.969 1 96.31 81 ASN B C 1
ATOM 5562 O O . ASN B 1 81 ? 1.462 2.57 16.828 1 96.31 81 ASN B O 1
ATOM 5566 N N . SER B 1 82 ? 2.08 2.99 14.719 1 92.62 82 SER B N 1
ATOM 5567 C CA . SER B 1 82 ? 2.051 1.624 14.211 1 92.62 82 SER B CA 1
ATOM 5568 C C . SER B 1 82 ? 0.627 1.077 14.172 1 92.62 82 SER B C 1
ATOM 5570 O O . SER B 1 82 ? 0.422 -0.138 14.195 1 92.62 82 SER B O 1
ATOM 5572 N N . THR B 1 83 ? -0.339 1.952 14.258 1 92.31 83 THR B N 1
ATOM 5573 C CA . THR B 1 83 ? -1.727 1.54 14.07 1 92.31 83 THR B CA 1
ATOM 5574 C C . THR B 1 83 ? -2.188 1.816 12.641 1 92.31 83 THR B C 1
ATOM 5576 O O . THR B 1 83 ? -1.63 2.678 11.961 1 92.31 83 THR B O 1
ATOM 5579 N N . PRO B 1 84 ? -3.182 1.033 12.18 1 90.38 84 PRO B N 1
ATOM 5580 C CA . PRO B 1 84 ? -3.658 1.232 10.805 1 90.38 84 PRO B CA 1
ATOM 5581 C C . PRO B 1 84 ? -4.375 2.566 10.617 1 90.38 84 PRO B C 1
ATOM 5583 O O . PRO B 1 84 ? -5.082 3.023 11.523 1 90.38 84 PRO B O 1
ATOM 5586 N N . VAL B 1 85 ? -4.07 3.162 9.453 1 93.94 85 VAL B N 1
ATOM 5587 C CA . VAL B 1 85 ? -4.797 4.371 9.078 1 93.94 85 VAL B CA 1
ATOM 5588 C C . VAL B 1 85 ? -6.211 4.008 8.633 1 93.94 85 VAL B C 1
ATOM 5590 O O . VAL B 1 85 ? -6.391 3.162 7.75 1 93.94 85 VAL B O 1
ATOM 5593 N N . ARG B 1 86 ? -7.156 4.586 9.242 1 88.44 86 ARG B N 1
ATOM 5594 C CA . ARG B 1 86 ? -8.547 4.266 8.945 1 88.44 86 ARG B CA 1
ATOM 5595 C C . ARG B 1 86 ? -9.117 5.219 7.895 1 88.44 86 ARG B C 1
ATOM 5597 O O . ARG B 1 86 ? -8.695 6.379 7.809 1 88.44 86 ARG B O 1
ATOM 5604 N N . THR B 1 87 ? -9.906 4.688 7.02 1 82.31 87 THR B N 1
ATOM 5605 C CA . THR B 1 87 ? -10.57 5.465 5.98 1 82.31 87 THR B CA 1
ATOM 5606 C C . THR B 1 87 ? -12.086 5.305 6.07 1 82.31 87 THR B C 1
ATOM 5608 O O . THR B 1 87 ? -12.578 4.441 6.801 1 82.31 87 THR B O 1
ATOM 5611 N N . ALA B 1 88 ? -12.727 6.207 5.336 1 78 88 ALA B N 1
ATOM 5612 C CA . ALA B 1 88 ? -14.18 6.09 5.293 1 78 88 ALA B CA 1
ATOM 5613 C C . ALA B 1 88 ? -14.609 4.77 4.652 1 78 88 ALA B C 1
ATOM 5615 O O . ALA B 1 88 ? -15.648 4.211 5.004 1 78 88 ALA B O 1
ATOM 5616 N N . HIS B 1 89 ? -13.797 4.262 3.881 1 75 89 HIS B N 1
ATOM 5617 C CA . HIS B 1 89 ? -14.148 3.068 3.115 1 75 89 HIS B CA 1
ATOM 5618 C C . HIS B 1 89 ? -14.047 1.814 3.979 1 75 89 HIS B C 1
ATOM 5620 O O . HIS B 1 89 ? -14.672 0.794 3.668 1 75 89 HIS B O 1
ATOM 5626 N N . ASP B 1 90 ? -13.289 1.854 5 1 75.88 90 ASP B N 1
ATOM 5627 C CA . ASP B 1 90 ? -13.133 0.695 5.871 1 75.88 90 ASP B CA 1
ATOM 5628 C C . ASP B 1 90 ? -14.281 0.604 6.875 1 75.88 90 ASP B C 1
ATOM 5630 O O . ASP B 1 90 ? -14.281 -0.275 7.738 1 75.88 90 ASP B O 1
ATOM 5634 N N . GLY B 1 91 ? -15.242 1.492 6.871 1 77.88 91 GLY B N 1
ATOM 5635 C CA . GLY B 1 91 ? -16.375 1.479 7.777 1 77.88 91 GLY B CA 1
ATOM 5636 C C . GLY B 1 91 ? -16.109 2.217 9.078 1 77.88 91 GLY B C 1
ATOM 5637 O O . GLY B 1 91 ? -16.938 2.182 9.992 1 77.88 91 GLY B O 1
ATOM 5638 N N . SER B 1 92 ? -14.977 2.797 9.141 1 85.31 92 SER B N 1
ATOM 5639 C CA . SER B 1 92 ? -14.648 3.512 10.367 1 85.31 92 SER B CA 1
ATOM 5640 C C . SER B 1 92 ? -15.445 4.809 10.484 1 85.31 92 SER B C 1
ATOM 5642 O O . SER B 1 92 ? -15.797 5.414 9.469 1 85.31 92 SER B O 1
ATOM 5644 N N . PRO B 1 93 ? -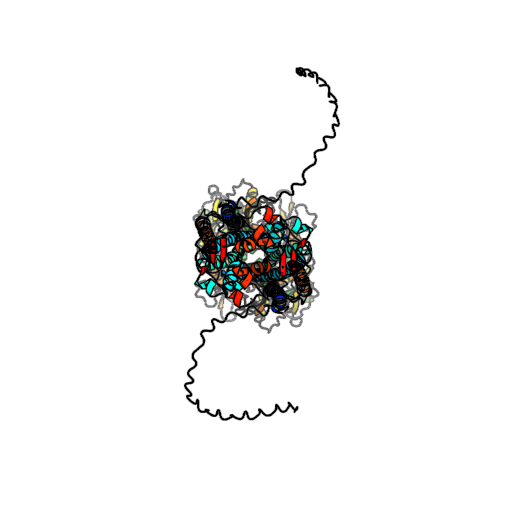15.742 5.141 11.805 1 90.62 93 PRO B N 1
ATOM 5645 C CA . PRO B 1 93 ? -16.391 6.441 11.984 1 90.62 93 PRO B CA 1
ATOM 5646 C C . PRO B 1 93 ? -15.508 7.605 11.523 1 90.62 93 PRO B C 1
ATOM 5648 O O . PRO B 1 93 ? -14.281 7.488 11.516 1 90.62 93 PRO B O 1
ATOM 5651 N N . ALA B 1 94 ? -16.109 8.727 11.156 1 87.56 94 ALA B N 1
ATOM 5652 C CA . ALA B 1 94 ? -15.43 9.883 10.578 1 87.56 94 ALA B CA 1
ATOM 5653 C C . ALA B 1 94 ? -14.359 10.422 11.516 1 87.56 94 ALA B C 1
ATOM 5655 O O . ALA B 1 94 ? -13.281 10.828 11.07 1 87.56 94 ALA B O 1
ATOM 5656 N N . TYR B 1 95 ? -14.594 10.453 12.859 1 92.62 95 TYR B N 1
ATOM 5657 C CA . TYR B 1 95 ? -13.703 11.086 13.82 1 92.62 95 TYR B CA 1
ATOM 5658 C C . TYR B 1 95 ? -12.43 10.273 14 1 92.62 95 TYR B C 1
ATOM 5660 O O . TYR B 1 95 ? -11.477 10.727 14.641 1 92.62 95 TYR B O 1
ATOM 5668 N N . LYS B 1 96 ? -12.359 9.102 13.367 1 93.25 96 LYS B N 1
ATOM 5669 C CA . LYS B 1 96 ? -11.164 8.273 13.469 1 93.25 96 LYS B CA 1
ATOM 5670 C C . LYS B 1 96 ? -10.414 8.219 12.141 1 93.25 96 LYS B C 1
ATOM 5672 O O . LYS B 1 96 ? -9.383 7.551 12.039 1 93.25 96 LYS B O 1
ATOM 5677 N N . THR B 1 97 ? -10.891 8.93 11.195 1 94.25 97 THR B N 1
ATOM 5678 C CA . THR B 1 97 ? -10.273 8.922 9.875 1 94.25 97 THR B CA 1
ATOM 5679 C C . THR B 1 97 ? -9.008 9.766 9.867 1 94.25 97 THR B C 1
ATOM 5681 O O . THR B 1 97 ? -8.742 10.508 10.82 1 94.25 97 THR B O 1
ATOM 5684 N N . GLN B 1 98 ? -8.25 9.648 8.828 1 94.75 98 GLN B N 1
ATOM 5685 C CA . GLN B 1 98 ? -6.992 10.367 8.672 1 94.75 98 GLN B CA 1
ATOM 5686 C C . GLN B 1 98 ? -7.207 11.875 8.766 1 94.75 98 GLN B C 1
ATOM 5688 O O . GLN B 1 98 ? -6.406 12.586 9.375 1 94.75 98 GLN B O 1
ATOM 5693 N N . GLU B 1 99 ? -8.305 12.414 8.195 1 93.62 99 GLU B N 1
ATOM 5694 C CA . GLU B 1 99 ? -8.609 13.844 8.188 1 93.62 99 GLU B CA 1
ATOM 5695 C C . GLU B 1 99 ? -8.773 14.383 9.609 1 93.62 99 GLU B C 1
ATOM 5697 O O . GLU B 1 99 ? -8.172 15.391 9.969 1 93.62 99 GLU B O 1
ATOM 5702 N N . TRP B 1 100 ? -9.539 13.688 10.359 1 95.56 100 TRP B N 1
ATOM 5703 C CA . TRP B 1 100 ? -9.836 14.164 11.703 1 95.56 100 TRP B CA 1
ATOM 5704 C C . TRP B 1 100 ? -8.641 13.984 12.625 1 95.56 100 TRP B C 1
ATOM 5706 O O . TRP B 1 100 ? -8.383 14.82 13.5 1 95.56 100 TRP B O 1
ATOM 5716 N N . ILE B 1 101 ? -7.941 12.945 12.516 1 97.06 101 ILE B N 1
ATOM 5717 C CA . ILE B 1 101 ? -6.738 12.75 13.32 1 97.06 101 ILE B CA 1
ATOM 5718 C C . ILE B 1 101 ? -5.754 13.883 13.055 1 97.06 101 ILE B C 1
ATOM 5720 O O . ILE B 1 101 ? -5.133 14.406 13.984 1 97.06 101 ILE B O 1
ATOM 5724 N N . SER B 1 102 ? -5.629 14.25 11.75 1 96.19 102 SER B N 1
ATOM 5725 C CA . SER B 1 102 ? -4.777 15.383 11.398 1 96.19 102 SER B CA 1
ATOM 5726 C C . SER B 1 102 ? -5.273 16.672 12.047 1 96.19 102 SER B C 1
ATOM 5728 O O . SER B 1 102 ? -4.473 17.484 12.516 1 96.19 102 SER B O 1
ATOM 5730 N N . ARG B 1 103 ? -6.574 16.844 12.141 1 96.44 103 ARG B N 1
ATOM 5731 C CA . ARG B 1 103 ? -7.16 18.031 12.75 1 96.44 103 ARG B CA 1
ATOM 5732 C C . ARG B 1 103 ? -6.898 18.062 14.25 1 96.44 103 ARG B C 1
ATOM 5734 O O . ARG B 1 103 ? -6.656 19.125 14.82 1 96.44 103 ARG B O 1
ATOM 5741 N N . TYR B 1 104 ? -6.953 16.906 14.898 1 97.5 104 TYR B N 1
ATOM 5742 C CA . TYR B 1 104 ? -6.629 16.844 16.328 1 97.5 104 TYR B CA 1
ATOM 5743 C C . TYR B 1 104 ? -5.18 17.234 16.562 1 97.5 104 TYR B C 1
ATOM 5745 O O . TYR B 1 104 ? -4.879 17.969 17.516 1 97.5 104 TYR B O 1
ATOM 5753 N N . GLY B 1 105 ? -4.324 16.719 15.719 1 97.56 105 GLY B N 1
ATOM 5754 C CA . GLY B 1 105 ? -2.932 17.109 15.836 1 97.56 105 GLY B CA 1
ATOM 5755 C C . GLY B 1 105 ? -2.717 18.609 15.68 1 97.56 105 GLY B C 1
ATOM 5756 O O . GLY B 1 105 ? -1.962 19.219 16.438 1 97.56 105 GLY B O 1
ATOM 5757 N N . LEU B 1 106 ? -3.422 19.203 14.727 1 97.38 106 LEU B N 1
ATOM 5758 C CA . LEU B 1 106 ? -3.359 20.656 14.5 1 97.38 106 LEU B CA 1
ATOM 5759 C C . LEU B 1 106 ? -3.912 21.406 15.703 1 97.38 106 LEU B C 1
ATOM 5761 O O . LEU B 1 106 ? -3.357 22.438 16.094 1 97.38 106 LEU B O 1
ATOM 5765 N N . ALA B 1 107 ? -4.957 20.891 16.266 1 97.38 107 ALA B N 1
ATOM 5766 C CA . ALA B 1 107 ? -5.562 21.531 17.422 1 97.38 107 ALA B CA 1
ATOM 5767 C C . ALA B 1 107 ? -4.598 21.547 18.609 1 97.38 107 ALA B C 1
ATOM 5769 O O . ALA B 1 107 ? -4.449 22.578 19.281 1 97.38 107 ALA B O 1
ATOM 5770 N N . PHE B 1 108 ? -3.916 20.469 18.859 1 98.19 108 PHE B N 1
ATOM 5771 C CA . PHE B 1 108 ? -2.92 20.406 19.922 1 98.19 108 PHE B CA 1
ATOM 5772 C C . PHE B 1 108 ? -1.821 21.438 19.688 1 98.19 108 PHE B C 1
ATOM 5774 O O . PHE B 1 108 ? -1.407 22.141 20.609 1 98.19 108 PHE B O 1
ATOM 5781 N N . ALA B 1 109 ? -1.401 21.484 18.453 1 97.88 109 ALA B N 1
ATOM 5782 C CA . ALA B 1 109 ? -0.322 22.406 18.125 1 97.88 109 ALA B CA 1
ATOM 5783 C C . ALA B 1 109 ? -0.771 23.859 18.297 1 97.88 109 ALA B C 1
ATOM 5785 O O . ALA B 1 109 ? -0.017 24.703 18.797 1 97.88 109 ALA B O 1
ATOM 5786 N N . PHE B 1 110 ? -1.984 24.141 17.891 1 96.75 110 PHE B N 1
ATOM 5787 C CA . PHE B 1 110 ? -2.549 25.484 18.016 1 96.75 110 PHE B CA 1
ATOM 5788 C C . PHE B 1 110 ? -2.693 25.875 19.484 1 96.75 110 PHE B C 1
ATOM 5790 O O . PHE B 1 110 ? -2.326 26.984 19.875 1 96.75 110 PHE B O 1
ATOM 5797 N N . ILE B 1 111 ? -3.197 25.031 20.266 1 97.5 111 ILE B N 1
ATOM 5798 C CA . ILE B 1 111 ? -3.4 25.297 21.688 1 97.5 111 ILE B CA 1
ATOM 5799 C C . ILE B 1 111 ? -2.051 25.516 22.375 1 97.5 111 ILE B C 1
ATOM 5801 O O . ILE B 1 111 ? -1.877 26.469 23.141 1 97.5 111 ILE B O 1
ATOM 5805 N N . THR B 1 112 ? -1.097 24.688 22.047 1 98.25 112 THR B N 1
ATOM 5806 C CA . THR B 1 112 ? 0.23 24.781 22.656 1 98.25 112 THR B CA 1
ATOM 5807 C C . THR B 1 112 ? 0.884 26.125 22.328 1 98.25 112 THR B C 1
ATOM 5809 O O . THR B 1 112 ? 1.363 26.812 23.234 1 98.25 112 THR B O 1
ATOM 5812 N N . LYS B 1 113 ? 0.838 26.516 21.078 1 96.62 113 LYS B N 1
ATOM 5813 C CA . LYS B 1 113 ? 1.542 27.734 20.688 1 96.62 113 LYS B CA 1
ATOM 5814 C C . LYS B 1 113 ? 0.867 28.969 21.281 1 96.62 113 LYS B C 1
ATOM 5816 O O . LYS B 1 113 ? 1.543 29.906 21.703 1 96.62 113 LYS B O 1
ATOM 5821 N N . ILE B 1 114 ? -0.494 28.953 21.312 1 96.06 114 ILE B N 1
ATOM 5822 C CA . ILE B 1 114 ? -1.229 30.094 21.844 1 96.06 114 ILE B CA 1
ATOM 5823 C C . ILE B 1 114 ? -0.941 30.266 23.328 1 96.06 114 ILE B C 1
ATOM 5825 O O . ILE B 1 114 ? -0.681 31.375 23.797 1 96.06 114 ILE B O 1
ATOM 5829 N N . LEU B 1 115 ? -0.916 29.219 24.062 1 98.06 115 LEU B N 1
ATOM 5830 C CA . LEU B 1 115 ? -0.718 29.266 25.516 1 98.06 115 LEU B CA 1
ATOM 5831 C C . LEU B 1 115 ? 0.708 29.672 25.859 1 98.06 115 LEU B C 1
ATOM 5833 O O . LEU B 1 115 ? 0.92 30.547 26.703 1 98.06 115 LEU B O 1
ATOM 5837 N N . LEU B 1 116 ? 1.657 29.094 25.188 1 98.62 116 LEU B N 1
ATOM 5838 C CA . LEU B 1 116 ? 3.051 29.422 25.469 1 98.62 116 LEU B CA 1
ATOM 5839 C C . LEU B 1 116 ? 3.361 30.859 25.047 1 98.62 116 LEU B C 1
ATOM 5841 O O . LEU B 1 116 ? 4.004 31.594 25.797 1 98.62 116 LEU B O 1
ATOM 5845 N N . ALA B 1 117 ? 2.887 31.25 23.891 1 97.62 117 ALA B N 1
ATOM 5846 C CA . ALA B 1 117 ? 3.123 32.594 23.422 1 97.62 117 ALA B CA 1
ATOM 5847 C C . ALA B 1 117 ? 2.449 33.625 24.344 1 97.62 117 ALA B C 1
ATOM 5849 O O . ALA B 1 117 ? 3.004 34.688 24.609 1 97.62 117 ALA B O 1
ATOM 5850 N N . SER B 1 118 ? 1.26 33.281 24.766 1 96.94 118 SER B N 1
ATOM 5851 C CA . SER B 1 118 ? 0.533 34.188 25.656 1 96.94 118 SER B CA 1
ATOM 5852 C C . SER B 1 118 ? 1.27 34.344 26.984 1 96.94 118 SER B C 1
ATOM 5854 O O . SER B 1 118 ? 1.288 35.438 27.562 1 96.94 118 SER B O 1
ATOM 5856 N N . SER B 1 119 ? 1.841 33.312 27.484 1 98.06 119 SER B N 1
ATOM 5857 C CA . SER B 1 119 ? 2.627 33.406 28.703 1 98.06 119 SER B CA 1
ATOM 5858 C C . SER B 1 119 ? 3.801 34.344 28.547 1 98.06 119 SER B C 1
ATOM 5860 O O . SER B 1 119 ? 4.062 35.188 29.422 1 98.06 119 SER B O 1
ATOM 5862 N N . VAL B 1 120 ? 4.422 34.281 27.438 1 98.38 120 VAL B N 1
ATOM 5863 C CA . VAL B 1 120 ? 5.566 35.156 27.156 1 98.38 120 VAL B CA 1
ATOM 5864 C C . VAL B 1 120 ? 5.094 36.594 26.969 1 98.38 120 VAL B C 1
ATOM 5866 O O . VAL B 1 120 ? 5.773 37.531 27.391 1 98.38 120 VAL B O 1
ATOM 5869 N N . ALA B 1 121 ? 3.951 36.719 26.375 1 97.19 121 ALA B N 1
ATOM 5870 C CA . ALA B 1 121 ? 3.402 38.062 26.172 1 97.19 121 ALA B CA 1
ATOM 5871 C C . ALA B 1 121 ? 3.119 38.75 27.5 1 97.19 121 ALA B C 1
ATOM 5873 O O . ALA B 1 121 ? 3.354 39.938 27.656 1 97.19 121 ALA B O 1
ATOM 5874 N N . ILE B 1 122 ? 2.59 38.031 28.422 1 96 122 ILE B N 1
ATOM 5875 C CA . ILE B 1 122 ? 2.344 38.594 29.75 1 96 122 ILE B CA 1
ATOM 5876 C C . ILE B 1 122 ? 3.672 38.969 30.406 1 96 122 ILE B C 1
ATOM 5878 O O . ILE B 1 122 ? 3.787 40.031 31.016 1 96 122 ILE B O 1
ATOM 5882 N N . ALA B 1 123 ? 4.625 38.094 30.281 1 97.56 123 ALA B N 1
ATOM 5883 C CA . ALA B 1 123 ? 5.957 38.375 30.797 1 97.56 123 ALA B CA 1
ATOM 5884 C C . ALA B 1 123 ? 6.547 39.625 30.172 1 97.56 123 ALA B C 1
ATOM 5886 O O . ALA B 1 123 ? 7.156 40.469 30.859 1 97.56 123 ALA B O 1
ATOM 5887 N N . TYR B 1 124 ? 6.367 39.781 28.938 1 97.94 124 TYR B N 1
ATOM 5888 C CA . TYR B 1 124 ? 6.863 40.906 28.172 1 97.94 124 TYR B CA 1
ATOM 5889 C C . TYR B 1 124 ? 6.301 42.219 28.734 1 97.94 124 TYR B C 1
ATOM 5891 O O . TYR B 1 124 ? 7.039 43.188 28.938 1 97.94 124 TYR B O 1
ATOM 5899 N N . LYS B 1 125 ? 5.012 42.25 28.984 1 96 125 LYS B N 1
ATOM 5900 C CA . LYS B 1 125 ? 4.363 43.438 29.5 1 96 125 LYS B CA 1
ATOM 5901 C C . LYS B 1 125 ? 4.969 43.875 30.828 1 96 125 LYS B C 1
ATOM 5903 O O . LYS B 1 125 ? 5.156 45.062 31.078 1 96 125 LYS B O 1
ATOM 5908 N N . GLN B 1 126 ? 5.281 42.906 31.641 1 95.88 126 GLN B N 1
ATOM 5909 C CA . GLN B 1 126 ? 5.891 43.25 32.906 1 95.88 126 GLN B CA 1
ATOM 5910 C C . GLN B 1 126 ? 7.293 43.812 32.719 1 95.88 126 GLN B C 1
ATOM 5912 O O . GLN B 1 126 ? 7.672 44.781 33.406 1 95.88 126 GLN B O 1
ATOM 5917 N N . HIS B 1 127 ? 7.98 43.25 31.859 1 97.44 127 HIS B N 1
ATOM 5918 C CA . HIS B 1 127 ? 9.383 43.625 31.688 1 97.44 127 HIS B CA 1
ATOM 5919 C C . HIS B 1 127 ? 9.516 45.031 31.078 1 97.44 127 HIS B C 1
ATOM 5921 O O . HIS B 1 127 ? 10.438 45.781 31.422 1 97.44 127 HIS B O 1
ATOM 5927 N N . ILE B 1 128 ? 8.641 45.375 30.172 1 97.25 128 ILE B N 1
ATOM 5928 C CA . ILE B 1 128 ? 8.789 46.688 29.562 1 97.25 128 ILE B CA 1
ATOM 5929 C C . ILE B 1 128 ? 8.555 47.781 30.594 1 97.25 128 ILE B C 1
ATOM 5931 O O . ILE B 1 128 ? 9.164 48.875 30.531 1 97.25 128 ILE B O 1
ATOM 5935 N N . TRP B 1 129 ? 7.723 47.562 31.578 1 95.31 129 TRP B N 1
ATOM 5936 C CA . TRP B 1 129 ? 7.473 48.562 32.625 1 95.31 129 TRP B CA 1
ATOM 5937 C C . TRP B 1 129 ? 8.695 48.75 33.5 1 95.31 129 TRP B C 1
ATOM 5939 O O . TRP B 1 129 ? 8.953 49.844 34.031 1 95.31 129 TRP B O 1
ATOM 5949 N N . THR B 1 130 ? 9.445 47.688 33.688 1 94.69 130 THR B N 1
ATOM 5950 C CA . THR B 1 130 ? 10.711 47.812 34.406 1 94.69 130 THR B CA 1
ATOM 5951 C C . THR B 1 130 ? 11.664 48.75 33.656 1 94.69 130 THR B C 1
ATOM 5953 O O . THR B 1 130 ? 12.383 49.531 34.281 1 94.69 130 THR B O 1
ATOM 5956 N N . LYS B 1 131 ? 11.625 48.594 32.375 1 95.75 131 LYS B N 1
ATOM 5957 C CA . LYS B 1 131 ? 12.508 49.438 31.547 1 95.75 131 LYS B CA 1
ATOM 5958 C C . LYS B 1 131 ? 12.07 50.875 31.547 1 95.75 131 LYS B C 1
ATOM 5960 O O . LYS B 1 131 ? 12.906 51.781 31.547 1 95.75 131 LYS B O 1
ATOM 5965 N N . PHE B 1 132 ? 10.734 51.125 31.516 1 95.94 132 PHE B N 1
ATOM 5966 C CA . PHE B 1 132 ? 10.195 52.469 31.516 1 95.94 132 PHE B CA 1
ATOM 5967 C C . PHE B 1 132 ? 10.609 53.219 32.781 1 95.94 132 PHE B C 1
ATOM 5969 O O . PHE B 1 132 ? 10.75 54.438 32.781 1 95.94 132 PHE B O 1
ATOM 5976 N N . ARG B 1 133 ? 10.883 52.562 33.875 1 93.38 133 ARG B N 1
ATOM 5977 C CA . ARG B 1 133 ? 11.242 53.156 35.156 1 93.38 133 ARG B CA 1
ATOM 5978 C C . ARG B 1 133 ? 12.734 53.469 35.219 1 93.38 133 ARG B C 1
ATOM 5980 O O . ARG B 1 133 ? 13.18 54.281 36.062 1 93.38 133 ARG B O 1
ATOM 5987 N N . ARG B 1 134 ? 13.461 52.906 34.406 1 92.81 134 ARG B N 1
ATOM 5988 C CA . ARG B 1 134 ? 14.906 52.938 34.562 1 92.81 134 ARG B CA 1
ATOM 5989 C C . ARG B 1 134 ? 15.516 53.969 33.594 1 92.81 134 ARG B C 1
ATOM 5991 O O . ARG B 1 134 ? 16.547 54.562 33.875 1 92.81 134 ARG B O 1
ATOM 5998 N N . GLN B 1 135 ? 14.898 54.062 32.438 1 94.06 135 GLN B N 1
ATOM 5999 C CA . GLN B 1 135 ? 15.492 55 31.469 1 94.06 135 GLN B CA 1
ATOM 6000 C C . GLN B 1 135 ? 14.422 55.594 30.562 1 94.06 135 GLN B C 1
ATOM 6002 O O . GLN B 1 135 ? 13.352 55.031 30.391 1 94.06 135 GLN B O 1
ATOM 6007 N N . PRO B 1 136 ? 14.703 56.781 30 1 96.31 136 PRO B N 1
ATOM 6008 C CA . PRO B 1 136 ? 13.742 57.438 29.109 1 96.31 136 PRO B CA 1
ATOM 6009 C C . PRO B 1 136 ? 13.773 56.844 27.688 1 96.31 136 PRO B C 1
ATOM 6011 O O . PRO B 1 136 ? 14.836 56.469 27.203 1 96.31 136 PRO B O 1
ATOM 6014 N N . TYR B 1 137 ? 12.672 56.75 27.094 1 97.56 137 TYR B N 1
ATOM 6015 C CA . TYR B 1 137 ? 12.508 56.312 25.703 1 97.56 137 TYR B CA 1
ATOM 6016 C C . TYR B 1 137 ? 11.727 57.344 24.891 1 97.56 137 TYR B C 1
ATOM 6018 O O . TYR B 1 137 ? 10.938 58.125 25.453 1 97.56 137 TYR B O 1
ATOM 6026 N N . GLN B 1 138 ? 11.977 57.406 23.594 1 97.56 138 GLN B N 1
ATOM 6027 C CA . GLN B 1 138 ? 11.141 58.219 22.719 1 97.56 138 GLN B CA 1
ATOM 6028 C C . GLN B 1 138 ? 9.703 57.688 22.703 1 97.56 138 GLN B C 1
ATOM 6030 O O . GLN B 1 138 ? 9.461 56.5 22.844 1 97.56 138 GLN B O 1
ATOM 6035 N N . VAL B 1 139 ? 8.758 58.594 22.5 1 97.06 139 VAL B N 1
ATOM 6036 C CA . VAL B 1 139 ? 7.352 58.219 22.453 1 97.06 139 VAL B CA 1
ATOM 6037 C C . VAL B 1 139 ? 7.129 57.219 21.328 1 97.06 139 VAL B C 1
ATOM 6039 O O . VAL B 1 139 ? 6.355 56.25 21.484 1 97.06 139 VAL B O 1
ATOM 6042 N N . SER B 1 140 ? 7.789 57.375 20.188 1 96.44 140 SER B N 1
ATOM 6043 C CA . SER B 1 140 ? 7.691 56.406 19.094 1 96.44 140 SER B CA 1
ATOM 6044 C C . SER B 1 140 ? 8.18 55.031 19.516 1 96.44 140 SER B C 1
ATOM 6046 O O . SER B 1 140 ? 7.625 54.031 19.109 1 96.44 140 SER B O 1
ATOM 6048 N N . THR B 1 141 ? 9.258 55.031 20.266 1 97.62 141 THR B N 1
ATOM 6049 C CA . THR B 1 141 ? 9.789 53.75 20.766 1 97.62 141 THR B CA 1
ATOM 6050 C C . THR B 1 141 ? 8.828 53.125 21.781 1 97.62 141 THR B C 1
ATOM 6052 O O . THR B 1 141 ? 8.656 51.906 21.797 1 97.62 141 THR B O 1
ATOM 6055 N N . ILE B 1 142 ? 8.227 53.938 22.625 1 97.62 142 ILE B N 1
ATOM 6056 C CA . ILE B 1 142 ? 7.238 53.406 23.578 1 97.62 142 ILE B CA 1
ATOM 6057 C C . ILE B 1 142 ? 6.059 52.812 22.812 1 97.62 142 ILE B C 1
ATOM 6059 O O . ILE B 1 142 ? 5.543 51.75 23.203 1 97.62 142 ILE B O 1
ATOM 6063 N N . ASN B 1 143 ? 5.648 53.5 21.734 1 96.44 143 ASN B N 1
ATOM 6064 C CA . ASN B 1 143 ? 4.641 52.906 20.875 1 96.44 143 ASN B CA 1
ATOM 6065 C C . ASN B 1 143 ? 5.051 51.5 20.406 1 96.44 143 ASN B C 1
ATOM 6067 O O . ASN B 1 143 ? 4.262 50.562 20.5 1 96.44 143 ASN B O 1
ATOM 6071 N N . ALA B 1 144 ? 6.238 51.406 19.922 1 97 144 ALA B N 1
ATOM 6072 C CA . ALA B 1 144 ? 6.758 50.125 19.422 1 97 144 ALA B CA 1
ATOM 6073 C C . ALA B 1 144 ? 6.809 49.094 20.531 1 97 144 ALA B C 1
ATOM 6075 O O . ALA B 1 144 ? 6.457 47.938 20.312 1 97 144 ALA B O 1
ATOM 6076 N N . MET B 1 145 ? 7.242 49.469 21.688 1 97.44 145 MET B N 1
ATOM 6077 C CA . MET B 1 145 ? 7.352 48.531 22.812 1 97.44 145 MET B CA 1
ATOM 6078 C C . MET B 1 145 ? 5.977 48.031 23.234 1 97.44 145 MET B C 1
ATOM 6080 O O . MET B 1 145 ? 5.812 46.844 23.562 1 97.44 145 MET B O 1
ATOM 6084 N N . TYR B 1 146 ? 5.02 48.938 23.203 1 96.38 146 TYR B N 1
ATOM 6085 C CA . TYR B 1 146 ? 3.664 48.531 23.578 1 96.38 146 TYR B CA 1
ATOM 6086 C C . TYR B 1 146 ? 3.064 47.594 22.547 1 96.38 146 TYR B C 1
ATOM 6088 O O . TYR B 1 146 ? 2.281 46.688 22.906 1 96.38 146 TYR B O 1
ATOM 6096 N N . ASP B 1 147 ? 3.457 47.656 21.297 1 94.69 147 ASP B N 1
ATOM 6097 C CA . ASP B 1 147 ? 2.803 46.938 20.219 1 94.69 147 ASP B CA 1
ATOM 6098 C C . ASP B 1 147 ? 3.662 45.75 19.75 1 94.69 147 ASP B C 1
ATOM 6100 O O . ASP B 1 147 ? 3.236 44.969 18.891 1 94.69 147 ASP B O 1
ATOM 6104 N N . ALA B 1 148 ? 4.824 45.531 20.281 1 96.38 148 ALA B N 1
ATOM 6105 C CA . ALA B 1 148 ? 5.84 44.625 19.75 1 96.38 148 ALA B CA 1
ATOM 6106 C C . ALA B 1 148 ? 5.328 43.188 19.688 1 96.38 148 ALA B C 1
ATOM 6108 O O . ALA B 1 148 ? 5.734 42.406 18.828 1 96.38 148 ALA B O 1
ATOM 6109 N N . THR B 1 149 ? 4.406 42.781 20.578 1 95.19 149 THR B N 1
ATOM 6110 C CA . THR B 1 149 ? 3.943 41.406 20.609 1 95.19 149 THR B CA 1
ATOM 6111 C C . THR B 1 149 ? 2.836 41.188 19.594 1 95.19 149 THR B C 1
ATOM 6113 O O . THR B 1 149 ? 2.502 40.031 19.281 1 95.19 149 THR B O 1
ATOM 6116 N N . THR B 1 150 ? 2.256 42.25 18.953 1 90.81 150 THR B N 1
ATOM 6117 C CA . THR B 1 150 ? 1.121 42.094 18.062 1 90.81 150 THR B CA 1
ATOM 6118 C C . THR B 1 150 ? 1.414 42.719 16.688 1 90.81 150 THR B C 1
ATOM 6120 O O . THR B 1 150 ? 0.724 42.438 15.711 1 90.81 150 THR B O 1
ATOM 6123 N N . ASP B 1 151 ? 2.41 43.531 16.625 1 91.62 151 ASP B N 1
ATOM 6124 C CA . ASP B 1 151 ? 2.771 44.188 15.383 1 91.62 151 ASP B CA 1
ATOM 6125 C C . ASP B 1 151 ? 4.246 43.969 15.047 1 91.62 151 ASP B C 1
ATOM 6127 O O . ASP B 1 151 ? 5.129 44.531 15.711 1 91.62 151 ASP B O 1
ATOM 6131 N N . VAL B 1 152 ? 4.477 43.312 13.961 1 89.69 152 VAL B N 1
ATOM 6132 C CA . VAL B 1 152 ? 5.836 42.938 13.578 1 89.69 152 VAL B CA 1
ATOM 6133 C C . VAL B 1 152 ? 6.621 44.188 13.156 1 89.69 152 VAL B C 1
ATOM 6135 O O . VAL B 1 152 ? 7.852 44.188 13.242 1 89.69 152 VAL B O 1
ATOM 6138 N N . LEU B 1 153 ? 5.984 45.25 12.836 1 90.31 153 LEU B N 1
ATOM 6139 C CA . LEU B 1 153 ? 6.656 46.469 12.375 1 90.31 153 LEU B CA 1
ATOM 6140 C C . LEU B 1 153 ? 7.344 47.188 13.539 1 90.31 153 LEU B C 1
ATOM 6142 O O . LEU B 1 153 ? 8.195 48.031 13.32 1 90.31 153 LEU B O 1
ATOM 6146 N N . SER B 1 154 ? 6.945 46.781 14.75 1 94.88 154 SER B N 1
ATOM 6147 C CA . SER B 1 154 ? 7.562 47.375 15.938 1 94.88 154 SER B CA 1
ATOM 6148 C C . SER B 1 154 ? 9.07 47.125 15.953 1 94.88 154 SER B C 1
ATOM 6150 O O . SER B 1 154 ? 9.828 47.906 16.547 1 94.88 154 SER B O 1
ATOM 6152 N N . PHE B 1 155 ? 9.523 46.094 15.266 1 95.56 155 PHE B N 1
ATOM 6153 C CA . PHE B 1 155 ? 10.938 45.75 15.25 1 95.56 155 PHE B CA 1
ATOM 6154 C C . PHE B 1 155 ? 11.719 46.688 14.328 1 95.56 155 PHE B C 1
ATOM 6156 O O . PHE B 1 155 ? 12.945 46.625 14.266 1 95.56 155 PHE B O 1
ATOM 6163 N N . GLY B 1 156 ? 11.047 47.594 13.695 1 95.12 156 GLY B N 1
ATOM 6164 C CA . GLY B 1 156 ? 11.695 48.625 12.898 1 95.12 156 GLY B CA 1
ATOM 6165 C C . GLY B 1 156 ? 12.305 49.75 13.742 1 95.12 156 GLY B C 1
ATOM 6166 O O . GLY B 1 156 ? 13.141 50.5 13.258 1 95.12 156 GLY B O 1
ATOM 6167 N N . SER B 1 157 ? 11.867 49.906 15.062 1 96.75 157 SER B N 1
ATOM 6168 C CA . SER B 1 157 ? 12.414 50.875 15.977 1 96.75 157 SER B CA 1
ATOM 6169 C C . SER B 1 157 ? 13.82 50.5 16.438 1 96.75 157 SER B C 1
ATOM 6171 O O . SER B 1 157 ? 13.984 49.562 17.219 1 96.75 157 SER B O 1
ATOM 6173 N N . TRP B 1 158 ? 14.828 51.281 15.984 1 95.94 158 TRP B N 1
ATOM 6174 C CA . TRP B 1 158 ? 16.219 51 16.297 1 95.94 158 TRP B CA 1
ATOM 6175 C C . TRP B 1 158 ? 16.5 51.156 17.781 1 95.94 158 TRP B C 1
ATOM 6177 O O . TRP B 1 158 ? 17.234 50.375 18.375 1 95.94 158 TRP B O 1
ATOM 6187 N N . GLU B 1 159 ? 15.875 52.156 18.375 1 96.94 159 GLU B N 1
ATOM 6188 C CA . GLU B 1 159 ? 16.062 52.344 19.812 1 96.94 159 GLU B CA 1
ATOM 6189 C C . GLU B 1 159 ? 15.508 51.156 20.609 1 96.94 159 GLU B C 1
ATOM 6191 O O . GLU B 1 159 ? 16.109 50.719 21.594 1 96.94 159 GLU B O 1
ATOM 6196 N N . PHE B 1 160 ? 14.422 50.656 20.172 1 96.88 160 PHE B N 1
ATOM 6197 C CA . PHE B 1 160 ? 13.828 49.5 20.797 1 96.88 160 PHE B CA 1
ATOM 6198 C C . PHE B 1 160 ? 14.773 48.312 20.75 1 96.88 160 PHE B C 1
ATOM 6200 O O . PHE B 1 160 ? 15.062 47.688 21.766 1 96.88 160 PHE B O 1
ATOM 6207 N N . LEU B 1 161 ? 15.383 48.031 19.625 1 96.88 161 LEU B N 1
ATOM 6208 C CA . LEU B 1 161 ? 16.234 46.875 19.391 1 96.88 161 LEU B CA 1
ATOM 6209 C C . LEU B 1 161 ? 17.531 47 20.172 1 96.88 161 LEU B C 1
ATOM 6211 O O . LEU B 1 161 ? 18.062 45.969 20.672 1 96.88 161 LEU B O 1
ATOM 6215 N N . CYS B 1 162 ? 18.016 48.25 20.391 1 96.25 162 CYS B N 1
ATOM 6216 C CA . CYS B 1 162 ? 19.359 48.406 20.922 1 96.25 162 CYS B CA 1
ATOM 6217 C C . CYS B 1 162 ? 19.312 48.719 22.422 1 96.25 162 CYS B C 1
ATOM 6219 O O . CYS B 1 162 ? 20.219 48.344 23.172 1 96.25 162 CYS B O 1
ATOM 6221 N N . ARG B 1 163 ? 18.266 49.375 22.891 1 96.06 163 ARG B N 1
ATOM 6222 C CA . ARG B 1 163 ? 18.266 49.844 24.281 1 96.06 163 ARG B CA 1
ATOM 6223 C C . ARG B 1 163 ? 17.391 48.969 25.156 1 96.06 163 ARG B C 1
ATOM 6225 O O . ARG B 1 163 ? 17.5 49 26.375 1 96.06 163 ARG B O 1
ATOM 6232 N N . ALA B 1 164 ? 16.5 48.188 24.531 1 97.12 164 ALA B N 1
ATOM 6233 C CA . ALA B 1 164 ? 15.656 47.25 25.266 1 97.12 164 ALA B CA 1
ATOM 6234 C C . ALA B 1 164 ? 15.844 45.844 24.766 1 97.12 164 ALA B C 1
ATOM 6236 O O . ALA B 1 164 ? 14.883 45.188 24.344 1 97.12 164 ALA B O 1
ATOM 6237 N N . LYS B 1 165 ? 17.016 45.281 24.906 1 96.94 165 LYS B N 1
ATOM 6238 C CA . LYS B 1 165 ? 17.422 44.031 24.281 1 96.94 165 LYS B CA 1
ATOM 6239 C C . LYS B 1 165 ? 16.609 42.844 24.797 1 96.94 165 LYS B C 1
ATOM 6241 O O . LYS B 1 165 ? 16.125 42.031 24.031 1 96.94 165 LYS B O 1
ATOM 6246 N N . ILE B 1 166 ? 16.453 42.688 26.141 1 97.75 166 ILE B N 1
ATOM 6247 C CA . ILE B 1 166 ? 15.703 41.594 26.703 1 97.75 166 ILE B CA 1
ATOM 6248 C C . ILE B 1 166 ? 14.242 41.656 26.266 1 97.75 166 ILE B C 1
ATOM 6250 O O . ILE B 1 166 ? 13.625 40.656 25.969 1 97.75 166 ILE B O 1
ATOM 6254 N N . ALA B 1 167 ? 13.688 42.875 26.281 1 98 167 ALA B N 1
ATOM 6255 C CA . ALA B 1 167 ? 12.32 43.062 25.797 1 98 167 ALA B CA 1
ATOM 6256 C C . ALA B 1 167 ? 12.195 42.656 24.328 1 98 167 ALA B C 1
ATOM 6258 O O . ALA B 1 167 ? 11.195 42.031 23.938 1 98 167 ALA B O 1
ATOM 6259 N N . THR B 1 168 ? 13.219 42.969 23.578 1 98 168 THR B N 1
ATOM 6260 C CA . THR B 1 168 ? 13.234 42.594 22.172 1 98 168 THR B CA 1
ATOM 6261 C C . THR B 1 168 ? 13.227 41.062 22.031 1 98 168 THR B C 1
ATOM 6263 O O . THR B 1 168 ? 12.492 40.531 21.203 1 98 168 THR B O 1
ATOM 6266 N N . ILE B 1 169 ? 13.977 40.406 22.781 1 98.12 169 ILE B N 1
ATOM 6267 C CA . ILE B 1 169 ? 14.047 38.938 22.734 1 98.12 169 ILE B CA 1
ATOM 6268 C C . ILE B 1 169 ? 12.688 38.344 23.125 1 98.12 169 ILE B C 1
ATOM 6270 O O . ILE B 1 169 ? 12.211 37.406 22.484 1 98.12 169 ILE B O 1
ATOM 6274 N N . LEU B 1 170 ? 12.07 38.906 24.156 1 98.44 170 LEU B N 1
ATOM 6275 C CA . LEU B 1 170 ? 10.766 38.406 24.578 1 98.44 170 LEU B CA 1
ATOM 6276 C C . LEU B 1 170 ? 9.727 38.625 23.484 1 98.44 170 LEU B C 1
ATOM 6278 O O . LEU B 1 170 ? 8.906 37.75 23.219 1 98.44 170 LEU B O 1
ATOM 6282 N N . ALA B 1 171 ? 9.773 39.781 22.891 1 98.19 171 ALA B N 1
ATOM 6283 C CA . ALA B 1 171 ? 8.859 40.031 21.797 1 98.19 171 ALA B CA 1
ATOM 6284 C C . ALA B 1 171 ? 9.094 39.062 20.641 1 98.19 171 ALA B C 1
ATOM 6286 O O . ALA B 1 171 ? 8.141 38.562 20.031 1 98.19 171 ALA B O 1
ATOM 6287 N N . LEU B 1 172 ? 10.305 38.812 20.328 1 97.62 172 LEU B N 1
ATOM 6288 C CA . LEU B 1 172 ? 10.648 37.875 19.266 1 97.62 172 LEU B CA 1
ATOM 6289 C C . LEU B 1 172 ? 10.141 36.5 19.578 1 97.62 172 LEU B C 1
ATOM 6291 O O . LEU B 1 172 ? 9.711 35.75 18.688 1 97.62 172 LEU B O 1
ATOM 6295 N N . LEU B 1 173 ? 10.219 36.125 20.797 1 98 173 LEU B N 1
ATOM 6296 C CA . LEU B 1 173 ? 9.75 34.812 21.219 1 98 173 LEU B CA 1
ATOM 6297 C C . LEU B 1 173 ? 8.25 34.656 20.969 1 98 173 LEU B C 1
ATOM 6299 O O . LEU B 1 173 ? 7.777 33.562 20.625 1 98 173 LEU B O 1
ATOM 6303 N N . THR B 1 174 ? 7.48 35.719 21.141 1 97.19 174 THR B N 1
ATOM 6304 C CA . THR B 1 174 ? 6.043 35.656 20.906 1 97.19 174 THR B CA 1
ATOM 6305 C C . THR B 1 174 ? 5.754 35.375 19.438 1 97.19 174 THR B C 1
ATOM 6307 O O . THR B 1 174 ? 4.727 34.781 19.109 1 97.19 174 THR B O 1
ATOM 6310 N N . TRP B 1 175 ? 6.742 35.688 18.562 1 95.69 175 TRP B N 1
ATOM 6311 C CA . TRP B 1 175 ? 6.562 35.5 17.125 1 95.69 175 TRP B CA 1
ATOM 6312 C C . TRP B 1 175 ? 7.168 34.188 16.672 1 95.69 175 TRP B C 1
ATOM 6314 O O . TRP B 1 175 ? 6.727 33.594 15.688 1 95.69 175 TRP B O 1
ATOM 6324 N N . THR B 1 176 ? 8.133 33.594 17.391 1 96.75 176 THR B N 1
ATOM 6325 C CA . THR B 1 176 ? 8.844 32.406 16.938 1 96.75 176 THR B CA 1
ATOM 6326 C C . THR B 1 176 ? 8.266 31.141 17.594 1 96.75 176 THR B C 1
ATOM 6328 O O . THR B 1 176 ? 8.32 30.047 17.016 1 96.75 176 THR B O 1
ATOM 6331 N N . ILE B 1 177 ? 7.711 31.281 18.734 1 97.56 177 ILE B N 1
ATOM 6332 C CA . ILE B 1 177 ? 7.145 30.125 19.406 1 97.56 177 ILE B CA 1
ATOM 6333 C C . ILE B 1 177 ? 6.07 29.484 18.531 1 97.56 177 ILE B C 1
ATOM 6335 O O . ILE B 1 177 ? 6.023 28.266 18.391 1 97.56 177 ILE B O 1
ATOM 6339 N N . PRO B 1 178 ? 5.258 30.234 17.812 1 96.12 178 PRO B N 1
ATOM 6340 C CA . PRO B 1 178 ? 4.211 29.641 16.984 1 96.12 178 PRO B CA 1
ATOM 6341 C C . PRO B 1 178 ? 4.773 28.844 15.805 1 96.12 178 PRO B C 1
ATOM 6343 O O . PRO B 1 178 ? 4.062 28.047 15.203 1 96.12 178 PRO B O 1
ATOM 6346 N N . LEU B 1 179 ? 6.027 29 15.508 1 95.31 179 LEU B N 1
ATOM 6347 C CA . LEU B 1 179 ? 6.637 28.25 14.422 1 95.31 179 LEU B CA 1
ATOM 6348 C C . LEU B 1 179 ? 6.73 26.766 14.773 1 95.31 179 LEU B C 1
ATOM 6350 O O . LEU B 1 179 ? 6.871 25.922 13.891 1 95.31 179 LEU B O 1
ATOM 6354 N N . SER B 1 180 ? 6.664 26.453 16.047 1 96.5 180 SER B N 1
ATOM 6355 C CA . SER B 1 180 ? 6.672 25.062 16.469 1 96.5 180 SER B CA 1
ATOM 6356 C C . SER B 1 180 ? 5.453 24.312 15.93 1 96.5 180 SER B C 1
ATOM 6358 O O . SER B 1 180 ? 5.508 23.109 15.703 1 96.5 180 SER B O 1
ATOM 6360 N N . ALA B 1 181 ? 4.387 25.062 15.672 1 95.94 181 ALA B N 1
ATOM 6361 C CA . ALA B 1 181 ? 3.152 24.453 15.188 1 95.94 181 ALA B CA 1
ATOM 6362 C C . ALA B 1 181 ? 3.273 24.062 13.719 1 95.94 181 ALA B C 1
ATOM 6364 O O . ALA B 1 181 ? 2.445 23.312 13.195 1 95.94 181 ALA B O 1
ATOM 6365 N N . LEU B 1 182 ? 4.328 24.5 13.055 1 95 182 LEU B N 1
ATOM 6366 C CA . LEU B 1 182 ? 4.562 24.094 11.672 1 95 182 LEU B CA 1
ATOM 6367 C C . LEU B 1 182 ? 5.199 22.703 11.609 1 95 182 LEU B C 1
ATOM 6369 O O . LEU B 1 182 ? 5.086 22.016 10.594 1 95 182 LEU B O 1
ATOM 6373 N N . VAL B 1 183 ? 5.836 22.297 12.672 1 96.19 183 VAL B N 1
ATOM 6374 C CA . VAL B 1 183 ? 6.625 21.062 12.641 1 96.19 183 VAL B CA 1
ATOM 6375 C C . VAL B 1 183 ? 5.879 19.953 13.375 1 96.19 183 VAL B C 1
ATOM 6377 O O . VAL B 1 183 ? 5.793 18.828 12.883 1 96.19 183 VAL B O 1
ATOM 6380 N N . ALA B 1 184 ? 5.246 20.281 14.43 1 97 184 ALA B N 1
ATOM 6381 C CA . ALA B 1 184 ? 4.727 19.266 15.352 1 97 184 ALA B CA 1
ATOM 6382 C C . ALA B 1 184 ? 3.682 18.391 14.664 1 97 184 ALA B C 1
ATOM 6384 O O . ALA B 1 184 ? 3.764 17.156 14.727 1 97 184 ALA B O 1
ATOM 6385 N N . PRO B 1 185 ? 2.736 18.953 13.953 1 96.88 185 PRO B N 1
ATOM 6386 C CA . PRO B 1 185 ? 1.731 18.078 13.328 1 96.88 185 PRO B CA 1
ATOM 6387 C C . PRO B 1 185 ? 2.305 17.234 12.203 1 96.88 185 PRO B C 1
ATOM 6389 O O . PRO B 1 185 ? 1.76 16.172 11.891 1 96.88 185 PRO B O 1
ATOM 6392 N N . SER B 1 186 ? 3.387 17.688 11.625 1 95.94 186 SER B N 1
ATOM 6393 C CA . SER B 1 186 ? 3.959 17 10.469 1 95.94 186 SER B CA 1
ATOM 6394 C C . SER B 1 186 ? 4.793 15.789 10.906 1 95.94 186 SER B C 1
ATOM 6396 O O . SER B 1 186 ? 5.375 15.102 10.07 1 95.94 186 SER B O 1
ATOM 6398 N N . THR B 1 187 ? 4.812 15.484 12.172 1 97.19 187 THR B N 1
ATOM 6399 C CA . THR B 1 187 ? 5.641 14.391 12.664 1 97.19 187 THR B CA 1
ATOM 6400 C C . THR B 1 187 ? 4.871 13.078 12.641 1 97.19 187 THR B C 1
ATOM 6402 O O . THR B 1 187 ? 5.438 12.016 12.906 1 97.19 187 THR B O 1
ATOM 6405 N N . LEU B 1 188 ? 3.607 13.172 12.359 1 97 188 LEU B N 1
ATOM 6406 C CA . LEU B 1 188 ? 2.809 11.969 12.141 1 97 188 LEU B CA 1
ATOM 6407 C C . LEU B 1 188 ? 2.672 11.664 10.656 1 97 188 LEU B C 1
ATOM 6409 O O . LEU B 1 188 ? 2.051 12.438 9.914 1 97 188 LEU B O 1
ATOM 6413 N N . LEU B 1 189 ? 3.189 10.578 10.266 1 95.81 189 LEU B N 1
ATOM 6414 C CA . LEU B 1 189 ? 3.252 10.219 8.852 1 95.81 189 LEU B CA 1
ATOM 6415 C C . LEU B 1 189 ? 2.402 8.984 8.57 1 95.81 189 LEU B C 1
ATOM 6417 O O . LEU B 1 189 ? 2.059 8.234 9.484 1 95.81 189 LEU B O 1
ATOM 6421 N N . VAL B 1 190 ? 2.023 8.867 7.309 1 95.06 190 VAL B N 1
ATOM 6422 C CA . VAL B 1 190 ? 1.355 7.668 6.812 1 95.06 190 VAL B CA 1
ATOM 6423 C C . VAL B 1 190 ? 2.314 6.871 5.934 1 95.06 190 VAL B C 1
ATOM 6425 O O . VAL B 1 190 ? 2.824 7.383 4.934 1 95.06 190 VAL B O 1
ATOM 6428 N N . THR B 1 191 ? 2.578 5.598 6.34 1 91.81 191 THR B N 1
ATOM 6429 C CA . THR B 1 191 ? 3.516 4.754 5.605 1 91.81 191 THR B CA 1
ATOM 6430 C C . THR B 1 191 ? 2.875 3.412 5.258 1 91.81 191 THR B C 1
ATOM 6432 O O . THR B 1 191 ? 1.981 2.941 5.965 1 91.81 191 THR B O 1
ATOM 6435 N N . LEU B 1 192 ? 3.363 3.016 4.168 1 88.69 192 LEU B N 1
ATOM 6436 C CA . LEU B 1 192 ? 2.916 1.694 3.744 1 88.69 192 LEU B CA 1
ATOM 6437 C C . LEU B 1 192 ? 3.693 0.599 4.465 1 88.69 192 LEU B C 1
ATOM 6439 O O . LEU B 1 192 ? 4.926 0.579 4.43 1 88.69 192 LEU B O 1
ATOM 6443 N N . THR B 1 193 ? 2.883 -0.245 5.219 1 85.56 193 THR B N 1
ATOM 6444 C CA . THR B 1 193 ? 3.521 -1.342 5.938 1 85.56 193 THR B CA 1
ATOM 6445 C C . THR B 1 193 ? 2.83 -2.666 5.629 1 85.56 193 THR B C 1
ATOM 6447 O O . THR B 1 193 ? 1.679 -2.684 5.188 1 85.56 193 THR B O 1
ATOM 6450 N N . THR B 1 194 ? 3.633 -3.705 5.789 1 82.38 194 THR B N 1
ATOM 6451 C CA . THR B 1 194 ? 3.094 -5.055 5.664 1 82.38 194 THR B CA 1
ATOM 6452 C C . THR B 1 194 ? 2.727 -5.617 7.035 1 82.38 194 THR B C 1
ATOM 6454 O O . THR B 1 194 ? 3.574 -5.699 7.926 1 82.38 194 THR B O 1
ATOM 6457 N N . GLN B 1 195 ? 1.369 -5.73 7.23 1 79.5 195 GLN B N 1
ATOM 6458 C CA . GLN B 1 195 ? 0.923 -6.367 8.461 1 79.5 195 GLN B CA 1
ATOM 6459 C C . GLN B 1 195 ? 0.762 -7.875 8.273 1 79.5 195 GLN B C 1
ATOM 6461 O O . GLN B 1 195 ? 0.368 -8.336 7.203 1 79.5 195 GLN B O 1
ATOM 6466 N N . LYS B 1 196 ? 1.11 -8.664 9.43 1 84.12 196 LYS B N 1
ATOM 6467 C CA . LYS B 1 196 ? 1.033 -10.125 9.367 1 84.12 196 LYS B CA 1
ATOM 6468 C C . LYS B 1 196 ? 0.143 -10.68 10.469 1 84.12 196 LYS B C 1
ATOM 6470 O O . LYS B 1 196 ? 0.623 -11.367 11.375 1 84.12 196 LYS B O 1
ATOM 6475 N N . PRO B 1 197 ? -1.099 -10.383 10.32 1 81.44 197 PRO B N 1
ATOM 6476 C CA . PRO B 1 197 ? -1.983 -10.961 11.328 1 81.44 197 PRO B CA 1
ATOM 6477 C C . PRO B 1 197 ? -2.061 -12.484 11.242 1 81.44 197 PRO B C 1
ATOM 6479 O O . PRO B 1 197 ? -1.947 -13.047 10.156 1 81.44 197 PRO B O 1
ATOM 6482 N N . SER B 1 198 ? -2.152 -13.211 12.477 1 88.62 198 SER B N 1
ATOM 6483 C CA . SER B 1 198 ? -2.314 -14.664 12.539 1 88.62 198 SER B CA 1
ATOM 6484 C C . SER B 1 198 ? -3.713 -15.039 13.023 1 88.62 198 SER B C 1
ATOM 6486 O O . SER B 1 198 ? -4.254 -14.414 13.93 1 88.62 198 SER B O 1
ATOM 6488 N N . ARG B 1 199 ? -4.375 -15.859 12.281 1 86.62 199 ARG B N 1
ATOM 6489 C CA . ARG B 1 199 ? -5.703 -16.328 12.656 1 86.62 199 ARG B CA 1
ATOM 6490 C C . ARG B 1 199 ? -5.812 -17.844 12.484 1 86.62 199 ARG B C 1
ATOM 6492 O O . ARG B 1 199 ? -5.121 -18.438 11.648 1 86.62 199 ARG B O 1
ATOM 6499 N N . ASP B 1 200 ? -6.66 -18.422 13.289 1 90.62 200 ASP B N 1
ATOM 6500 C CA . ASP B 1 200 ? -6.953 -19.844 13.148 1 90.62 200 ASP B CA 1
ATOM 6501 C C . ASP B 1 200 ? -7.949 -20.094 12.016 1 90.62 200 ASP B C 1
ATOM 6503 O O . ASP B 1 200 ? -9.031 -19.5 11.992 1 90.62 200 ASP B O 1
ATOM 6507 N N . MET B 1 201 ? -7.512 -20.812 11.062 1 89.44 201 MET B N 1
ATOM 6508 C CA . MET B 1 201 ? -8.367 -21.156 9.93 1 89.44 201 MET B CA 1
ATOM 6509 C C . MET B 1 201 ? -8.242 -22.625 9.57 1 89.44 201 MET B C 1
ATOM 6511 O O . MET B 1 201 ? -7.246 -23.266 9.906 1 89.44 201 MET B O 1
ATOM 6515 N N . ALA B 1 202 ? -9.336 -23.109 9 1 91.69 202 ALA B N 1
ATOM 6516 C CA . ALA B 1 202 ? -9.289 -24.469 8.469 1 91.69 202 ALA B CA 1
ATOM 6517 C C . ALA B 1 202 ? -8.492 -24.516 7.172 1 91.69 202 ALA B C 1
ATOM 6519 O O . ALA B 1 202 ? -8.766 -23.781 6.23 1 91.69 202 ALA B O 1
ATOM 6520 N N . VAL B 1 203 ? -7.453 -25.328 7.199 1 93.06 203 VAL B N 1
ATOM 6521 C CA . VAL B 1 203 ? -6.633 -25.484 6.004 1 93.06 203 VAL B CA 1
ATOM 6522 C C . VAL B 1 203 ? -6.828 -26.891 5.43 1 93.06 203 VAL B C 1
ATOM 6524 O O . VAL B 1 203 ? -7.242 -27.812 6.145 1 93.06 203 VAL B O 1
ATOM 6527 N N . PRO B 1 204 ? -6.598 -27.047 4.09 1 92.94 204 PRO B N 1
ATOM 6528 C CA . PRO B 1 204 ? -6.832 -28.328 3.439 1 92.94 204 PRO B CA 1
ATOM 6529 C C . PRO B 1 204 ? -5.91 -29.438 3.963 1 92.94 204 PRO B C 1
ATOM 6531 O O . PRO B 1 204 ? -4.742 -29.172 4.258 1 92.94 204 PRO B O 1
ATOM 6534 N N . SER B 1 205 ? -6.473 -30.609 4.16 1 94 205 SER B N 1
ATOM 6535 C CA . SER B 1 205 ? -5.754 -31.828 4.469 1 94 205 SER B CA 1
ATOM 6536 C C . SER B 1 205 ? -6.164 -32.969 3.535 1 94 205 SER B C 1
ATOM 6538 O O . SER B 1 205 ? -7.27 -32.969 2.988 1 94 205 SER B O 1
ATOM 6540 N N . ILE B 1 206 ? -5.254 -33.906 3.33 1 94.94 206 ILE B N 1
ATOM 6541 C CA . ILE B 1 206 ? -5.523 -35 2.391 1 94.94 206 ILE B CA 1
ATOM 6542 C C . ILE B 1 206 ? -6.301 -36.094 3.094 1 94.94 206 ILE B C 1
ATOM 6544 O O . ILE B 1 206 ? -5.965 -36.469 4.215 1 94.94 206 ILE B O 1
ATOM 6548 N N . ASN B 1 207 ? -7.359 -36.562 2.377 1 93.19 207 ASN B N 1
ATOM 6549 C CA . ASN B 1 207 ? -8.125 -37.719 2.842 1 93.19 207 ASN B CA 1
ATOM 6550 C C . ASN B 1 207 ? -7.582 -39.031 2.262 1 93.19 207 ASN B C 1
ATOM 6552 O O . ASN B 1 207 ? -8.039 -39.469 1.211 1 93.19 207 ASN B O 1
ATOM 6556 N N . PHE B 1 208 ? -6.754 -39.719 2.971 1 91.81 208 PHE B N 1
ATOM 6557 C CA . PHE B 1 208 ? -6.129 -40.938 2.467 1 91.81 208 PHE B CA 1
ATOM 6558 C C . PHE B 1 208 ? -7.078 -42.125 2.596 1 91.81 208 PHE B C 1
ATOM 6560 O O . PHE B 1 208 ? -6.758 -43.219 2.152 1 91.81 208 PHE B O 1
ATOM 6567 N N . ASP B 1 209 ? -8.234 -41.875 3.084 1 86.06 209 ASP B N 1
ATOM 6568 C CA . ASP B 1 209 ? -9.242 -42.938 3.168 1 86.06 209 ASP B CA 1
ATOM 6569 C C . ASP B 1 209 ? -10.227 -42.844 2.008 1 86.06 209 ASP B C 1
ATOM 6571 O O . ASP B 1 209 ? -11.188 -43.625 1.938 1 86.06 209 ASP B O 1
ATOM 6575 N N . SER B 1 210 ? -9.953 -42 1.171 1 86.44 210 SER B N 1
ATOM 6576 C CA . SER B 1 210 ? -10.875 -41.75 0.069 1 86.44 210 SER B CA 1
ATOM 6577 C C . SER B 1 210 ? -10.828 -42.875 -0.965 1 86.44 210 SER B C 1
ATOM 6579 O O . SER B 1 210 ? -9.75 -43.375 -1.262 1 86.44 210 SER B O 1
ATOM 6581 N N . SER B 1 211 ? -11.953 -43.188 -1.576 1 83.88 211 SER B N 1
ATOM 6582 C CA . SER B 1 211 ? -12.039 -44.188 -2.656 1 83.88 211 SER B CA 1
ATOM 6583 C C . SER B 1 211 ? -11.523 -43.594 -3.971 1 83.88 211 SER B C 1
ATOM 6585 O O . SER B 1 211 ? -11.406 -44.312 -4.965 1 83.88 211 SER B O 1
ATOM 6587 N N . LEU B 1 212 ? -11.117 -42.375 -3.887 1 87.38 212 LEU B N 1
ATOM 6588 C CA . LEU B 1 212 ? -10.703 -41.656 -5.094 1 87.38 212 LEU B CA 1
ATOM 6589 C C . LEU B 1 212 ? -9.336 -42.125 -5.562 1 87.38 212 LEU B C 1
ATOM 6591 O O . LEU B 1 212 ? -8.93 -41.844 -6.691 1 87.38 212 LEU B O 1
ATOM 6595 N N . PHE B 1 213 ? -8.703 -42.938 -4.734 1 89.75 213 PHE B N 1
ATOM 6596 C CA . PHE B 1 213 ? -7.379 -43.406 -5.105 1 89.75 213 PHE B CA 1
ATOM 6597 C C . PHE B 1 213 ? -7.488 -44.625 -6.012 1 89.75 213 PHE B C 1
ATOM 6599 O O . PHE B 1 213 ? -6.523 -45 -6.68 1 89.75 213 PHE B O 1
ATOM 6606 N N . THR B 1 214 ? -8.656 -45.25 -6.012 1 82.19 214 THR B N 1
ATOM 6607 C CA . THR B 1 214 ? -8.805 -46.5 -6.707 1 82.19 214 THR B CA 1
ATOM 6608 C C . THR B 1 214 ? -9.852 -46.406 -7.816 1 82.19 214 THR B C 1
ATOM 6610 O O . THR B 1 214 ? -10.812 -45.656 -7.695 1 82.19 214 THR B O 1
ATOM 6613 N N . PHE B 1 215 ? -9.57 -47.094 -8.867 1 75.88 215 PHE B N 1
ATOM 6614 C CA . PHE B 1 215 ? -10.523 -47.281 -9.953 1 75.88 215 PHE B CA 1
ATOM 6615 C C . PHE B 1 215 ? -10.312 -48.656 -10.633 1 75.88 215 PHE B C 1
ATOM 6617 O O . PHE B 1 215 ? -9.234 -48.938 -11.141 1 75.88 215 PHE B O 1
ATOM 6624 N N . SER B 1 216 ? -11.289 -49.375 -10.672 1 67.94 216 SER B N 1
ATOM 6625 C CA . SER B 1 216 ? -11.188 -50.75 -11.211 1 67.94 216 SER B CA 1
ATOM 6626 C C . SER B 1 216 ? -11.062 -50.719 -12.734 1 67.94 216 SER B C 1
ATOM 6628 O O . SER B 1 216 ? -11.773 -49.969 -13.406 1 67.94 216 SER B O 1
ATOM 6630 N N . GLY B 1 217 ? -10.109 -51.5 -13.227 1 61.78 217 GLY B N 1
ATOM 6631 C CA . GLY B 1 217 ? -9.961 -51.625 -14.664 1 61.78 217 GLY B CA 1
ATOM 6632 C C . GLY B 1 217 ? -8.711 -50.938 -15.203 1 61.78 217 GLY B C 1
ATOM 6633 O O . GLY B 1 217 ? -8.25 -51.25 -16.297 1 61.78 217 GLY B O 1
ATOM 6634 N N . MET B 1 218 ? -8.219 -50.062 -14.422 1 67.38 218 MET B N 1
ATOM 6635 C CA . MET B 1 218 ? -6.961 -49.438 -14.812 1 67.38 218 MET B CA 1
ATOM 6636 C C . MET B 1 218 ? -5.766 -50.25 -14.328 1 67.38 218 MET B C 1
ATOM 6638 O O . MET B 1 218 ? -5.91 -51.125 -13.477 1 67.38 218 MET B O 1
ATOM 6642 N N . ALA B 1 219 ? -4.691 -49.938 -15.031 1 65.94 219 ALA B N 1
ATOM 6643 C CA . ALA B 1 219 ? -3.48 -50.656 -14.617 1 65.94 219 ALA B CA 1
ATOM 6644 C C . ALA B 1 219 ? -3.258 -50.5 -13.109 1 65.94 219 ALA B C 1
ATOM 6646 O O . ALA B 1 219 ? -3.117 -49.406 -12.594 1 65.94 219 ALA B O 1
ATOM 6647 N N . GLY B 1 220 ? -3.357 -51.688 -12.383 1 71.12 220 GLY B N 1
ATOM 6648 C CA . GLY B 1 220 ? -3.15 -51.688 -10.945 1 71.12 220 GLY B CA 1
ATOM 6649 C C . GLY B 1 220 ? -4.324 -51.125 -10.164 1 71.12 220 GLY B C 1
ATOM 6650 O O . GLY B 1 220 ? -4.191 -50.781 -8.984 1 71.12 220 GLY B O 1
ATOM 6651 N N . ASP B 1 221 ? -5.375 -50.781 -10.867 1 77.69 221 ASP B N 1
ATOM 6652 C CA . ASP B 1 221 ? -6.598 -50.25 -10.273 1 77.69 221 ASP B CA 1
ATOM 6653 C C . ASP B 1 221 ? -6.359 -48.844 -9.703 1 77.69 221 ASP B C 1
ATOM 6655 O O . ASP B 1 221 ? -6.91 -48.5 -8.656 1 77.69 221 ASP B O 1
ATOM 6659 N N . VAL B 1 222 ? -5.422 -48.188 -10.242 1 84.94 222 VAL B N 1
ATOM 6660 C CA . VAL B 1 222 ? -5.152 -46.781 -9.859 1 84.94 222 VAL B CA 1
ATOM 6661 C C . VAL B 1 222 ? -6.18 -45.875 -10.508 1 84.94 222 VAL B C 1
ATOM 6663 O O . VAL B 1 222 ? -6.52 -46.031 -11.688 1 84.94 222 VAL B O 1
ATOM 6666 N N . SER B 1 223 ? -6.68 -44.969 -9.758 1 85.94 223 SER B N 1
ATOM 6667 C CA . SER B 1 223 ? -7.68 -44.062 -10.305 1 85.94 223 SER B CA 1
ATOM 6668 C C . SER B 1 223 ? -7.07 -43.156 -11.352 1 85.94 223 SER B C 1
ATOM 6670 O O . SER B 1 223 ? -5.898 -42.781 -11.258 1 85.94 223 SER B O 1
ATOM 6672 N N . PRO B 1 224 ? -7.898 -42.719 -12.32 1 83.5 224 PRO B N 1
ATOM 6673 C CA . PRO B 1 224 ? -7.41 -41.781 -13.328 1 83.5 224 PRO B CA 1
ATOM 6674 C C . PRO B 1 224 ? -6.938 -40.438 -12.711 1 83.5 224 PRO B C 1
ATOM 6676 O O . PRO B 1 224 ? -5.961 -39.875 -13.18 1 83.5 224 PRO B O 1
ATOM 6679 N N . LEU B 1 225 ? -7.617 -39.969 -11.664 1 89.12 225 LEU B N 1
ATOM 6680 C CA . LEU B 1 225 ? -7.227 -38.75 -11 1 89.12 225 LEU B CA 1
ATOM 6681 C C . LEU B 1 225 ? -5.828 -38.875 -10.406 1 89.12 225 LEU B C 1
ATOM 6683 O O . LEU B 1 225 ? -4.984 -38 -10.609 1 89.12 225 LEU B O 1
ATOM 6687 N N . LEU B 1 226 ? -5.609 -39.938 -9.703 1 92.38 226 LEU B N 1
ATOM 6688 C CA . LEU B 1 226 ? -4.293 -40.188 -9.117 1 92.38 226 LEU B CA 1
ATOM 6689 C C . LEU B 1 226 ? -3.225 -40.281 -10.203 1 92.38 226 LEU B C 1
ATOM 6691 O O . LEU B 1 226 ? -2.133 -39.719 -10.055 1 92.38 226 LEU B O 1
ATOM 6695 N N . MET B 1 227 ? -3.527 -40.938 -11.242 1 89.5 227 MET B N 1
ATOM 6696 C CA . MET B 1 227 ? -2.562 -41.094 -12.32 1 89.5 227 MET B CA 1
ATOM 6697 C C . MET B 1 227 ? -2.25 -39.75 -12.984 1 89.5 227 MET B C 1
ATOM 6699 O O . MET B 1 227 ? -1.101 -39.469 -13.336 1 89.5 227 MET B O 1
ATOM 6703 N N . ARG B 1 228 ? -3.252 -38.938 -13.141 1 90 228 ARG B N 1
ATOM 6704 C CA . ARG B 1 228 ? -3.047 -37.625 -13.742 1 90 228 ARG B CA 1
ATOM 6705 C C . ARG B 1 228 ? -2.123 -36.781 -12.875 1 90 228 ARG B C 1
ATOM 6707 O O . ARG B 1 228 ? -1.202 -36.156 -13.391 1 90 228 ARG B O 1
ATOM 6714 N N . ILE B 1 229 ? -2.344 -36.75 -11.609 1 92.44 229 ILE B N 1
ATOM 6715 C CA . ILE B 1 229 ? -1.517 -36 -10.688 1 92.44 229 ILE B CA 1
ATOM 6716 C C . ILE B 1 229 ? -0.092 -36.531 -10.688 1 92.44 229 ILE B C 1
ATOM 6718 O O . ILE B 1 229 ? 0.876 -35.781 -10.719 1 92.44 229 ILE B O 1
ATOM 6722 N N . THR B 1 230 ? 0.006 -37.844 -10.695 1 93.75 230 THR B N 1
ATOM 6723 C CA . THR B 1 230 ? 1.312 -38.5 -10.695 1 93.75 230 THR B CA 1
ATOM 6724 C C . THR B 1 230 ? 2.08 -38.156 -11.969 1 93.75 230 THR B C 1
ATOM 6726 O O . THR B 1 230 ? 3.256 -37.781 -11.914 1 93.75 230 THR B O 1
ATOM 6729 N N . SER B 1 231 ? 1.421 -38.219 -13.055 1 89.5 231 SER B N 1
ATOM 6730 C CA . SER B 1 231 ? 2.057 -37.938 -14.336 1 89.5 231 SER B CA 1
ATOM 6731 C C . SER B 1 231 ? 2.492 -36.469 -14.414 1 89.5 231 SER B C 1
ATOM 6733 O O . SER B 1 231 ? 3.602 -36.188 -14.867 1 89.5 231 SER B O 1
ATOM 6735 N N . ALA B 1 232 ? 1.611 -35.625 -14.039 1 89.19 232 ALA B N 1
ATOM 6736 C CA . ALA B 1 232 ? 1.938 -34.219 -14.047 1 89.19 232 ALA B CA 1
ATOM 6737 C C . ALA B 1 232 ? 3.137 -33.906 -13.156 1 89.19 232 ALA B C 1
ATOM 6739 O O . ALA B 1 232 ? 4.035 -33.156 -13.539 1 89.19 232 ALA B O 1
ATOM 6740 N N . THR B 1 233 ? 3.17 -34.469 -12 1 93.06 233 THR B N 1
ATOM 6741 C CA . THR B 1 233 ? 4.262 -34.25 -11.055 1 93.06 233 THR B CA 1
ATOM 6742 C C . THR B 1 233 ? 5.57 -34.812 -11.617 1 93.06 233 THR B C 1
ATOM 6744 O O . THR B 1 233 ? 6.617 -34.156 -11.516 1 93.06 233 THR B O 1
ATOM 6747 N N . ALA B 1 234 ? 5.477 -35.969 -12.172 1 92.69 234 ALA B N 1
ATOM 6748 C CA . ALA B 1 234 ? 6.668 -36.656 -12.688 1 92.69 234 ALA B CA 1
ATOM 6749 C C . ALA B 1 234 ? 7.258 -35.875 -13.875 1 92.69 234 ALA B C 1
ATOM 6751 O O . ALA B 1 234 ? 8.477 -35.844 -14.047 1 92.69 234 ALA B O 1
ATOM 6752 N N . SER B 1 235 ? 6.398 -35.312 -14.68 1 86.88 235 SER B N 1
ATOM 6753 C CA . SER B 1 235 ? 6.859 -34.594 -15.852 1 86.88 235 SER B CA 1
ATOM 6754 C C . SER B 1 235 ? 7.609 -33.312 -15.453 1 86.88 235 SER B C 1
ATOM 6756 O O . SER B 1 235 ? 8.648 -33 -16.047 1 86.88 235 SER B O 1
ATOM 6758 N N . GLY B 1 236 ? 7.125 -32.656 -14.516 1 81.5 236 GLY B N 1
ATOM 6759 C CA . GLY B 1 236 ? 7.742 -31.422 -14.094 1 81.5 236 GLY B CA 1
ATOM 6760 C C . GLY B 1 236 ? 8.82 -31.609 -13.039 1 81.5 236 GLY B C 1
ATOM 6761 O O . GLY B 1 236 ? 9.703 -30.766 -12.883 1 81.5 236 GLY B O 1
ATOM 6762 N N . GLY B 1 237 ? 8.734 -32.656 -12.297 1 82.44 237 GLY B N 1
ATOM 6763 C CA . GLY B 1 237 ? 9.664 -32.938 -11.219 1 82.44 237 GLY B CA 1
ATOM 6764 C C . GLY B 1 237 ? 9.445 -32.062 -10.008 1 82.44 237 GLY B C 1
ATOM 6765 O O . GLY B 1 237 ? 10.328 -31.938 -9.148 1 82.44 237 GLY B O 1
ATOM 6766 N N . GLU B 1 238 ? 8.367 -31.328 -10.086 1 88.38 238 GLU B N 1
ATOM 6767 C CA . GLU B 1 238 ? 8.078 -30.391 -9.008 1 88.38 238 GLU B CA 1
ATOM 6768 C C . GLU B 1 238 ? 6.699 -30.656 -8.406 1 88.38 238 GLU B C 1
ATOM 6770 O O . GLU B 1 238 ? 5.871 -31.328 -9.016 1 88.38 238 GLU B O 1
ATOM 6775 N N . ILE B 1 239 ? 6.602 -30.125 -7.203 1 94 239 ILE B N 1
ATOM 6776 C CA . ILE B 1 239 ? 5.305 -30.219 -6.543 1 94 239 ILE B CA 1
ATOM 6777 C C . ILE B 1 239 ? 4.297 -29.312 -7.25 1 94 239 ILE B C 1
ATOM 6779 O O . ILE B 1 239 ? 4.586 -28.141 -7.527 1 94 239 ILE B O 1
ATOM 6783 N N . LEU B 1 240 ? 3.148 -29.875 -7.559 1 91.12 240 LEU B N 1
ATOM 6784 C CA . LEU B 1 240 ? 2.123 -29.109 -8.258 1 91.12 240 LEU B CA 1
ATOM 6785 C C . LEU B 1 240 ? 1.542 -28.031 -7.359 1 91.12 240 LEU B C 1
ATOM 6787 O O . LEU B 1 240 ? 1.338 -28.25 -6.164 1 91.12 240 LEU B O 1
ATOM 6791 N N . PRO B 1 241 ? 1.273 -26.875 -7.961 1 88.38 241 PRO B N 1
ATOM 6792 C CA . PRO B 1 241 ? 0.622 -25.828 -7.16 1 88.38 241 PRO B CA 1
ATOM 6793 C C . PRO B 1 241 ? -0.839 -26.141 -6.852 1 88.38 241 PRO B C 1
ATOM 6795 O O . PRO B 1 241 ? -1.424 -27.031 -7.477 1 88.38 241 PRO B O 1
ATOM 6798 N N . MET B 1 242 ? -1.357 -25.484 -5.863 1 89.06 242 MET B N 1
ATOM 6799 C CA . MET B 1 242 ? -2.752 -25.672 -5.477 1 89.06 242 MET B CA 1
ATOM 6800 C C . MET B 1 242 ? -3.471 -24.328 -5.348 1 89.06 242 MET B C 1
ATOM 6802 O O . MET B 1 242 ? -2.836 -23.281 -5.383 1 89.06 242 MET B O 1
ATOM 6806 N N . ALA B 1 243 ? -4.738 -24.438 -5.266 1 83.5 243 ALA B N 1
ATOM 6807 C CA . ALA B 1 243 ? -5.535 -23.219 -5.062 1 83.5 243 ALA B CA 1
ATOM 6808 C C . ALA B 1 243 ? -5.281 -22.625 -3.68 1 83.5 243 ALA B C 1
ATOM 6810 O O . ALA B 1 243 ? -5.18 -23.359 -2.691 1 83.5 243 ALA B O 1
ATOM 6811 N N . ALA B 1 244 ? -5.141 -21.328 -3.684 1 87.06 244 ALA B N 1
ATOM 6812 C CA . ALA B 1 244 ? -4.887 -20.656 -2.414 1 87.06 244 ALA B CA 1
ATOM 6813 C C . ALA B 1 244 ? -6.125 -20.688 -1.523 1 87.06 244 ALA B C 1
ATOM 6815 O O . ALA B 1 244 ? -7.25 -20.516 -2.004 1 87.06 244 ALA B O 1
ATOM 6816 N N . VAL B 1 245 ? -5.883 -20.922 -0.272 1 82.38 245 VAL B N 1
ATOM 6817 C CA . VAL B 1 245 ? -6.965 -20.859 0.703 1 82.38 245 VAL B CA 1
ATOM 6818 C C . VAL B 1 245 ? -7.277 -19.406 1.041 1 82.38 245 VAL B C 1
ATOM 6820 O O . VAL B 1 245 ? -8.438 -19.047 1.271 1 82.38 245 VAL B O 1
ATOM 6823 N N . ALA B 1 246 ? -6.242 -18.625 1.089 1 83.69 246 ALA B N 1
ATOM 6824 C CA . ALA B 1 246 ? -6.293 -17.188 1.312 1 83.69 246 ALA B CA 1
ATOM 6825 C C . ALA B 1 246 ? -5.148 -16.469 0.59 1 83.69 246 ALA B C 1
ATOM 6827 O O . ALA B 1 246 ? -4.078 -17.047 0.397 1 83.69 246 ALA B O 1
ATOM 6828 N N . PRO B 1 247 ? -5.5 -15.289 0.197 1 82.44 247 PRO B N 1
ATOM 6829 C CA . PRO B 1 247 ? -4.422 -14.578 -0.499 1 82.44 247 PRO B CA 1
ATOM 6830 C C . PRO B 1 247 ? -3.271 -14.195 0.429 1 82.44 247 PRO B C 1
ATOM 6832 O O . PRO B 1 247 ? -3.504 -13.797 1.575 1 82.44 247 PRO B O 1
ATOM 6835 N N . ASN B 1 248 ? -2.031 -14.367 -0.066 1 83.44 248 ASN B N 1
ATOM 6836 C CA . ASN B 1 248 ? -0.814 -13.984 0.641 1 83.44 248 ASN B CA 1
ATOM 6837 C C . ASN B 1 248 ? -0.776 -14.57 2.049 1 83.44 248 ASN B C 1
ATOM 6839 O O . ASN B 1 248 ? -0.571 -13.844 3.023 1 83.44 248 ASN B O 1
ATOM 6843 N N . ALA B 1 249 ? -1.024 -15.773 2.121 1 88.75 249 ALA B N 1
ATOM 6844 C CA . ALA B 1 249 ? -1.077 -16.484 3.395 1 88.75 249 ALA B CA 1
ATOM 6845 C C . ALA B 1 249 ? 0.018 -17.547 3.477 1 88.75 249 ALA B C 1
ATOM 6847 O O . ALA B 1 249 ? 0.534 -18 2.451 1 88.75 249 ALA B O 1
ATOM 6848 N N . SER B 1 250 ? 0.432 -17.797 4.719 1 91.38 250 SER B N 1
ATOM 6849 C CA . SER B 1 250 ? 1.386 -18.875 4.969 1 91.38 250 SER B CA 1
ATOM 6850 C C . SER B 1 250 ? 1.004 -19.672 6.211 1 91.38 250 SER B C 1
ATOM 6852 O O . SER B 1 250 ? 0.492 -19.125 7.184 1 91.38 250 SER B O 1
ATOM 6854 N N . TYR B 1 251 ? 1.164 -20.938 6.215 1 93.25 251 TYR B N 1
ATOM 6855 C CA . TYR B 1 251 ? 0.913 -21.812 7.363 1 93.25 251 TYR B CA 1
ATOM 6856 C C . TYR B 1 251 ? 1.771 -23.062 7.293 1 93.25 251 TYR B C 1
ATOM 6858 O O . TYR B 1 251 ? 2.254 -23.438 6.223 1 93.25 251 TYR B O 1
ATOM 6866 N N . THR B 1 252 ? 1.96 -23.656 8.477 1 93.12 252 THR B N 1
ATOM 6867 C CA . THR B 1 252 ? 2.717 -24.906 8.586 1 93.12 252 THR B CA 1
ATOM 6868 C C . THR B 1 252 ? 1.795 -26.062 8.945 1 93.12 252 THR B C 1
ATOM 6870 O O . THR B 1 252 ? 0.814 -25.891 9.672 1 93.12 252 THR B O 1
ATOM 6873 N N . MET B 1 253 ? 2.109 -27.188 8.375 1 92.94 253 MET B N 1
ATOM 6874 C CA . MET B 1 253 ? 1.298 -28.359 8.648 1 92.94 253 MET B CA 1
ATOM 6875 C C . MET B 1 253 ? 2.17 -29.609 8.758 1 92.94 253 MET B C 1
ATOM 6877 O O . MET B 1 253 ? 3.164 -29.734 8.039 1 92.94 253 MET B O 1
ATOM 6881 N N . GLU B 1 254 ? 1.77 -30.5 9.719 1 94.06 254 GLU B N 1
ATOM 6882 C CA . GLU B 1 254 ? 2.375 -31.812 9.852 1 94.06 254 GLU B CA 1
ATOM 6883 C C . GLU B 1 254 ? 1.358 -32.906 9.57 1 94.06 254 GLU B C 1
ATOM 6885 O O . GLU B 1 254 ? 0.237 -32.875 10.078 1 94.06 254 GLU B O 1
ATOM 6890 N N . PHE B 1 255 ? 1.711 -33.875 8.703 1 93.5 255 PHE B N 1
ATOM 6891 C CA . PHE B 1 255 ? 0.805 -34.969 8.406 1 93.5 255 PHE B CA 1
ATOM 6892 C C . PHE B 1 255 ? 1.581 -36.188 7.957 1 93.5 255 PHE B C 1
ATOM 6894 O O . PHE B 1 255 ? 2.791 -36.125 7.734 1 93.5 255 PHE B O 1
ATOM 6901 N N . GLN B 1 256 ? 0.896 -37.281 7.895 1 93.25 256 GLN B N 1
ATOM 6902 C CA . GLN B 1 256 ? 1.486 -38.531 7.441 1 93.25 256 GLN B CA 1
ATOM 6903 C C . GLN B 1 256 ? 0.969 -38.938 6.059 1 93.25 256 GLN B C 1
ATOM 6905 O O . GLN B 1 256 ? -0.211 -38.719 5.754 1 93.25 256 GLN B O 1
ATOM 6910 N N . GLY B 1 257 ? 1.865 -39.406 5.219 1 94.69 257 GLY B N 1
ATOM 6911 C CA . GLY B 1 257 ? 1.536 -39.844 3.869 1 94.69 257 GLY B CA 1
ATOM 6912 C C . GLY B 1 257 ? 2.539 -40.812 3.291 1 94.69 257 GLY B C 1
ATOM 6913 O O . GLY B 1 257 ? 3.566 -41.094 3.912 1 94.69 257 GLY B O 1
ATOM 6914 N N . PRO B 1 258 ? 2.209 -41.344 2.143 1 95.19 258 PRO B N 1
ATOM 6915 C CA . PRO B 1 258 ? 3.064 -42.375 1.544 1 95.19 258 PRO B CA 1
ATOM 6916 C C . PRO B 1 258 ? 4.316 -41.781 0.891 1 95.19 258 PRO B C 1
ATOM 6918 O O . PRO B 1 258 ? 4.305 -40.656 0.438 1 95.19 258 PRO B O 1
ATOM 6921 N N . SER B 1 259 ? 5.406 -42.5 0.906 1 96.5 259 SER B N 1
ATOM 6922 C CA . SER B 1 259 ? 6.613 -42.25 0.12 1 96.5 259 SER B CA 1
ATOM 6923 C C . SER B 1 259 ? 7.41 -43.562 -0.062 1 96.5 259 SER B C 1
ATOM 6925 O O . SER B 1 259 ? 7.133 -44.562 0.593 1 96.5 259 SER B O 1
ATOM 6927 N N . LEU B 1 260 ? 8.266 -43.5 -1.048 1 96.31 260 LEU B N 1
ATOM 6928 C CA . LEU B 1 260 ? 9.102 -44.656 -1.304 1 96.31 260 LEU B CA 1
ATOM 6929 C C . LEU B 1 260 ? 10.508 -44.469 -0.748 1 96.31 260 LEU B C 1
ATOM 6931 O O . LEU B 1 260 ? 11.016 -43.344 -0.751 1 96.31 260 LEU B O 1
ATOM 6935 N N . LYS B 1 261 ? 11.047 -45.469 -0.207 1 95.5 261 LYS B N 1
ATOM 6936 C CA . LYS B 1 261 ? 12.461 -45.531 0.141 1 95.5 261 LYS B CA 1
ATOM 6937 C C . LYS B 1 261 ? 13.195 -46.562 -0.714 1 95.5 261 LYS B C 1
ATOM 6939 O O . LYS B 1 261 ? 12.773 -47.719 -0.787 1 95.5 261 LYS B O 1
ATOM 6944 N N . CYS B 1 262 ? 14.203 -46.125 -1.441 1 95.38 262 CYS B N 1
ATOM 6945 C CA . CYS B 1 262 ? 14.914 -47 -2.359 1 95.38 262 CYS B CA 1
ATOM 6946 C C . CYS B 1 262 ? 16.281 -47.375 -1.811 1 95.38 262 CYS B C 1
ATOM 6948 O O . CYS B 1 262 ? 17.141 -46.5 -1.644 1 95.38 262 CYS B O 1
ATOM 6950 N N . ASP B 1 263 ? 16.484 -48.656 -1.558 1 93.56 263 ASP B N 1
ATOM 6951 C CA . ASP B 1 263 ? 17.75 -49.188 -1.061 1 93.56 263 ASP B CA 1
ATOM 6952 C C . ASP B 1 263 ? 18.422 -50.094 -2.1 1 93.56 263 ASP B C 1
ATOM 6954 O O . ASP B 1 263 ? 17.75 -50.594 -3 1 93.56 263 ASP B O 1
ATOM 6958 N N . LYS B 1 264 ? 19.703 -50.219 -1.974 1 94 264 LYS B N 1
ATOM 6959 C CA . LYS B 1 264 ? 20.422 -51.156 -2.838 1 94 264 LYS B CA 1
ATOM 6960 C C . LYS B 1 264 ? 19.969 -52.594 -2.57 1 94 264 LYS B C 1
ATOM 6962 O O . LYS B 1 264 ? 19.797 -53 -1.415 1 94 264 LYS B O 1
ATOM 6967 N N . ALA B 1 265 ? 19.719 -53.312 -3.715 1 91.69 265 ALA B N 1
ATOM 6968 C CA . ALA B 1 265 ? 19.297 -54.688 -3.572 1 91.69 265 ALA B CA 1
ATOM 6969 C C . ALA B 1 265 ? 20.453 -55.562 -3.082 1 91.69 265 ALA B C 1
ATOM 6971 O O . ALA B 1 265 ? 21.594 -55.375 -3.484 1 91.69 265 ALA B O 1
ATOM 6972 N N . HIS B 1 266 ? 20.172 -56.469 -2.172 1 86.31 266 HIS B N 1
ATOM 6973 C CA . HIS B 1 266 ? 21.156 -57.438 -1.674 1 86.31 266 HIS B CA 1
ATOM 6974 C C . HIS B 1 266 ? 20.547 -58.812 -1.557 1 86.31 266 HIS B C 1
ATOM 6976 O O . HIS B 1 266 ? 19.328 -58.969 -1.688 1 86.31 266 HIS B O 1
ATOM 6982 N N . GLY B 1 267 ? 21.406 -59.781 -1.476 1 79.94 267 GLY B N 1
ATOM 6983 C CA . GLY B 1 267 ? 20.969 -61.156 -1.227 1 79.94 267 GLY B CA 1
ATOM 6984 C C . GLY B 1 267 ? 20.031 -61.656 -2.299 1 79.94 267 GLY B C 1
ATOM 6985 O O . GLY B 1 267 ? 20.344 -61.594 -3.49 1 79.94 267 GLY B O 1
ATOM 6986 N N . PHE B 1 268 ? 18.969 -62.094 -1.857 1 75.06 268 PHE B N 1
ATOM 6987 C CA . PHE B 1 268 ? 18 -62.75 -2.746 1 75.06 268 PHE B CA 1
ATOM 6988 C C . PHE B 1 268 ? 17.484 -61.75 -3.781 1 75.06 268 PHE B C 1
ATOM 6990 O O . PHE B 1 268 ? 17.375 -62.062 -4.965 1 75.06 268 PHE B O 1
ATOM 6997 N N . MET B 1 269 ? 17.219 -60.625 -3.338 1 81.5 269 MET B N 1
ATOM 6998 C CA . MET B 1 269 ? 16.609 -59.625 -4.23 1 81.5 269 MET B CA 1
ATOM 6999 C C . MET B 1 269 ? 17.578 -59.25 -5.352 1 81.5 269 MET B C 1
ATOM 7001 O O . MET B 1 269 ? 17.156 -59.031 -6.488 1 81.5 269 MET B O 1
ATOM 7005 N N . LEU B 1 270 ? 18.812 -59.188 -5.031 1 86.44 270 LEU B N 1
ATOM 7006 C CA . LEU B 1 270 ? 19.797 -58.906 -6.062 1 86.44 270 LEU B CA 1
ATOM 7007 C C . LEU B 1 270 ? 19.828 -60 -7.121 1 86.44 270 LEU B C 1
ATOM 7009 O O . LEU B 1 270 ? 19.828 -59.719 -8.32 1 86.44 270 LEU B O 1
ATOM 7013 N N . LYS B 1 271 ? 19.828 -61.219 -6.715 1 81.56 271 LYS B N 1
ATOM 7014 C CA . LYS B 1 271 ? 19.844 -62.344 -7.645 1 81.56 271 LYS B CA 1
ATOM 7015 C C . LYS B 1 271 ? 18.578 -62.375 -8.492 1 81.56 271 LYS B C 1
ATOM 7017 O O . LYS B 1 271 ? 18.625 -62.688 -9.68 1 81.56 271 LYS B O 1
ATOM 7022 N N . PHE B 1 272 ? 17.547 -62.125 -7.809 1 80.5 272 PHE B N 1
ATOM 7023 C CA . PHE B 1 272 ? 16.266 -62.062 -8.5 1 80.5 272 PHE B CA 1
ATOM 7024 C C . PHE B 1 272 ? 16.281 -61.031 -9.609 1 80.5 272 PHE B C 1
ATOM 7026 O O . PHE B 1 272 ? 15.938 -61.312 -10.758 1 80.5 272 PHE B O 1
ATOM 7033 N N . ILE B 1 273 ? 16.734 -59.844 -9.328 1 86.5 273 ILE B N 1
ATOM 7034 C CA . ILE B 1 273 ? 16.797 -58.75 -10.289 1 86.5 273 ILE B CA 1
ATOM 7035 C C . ILE B 1 273 ? 17.781 -59.125 -11.406 1 86.5 273 ILE B C 1
ATOM 7037 O O . ILE B 1 273 ? 17.531 -58.812 -12.578 1 86.5 273 ILE B O 1
ATOM 7041 N N . ASP B 1 274 ? 18.828 -59.812 -11.102 1 86.25 274 ASP B N 1
ATOM 7042 C CA . ASP B 1 274 ? 19.812 -60.219 -12.094 1 86.25 274 ASP B CA 1
ATOM 7043 C C . ASP B 1 274 ? 19.203 -61.188 -13.117 1 86.25 274 ASP B C 1
ATOM 7045 O O . ASP B 1 274 ? 19.469 -61.062 -14.312 1 86.25 274 ASP B O 1
ATOM 7049 N N . LYS B 1 275 ? 18.422 -62.031 -12.609 1 82.12 275 LYS B N 1
ATOM 7050 C CA . LYS B 1 275 ? 17.812 -63.031 -13.5 1 82.12 275 LYS B CA 1
ATOM 7051 C C . LYS B 1 275 ? 16.812 -62.375 -14.438 1 82.12 275 LYS B C 1
ATOM 7053 O O . LYS B 1 275 ? 16.703 -62.719 -15.609 1 82.12 275 LYS B O 1
ATOM 7058 N N . ILE B 1 276 ? 16.094 -61.469 -13.883 1 81.38 276 ILE B N 1
ATOM 7059 C CA . ILE B 1 276 ? 15.164 -60.719 -14.727 1 81.38 276 ILE B CA 1
ATOM 7060 C C . ILE B 1 276 ? 15.93 -59.938 -15.781 1 81.38 276 ILE B C 1
ATOM 7062 O O . ILE B 1 276 ? 15.508 -59.844 -16.938 1 81.38 276 ILE B O 1
ATOM 7066 N N . HIS B 1 277 ? 17.031 -59.375 -15.391 1 86 277 HIS B N 1
ATOM 7067 C CA . HIS B 1 277 ? 17.859 -58.594 -16.297 1 86 277 HIS B CA 1
ATOM 7068 C C . HIS B 1 277 ? 18.375 -59.469 -17.453 1 86 277 HIS B C 1
ATOM 7070 O O . HIS B 1 277 ? 18.375 -59.031 -18.594 1 86 277 HIS B O 1
ATOM 7076 N N . GLU B 1 278 ? 18.766 -60.594 -17.141 1 83.44 278 GLU B N 1
ATOM 7077 C CA . GLU B 1 278 ? 19.25 -61.531 -18.156 1 83.44 278 GLU B CA 1
ATOM 7078 C C . GLU B 1 278 ? 18.156 -61.875 -19.156 1 83.44 278 GLU B C 1
ATOM 7080 O O . GLU B 1 278 ? 18.391 -61.906 -20.375 1 83.44 278 GLU B O 1
ATOM 7085 N N . ALA B 1 279 ? 17.031 -62.094 -18.594 1 80.38 279 ALA B N 1
ATOM 7086 C CA . ALA B 1 279 ? 15.898 -62.406 -19.469 1 80.38 279 ALA B CA 1
ATOM 7087 C C . ALA B 1 279 ? 15.539 -61.188 -20.344 1 80.38 279 ALA B C 1
ATOM 7089 O O . ALA B 1 279 ? 15.227 -61.375 -21.531 1 80.38 279 ALA B O 1
ATOM 7090 N N . ALA B 1 280 ? 15.578 -60.031 -19.812 1 80.75 280 ALA B N 1
ATOM 7091 C CA . ALA B 1 280 ? 15.266 -58.812 -20.547 1 80.75 280 ALA B CA 1
ATOM 7092 C C . ALA B 1 280 ? 16.281 -58.562 -21.656 1 80.75 280 ALA B C 1
ATOM 7094 O O . ALA B 1 280 ? 15.922 -58.156 -22.766 1 80.75 280 ALA B O 1
ATOM 7095 N N . ASN B 1 281 ? 17.5 -58.812 -21.359 1 81 281 ASN B N 1
ATOM 7096 C CA . ASN B 1 281 ? 18.562 -58.656 -22.344 1 81 281 ASN B CA 1
ATOM 7097 C C . ASN B 1 281 ? 18.359 -59.594 -23.531 1 81 281 ASN B C 1
ATOM 7099 O O . ASN B 1 281 ? 18.578 -59.219 -24.688 1 81 281 ASN B O 1
ATOM 7103 N N . SER B 1 282 ? 18 -60.719 -23.188 1 77.5 282 SER B N 1
ATOM 7104 C CA . SER B 1 282 ? 17.766 -61.688 -24.25 1 77.5 282 SER B CA 1
ATOM 7105 C C . SER B 1 282 ? 16.609 -61.281 -25.141 1 77.5 282 SER B C 1
ATOM 7107 O O . SER B 1 282 ? 16.641 -61.5 -26.359 1 77.5 282 SER B O 1
ATOM 7109 N N . ASP B 1 283 ? 15.695 -60.719 -24.562 1 73.81 283 ASP B N 1
ATOM 7110 C CA . ASP B 1 283 ? 14.516 -60.312 -25.312 1 73.81 283 ASP B CA 1
ATOM 7111 C C . ASP B 1 283 ? 14.844 -59.125 -26.219 1 73.81 283 ASP B C 1
ATOM 7113 O O . ASP B 1 283 ? 14.375 -59.062 -27.359 1 73.81 283 ASP B O 1
ATOM 7117 N N . ILE B 1 284 ? 15.547 -58.188 -25.656 1 72.44 284 ILE B N 1
ATOM 7118 C CA . ILE B 1 284 ? 15.859 -56.969 -26.406 1 72.44 284 ILE B CA 1
ATOM 7119 C C . ILE B 1 284 ? 16.906 -57.281 -27.469 1 72.44 284 ILE B C 1
ATOM 7121 O O . ILE B 1 284 ? 16.891 -56.688 -28.562 1 72.44 284 ILE B O 1
ATOM 7125 N N . SER B 1 285 ? 17.812 -58.125 -27.016 1 69.56 285 SER B N 1
ATOM 7126 C CA . SER B 1 285 ? 18.906 -58.469 -27.922 1 69.56 285 SER B CA 1
ATOM 7127 C C . SER B 1 285 ? 18.406 -59.219 -29.125 1 69.56 285 SER B C 1
ATOM 7129 O O . SER B 1 285 ? 17.641 -60.188 -28.984 1 69.56 285 SER B O 1
ATOM 7131 N N . SER B 1 286 ? 17.953 -58.5 -30.141 1 59.03 286 SER B N 1
ATOM 7132 C CA . SER B 1 286 ? 17.688 -59.219 -31.375 1 59.03 286 SER B CA 1
ATOM 7133 C C . SER B 1 286 ? 18.891 -60.062 -31.781 1 59.03 286 SER B C 1
ATOM 7135 O O . SER B 1 286 ? 19.844 -60.219 -31.031 1 59.03 286 SER B O 1
ATOM 7137 N N . ASN B 1 287 ? 18.906 -60.719 -33 1 53.56 287 ASN B N 1
ATOM 7138 C CA . ASN B 1 287 ? 19.969 -61.562 -33.562 1 53.56 287 ASN B CA 1
ATOM 7139 C C . ASN B 1 287 ? 21.297 -60.844 -33.562 1 53.56 287 ASN B C 1
ATOM 7141 O O . ASN B 1 287 ? 22.359 -61.469 -33.688 1 53.56 287 ASN B O 1
ATOM 7145 N N . VAL B 1 288 ? 21.266 -59.531 -33.469 1 60.22 288 VAL B N 1
ATOM 7146 C CA . VAL B 1 288 ? 22.516 -58.812 -33.75 1 60.22 288 VAL B CA 1
ATOM 7147 C C . VAL B 1 288 ? 23.062 -58.25 -32.438 1 60.22 288 VAL B C 1
ATOM 7149 O O . VAL B 1 288 ? 24.203 -57.781 -32.375 1 60.22 288 VAL B O 1
ATOM 7152 N N . GLY B 1 289 ? 22.359 -58.375 -31.312 1 65.75 289 GLY B N 1
ATOM 7153 C CA . GLY B 1 289 ? 22.859 -57.938 -30.016 1 65.75 289 GLY B CA 1
ATOM 7154 C C . GLY B 1 289 ? 22.062 -56.812 -29.422 1 65.75 289 GLY B C 1
ATOM 7155 O O . GLY B 1 289 ? 21.266 -56.156 -30.125 1 65.75 289 GLY B O 1
ATOM 7156 N N . GLY B 1 290 ? 21.953 -56.656 -28.109 1 73.44 290 GLY B N 1
ATOM 7157 C CA . GLY B 1 290 ? 21.266 -55.625 -27.375 1 73.44 290 GLY B CA 1
ATOM 7158 C C . GLY B 1 290 ? 21.578 -55.625 -25.891 1 73.44 290 GLY B C 1
ATOM 7159 O O . GLY B 1 290 ? 22.094 -56.625 -25.375 1 73.44 290 GLY B O 1
ATOM 7160 N N . ASP B 1 291 ? 21.609 -54.406 -25.328 1 80.5 291 ASP B N 1
ATOM 7161 C CA . ASP B 1 291 ? 21.859 -54.281 -23.891 1 80.5 291 ASP B CA 1
ATOM 7162 C C . ASP B 1 291 ? 20.734 -53.531 -23.203 1 80.5 291 ASP B C 1
ATOM 7164 O O . ASP B 1 291 ? 20.297 -52.469 -23.703 1 80.5 291 ASP B O 1
ATOM 7168 N N . THR B 1 292 ? 20.266 -54.125 -22.109 1 84.19 292 THR B N 1
ATOM 7169 C CA . THR B 1 292 ? 19.281 -53.438 -21.281 1 84.19 292 THR B CA 1
ATOM 7170 C C . THR B 1 292 ? 19.938 -52.375 -20.406 1 84.19 292 THR B C 1
ATOM 7172 O O . THR B 1 292 ? 20.859 -52.688 -19.656 1 84.19 292 THR B O 1
ATOM 7175 N N . ILE B 1 293 ? 19.531 -51.156 -20.469 1 85.12 293 ILE B N 1
ATOM 7176 C CA . ILE B 1 293 ? 20.078 -50.031 -19.703 1 85.12 293 ILE B CA 1
ATOM 7177 C C . ILE B 1 293 ? 19.266 -49.875 -18.406 1 85.12 293 ILE B C 1
ATOM 7179 O O . ILE B 1 293 ? 19.844 -49.656 -17.344 1 85.12 293 ILE B O 1
ATOM 7183 N N . TYR B 1 294 ? 17.984 -49.938 -18.609 1 89.19 294 TYR B N 1
ATOM 7184 C CA . TYR B 1 294 ? 17.047 -49.688 -17.516 1 89.19 294 TYR B CA 1
ATOM 7185 C C . TYR B 1 294 ? 15.898 -50.719 -17.547 1 89.19 294 TYR B C 1
ATOM 7187 O O . TYR B 1 294 ? 15.391 -51.031 -18.625 1 89.19 294 TYR B O 1
ATOM 7195 N N . PHE B 1 295 ? 15.508 -51.188 -16.422 1 89.62 295 PHE B N 1
ATOM 7196 C CA . PHE B 1 295 ? 14.188 -51.781 -16.328 1 89.62 295 PHE B CA 1
ATOM 7197 C C . PHE B 1 295 ? 13.625 -51.625 -14.914 1 89.62 295 PHE B C 1
ATOM 7199 O O . PHE B 1 295 ? 14.383 -51.406 -13.961 1 89.62 295 PHE B O 1
ATOM 7206 N N . SER B 1 296 ? 12.359 -51.656 -14.758 1 90.5 296 SER B N 1
ATOM 7207 C CA . SER B 1 296 ? 11.648 -51.594 -13.492 1 90.5 296 SER B CA 1
ATOM 7208 C C . SER B 1 296 ? 10.391 -52.469 -13.531 1 90.5 296 SER B C 1
ATOM 7210 O O . SER B 1 296 ? 9.695 -52.5 -14.547 1 90.5 296 SER B O 1
ATOM 7212 N N . ILE B 1 297 ? 10.102 -53.125 -12.477 1 85.75 297 ILE B N 1
ATOM 7213 C CA . ILE B 1 297 ? 8.914 -53.969 -12.375 1 85.75 297 ILE B CA 1
ATOM 7214 C C . ILE B 1 297 ? 8.336 -53.875 -10.961 1 85.75 297 ILE B C 1
ATOM 7216 O O . ILE B 1 297 ? 9.031 -53.5 -10.023 1 85.75 297 ILE B O 1
ATOM 7220 N N . THR B 1 298 ? 7.047 -54.188 -10.859 1 82.94 298 THR B N 1
ATOM 7221 C CA . THR B 1 298 ? 6.383 -54.344 -9.57 1 82.94 298 THR B CA 1
ATOM 7222 C C . THR B 1 298 ? 6.312 -55.812 -9.156 1 82.94 298 THR B C 1
ATOM 7224 O O . THR B 1 298 ? 5.875 -56.656 -9.938 1 82.94 298 THR B O 1
ATOM 7227 N N . ALA B 1 299 ? 6.781 -56.031 -8.039 1 74.06 299 ALA B N 1
ATOM 7228 C CA . ALA B 1 299 ? 6.742 -57.406 -7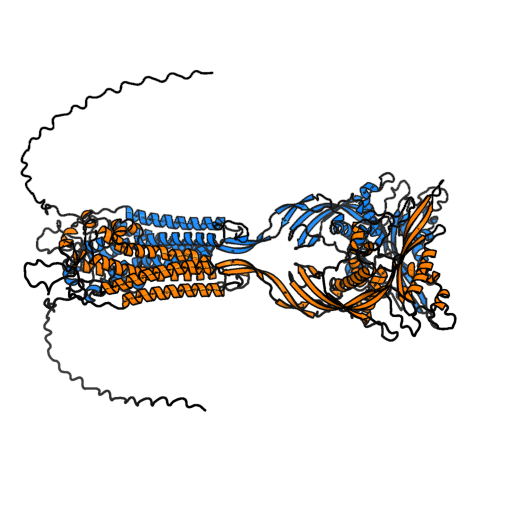.543 1 74.06 299 ALA B CA 1
ATOM 7229 C C . ALA B 1 299 ? 5.648 -57.594 -6.492 1 74.06 299 ALA B C 1
ATOM 7231 O O . ALA B 1 299 ? 5.648 -56.906 -5.465 1 74.06 299 ALA B O 1
ATOM 7232 N N . TYR B 1 300 ? 4.457 -58.438 -6.938 1 62.72 300 TYR B N 1
ATOM 7233 C CA . TYR B 1 300 ? 3.404 -58.781 -5.996 1 62.72 300 TYR B CA 1
ATOM 7234 C C . TYR B 1 300 ? 3.689 -60.125 -5.336 1 62.72 300 TYR B C 1
ATOM 7236 O O . TYR B 1 300 ? 4.32 -61 -5.938 1 62.72 300 TYR B O 1
ATOM 7244 N N . PRO B 1 301 ? 3.188 -60.312 -4.098 1 54.22 301 PRO B N 1
ATOM 7245 C CA . PRO B 1 301 ? 3.43 -61.594 -3.43 1 54.22 301 PRO B CA 1
ATOM 7246 C C . PRO B 1 301 ? 2.713 -62.75 -4.109 1 54.22 301 PRO B C 1
ATOM 7248 O O . PRO B 1 301 ? 3.146 -63.906 -3.992 1 54.22 301 PRO B O 1
ATOM 7251 N N . SER B 1 302 ? 1.487 -62.656 -4.809 1 47.84 302 SER B N 1
ATOM 7252 C CA . SER B 1 302 ? 0.637 -63.781 -5.129 1 47.84 302 SER B CA 1
ATOM 7253 C C . SER B 1 302 ? 1.153 -64.5 -6.355 1 47.84 302 SER B C 1
ATOM 7255 O O . SER B 1 302 ? 0.573 -65.562 -6.762 1 47.84 302 SER B O 1
ATOM 7257 N N . PHE B 1 303 ? 1.913 -64.312 -7.191 1 42.72 303 PHE B N 1
ATOM 7258 C CA . PHE B 1 303 ? 1.896 -64.875 -8.516 1 42.72 303 PHE B CA 1
ATOM 7259 C C . PHE B 1 303 ? 2.445 -66.312 -8.461 1 42.72 303 PHE B C 1
ATOM 7261 O O . PHE B 1 303 ? 2.539 -67 -9.492 1 42.72 303 PHE B O 1
ATOM 7268 N N . PRO B 1 304 ? 3.189 -66.875 -7.539 1 39.53 304 PRO B N 1
ATOM 7269 C CA . PRO B 1 304 ? 3.93 -68 -7.988 1 39.53 304 PRO B CA 1
ATOM 7270 C C . PRO B 1 304 ? 3.02 -69.125 -8.555 1 39.53 304 PRO B C 1
ATOM 7272 O O . PRO B 1 304 ? 3.402 -70.312 -8.594 1 39.53 304 PRO B O 1
ATOM 7275 N N . TYR B 1 305 ? 1.813 -68.875 -8.977 1 39.25 305 TYR B N 1
ATOM 7276 C CA . TYR B 1 305 ? 1.424 -70.25 -9.367 1 39.25 305 TYR B CA 1
ATOM 7277 C C . TYR B 1 305 ? 2.279 -70.75 -10.523 1 39.25 305 TYR B C 1
ATOM 7279 O O . TYR B 1 305 ? 1.883 -71.688 -11.242 1 39.25 305 TYR B O 1
ATOM 7287 N N . MET B 1 306 ? 3.26 -69.938 -11.039 1 38.44 306 MET B N 1
ATOM 7288 C CA . MET B 1 306 ? 3.883 -70.75 -12.07 1 38.44 306 MET B CA 1
ATOM 7289 C C . MET B 1 306 ? 4.215 -72.125 -11.539 1 38.44 306 MET B C 1
ATOM 7291 O O . MET B 1 306 ? 4.332 -72.312 -10.328 1 38.44 306 MET B O 1
ATOM 7295 N N . ASP B 1 307 ? 4.551 -73.062 -12.508 1 35.53 307 ASP B N 1
ATOM 7296 C CA . ASP B 1 307 ? 4.719 -74.5 -12.25 1 35.53 307 ASP B CA 1
ATOM 7297 C C . ASP B 1 307 ? 5.699 -74.75 -11.102 1 35.53 307 ASP B C 1
ATOM 7299 O O . ASP B 1 307 ? 6.902 -74.5 -11.258 1 35.53 307 ASP B O 1
ATOM 7303 N N . TYR B 1 308 ? 5.449 -74.25 -9.906 1 34.53 308 TYR B N 1
ATOM 7304 C CA . TYR B 1 308 ? 6.09 -74.875 -8.734 1 34.53 308 TYR B CA 1
ATOM 7305 C C . TYR B 1 308 ? 6.277 -76.375 -8.93 1 34.53 308 TYR B C 1
ATOM 7307 O O . TYR B 1 308 ? 5.305 -77.125 -9.031 1 34.53 308 TYR B O 1
ATOM 7315 N N . THR B 1 309 ? 7.305 -76.875 -9.57 1 34.22 309 THR B N 1
ATOM 7316 C CA . THR B 1 309 ? 7.453 -78.188 -8.977 1 34.22 309 THR B CA 1
ATOM 7317 C C . THR B 1 309 ? 7.293 -78.125 -7.461 1 34.22 309 THR B C 1
ATOM 7319 O O . THR B 1 309 ? 7.402 -77.062 -6.867 1 34.22 309 THR B O 1
ATOM 7322 N N . GLY B 1 310 ? 7.039 -79.062 -6.613 1 32.97 310 GLY B N 1
ATOM 7323 C CA . GLY B 1 310 ? 6.672 -79.438 -5.246 1 32.97 310 GLY B CA 1
ATOM 7324 C C . GLY B 1 310 ? 7.332 -78.562 -4.211 1 32.97 310 GLY B C 1
ATOM 7325 O O . GLY B 1 310 ? 6.703 -78.188 -3.215 1 32.97 310 GLY B O 1
ATOM 7326 N N . ASP B 1 311 ? 8.781 -78.5 -4.035 1 33.16 311 ASP B N 1
ATOM 7327 C CA . ASP B 1 311 ? 9.281 -78.438 -2.666 1 33.16 311 ASP B CA 1
ATOM 7328 C C . ASP B 1 311 ? 9.328 -77 -2.154 1 33.16 311 ASP B C 1
ATOM 7330 O O . ASP B 1 311 ? 10.195 -76.25 -2.551 1 33.16 311 ASP B O 1
ATOM 7334 N N . GLY B 1 312 ? 8.484 -76.125 -1.942 1 36.84 312 GLY B N 1
ATOM 7335 C CA . GLY B 1 312 ? 8.242 -74.938 -1.184 1 36.84 312 GLY B CA 1
ATOM 7336 C C . GLY B 1 312 ? 9.477 -74.062 -1.058 1 36.84 312 GLY B C 1
ATOM 7337 O O . GLY B 1 312 ? 9.484 -73.062 -0.283 1 36.84 312 GLY B O 1
ATOM 7338 N N . SER B 1 313 ? 10.852 -74.438 -1.192 1 37.91 313 SER B N 1
ATOM 7339 C CA . SER B 1 313 ? 12.023 -73.812 -0.637 1 37.91 313 SER B CA 1
ATOM 7340 C C . SER B 1 313 ? 12.359 -72.5 -1.414 1 37.91 313 SER B C 1
ATOM 7342 O O . SER B 1 313 ? 12.336 -72.5 -2.646 1 37.91 313 SER B O 1
ATOM 7344 N N . SER B 1 314 ? 12.094 -71.312 -0.911 1 43.94 314 SER B N 1
ATOM 7345 C CA . SER B 1 314 ? 12.641 -70 -1.257 1 43.94 314 SER B CA 1
ATOM 7346 C C . SER B 1 314 ? 14.141 -70.062 -1.531 1 43.94 314 SER B C 1
ATOM 7348 O O . SER B 1 314 ? 14.875 -69.125 -1.256 1 43.94 314 SER B O 1
ATOM 7350 N N . ASP B 1 315 ? 14.797 -71.125 -1.742 1 44.22 315 ASP B N 1
ATOM 7351 C CA . ASP B 1 315 ? 16.234 -71.312 -1.974 1 44.22 315 ASP B CA 1
ATOM 7352 C C . ASP B 1 315 ? 16.625 -70.812 -3.357 1 44.22 315 ASP B C 1
ATOM 7354 O O . ASP B 1 315 ? 16.062 -71.25 -4.367 1 44.22 315 ASP B O 1
ATOM 7358 N N . ALA B 1 316 ? 17.406 -69.438 -3.338 1 52.69 316 ALA B N 1
ATOM 7359 C CA . ALA B 1 316 ? 18.078 -68.938 -4.539 1 52.69 316 ALA B CA 1
ATOM 7360 C C . ALA B 1 316 ? 18.438 -70.062 -5.477 1 52.69 316 ALA B C 1
ATOM 7362 O O . ALA B 1 316 ? 18.516 -69.875 -6.695 1 52.69 316 ALA B O 1
ATOM 7363 N N . SER B 1 317 ? 18.594 -71.188 -4.844 1 53.06 317 SER B N 1
ATOM 7364 C CA . SER B 1 317 ? 19 -72.312 -5.652 1 53.06 317 SER B CA 1
ATOM 7365 C C . SER B 1 317 ? 17.906 -72.75 -6.605 1 53.06 317 SER B C 1
ATOM 7367 O O . SER B 1 317 ? 18.156 -73.438 -7.586 1 53.06 317 SER B O 1
ATOM 7369 N N . LYS B 1 318 ? 16.703 -72.125 -6.258 1 54.94 318 LYS B N 1
ATOM 7370 C CA . LYS B 1 318 ? 15.594 -72.562 -7.094 1 54.94 318 LYS B CA 1
ATOM 7371 C C . LYS B 1 318 ? 15.297 -71.562 -8.195 1 54.94 318 LYS B C 1
ATOM 7373 O O . LYS B 1 318 ? 14.5 -71.875 -9.102 1 54.94 318 LYS B O 1
ATOM 7378 N N . LEU B 1 319 ? 15.867 -70.438 -8.156 1 61.44 319 LEU B N 1
ATOM 7379 C CA . LEU B 1 319 ? 15.672 -69.375 -9.148 1 61.44 319 LEU B CA 1
ATOM 7380 C C . LEU B 1 319 ? 15.844 -69.938 -10.562 1 61.44 319 LEU B C 1
ATOM 7382 O O . LEU B 1 319 ? 15.086 -69.562 -11.461 1 61.44 319 LEU B O 1
ATOM 7386 N N . PRO B 1 320 ? 16.766 -70.812 -10.695 1 55.25 320 PRO B N 1
ATOM 7387 C CA . PRO B 1 320 ? 16.969 -71.25 -12.07 1 55.25 320 PRO B CA 1
ATOM 7388 C C . PRO B 1 320 ? 15.742 -72 -12.641 1 55.25 320 PRO B C 1
ATOM 7390 O O . PRO B 1 320 ? 15.609 -72.125 -13.859 1 55.25 320 PRO B O 1
ATOM 7393 N N . LYS B 1 321 ? 14.797 -72.312 -11.656 1 55 321 LYS B N 1
ATOM 7394 C CA . LYS B 1 321 ? 13.641 -73.062 -12.156 1 55 321 LYS B CA 1
ATOM 7395 C C . LYS B 1 321 ? 12.516 -72.125 -12.57 1 55 321 LYS B C 1
ATOM 7397 O O . LYS B 1 321 ? 11.516 -72.5 -13.148 1 55 321 LYS B O 1
ATOM 7402 N N . TRP B 1 322 ? 12.75 -70.875 -12.297 1 63.16 322 TRP B N 1
ATOM 7403 C CA . TRP B 1 322 ? 11.719 -69.938 -12.633 1 63.16 322 TRP B CA 1
ATOM 7404 C C . TRP B 1 322 ? 11.82 -69.5 -14.102 1 63.16 322 TRP B C 1
ATOM 7406 O O . TRP B 1 322 ? 12.914 -69.5 -14.68 1 63.16 322 TRP B O 1
ATOM 7416 N N . ASN B 1 323 ? 10.672 -69.375 -14.734 1 62.38 323 ASN B N 1
ATOM 7417 C CA . ASN B 1 323 ? 10.648 -68.938 -16.125 1 62.38 323 ASN B CA 1
ATOM 7418 C C . ASN B 1 323 ? 10.797 -67.438 -16.25 1 62.38 323 ASN B C 1
ATOM 7420 O O . ASN B 1 323 ? 9.812 -66.75 -16.422 1 62.38 323 ASN B O 1
ATOM 7424 N N . PHE B 1 324 ? 11.969 -67.062 -16.234 1 69.06 324 PHE B N 1
ATOM 7425 C CA . PHE B 1 324 ? 12.273 -65.625 -16.234 1 69.06 324 PHE B CA 1
ATOM 7426 C C . PHE B 1 324 ? 11.984 -65.062 -17.594 1 69.06 324 PHE B C 1
ATOM 7428 O O . PHE B 1 324 ? 11.719 -63.844 -17.688 1 69.06 324 PHE B O 1
ATOM 7435 N N . SER B 1 325 ? 12.031 -65.812 -18.594 1 65.81 325 SER B N 1
ATOM 7436 C CA . SER B 1 325 ? 11.703 -65.312 -19.922 1 65.81 325 SER B CA 1
ATOM 7437 C C . SER B 1 325 ? 10.242 -64.875 -20 1 65.81 325 SER B C 1
ATOM 7439 O O . SER B 1 325 ? 9.93 -63.781 -20.531 1 65.81 325 SER B O 1
ATOM 7441 N N . LYS B 1 326 ? 9.406 -65.688 -19.5 1 63.72 326 LYS B N 1
ATOM 7442 C CA . LYS B 1 326 ? 7.984 -65.312 -19.484 1 63.72 326 LYS B CA 1
ATOM 7443 C C . LYS B 1 326 ? 7.707 -64.125 -18.562 1 63.72 326 LYS B C 1
ATOM 7445 O O . LYS B 1 326 ? 6.883 -63.281 -18.891 1 63.72 326 LYS B O 1
ATOM 7450 N N . MET B 1 327 ? 8.445 -64.062 -17.531 1 64.12 327 MET B N 1
ATOM 7451 C CA . MET B 1 327 ? 8.289 -62.969 -16.594 1 64.12 327 MET B CA 1
ATOM 7452 C C . MET B 1 327 ? 8.672 -61.656 -17.266 1 64.12 327 MET B C 1
ATOM 7454 O O . MET B 1 327 ? 7.973 -60.656 -17.109 1 64.12 327 MET B O 1
ATOM 7458 N N . ALA B 1 328 ? 9.781 -61.75 -17.875 1 66.12 328 ALA B N 1
ATOM 7459 C CA . ALA B 1 328 ? 10.25 -60.562 -18.562 1 66.12 328 ALA B CA 1
ATOM 7460 C C . ALA B 1 328 ? 9.242 -60.094 -19.625 1 66.12 328 ALA B C 1
ATOM 7462 O O . ALA B 1 328 ? 8.953 -58.906 -19.734 1 66.12 328 ALA B O 1
ATOM 7463 N N . GLU B 1 329 ? 8.773 -61.062 -20.328 1 63.53 329 GLU B N 1
ATOM 7464 C CA . GLU B 1 329 ? 7.82 -60.75 -21.391 1 63.53 329 GLU B CA 1
ATOM 7465 C C . GLU B 1 329 ? 6.543 -60.125 -20.812 1 63.53 329 GLU B C 1
ATOM 7467 O O . GLU B 1 329 ? 6.062 -59.094 -21.312 1 63.53 329 GLU B O 1
ATOM 7472 N N . ASP B 1 330 ? 6.008 -60.75 -19.828 1 61.88 330 ASP B N 1
ATOM 7473 C CA . ASP B 1 330 ? 4.719 -60.344 -19.266 1 61.88 330 ASP B CA 1
ATOM 7474 C C . ASP B 1 330 ? 4.859 -59.062 -18.453 1 61.88 330 ASP B C 1
ATOM 7476 O O . ASP B 1 330 ? 3.957 -58.219 -18.453 1 61.88 330 ASP B O 1
ATOM 7480 N N . CYS B 1 331 ? 5.969 -58.938 -17.859 1 64.94 331 CYS B N 1
ATOM 7481 C CA . CYS B 1 331 ? 6.113 -57.875 -16.891 1 64.94 331 CYS B CA 1
ATOM 7482 C C . CYS B 1 331 ? 6.672 -56.625 -17.547 1 64.94 331 CYS B C 1
ATOM 7484 O O . CYS B 1 331 ? 6.383 -55.5 -17.125 1 64.94 331 CYS B O 1
ATOM 7486 N N . LEU B 1 332 ? 7.523 -56.875 -18.422 1 65.81 332 LEU B N 1
ATOM 7487 C CA . LEU B 1 332 ? 8.164 -55.719 -19.031 1 65.81 332 LEU B CA 1
ATOM 7488 C C . LEU B 1 332 ? 7.309 -55.156 -20.156 1 65.81 332 LEU B C 1
ATOM 7490 O O . LEU B 1 332 ? 7.309 -53.938 -20.406 1 65.81 332 LEU B O 1
ATOM 7494 N N . ARG B 1 333 ? 6.664 -56 -20.938 1 59.41 333 ARG B N 1
ATOM 7495 C CA . ARG B 1 333 ? 5.871 -55.562 -22.078 1 59.41 333 ARG B CA 1
ATOM 7496 C C . ARG B 1 333 ? 4.434 -55.25 -21.672 1 59.41 333 ARG B C 1
ATOM 7498 O O . ARG B 1 333 ? 3.725 -54.531 -22.359 1 59.41 333 ARG B O 1
ATOM 7505 N N . GLY B 1 334 ? 3.955 -55.781 -20.516 1 49.62 334 GLY B N 1
ATOM 7506 C CA . GLY B 1 334 ? 2.592 -55.594 -20.047 1 49.62 334 GLY B CA 1
ATOM 7507 C C . GLY B 1 334 ? 2.473 -54.5 -19 1 49.62 334 GLY B C 1
ATOM 7508 O O . GLY B 1 334 ? 3.348 -53.625 -18.906 1 49.62 334 GLY B O 1
ATOM 7509 N N . PRO B 1 335 ? 1.28 -54.438 -18.391 1 51.66 335 PRO B N 1
ATOM 7510 C CA . PRO B 1 335 ? 1.016 -53.406 -17.406 1 51.66 335 PRO B CA 1
ATOM 7511 C C . PRO B 1 335 ? 2.023 -53.406 -16.25 1 51.66 335 PRO B C 1
ATOM 7513 O O . PRO B 1 335 ? 1.874 -52.656 -15.289 1 51.66 335 PRO B O 1
ATOM 7516 N N . GLY B 1 336 ? 3.277 -53.969 -16.375 1 53.41 336 GLY B N 1
ATOM 7517 C CA . GLY B 1 336 ? 4.418 -53.875 -15.477 1 53.41 336 GLY B CA 1
ATOM 7518 C C . GLY B 1 336 ? 4.223 -54.625 -14.18 1 53.41 336 GLY B C 1
ATOM 7519 O O . GLY B 1 336 ? 4.965 -54.438 -13.211 1 53.41 336 GLY B O 1
ATOM 7520 N N . SER B 1 337 ? 3.125 -55.344 -13.828 1 51.88 337 SER B N 1
ATOM 7521 C CA . SER B 1 337 ? 3.014 -56.031 -12.539 1 51.88 337 SER B CA 1
ATOM 7522 C C . SER B 1 337 ? 3.471 -57.469 -12.625 1 51.88 337 SER B C 1
ATOM 7524 O O . SER B 1 337 ? 3.123 -58.188 -13.57 1 51.88 337 SER B O 1
ATOM 7526 N N . CYS B 1 338 ? 4.605 -57.719 -12.07 1 53.03 338 CYS B N 1
ATOM 7527 C CA . CYS B 1 338 ? 5.074 -59.094 -12 1 53.03 338 CYS B CA 1
ATOM 7528 C C . CYS B 1 338 ? 4.84 -59.688 -10.617 1 53.03 338 CYS B C 1
ATOM 7530 O O . CYS B 1 338 ? 4.898 -58.969 -9.617 1 53.03 338 CYS B O 1
ATOM 7532 N N . ALA B 1 339 ? 4.023 -60.75 -10.578 1 46.56 339 ALA B N 1
ATOM 7533 C CA . ALA B 1 339 ? 3.727 -61.406 -9.32 1 46.56 339 ALA B CA 1
ATOM 7534 C C . ALA B 1 339 ? 4.977 -62.062 -8.742 1 46.56 339 ALA B C 1
ATOM 7536 O O . ALA B 1 339 ? 5.75 -62.688 -9.477 1 46.56 339 ALA B O 1
ATOM 7537 N N . TYR B 1 340 ? 5.57 -61.469 -7.605 1 46.97 340 TYR B N 1
ATOM 7538 C CA . TYR B 1 340 ? 6.66 -62.094 -6.879 1 46.97 340 TYR B CA 1
ATOM 7539 C C . TYR B 1 340 ? 6.148 -62.781 -5.617 1 46.97 340 TYR B C 1
ATOM 7541 O O . TYR B 1 340 ? 5.426 -62.188 -4.828 1 46.97 340 TYR B O 1
ATOM 7549 N N . ALA B 1 341 ? 5.812 -63.969 -5.527 1 40.28 341 ALA B N 1
ATOM 7550 C CA . ALA B 1 341 ? 5.445 -64.625 -4.266 1 40.28 341 ALA B CA 1
ATOM 7551 C C . ALA B 1 341 ? 6.672 -64.812 -3.393 1 40.28 341 ALA B C 1
ATOM 7553 O O . ALA B 1 341 ? 7.566 -65.625 -3.764 1 40.28 341 ALA B O 1
ATOM 7554 N N . PRO B 1 342 ? 6.781 -63.938 -2.305 1 42.06 342 PRO B N 1
ATOM 7555 C CA . PRO B 1 342 ? 7.828 -64.312 -1.347 1 42.06 342 PRO B CA 1
ATOM 7556 C C . PRO B 1 342 ? 7.562 -65.688 -0.671 1 42.06 342 PRO B C 1
ATOM 7558 O O . PRO B 1 342 ? 6.406 -66.062 -0.547 1 42.06 342 PRO B O 1
ATOM 7561 N N . TRP B 1 343 ? 8.422 -66.5 -0.62 1 37.62 343 TRP B N 1
ATOM 7562 C CA . TRP B 1 343 ? 8.289 -67.688 0.244 1 37.62 343 TRP B CA 1
ATOM 7563 C C . TRP B 1 343 ? 7.777 -67.312 1.624 1 37.62 343 TRP B C 1
ATOM 7565 O O . TRP B 1 343 ? 8.016 -66.188 2.082 1 37.62 343 TRP B O 1
ATOM 7575 N N . PRO B 1 344 ? 6.875 -68.125 2.242 1 39.28 344 PRO B N 1
ATOM 7576 C CA . PRO B 1 344 ? 6.223 -67.875 3.527 1 39.28 344 PRO B CA 1
ATOM 7577 C C . PRO B 1 344 ? 7.133 -67.125 4.516 1 39.28 344 PRO B C 1
ATOM 7579 O O . PRO B 1 344 ? 6.668 -66.312 5.297 1 39.28 344 PRO B O 1
ATOM 7582 N N . ASN B 1 345 ? 8.305 -67.812 4.859 1 38.56 345 ASN B N 1
ATOM 7583 C CA . ASN B 1 345 ? 9.055 -67.312 6.012 1 38.56 345 ASN B CA 1
ATOM 7584 C C . ASN B 1 345 ? 9.75 -66 5.707 1 38.56 345 ASN B C 1
ATOM 7586 O O . ASN B 1 345 ? 10.438 -65.438 6.566 1 38.56 345 ASN B O 1
ATOM 7590 N N . VAL B 1 346 ? 10.008 -65.75 4.496 1 38.06 346 VAL B N 1
ATOM 7591 C CA . VAL B 1 346 ? 10.555 -64.438 4.223 1 38.06 346 VAL B CA 1
ATOM 7592 C C . VAL B 1 346 ? 9.445 -63.5 3.73 1 38.06 346 VAL B C 1
ATOM 7594 O O . VAL B 1 346 ? 8.797 -63.781 2.717 1 38.06 346 VAL B O 1
ATOM 7597 N N . GLN B 1 347 ? 8.562 -62.969 4.484 1 43.25 347 GLN B N 1
ATOM 7598 C CA . GLN B 1 347 ? 7.52 -61.969 4.262 1 43.25 347 GLN B CA 1
ATOM 7599 C C . GLN B 1 347 ? 7.859 -61.094 3.07 1 43.25 347 GLN B C 1
ATOM 7601 O O . GLN B 1 347 ? 8.625 -60.125 3.205 1 43.25 347 GLN B O 1
ATOM 7606 N N . PRO B 1 348 ? 8.133 -61.688 1.835 1 46.22 348 PRO B N 1
ATOM 7607 C CA . PRO B 1 348 ? 8.516 -60.531 1.026 1 46.22 348 PRO B CA 1
ATOM 7608 C C . PRO B 1 348 ? 7.438 -59.438 0.992 1 46.22 348 PRO B C 1
ATOM 7610 O O . PRO B 1 348 ? 6.25 -59.75 0.888 1 46.22 348 PRO B O 1
ATOM 7613 N N . SER B 1 349 ? 7.797 -58.375 1.418 1 57.22 349 SER B N 1
ATOM 7614 C CA . SER B 1 349 ? 7.152 -57.062 1.447 1 57.22 349 SER B CA 1
ATOM 7615 C C . SER B 1 349 ? 6.852 -56.562 0.038 1 57.22 349 SER B C 1
ATOM 7617 O O . SER B 1 349 ? 7.469 -57 -0.931 1 57.22 349 SER B O 1
ATOM 7619 N N . TYR B 1 350 ? 5.562 -56.188 -0.322 1 65.88 350 TYR B N 1
ATOM 7620 C CA . TYR B 1 350 ? 5.188 -55.438 -1.508 1 65.88 350 TYR B CA 1
ATOM 7621 C C . TYR B 1 350 ? 6.262 -54.406 -1.857 1 65.88 350 TYR B C 1
ATOM 7623 O O . TYR B 1 350 ? 6.621 -53.562 -1.028 1 65.88 350 TYR B O 1
ATOM 7631 N N . PHE B 1 351 ? 7 -54.844 -3.055 1 74.19 351 PHE B N 1
ATOM 7632 C CA . PHE B 1 351 ? 7.926 -53.844 -3.568 1 74.19 351 PHE B CA 1
ATOM 7633 C C . PHE B 1 351 ? 7.367 -53.188 -4.82 1 74.19 351 PHE B C 1
ATOM 7635 O O . PHE B 1 351 ? 7.41 -53.75 -5.91 1 74.19 351 PHE B O 1
ATOM 7642 N N . PRO B 1 352 ? 6.883 -51.969 -4.652 1 81.31 352 PRO B N 1
ATOM 7643 C CA . PRO B 1 352 ? 6.293 -51.281 -5.801 1 81.31 352 PRO B CA 1
ATOM 7644 C C . PRO B 1 352 ? 7.266 -51.125 -6.965 1 81.31 352 PRO B C 1
ATOM 7646 O O . PRO B 1 352 ? 6.852 -51.156 -8.125 1 81.31 352 PRO B O 1
ATOM 7649 N N . LEU B 1 353 ? 8.562 -51.094 -6.621 1 89.94 353 LEU B N 1
ATOM 7650 C CA . LEU B 1 353 ? 9.531 -50.875 -7.695 1 89.94 353 LEU B CA 1
ATOM 7651 C C . LEU B 1 353 ? 10.805 -51.688 -7.434 1 89.94 353 LEU B C 1
ATOM 7653 O O . LEU B 1 353 ? 11.461 -51.5 -6.41 1 89.94 353 LEU B O 1
ATOM 7657 N N . LEU B 1 354 ? 11.102 -52.594 -8.273 1 89.56 354 LEU B N 1
ATOM 7658 C CA . LEU B 1 354 ? 12.43 -53.156 -8.453 1 89.56 354 LEU B CA 1
ATOM 7659 C C . LEU B 1 354 ? 13.109 -52.594 -9.688 1 89.56 354 LEU B C 1
ATOM 7661 O O . LEU B 1 354 ? 12.609 -52.719 -10.805 1 89.56 354 LEU B O 1
ATOM 7665 N N . VAL B 1 355 ? 14.211 -51.938 -9.398 1 93 355 VAL B N 1
ATOM 7666 C CA . VAL B 1 355 ? 14.773 -51.156 -10.477 1 93 355 VAL B CA 1
ATOM 7667 C C . VAL B 1 355 ? 16.219 -51.562 -10.734 1 93 355 VAL B C 1
ATOM 7669 O O . VAL B 1 355 ? 16.969 -51.844 -9.797 1 93 355 VAL B O 1
ATOM 7672 N N . ARG B 1 356 ? 16.516 -51.656 -12.023 1 92.44 356 ARG B N 1
ATOM 7673 C CA . ARG B 1 356 ? 17.891 -51.812 -12.477 1 92.44 356 ARG B CA 1
ATOM 7674 C C . ARG B 1 356 ? 18.297 -50.688 -13.422 1 92.44 356 ARG B C 1
ATOM 7676 O O . ARG B 1 356 ? 17.562 -50.375 -14.367 1 92.44 356 ARG B O 1
ATOM 7683 N N . LEU B 1 357 ? 19.328 -50.031 -13.078 1 92.75 357 LEU B N 1
ATOM 7684 C CA . LEU B 1 357 ? 19.969 -49.062 -13.984 1 92.75 357 LEU B CA 1
ATOM 7685 C C . LEU B 1 357 ? 21.438 -49.406 -14.188 1 92.75 357 LEU B C 1
ATOM 7687 O O . LEU B 1 357 ? 22.25 -49.219 -13.289 1 92.75 357 LEU B O 1
ATOM 7691 N N . ASN B 1 358 ? 21.656 -49.844 -15.352 1 86.81 358 ASN B N 1
ATOM 7692 C CA . ASN B 1 358 ? 22.984 -50.344 -15.633 1 86.81 358 ASN B CA 1
ATOM 7693 C C . ASN B 1 358 ? 23.391 -51.438 -14.633 1 86.81 358 ASN B C 1
ATOM 7695 O O . ASN B 1 358 ? 22.812 -52.5 -14.609 1 86.81 358 ASN B O 1
ATOM 7699 N N . ASP B 1 359 ? 24.312 -51.031 -13.711 1 83.56 359 ASP B N 1
ATOM 7700 C CA . ASP B 1 359 ? 24.781 -52.062 -12.781 1 83.56 359 ASP B CA 1
ATOM 7701 C C . ASP B 1 359 ? 24.188 -51.844 -11.383 1 83.56 359 ASP B C 1
ATOM 7703 O O . ASP B 1 359 ? 24.469 -52.594 -10.461 1 83.56 359 ASP B O 1
ATOM 7707 N N . ASP B 1 360 ? 23.391 -50.938 -11.266 1 90.5 360 ASP B N 1
ATOM 7708 C CA . ASP B 1 360 ? 22.797 -50.625 -9.961 1 90.5 360 ASP B CA 1
ATOM 7709 C C . ASP B 1 360 ? 21.422 -51.25 -9.828 1 90.5 360 ASP B C 1
ATOM 7711 O O . ASP B 1 360 ? 20.562 -51.062 -10.695 1 90.5 360 ASP B O 1
ATOM 7715 N N . SER B 1 361 ? 21.234 -52.062 -8.82 1 94.38 361 SER B N 1
ATOM 7716 C CA . SER B 1 361 ? 19.953 -52.688 -8.523 1 94.38 361 SER B CA 1
ATOM 7717 C C . SER B 1 361 ? 19.328 -52.094 -7.262 1 94.38 361 SER B C 1
ATOM 7719 O O . SER B 1 361 ? 19.969 -52.094 -6.207 1 94.38 361 SER B O 1
ATOM 7721 N N . LEU B 1 362 ? 18.109 -51.656 -7.391 1 95.19 362 LEU B N 1
ATOM 7722 C CA . LEU B 1 362 ? 17.438 -50.969 -6.289 1 95.19 362 LEU B CA 1
ATOM 7723 C C . LEU B 1 362 ? 16.141 -51.656 -5.926 1 95.19 362 LEU B C 1
ATOM 7725 O O . LEU B 1 362 ? 15.461 -52.219 -6.801 1 95.19 362 LEU B O 1
ATOM 7729 N N . VAL B 1 363 ? 15.859 -51.688 -4.668 1 91.25 363 VAL B N 1
ATOM 7730 C CA . VAL B 1 363 ? 14.578 -52.125 -4.137 1 91.25 363 VAL B CA 1
ATOM 7731 C C . VAL B 1 363 ? 13.875 -50.969 -3.438 1 91.25 363 VAL B C 1
ATOM 7733 O O . VAL B 1 363 ? 14.375 -50.438 -2.439 1 91.25 363 VAL B O 1
ATOM 7736 N N . CYS B 1 364 ? 12.797 -50.531 -3.971 1 93 364 CYS B N 1
ATOM 7737 C CA . CYS B 1 364 ? 12.047 -49.438 -3.398 1 93 364 CYS B CA 1
ATOM 7738 C C . CYS B 1 364 ? 10.844 -49.938 -2.611 1 93 364 CYS B C 1
ATOM 7740 O O . CYS B 1 364 ? 9.969 -50.594 -3.164 1 93 364 CYS B O 1
ATOM 7742 N N . SER B 1 365 ? 10.758 -49.562 -1.349 1 89.69 365 SER B N 1
ATOM 7743 C CA . SER B 1 365 ? 9.688 -50 -0.465 1 89.69 365 SER B CA 1
ATOM 7744 C C . SER B 1 365 ? 8.773 -48.844 -0.073 1 89.69 365 SER B C 1
ATOM 7746 O O . SER B 1 365 ? 9.203 -47.688 -0.055 1 89.69 365 SER B O 1
ATOM 7748 N N . LEU B 1 366 ? 7.531 -49.219 0.167 1 91.75 366 LEU B N 1
ATOM 7749 C CA . LEU B 1 366 ? 6.539 -48.219 0.571 1 91.75 366 LEU B CA 1
ATOM 7750 C C . LEU B 1 366 ? 6.672 -47.875 2.055 1 91.75 366 LEU B C 1
ATOM 7752 O O . LEU B 1 366 ? 6.742 -48.781 2.891 1 91.75 366 LEU B O 1
ATOM 7756 N N . GLN B 1 367 ? 6.793 -46.562 2.373 1 91.56 367 GLN B N 1
ATOM 7757 C CA . GLN B 1 367 ? 6.953 -46.094 3.744 1 91.56 367 GLN B CA 1
ATOM 7758 C C . GLN B 1 367 ? 5.816 -45.156 4.141 1 91.56 367 GLN B C 1
ATOM 7760 O O . GLN B 1 367 ? 5.277 -44.438 3.297 1 91.56 367 GLN B O 1
ATOM 7765 N N . ASN B 1 368 ? 5.418 -45.281 5.418 1 92.19 368 ASN B N 1
ATOM 7766 C CA . ASN B 1 368 ? 4.672 -44.188 6.02 1 92.19 368 ASN B CA 1
ATOM 7767 C C . ASN B 1 368 ? 5.59 -43.062 6.43 1 92.19 368 ASN B C 1
ATOM 7769 O O . ASN B 1 368 ? 6.52 -43.25 7.215 1 92.19 368 ASN B O 1
ATOM 7773 N N . THR B 1 369 ? 5.348 -41.906 5.922 1 95.81 369 THR B N 1
ATOM 7774 C CA . THR B 1 369 ? 6.266 -40.781 6.078 1 95.81 369 THR B CA 1
ATOM 7775 C C . THR B 1 369 ? 5.559 -39.594 6.738 1 95.81 369 THR B C 1
ATOM 7777 O O . THR B 1 369 ? 4.418 -39.281 6.398 1 95.81 369 THR B O 1
ATOM 7780 N N . THR B 1 370 ? 6.207 -39 7.695 1 96.31 370 THR B N 1
ATOM 7781 C CA . THR B 1 370 ? 5.723 -37.781 8.297 1 96.31 370 THR B CA 1
ATOM 7782 C C . THR B 1 370 ? 6.277 -36.562 7.562 1 96.31 370 THR B C 1
ATOM 7784 O O . THR B 1 370 ? 7.492 -36.438 7.395 1 96.31 370 THR B O 1
ATOM 7787 N N . TYR B 1 371 ? 5.371 -35.75 7.098 1 96.81 371 TYR B N 1
ATOM 7788 C CA . TYR B 1 371 ? 5.746 -34.531 6.383 1 96.81 371 TYR B CA 1
ATOM 7789 C C . TYR B 1 371 ? 5.555 -33.312 7.258 1 96.81 371 TYR B C 1
ATOM 7791 O O . TYR B 1 371 ? 4.551 -33.188 7.965 1 96.81 371 TYR B O 1
ATOM 7799 N N . ASN B 1 372 ? 6.523 -32.406 7.316 1 96.62 372 ASN B N 1
ATOM 7800 C CA . ASN B 1 372 ? 6.43 -31.062 7.867 1 96.62 372 ASN B CA 1
ATOM 7801 C C . ASN B 1 372 ? 6.664 -30 6.793 1 96.62 372 ASN B C 1
ATOM 7803 O O . ASN B 1 372 ? 7.805 -29.75 6.406 1 96.62 372 ASN B O 1
ATOM 7807 N N . VAL B 1 373 ? 5.582 -29.391 6.383 1 95.81 373 VAL B N 1
ATOM 7808 C CA . VAL B 1 373 ? 5.676 -28.547 5.199 1 95.81 373 VAL B CA 1
ATOM 7809 C C . VAL B 1 373 ? 5.105 -27.172 5.5 1 95.81 373 VAL B C 1
ATOM 7811 O O . VAL B 1 373 ? 4.207 -27.031 6.336 1 95.81 373 VAL B O 1
ATOM 7814 N N . ASN B 1 374 ? 5.676 -26.172 4.859 1 95 374 ASN B N 1
ATOM 7815 C CA . ASN B 1 374 ? 5.188 -24.797 4.895 1 95 374 ASN B CA 1
ATOM 7816 C C . ASN B 1 374 ? 4.5 -24.422 3.586 1 95 374 ASN B C 1
ATOM 7818 O O . ASN B 1 374 ? 5.105 -24.5 2.516 1 95 374 ASN B O 1
ATOM 7822 N N . PHE B 1 375 ? 3.252 -24.047 3.742 1 94.38 375 PHE B N 1
ATOM 7823 C CA . PHE B 1 375 ? 2.486 -23.594 2.592 1 94.38 375 PHE B CA 1
ATOM 7824 C C . PHE B 1 375 ? 2.555 -22.062 2.475 1 94.38 375 PHE B C 1
ATOM 7826 O O . PHE B 1 375 ? 2.51 -21.359 3.484 1 94.38 375 PHE B O 1
ATOM 7833 N N . ARG B 1 376 ? 2.701 -21.578 1.247 1 90.69 376 ARG B N 1
ATOM 7834 C CA . ARG B 1 376 ? 2.691 -20.141 0.969 1 90.69 376 ARG B CA 1
ATOM 7835 C C . ARG B 1 376 ? 1.782 -19.812 -0.211 1 90.69 376 ARG B C 1
ATOM 7837 O O . ARG B 1 376 ? 1.885 -20.438 -1.27 1 90.69 376 ARG B O 1
ATOM 7844 N N . SER B 1 377 ? 0.898 -18.891 0.049 1 88.69 377 SER B N 1
ATOM 7845 C CA . SER B 1 377 ? -0.009 -18.5 -1.023 1 88.69 377 SER B CA 1
ATOM 7846 C C . SER B 1 377 ? 0.341 -17.109 -1.565 1 88.69 377 SER B C 1
ATOM 7848 O O . SER B 1 377 ? 0.813 -16.25 -0.822 1 88.69 377 SER B O 1
ATOM 7850 N N . THR B 1 378 ? 0.286 -17.016 -2.838 1 76.94 378 THR B N 1
ATOM 7851 C CA . THR B 1 378 ? 0.362 -15.734 -3.543 1 76.94 378 THR B CA 1
ATOM 7852 C C . THR B 1 378 ? -0.907 -15.492 -4.352 1 76.94 378 THR B C 1
ATOM 7854 O O . THR B 1 378 ? -1.163 -16.172 -5.34 1 76.94 378 THR B O 1
ATOM 7857 N N . GLU B 1 379 ? -1.721 -14.57 -4.004 1 76.5 379 GLU B N 1
ATOM 7858 C CA . GLU B 1 379 ? -2.992 -14.234 -4.637 1 76.5 379 GLU B CA 1
ATOM 7859 C C . GLU B 1 379 ? -3.91 -15.445 -4.711 1 76.5 379 GLU B C 1
ATOM 7861 O O . GLU B 1 379 ? -4.477 -15.867 -3.697 1 76.5 379 GLU B O 1
ATOM 7866 N N . THR B 1 380 ? -3.799 -16.188 -5.922 1 76.69 380 THR B N 1
ATOM 7867 C CA . THR B 1 380 ? -4.785 -17.25 -6.09 1 76.69 380 THR B CA 1
ATOM 7868 C C . THR B 1 380 ? -4.113 -18.625 -6.059 1 76.69 380 THR B C 1
ATOM 7870 O O . THR B 1 380 ? -4.789 -19.656 -6.109 1 76.69 380 THR B O 1
ATOM 7873 N N . THR B 1 381 ? -2.785 -18.672 -5.906 1 83.31 381 THR B N 1
ATOM 7874 C CA . THR B 1 381 ? -2.08 -19.953 -5.961 1 83.31 381 THR B CA 1
ATOM 7875 C C . THR B 1 381 ? -1.257 -20.172 -4.695 1 83.31 381 THR B C 1
ATOM 7877 O O . THR B 1 381 ? -0.774 -19.203 -4.09 1 83.31 381 THR B O 1
ATOM 7880 N N . GLN B 1 382 ? -1.203 -21.391 -4.301 1 89.38 382 GLN B N 1
ATOM 7881 C CA . GLN B 1 382 ? -0.417 -21.766 -3.129 1 89.38 382 GLN B CA 1
ATOM 7882 C C . GLN B 1 382 ? 0.618 -22.828 -3.479 1 89.38 382 GLN B C 1
ATOM 7884 O O . GLN B 1 382 ? 0.357 -23.703 -4.305 1 89.38 382 GLN B O 1
ATOM 7889 N N . THR B 1 383 ? 1.815 -22.625 -2.971 1 89.69 383 THR B N 1
ATOM 7890 C CA . THR B 1 383 ? 2.902 -23.562 -3.201 1 89.69 383 THR B CA 1
ATOM 7891 C C . THR B 1 383 ? 3.51 -24.031 -1.879 1 89.69 383 THR B C 1
ATOM 7893 O O . THR B 1 383 ? 3.26 -23.422 -0.833 1 89.69 383 THR B O 1
ATOM 7896 N N . ILE B 1 384 ? 4.191 -25.094 -1.929 1 93.19 384 ILE B N 1
ATOM 7897 C CA . ILE B 1 384 ? 4.922 -25.609 -0.776 1 93.19 384 ILE B CA 1
ATOM 7898 C C . ILE B 1 384 ? 6.371 -25.125 -0.825 1 93.19 384 ILE B C 1
ATOM 7900 O O . ILE B 1 384 ? 7.043 -25.266 -1.848 1 93.19 384 ILE B O 1
ATOM 7904 N N . GLU B 1 385 ? 6.73 -24.547 0.224 1 90.81 385 GLU B N 1
ATOM 7905 C CA . GLU B 1 385 ? 8.086 -24.016 0.302 1 90.81 385 GLU B CA 1
ATOM 7906 C C . GLU B 1 385 ? 9.117 -25.125 0.403 1 90.81 385 GLU B C 1
ATOM 7908 O O . GLU B 1 385 ? 8.938 -26.078 1.168 1 90.81 385 GLU B O 1
ATOM 7913 N N . GLN B 1 386 ? 10.125 -25.047 -0.526 1 89.69 386 GLN B N 1
ATOM 7914 C CA . GLN B 1 386 ? 11.234 -26 -0.489 1 89.69 386 GLN B CA 1
ATOM 7915 C C . GLN B 1 386 ? 12.492 -25.344 0.061 1 89.69 386 GLN B C 1
ATOM 7917 O O . GLN B 1 386 ? 12.734 -24.156 -0.167 1 89.69 386 GLN B O 1
ATOM 7922 N N . PRO B 1 387 ? 13.336 -26 0.948 1 90.69 387 PRO B N 1
ATOM 7923 C CA . PRO B 1 387 ? 13.172 -27.406 1.309 1 90.69 387 PRO B CA 1
ATOM 7924 C C . PRO B 1 387 ? 12.18 -27.625 2.449 1 90.69 387 PRO B C 1
ATOM 7926 O O . PRO B 1 387 ? 11.938 -26.703 3.234 1 90.69 387 PRO B O 1
ATOM 7929 N N . TYR B 1 388 ? 11.523 -28.734 2.439 1 94.12 388 TYR B N 1
ATOM 7930 C CA . TYR B 1 388 ? 10.656 -29.141 3.539 1 94.12 388 TYR B CA 1
ATOM 7931 C C . TYR B 1 388 ? 11.25 -30.328 4.297 1 94.12 388 TYR B C 1
ATOM 7933 O O . TYR B 1 388 ? 12.219 -30.938 3.836 1 94.12 388 TYR B O 1
ATOM 7941 N N . HIS B 1 389 ? 10.695 -30.641 5.531 1 96.12 389 HIS B N 1
ATOM 7942 C CA . HIS B 1 389 ? 11.203 -31.719 6.355 1 96.12 389 HIS B CA 1
ATOM 7943 C C . HIS B 1 389 ? 10.305 -32.938 6.262 1 96.12 389 HIS B C 1
ATOM 7945 O O . HIS B 1 389 ? 9.078 -32.812 6.207 1 96.12 389 HIS B O 1
ATOM 7951 N N . PHE B 1 390 ? 10.977 -34.094 6.117 1 97.19 390 PHE B N 1
ATOM 7952 C CA . PHE B 1 390 ? 10.234 -35.344 6.145 1 97.19 390 PHE B CA 1
ATOM 7953 C C . PHE B 1 390 ? 11 -36.406 6.93 1 97.19 390 PHE B C 1
ATOM 7955 O O . PHE B 1 390 ? 12.211 -36.281 7.129 1 97.19 390 PHE B O 1
ATOM 7962 N N . LYS B 1 391 ? 10.242 -37.406 7.496 1 96.44 391 LYS B N 1
ATOM 7963 C CA . LYS B 1 391 ? 10.82 -38.531 8.219 1 96.44 391 LYS B CA 1
ATOM 7964 C C . LYS B 1 391 ? 10.078 -39.844 7.91 1 96.44 391 LYS B C 1
ATOM 7966 O O . LYS B 1 391 ? 8.852 -39.906 8.055 1 96.44 391 LYS B O 1
ATOM 7971 N N . TRP B 1 392 ? 10.875 -40.812 7.375 1 94.81 392 TRP B N 1
ATOM 7972 C CA . TRP B 1 392 ? 10.273 -42.125 7.234 1 94.81 392 TRP B CA 1
ATOM 7973 C C . TRP B 1 392 ? 9.945 -42.75 8.602 1 94.81 392 TRP B C 1
ATOM 7975 O O . TRP B 1 392 ? 10.828 -42.906 9.438 1 94.81 392 TRP B O 1
ATOM 7985 N N . THR B 1 393 ? 8.742 -42.969 8.875 1 89.06 393 THR B N 1
ATOM 7986 C CA . THR B 1 393 ? 8.328 -43.438 10.195 1 89.06 393 THR B CA 1
ATOM 7987 C C . THR B 1 393 ? 8.328 -44.969 10.258 1 89.06 393 THR B C 1
ATOM 7989 O O . THR B 1 393 ? 8.938 -45.562 11.148 1 89.06 393 THR B O 1
ATOM 7992 N N . GLN B 1 394 ? 7.492 -45.656 9.391 1 83.56 394 GLN B N 1
ATOM 7993 C CA . GLN B 1 394 ? 7.395 -47.094 9.398 1 83.56 394 GLN B CA 1
ATOM 7994 C C . GLN B 1 394 ? 7.125 -47.656 8 1 83.56 394 GLN B C 1
ATOM 7996 O O . GLN B 1 394 ? 6.387 -47.031 7.223 1 83.56 394 GLN B O 1
ATOM 8001 N N . PRO B 1 395 ? 7.855 -48.781 7.656 1 82.94 395 PRO B N 1
ATOM 8002 C CA . PRO B 1 395 ? 7.473 -49.469 6.406 1 82.94 395 PRO B CA 1
ATOM 8003 C C . PRO B 1 395 ? 6.023 -49.938 6.414 1 82.94 395 PRO B C 1
ATOM 8005 O O . PRO B 1 395 ? 5.523 -50.375 7.453 1 82.94 395 PRO B O 1
ATOM 8008 N N . VAL B 1 396 ? 5.41 -49.625 5.355 1 77.06 396 VAL B N 1
ATOM 8009 C CA . VAL B 1 396 ? 4.043 -50.125 5.223 1 77.06 396 VAL B CA 1
ATOM 8010 C C . VAL B 1 396 ? 4.07 -51.625 4.879 1 77.06 396 VAL B C 1
ATOM 8012 O O . VAL B 1 396 ? 4.641 -52 3.863 1 77.06 396 VAL B O 1
ATOM 8015 N N . ASN B 1 397 ? 3.879 -52.531 5.922 1 62.31 397 ASN B N 1
ATOM 8016 C CA . ASN B 1 397 ? 3.918 -54 5.73 1 62.31 397 ASN B CA 1
ATOM 8017 C C . ASN B 1 397 ? 2.555 -54.531 5.32 1 62.31 397 ASN B C 1
ATOM 8019 O O . ASN B 1 397 ? 1.531 -54.156 5.895 1 62.31 397 ASN B O 1
ATOM 8023 N N . PHE B 1 398 ? 2.457 -55 4.145 1 54 398 PHE B N 1
ATOM 8024 C CA . PHE B 1 398 ? 1.229 -55.656 3.703 1 54 398 PHE B CA 1
ATOM 8025 C C . PHE B 1 398 ? 1.198 -57.125 4.145 1 54 398 PHE B C 1
ATOM 8027 O O . PHE B 1 398 ? 2.145 -57.875 3.895 1 54 398 PHE B O 1
ATOM 8034 N N . THR B 1 399 ? 0.83 -57.438 5.395 1 47.62 399 THR B N 1
ATOM 8035 C CA . THR B 1 399 ? 0.621 -58.844 5.656 1 47.62 399 THR B CA 1
ATOM 8036 C C . THR B 1 399 ? -0.577 -59.375 4.871 1 47.62 399 THR B C 1
ATOM 8038 O O . THR B 1 399 ? -1.428 -58.594 4.434 1 47.62 399 THR B O 1
ATOM 8041 N N . ALA B 1 400 ? -0.562 -60.719 4.477 1 44.34 400 ALA B N 1
ATOM 8042 C CA . ALA B 1 400 ? -1.637 -61.438 3.812 1 44.34 400 ALA B CA 1
ATOM 8043 C C . ALA B 1 400 ? -3 -61.062 4.371 1 44.34 400 ALA B C 1
ATOM 8045 O O . ALA B 1 400 ? -3.992 -61.031 3.643 1 44.34 400 ALA B O 1
ATOM 8046 N N . GLN B 1 401 ? -3.18 -61.062 5.648 1 42.56 401 GLN B N 1
ATOM 8047 C CA . GLN B 1 401 ? -4.461 -60.844 6.316 1 42.56 401 GLN B CA 1
ATOM 8048 C C . GLN B 1 401 ? -4.879 -59.375 6.277 1 42.56 401 GLN B C 1
ATOM 8050 O O . GLN B 1 401 ? -6.043 -59.062 6.516 1 42.56 401 GLN B O 1
ATOM 8055 N N . ASP B 1 402 ? -4.004 -58.531 6.445 1 43.91 402 ASP B N 1
ATOM 8056 C CA . ASP B 1 402 ? -4.371 -57.125 6.574 1 43.91 402 ASP B CA 1
ATOM 8057 C C . ASP B 1 402 ? -4.918 -56.562 5.258 1 43.91 402 ASP B C 1
ATOM 8059 O O . ASP B 1 402 ? -4.277 -56.719 4.211 1 43.91 402 ASP B O 1
ATOM 8063 N N . ASP B 1 403 ? -6.195 -56.625 5.125 1 43.84 403 ASP B N 1
ATOM 8064 C CA . ASP B 1 403 ? -6.957 -56.031 4.039 1 43.84 403 ASP B CA 1
ATOM 8065 C C . ASP B 1 403 ? -6.25 -54.781 3.496 1 43.84 403 ASP B C 1
ATOM 8067 O O . ASP B 1 403 ? -6.008 -53.844 4.234 1 43.84 403 ASP B O 1
ATOM 8071 N N . PRO B 1 404 ? -5.434 -54.875 2.508 1 45.38 404 PRO B N 1
ATOM 8072 C CA . PRO B 1 404 ? -4.805 -53.781 1.806 1 45.38 404 PRO B CA 1
ATOM 8073 C C . PRO B 1 404 ? -5.676 -52.5 1.802 1 45.38 404 PRO B C 1
ATOM 8075 O O . PRO B 1 404 ? -5.324 -51.5 1.17 1 45.38 404 PRO B O 1
ATOM 8078 N N . SER B 1 405 ? -6.836 -52.625 2.305 1 46.16 405 SER B N 1
ATOM 8079 C CA . SER B 1 405 ? -7.828 -51.562 2.227 1 46.16 405 SER B CA 1
ATOM 8080 C C . SER B 1 405 ? -7.371 -50.312 2.994 1 46.16 405 SER B C 1
ATOM 8082 O O . SER B 1 405 ? -7.605 -49.188 2.559 1 46.16 405 SER B O 1
ATOM 8084 N N . GLY B 1 406 ? -6.902 -50.531 4.309 1 52.62 406 GLY B N 1
ATOM 8085 C CA . GLY B 1 406 ? -6.648 -49.375 5.129 1 52.62 406 GLY B CA 1
ATOM 8086 C C . GLY B 1 406 ? -5.527 -48.5 4.598 1 52.62 406 GLY B C 1
ATOM 8087 O O . GLY B 1 406 ? -5.414 -47.312 4.961 1 52.62 406 GLY B O 1
ATOM 8088 N N . MET B 1 407 ? -4.672 -49.125 3.896 1 71.44 407 MET B N 1
ATOM 8089 C CA . MET B 1 407 ? -3.613 -48.281 3.32 1 71.44 407 MET B CA 1
ATOM 8090 C C . MET B 1 407 ? -3.656 -48.344 1.798 1 71.44 407 MET B C 1
ATOM 8092 O O . MET B 1 407 ? -2.613 -48.312 1.142 1 71.44 407 MET B O 1
ATOM 8096 N N . ALA B 1 408 ? -4.914 -48.594 1.409 1 78.25 408 ALA B N 1
ATOM 8097 C CA . ALA B 1 408 ? -5.164 -48.688 -0.026 1 78.25 408 ALA B CA 1
ATOM 8098 C C . ALA B 1 408 ? -4.648 -47.469 -0.771 1 78.25 408 ALA B C 1
ATOM 8100 O O . ALA B 1 408 ? -4.027 -47.594 -1.831 1 78.25 408 ALA B O 1
ATOM 8101 N N . SER B 1 409 ? -4.828 -46.406 -0.063 1 89.69 409 SER B N 1
ATOM 8102 C CA . SER B 1 409 ? -4.391 -45.188 -0.725 1 89.69 409 SER B CA 1
ATOM 8103 C C . SER B 1 409 ? -2.873 -45.125 -0.869 1 89.69 409 SER B C 1
ATOM 8105 O O . SER B 1 409 ? -2.354 -44.688 -1.898 1 89.69 409 SER B O 1
ATOM 8107 N N . PHE B 1 410 ? -2.154 -45.656 0.128 1 90.44 410 PHE B N 1
ATOM 8108 C CA . PHE B 1 410 ? -0.698 -45.688 0.081 1 90.44 410 PHE B CA 1
ATOM 8109 C C . PHE B 1 410 ? -0.209 -46.625 -1.026 1 90.44 410 PHE B C 1
ATOM 8111 O O . PHE B 1 410 ? 0.669 -46.25 -1.809 1 90.44 410 PHE B O 1
ATOM 8118 N N . THR B 1 411 ? -0.826 -47.719 -1.103 1 86.94 411 THR B N 1
ATOM 8119 C CA . THR B 1 411 ? -0.422 -48.688 -2.105 1 86.94 411 THR B CA 1
ATOM 8120 C C . THR B 1 411 ? -0.735 -48.188 -3.512 1 86.94 411 THR B C 1
ATOM 8122 O O . THR B 1 411 ? 0.061 -48.375 -4.434 1 86.94 411 THR B O 1
ATOM 8125 N N . LYS B 1 412 ? -1.873 -47.562 -3.654 1 90.38 412 LYS B N 1
ATOM 8126 C CA . LYS B 1 412 ? -2.248 -47.062 -4.973 1 90.38 412 LYS B CA 1
ATOM 8127 C C . LYS B 1 412 ? -1.353 -45.906 -5.391 1 90.38 412 LYS B C 1
ATOM 8129 O O . LYS B 1 412 ? -1.047 -45.75 -6.574 1 90.38 412 LYS B O 1
ATOM 8134 N N . ALA B 1 413 ? -0.949 -45.156 -4.375 1 93.06 413 ALA B N 1
ATOM 8135 C CA . ALA B 1 413 ? 0.001 -44.094 -4.688 1 93.06 413 ALA B CA 1
ATOM 8136 C C . ALA B 1 413 ? 1.317 -44.656 -5.203 1 93.06 413 ALA B C 1
ATOM 8138 O O . ALA B 1 413 ? 1.851 -44.188 -6.215 1 93.06 413 ALA B O 1
ATOM 8139 N N . ALA B 1 414 ? 1.785 -45.625 -4.562 1 91.81 414 ALA B N 1
ATOM 8140 C CA . ALA B 1 414 ? 3.014 -46.281 -4.996 1 91.81 414 ALA B CA 1
ATOM 8141 C C . ALA B 1 414 ? 2.824 -46.969 -6.355 1 91.81 414 ALA B C 1
ATOM 8143 O O . ALA B 1 414 ? 3.713 -46.906 -7.211 1 91.81 414 ALA B O 1
ATOM 8144 N N . GLN B 1 415 ? 1.67 -47.562 -6.512 1 88.19 415 GLN B N 1
ATOM 8145 C CA . GLN B 1 415 ? 1.379 -48.25 -7.77 1 88.19 415 GLN B CA 1
ATOM 8146 C C . GLN B 1 415 ? 1.313 -47.25 -8.93 1 88.19 415 GLN B C 1
ATOM 8148 O O . GLN B 1 415 ? 1.708 -47.562 -10.055 1 88.19 415 GLN B O 1
ATOM 8153 N N . ALA B 1 416 ? 0.741 -46.125 -8.688 1 91 416 ALA B N 1
ATOM 8154 C CA . ALA B 1 416 ? 0.689 -45.125 -9.727 1 91 416 ALA B CA 1
ATOM 8155 C C . ALA B 1 416 ? 2.09 -44.75 -10.219 1 91 416 ALA B C 1
ATOM 8157 O O . ALA B 1 416 ? 2.32 -44.625 -11.422 1 91 416 ALA B O 1
ATOM 8158 N N . LEU B 1 417 ? 3.004 -44.594 -9.32 1 93.25 417 LEU B N 1
ATOM 8159 C CA . LEU B 1 417 ? 4.391 -44.344 -9.695 1 93.25 417 LEU B CA 1
ATOM 8160 C C . LEU B 1 417 ? 4.98 -45.531 -10.461 1 93.25 417 LEU B C 1
ATOM 8162 O O . LEU B 1 417 ? 5.668 -45.312 -11.461 1 93.25 417 LEU B O 1
ATOM 8166 N N . ALA B 1 418 ? 4.676 -46.625 -9.961 1 90.12 418 ALA B N 1
ATOM 8167 C CA . ALA B 1 418 ? 5.168 -47.844 -10.617 1 90.12 418 ALA B CA 1
ATOM 8168 C C . ALA B 1 418 ? 4.648 -47.938 -12.055 1 90.12 418 ALA B C 1
ATOM 8170 O O . ALA B 1 418 ? 5.395 -48.281 -12.969 1 90.12 418 ALA B O 1
ATOM 8171 N N . ASN B 1 419 ? 3.367 -47.656 -12.219 1 84.69 419 ASN B N 1
ATOM 8172 C CA . ASN B 1 419 ? 2.771 -47.688 -13.547 1 84.69 419 ASN B CA 1
ATOM 8173 C C . ASN B 1 419 ? 3.51 -46.781 -14.516 1 84.69 419 ASN B C 1
ATOM 8175 O O . ASN B 1 419 ? 3.598 -47.062 -15.711 1 84.69 419 ASN B O 1
ATOM 8179 N N . LEU B 1 420 ? 4.023 -45.75 -14.016 1 86.44 420 LEU B N 1
ATOM 8180 C CA . LEU B 1 420 ? 4.727 -44.781 -14.852 1 86.44 420 LEU B CA 1
ATOM 8181 C C . LEU B 1 420 ? 6.152 -45.219 -15.133 1 86.44 420 LEU B C 1
ATOM 8183 O O . LEU B 1 420 ? 6.66 -45.062 -16.25 1 86.44 420 LEU B O 1
ATOM 8187 N N . LEU B 1 421 ? 6.762 -45.844 -14.156 1 90.19 421 LEU B N 1
ATOM 8188 C CA . LEU B 1 421 ? 8.203 -46.062 -14.227 1 90.19 421 LEU B CA 1
ATOM 8189 C C . LEU B 1 421 ? 8.5 -47.469 -14.703 1 90.19 421 LEU B C 1
ATOM 8191 O O . LEU B 1 421 ? 9.602 -47.75 -15.203 1 90.19 421 LEU B O 1
ATOM 8195 N N . ASN B 1 422 ? 7.621 -48.375 -14.547 1 86.5 422 ASN B N 1
ATOM 8196 C CA . ASN B 1 422 ? 7.863 -49.75 -14.961 1 86.5 422 ASN B CA 1
ATOM 8197 C C . ASN B 1 422 ? 8.07 -49.844 -16.469 1 86.5 422 ASN B C 1
ATOM 8199 O O . ASN B 1 422 ? 7.496 -49.062 -17.234 1 86.5 422 ASN B O 1
ATOM 8203 N N . GLY B 1 423 ? 8.914 -50.75 -16.859 1 83.19 423 GLY B N 1
ATOM 8204 C CA . GLY B 1 423 ? 9.234 -51 -18.25 1 83.19 423 GLY B CA 1
ATOM 8205 C C . GLY B 1 423 ? 10.711 -51.188 -18.5 1 83.19 423 GLY B C 1
ATOM 8206 O O . GLY B 1 423 ? 11.469 -51.531 -17.578 1 83.19 423 GLY B O 1
ATOM 8207 N N . VAL B 1 424 ? 11.07 -51.094 -19.766 1 82.31 424 VAL B N 1
ATOM 8208 C CA . VAL B 1 424 ? 12.461 -51.406 -20.094 1 82.31 424 VAL B CA 1
ATOM 8209 C C . VAL B 1 424 ? 12.969 -50.406 -21.141 1 82.31 424 VAL B C 1
ATOM 8211 O O . VAL B 1 424 ? 12.211 -49.969 -22 1 82.31 424 VAL B O 1
ATOM 8214 N N . ILE B 1 425 ? 14.148 -50 -20.969 1 81.94 425 ILE B N 1
ATOM 8215 C CA . ILE B 1 425 ? 14.906 -49.281 -21.969 1 81.94 425 ILE B CA 1
ATOM 8216 C C . ILE B 1 425 ? 16.172 -50.031 -22.328 1 81.94 425 ILE B C 1
ATOM 8218 O O . ILE B 1 425 ? 16.891 -50.531 -21.453 1 81.94 425 ILE B O 1
ATOM 8222 N N . GLY B 1 426 ? 16.312 -50.219 -23.594 1 80.38 426 GLY B N 1
ATOM 8223 C CA . GLY B 1 426 ? 17.516 -50.938 -24.031 1 80.38 426 GLY B CA 1
ATOM 8224 C C . GLY B 1 426 ? 18.031 -50.438 -25.375 1 80.38 426 GLY B C 1
ATOM 8225 O O . GLY B 1 426 ? 17.391 -49.625 -26.031 1 80.38 426 GLY B O 1
ATOM 8226 N N . LYS B 1 427 ? 19.172 -50.906 -25.641 1 78.81 427 LYS B N 1
ATOM 8227 C CA . LYS B 1 427 ? 19.797 -50.656 -26.938 1 78.81 427 LYS B CA 1
ATOM 8228 C C . LYS B 1 427 ? 19.688 -51.906 -27.828 1 78.81 427 LYS B C 1
ATOM 8230 O O . LYS B 1 427 ? 19.922 -53.031 -27.375 1 78.81 427 LYS B O 1
ATOM 8235 N N . GLN B 1 428 ? 19.156 -51.562 -28.969 1 74 428 GLN B N 1
ATOM 8236 C CA . GLN B 1 428 ? 19.062 -52.656 -29.938 1 74 428 GLN B CA 1
ATOM 8237 C C . GLN B 1 428 ? 19.969 -52.375 -31.156 1 74 428 GLN B C 1
ATOM 8239 O O . GLN B 1 428 ? 19.984 -51.281 -31.672 1 74 428 GLN B O 1
ATOM 8244 N N . THR B 1 429 ? 20.844 -53.312 -31.406 1 71.56 429 THR B N 1
ATOM 8245 C CA . THR B 1 429 ? 21.703 -53.219 -32.562 1 71.56 429 THR B CA 1
ATOM 8246 C C . THR B 1 429 ? 21.031 -53.844 -33.781 1 71.56 429 THR B C 1
ATOM 8248 O O . THR B 1 429 ? 20.438 -54.938 -33.719 1 71.56 429 THR B O 1
ATOM 8251 N N . SER B 1 430 ? 20.734 -53.125 -34.75 1 67.19 430 SER B N 1
ATOM 8252 C CA . SER B 1 430 ? 20.219 -53.625 -36 1 67.19 430 SER B CA 1
ATOM 8253 C C . SER B 1 430 ? 21.25 -53.5 -37.125 1 67.19 430 SER B C 1
ATOM 8255 O O . SER B 1 430 ? 22.141 -52.688 -37.062 1 67.19 430 SER B O 1
ATOM 8257 N N . ILE B 1 431 ? 21.391 -54.5 -37.875 1 61.78 431 ILE B N 1
ATOM 8258 C CA . ILE B 1 431 ? 22.25 -54.5 -39.062 1 61.78 431 ILE B CA 1
ATOM 8259 C C . ILE B 1 431 ? 21.438 -54.156 -40.312 1 61.78 431 ILE B C 1
ATOM 8261 O O . ILE B 1 431 ? 20.359 -54.719 -40.531 1 61.78 431 ILE B O 1
ATOM 8265 N N . GLY B 1 432 ? 21.375 -52.938 -40.719 1 56.31 432 GLY B N 1
ATOM 8266 C CA . GLY B 1 432 ? 20.734 -52.531 -41.938 1 56.31 432 GLY B CA 1
ATOM 8267 C C . GLY B 1 432 ? 21.641 -51.719 -42.875 1 56.31 432 GLY B C 1
ATOM 8268 O O . GLY B 1 432 ? 22.688 -51.219 -42.438 1 56.31 432 GLY B O 1
ATOM 8269 N N . GLY B 1 433 ? 21.828 -51.938 -44.281 1 51.25 433 GLY B N 1
ATOM 8270 C CA . GLY B 1 433 ? 22.5 -51.25 -45.375 1 51.25 433 GLY B CA 1
ATOM 8271 C C . GLY B 1 433 ? 22.578 -52.062 -46.656 1 51.25 433 GLY B C 1
ATOM 8272 O O . GLY B 1 433 ? 22.438 -53.281 -46.625 1 51.25 433 GLY B O 1
ATOM 8273 N N . GLY B 1 434 ? 21.859 -51.562 -47.688 1 47.38 434 GLY B N 1
ATOM 8274 C CA . GLY B 1 434 ? 21.969 -52.219 -48.969 1 47.38 434 GLY B CA 1
ATOM 8275 C C . GLY B 1 434 ? 23.266 -53 -49.125 1 47.38 434 GLY B C 1
ATOM 8276 O O . GLY B 1 434 ? 23.297 -54.219 -48.906 1 47.38 434 GLY B O 1
ATOM 8277 N N . TYR B 1 435 ? 24.297 -52.406 -49.562 1 54.62 435 TYR B N 1
ATOM 8278 C CA . TYR B 1 435 ? 25.531 -53.031 -50.031 1 54.62 435 TYR B CA 1
ATOM 8279 C C . TYR B 1 435 ? 26.516 -53.219 -48.906 1 54.62 435 TYR B C 1
ATOM 8281 O O . TYR B 1 435 ? 27.453 -54 -49 1 54.62 435 TYR B O 1
ATOM 8289 N N . GLN B 1 436 ? 26.578 -52.281 -47.781 1 53.69 436 GLN B N 1
ATOM 8290 C CA . GLN B 1 436 ? 27.5 -52.469 -46.656 1 53.69 436 GLN B CA 1
ATOM 8291 C C . GLN B 1 436 ? 26.766 -52.562 -45.344 1 53.69 436 GLN B C 1
ATOM 8293 O O . GLN B 1 436 ? 25.844 -51.812 -45.062 1 53.69 436 GLN B O 1
ATOM 8298 N N . ASP B 1 437 ? 26.906 -53.656 -44.656 1 56.12 437 ASP B N 1
ATOM 8299 C CA . ASP B 1 437 ? 26.328 -53.938 -43.344 1 56.12 437 ASP B CA 1
ATOM 8300 C C . ASP B 1 437 ? 26.672 -52.844 -42.344 1 56.12 437 ASP B C 1
ATOM 8302 O O . ASP B 1 437 ? 27.828 -52.719 -41.938 1 56.12 437 ASP B O 1
ATOM 8306 N N . VAL B 1 438 ? 26.031 -51.781 -42.312 1 62.47 438 VAL B N 1
ATOM 8307 C CA . VAL B 1 438 ? 26.234 -50.75 -41.281 1 62.47 438 VAL B CA 1
ATOM 8308 C C . VAL B 1 438 ? 25.391 -51.094 -40.062 1 62.47 438 VAL B C 1
ATOM 8310 O O . VAL B 1 438 ? 24.203 -51.406 -40.188 1 62.47 438 VAL B O 1
ATOM 8313 N N . GLN B 1 439 ? 26.109 -51.281 -38.938 1 64.25 439 GLN B N 1
ATOM 8314 C CA . GLN B 1 439 ? 25.438 -51.5 -37.656 1 64.25 439 GLN B CA 1
ATOM 8315 C C . GLN B 1 439 ? 24.812 -50.219 -37.094 1 64.25 439 GLN B C 1
ATOM 8317 O O . GLN B 1 439 ? 25.453 -49.188 -37.094 1 64.25 439 GLN B O 1
ATOM 8322 N N . HIS B 1 440 ? 23.484 -50.281 -37 1 68.25 440 HIS B N 1
ATOM 8323 C CA . HIS B 1 440 ? 22.781 -49.188 -36.375 1 68.25 440 HIS B CA 1
ATOM 8324 C C . HIS B 1 440 ? 22.328 -49.531 -34.969 1 68.25 440 HIS B C 1
ATOM 8326 O O . HIS B 1 440 ? 21.922 -50.688 -34.719 1 68.25 440 HIS B O 1
ATOM 8332 N N . ILE B 1 441 ? 22.672 -48.656 -33.906 1 70.25 441 ILE B N 1
ATOM 8333 C CA . ILE B 1 441 ? 22.172 -48.844 -32.562 1 70.25 441 ILE B CA 1
ATOM 8334 C C . ILE B 1 441 ? 20.953 -47.969 -32.344 1 70.25 441 ILE B C 1
ATOM 8336 O O . ILE B 1 441 ? 20.984 -46.75 -32.594 1 70.25 441 ILE B O 1
ATOM 8340 N N . ASN B 1 442 ? 19.922 -48.594 -32.062 1 69.75 442 ASN B N 1
ATOM 8341 C CA . ASN B 1 442 ? 18.688 -47.875 -31.766 1 69.75 442 ASN B CA 1
ATOM 8342 C C . ASN B 1 442 ? 18.266 -48.031 -30.312 1 69.75 442 ASN B C 1
ATOM 8344 O O . ASN B 1 442 ? 18.469 -49.094 -29.703 1 69.75 442 ASN B O 1
ATOM 8348 N N . LEU B 1 443 ? 17.797 -46.969 -29.734 1 75 443 LEU B N 1
ATOM 8349 C CA . LEU B 1 443 ? 17.219 -47 -28.391 1 75 443 LEU B CA 1
ATOM 8350 C C . LEU B 1 443 ? 15.797 -47.531 -28.422 1 75 443 LEU B C 1
ATOM 8352 O O . LEU B 1 443 ? 15 -47.156 -29.281 1 75 443 LEU B O 1
ATOM 8356 N N . MET B 1 444 ? 15.625 -48.562 -27.656 1 72.31 444 MET B N 1
ATOM 8357 C CA . MET B 1 444 ? 14.281 -49.125 -27.531 1 72.31 444 MET B CA 1
ATOM 8358 C C . MET B 1 444 ? 13.703 -48.844 -26.156 1 72.31 444 MET B C 1
ATOM 8360 O O . MET B 1 444 ? 14.414 -48.969 -25.141 1 72.31 444 MET B O 1
ATOM 8364 N N . SER B 1 445 ? 12.586 -48.281 -26.062 1 75.25 445 SER B N 1
ATOM 8365 C CA . SER B 1 445 ? 11.852 -48.094 -24.828 1 75.25 445 SER B CA 1
ATOM 8366 C C . SER B 1 445 ? 10.477 -48.75 -24.891 1 75.25 445 SER B C 1
ATOM 8368 O O . SER B 1 445 ? 9.727 -48.531 -25.844 1 75.25 445 SER B O 1
ATOM 8370 N N . GLN B 1 446 ? 10.211 -49.562 -23.953 1 72.62 446 GLN B N 1
ATOM 8371 C CA . GLN B 1 446 ? 8.922 -50.25 -23.922 1 72.62 446 GLN B CA 1
ATOM 8372 C C . GLN B 1 446 ? 8.305 -50.188 -22.531 1 72.62 446 GLN B C 1
ATOM 8374 O O . GLN B 1 446 ? 8.945 -50.562 -21.531 1 72.62 446 GLN B O 1
ATOM 8379 N N . GLY B 1 447 ? 7.047 -49.719 -22.406 1 71.44 447 GLY B N 1
ATOM 8380 C CA . GLY B 1 447 ? 6.227 -49.812 -21.219 1 71.44 447 GLY B CA 1
ATOM 8381 C C . GLY B 1 447 ? 6.523 -48.719 -20.203 1 71.44 447 GLY B C 1
ATOM 8382 O O . GLY B 1 447 ? 5.762 -48.531 -19.25 1 71.44 447 GLY B O 1
ATOM 8383 N N . THR B 1 448 ? 7.676 -48.031 -20.328 1 81.44 448 THR B N 1
ATOM 8384 C CA . THR B 1 448 ? 8.062 -47.031 -19.328 1 81.44 448 THR B CA 1
ATOM 8385 C C . THR B 1 448 ? 7.938 -45.625 -19.875 1 81.44 448 THR B C 1
ATOM 8387 O O . THR B 1 448 ? 8.172 -45.375 -21.047 1 81.44 448 THR B O 1
ATOM 8390 N N . SER B 1 449 ? 7.535 -44.75 -18.969 1 80.12 449 SER B N 1
ATOM 8391 C CA . SER B 1 449 ? 7.449 -43.344 -19.312 1 80.12 449 SER B CA 1
ATOM 8392 C C . SER B 1 449 ? 8.562 -42.562 -18.641 1 80.12 449 SER B C 1
ATOM 8394 O O . SER B 1 449 ? 8.477 -41.312 -18.531 1 80.12 449 SER B O 1
ATOM 8396 N N . ILE B 1 450 ? 9.617 -43.156 -18.172 1 87.25 450 ILE B N 1
ATOM 8397 C CA . ILE B 1 450 ? 10.641 -42.5 -17.359 1 87.25 450 ILE B CA 1
ATOM 8398 C C . ILE B 1 450 ? 11.328 -41.406 -18.172 1 87.25 450 ILE B C 1
ATOM 8400 O O . ILE B 1 450 ? 11.75 -40.406 -17.609 1 87.25 450 ILE B O 1
ATOM 8404 N N . MET B 1 451 ? 11.461 -41.531 -19.453 1 81.75 451 MET B N 1
ATOM 8405 C CA . MET B 1 451 ? 12.156 -40.562 -20.281 1 81.75 451 MET B CA 1
ATOM 8406 C C . MET B 1 451 ? 11.336 -39.281 -20.422 1 81.75 451 MET B C 1
ATOM 8408 O O . MET B 1 451 ? 11.852 -38.25 -20.859 1 81.75 451 MET B O 1
ATOM 8412 N N . GLN B 1 452 ? 10.031 -39.406 -20.062 1 79.69 452 GLN B N 1
ATOM 8413 C CA . GLN B 1 452 ? 9.148 -38.219 -20.094 1 79.69 452 GLN B CA 1
ATOM 8414 C C . GLN B 1 452 ? 8.977 -37.625 -18.703 1 79.69 452 GLN B C 1
ATOM 8416 O O . GLN B 1 452 ? 8.016 -36.906 -18.453 1 79.69 452 GLN B O 1
ATOM 8421 N N . THR B 1 453 ? 9.805 -38.031 -17.844 1 88.5 453 THR B N 1
ATOM 8422 C CA . THR B 1 453 ? 9.789 -37.5 -16.5 1 88.5 453 THR B CA 1
ATOM 8423 C C . THR B 1 453 ? 11.094 -36.75 -16.188 1 88.5 453 THR B C 1
ATOM 8425 O O . THR B 1 453 ? 12.031 -36.781 -16.984 1 88.5 453 THR B O 1
ATOM 8428 N N . ALA B 1 454 ? 11.094 -36.125 -15.062 1 87.31 454 ALA B N 1
ATOM 8429 C CA . ALA B 1 454 ? 12.297 -35.438 -14.625 1 87.31 454 ALA B CA 1
ATOM 8430 C C . ALA B 1 454 ? 13.406 -36.406 -14.258 1 87.31 454 ALA B C 1
ATOM 8432 O O . ALA B 1 454 ? 14.562 -36.031 -14.102 1 87.31 454 ALA B O 1
ATOM 8433 N N . LEU B 1 455 ? 13.117 -37.688 -14.258 1 92.38 455 LEU B N 1
ATOM 8434 C CA . LEU B 1 455 ? 14.109 -38.719 -13.891 1 92.38 455 LEU B CA 1
ATOM 8435 C C . LEU B 1 455 ? 15.031 -39 -15.07 1 92.38 455 LEU B C 1
ATOM 8437 O O . LEU B 1 455 ? 16.031 -39.719 -14.914 1 92.38 455 LEU B O 1
ATOM 8441 N N . ILE B 1 456 ? 14.727 -38.469 -16.172 1 87.31 456 ILE B N 1
ATOM 8442 C CA . ILE B 1 456 ? 15.523 -38.719 -17.375 1 87.31 456 ILE B CA 1
ATOM 8443 C C . ILE B 1 456 ? 16.984 -38.344 -17.125 1 87.31 456 ILE B C 1
ATOM 8445 O O . ILE B 1 456 ? 17.891 -38.906 -17.719 1 87.31 456 ILE B O 1
ATOM 8449 N N . GLY B 1 457 ? 17.156 -37.438 -16.266 1 86.06 457 GLY B N 1
ATOM 8450 C CA . GLY B 1 457 ? 18.5 -37 -15.969 1 86.06 457 GLY B CA 1
ATOM 8451 C C . GLY B 1 457 ? 19.391 -38.094 -15.406 1 86.06 457 GLY B C 1
ATOM 8452 O O . GLY B 1 457 ? 20.609 -38.031 -15.531 1 86.06 457 GLY B O 1
ATOM 8453 N N . ALA B 1 458 ? 18.797 -39 -14.844 1 89.12 458 ALA B N 1
ATOM 8454 C CA . ALA B 1 458 ? 19.562 -40.062 -14.219 1 89.12 458 ALA B CA 1
ATOM 8455 C C . ALA B 1 458 ? 19.922 -41.156 -15.242 1 89.12 458 ALA B C 1
ATOM 8457 O O . ALA B 1 458 ? 20.781 -42 -14.984 1 89.12 458 ALA B O 1
ATOM 8458 N N . LEU B 1 459 ? 19.219 -41.031 -16.375 1 84.94 459 LEU B N 1
ATOM 8459 C CA . LEU B 1 459 ? 19.469 -42.062 -17.391 1 84.94 459 LEU B CA 1
ATOM 8460 C C . LEU B 1 459 ? 20.719 -41.75 -18.188 1 84.94 459 LEU B C 1
ATOM 8462 O O . LEU B 1 459 ? 20.984 -40.562 -18.5 1 84.94 459 LEU B O 1
ATOM 8466 N N . ASN B 1 460 ? 21.859 -42.344 -17.891 1 70.94 460 ASN B N 1
ATOM 8467 C CA . ASN B 1 460 ? 23.062 -42.219 -18.688 1 70.94 460 ASN B CA 1
ATOM 8468 C C . ASN B 1 460 ? 23 -43.062 -19.953 1 70.94 460 ASN B C 1
ATOM 8470 O O . ASN B 1 460 ? 23.234 -44.281 -19.891 1 70.94 460 ASN B O 1
ATOM 8474 N N . THR B 1 461 ? 22.375 -42.469 -20.969 1 58.75 461 THR B N 1
ATOM 8475 C CA . THR B 1 461 ? 22.219 -43.219 -22.203 1 58.75 461 THR B CA 1
ATOM 8476 C C . THR B 1 461 ? 23.531 -43.281 -22.969 1 58.75 461 THR B C 1
ATOM 8478 O O . THR B 1 461 ? 23.625 -43.938 -24.016 1 58.75 461 THR B O 1
ATOM 8481 N N . SER B 1 462 ? 24.594 -42.375 -22.562 1 54.31 462 SER B N 1
ATOM 8482 C CA . SER B 1 462 ? 25.812 -42.344 -23.359 1 54.31 462 SER B CA 1
ATOM 8483 C C . SER B 1 462 ? 26.547 -43.688 -23.297 1 54.31 462 SER B C 1
ATOM 8485 O O . SER B 1 462 ? 26.781 -44.219 -22.219 1 54.31 462 SER B O 1
ATOM 8487 N N . ALA B 1 463 ? 26.125 -44.562 -24.016 1 45.41 463 ALA B N 1
ATOM 8488 C CA . ALA B 1 463 ? 27.016 -45.719 -24.172 1 45.41 463 ALA B CA 1
ATOM 8489 C C . ALA B 1 463 ? 28.422 -45.25 -24.531 1 45.41 463 ALA B C 1
ATOM 8491 O O . ALA B 1 463 ? 28.609 -44.375 -25.375 1 45.41 463 ALA B O 1
ATOM 8492 N N . GLU B 1 464 ? 29.391 -45.219 -23.625 1 42.56 464 GLU B N 1
ATOM 8493 C CA . GLU B 1 464 ? 30.797 -45.219 -24.062 1 42.56 464 GLU B CA 1
ATOM 8494 C C . GLU B 1 464 ? 30.969 -46.031 -25.344 1 42.56 464 GLU B C 1
ATOM 8496 O O . GLU B 1 464 ? 32.094 -46.438 -25.688 1 42.56 464 GLU B O 1
ATOM 8501 N N . ILE B 1 465 ? 29.969 -46.594 -25.953 1 36.09 465 ILE B N 1
ATOM 8502 C CA . ILE B 1 465 ? 30.422 -47.531 -26.984 1 36.09 465 ILE B CA 1
ATOM 8503 C C . ILE B 1 465 ? 31.078 -46.75 -28.125 1 36.09 465 ILE B C 1
ATOM 8505 O O . ILE B 1 465 ? 30.516 -45.75 -28.609 1 36.09 465 ILE B O 1
ATOM 8509 N N . LYS B 1 466 ? 32.219 -46.938 -28.516 1 38.41 466 LYS B N 1
ATOM 8510 C CA . LYS B 1 466 ? 33.125 -46.688 -29.641 1 38.41 466 LYS B CA 1
ATOM 8511 C C . LYS B 1 466 ? 32.406 -46.844 -30.969 1 38.41 466 LYS B C 1
ATOM 8513 O O . LYS B 1 466 ? 33.031 -46.938 -32.031 1 38.41 466 LYS B O 1
ATOM 8518 N N . LEU B 1 467 ? 31.109 -47.344 -31.062 1 39.03 467 LEU B N 1
ATOM 8519 C CA . LEU B 1 467 ? 30.703 -47.656 -32.438 1 39.03 467 LEU B CA 1
ATOM 8520 C C . LEU B 1 467 ? 30.219 -46.406 -33.156 1 39.03 467 LEU B C 1
ATOM 8522 O O . LEU B 1 467 ? 29.766 -45.438 -32.531 1 39.03 467 LEU B O 1
ATOM 8526 N N . SER B 1 468 ? 30.234 -46.25 -34.625 1 43.84 468 SER B N 1
ATOM 8527 C CA . SER B 1 468 ? 30.141 -45.25 -35.719 1 43.84 468 SER B CA 1
ATOM 8528 C C . SER B 1 468 ? 28.859 -44.438 -35.594 1 43.84 468 SER B C 1
ATOM 8530 O O . SER B 1 468 ? 28.828 -43.281 -36 1 43.84 468 SER B O 1
ATOM 8532 N N . VAL B 1 469 ? 27.578 -44.969 -35.406 1 50.06 469 VAL B N 1
ATOM 8533 C CA . VAL B 1 469 ? 26.344 -44.188 -35.406 1 50.06 469 VAL B CA 1
ATOM 8534 C C . VAL B 1 469 ? 25.609 -44.375 -34.094 1 50.06 469 VAL B C 1
ATOM 8536 O O . VAL B 1 469 ? 25.016 -45.438 -33.844 1 50.06 469 VAL B O 1
ATOM 8539 N N . GLY B 1 470 ? 26.094 -43.969 -32.875 1 54 470 GLY B N 1
ATOM 8540 C CA . GLY B 1 470 ? 25.688 -44.125 -31.484 1 54 470 GLY B CA 1
ATOM 8541 C C . GLY B 1 470 ? 24.484 -43.281 -31.125 1 54 470 GLY B C 1
ATOM 8542 O O . GLY B 1 470 ? 24.047 -42.438 -31.906 1 54 470 GLY B O 1
ATOM 8543 N N . ILE B 1 471 ? 23.594 -43.656 -30.141 1 63.44 471 ILE B N 1
ATOM 8544 C CA . ILE B 1 471 ? 22.516 -42.875 -29.547 1 63.44 471 ILE B CA 1
ATOM 8545 C C . ILE B 1 471 ? 23.078 -41.562 -29.031 1 63.44 471 ILE B C 1
ATOM 8547 O O . ILE B 1 471 ? 24.016 -41.531 -28.234 1 63.44 471 ILE B O 1
ATOM 8551 N N . PRO B 1 472 ? 22.594 -40.469 -29.734 1 68.44 472 PRO B N 1
ATOM 8552 C CA . PRO B 1 472 ? 23.078 -39.219 -29.203 1 68.44 472 PRO B CA 1
ATOM 8553 C C . PRO B 1 472 ? 22.844 -39.062 -27.703 1 68.44 472 PRO B C 1
ATOM 8555 O O . PRO B 1 472 ? 21.875 -39.625 -27.156 1 68.44 472 PRO B O 1
ATOM 8558 N N . PRO B 1 473 ? 23.844 -38.469 -27.062 1 73.94 473 PRO B N 1
ATOM 8559 C CA . PRO B 1 473 ? 23.656 -38.219 -25.625 1 73.94 473 PRO B CA 1
ATOM 8560 C C . PRO B 1 473 ? 22.469 -37.312 -25.344 1 73.94 473 PRO B C 1
ATOM 8562 O O . PRO B 1 473 ? 22.109 -36.469 -26.188 1 73.94 473 PRO B O 1
ATOM 8565 N N . LEU B 1 474 ? 21.922 -37.5 -24.234 1 78.31 474 LEU B N 1
ATOM 8566 C CA . LEU B 1 474 ? 20.859 -36.594 -23.797 1 78.31 474 LEU B CA 1
ATOM 8567 C C . LEU B 1 474 ? 21.406 -35.188 -23.641 1 78.31 474 LEU B C 1
ATOM 8569 O O . LEU B 1 474 ? 22.562 -35 -23.25 1 78.31 474 LEU B O 1
ATOM 8573 N N . PRO B 1 475 ? 20.578 -34.188 -24.031 1 78.12 475 PRO B N 1
ATOM 8574 C CA . PRO B 1 475 ? 21 -32.812 -23.812 1 78.12 475 PRO B CA 1
ATOM 8575 C C . PRO B 1 475 ? 21.438 -32.562 -22.375 1 78.12 475 PRO B C 1
ATOM 8577 O O . PRO B 1 475 ? 20.906 -33.188 -21.438 1 78.12 475 PRO B O 1
ATOM 8580 N N . GLN B 1 476 ? 22.406 -31.656 -22.188 1 82.06 476 GLN B N 1
ATOM 8581 C CA . GLN B 1 476 ? 22.953 -31.344 -20.875 1 82.06 476 GLN B CA 1
ATOM 8582 C C . GLN B 1 476 ? 21.875 -30.875 -19.906 1 82.06 476 GLN B C 1
ATOM 8584 O O . GLN B 1 476 ? 21.922 -31.172 -18.719 1 82.06 476 GLN B O 1
ATOM 8589 N N . GLU B 1 477 ? 20.906 -30.125 -20.438 1 83.44 477 GLU B N 1
ATOM 8590 C CA . GLU B 1 477 ? 19.844 -29.594 -19.594 1 83.44 477 GLU B CA 1
ATOM 8591 C C . GLU B 1 477 ? 18.969 -30.703 -19.031 1 83.44 477 GLU B C 1
ATOM 8593 O O . GLU B 1 477 ? 18.453 -30.609 -17.906 1 83.44 477 GLU B O 1
ATOM 8598 N N . ASP B 1 478 ? 18.812 -31.75 -19.828 1 83.62 478 ASP B N 1
ATOM 8599 C CA . ASP B 1 478 ? 18.062 -32.906 -19.328 1 83.62 478 ASP B CA 1
ATOM 8600 C C . ASP B 1 478 ? 18.859 -33.688 -18.281 1 83.62 478 ASP B C 1
ATOM 8602 O O . ASP B 1 478 ? 18.297 -34.125 -17.281 1 83.62 478 ASP B O 1
ATOM 8606 N N . GLN B 1 479 ? 20.141 -33.75 -18.516 1 84.75 479 GLN B N 1
ATOM 8607 C CA . GLN B 1 479 ? 21 -34.406 -17.547 1 84.75 479 GLN B CA 1
ATOM 8608 C C . GLN B 1 479 ? 21.047 -33.656 -16.234 1 84.75 479 GLN B C 1
ATOM 8610 O O . GLN B 1 479 ? 21.094 -34.25 -15.156 1 84.75 479 GLN B O 1
ATOM 8615 N N . ALA B 1 480 ? 20.969 -32.375 -16.375 1 86.44 480 ALA B N 1
ATOM 8616 C CA . ALA B 1 480 ? 21.062 -31.516 -15.195 1 86.44 480 ALA B CA 1
ATOM 8617 C C . ALA B 1 480 ? 19.828 -31.688 -14.297 1 86.44 480 ALA B C 1
ATOM 8619 O O . ALA B 1 480 ? 19.859 -31.297 -13.125 1 86.44 480 ALA B O 1
ATOM 8620 N N . LEU B 1 481 ? 18.797 -32.281 -14.797 1 87.19 481 LEU B N 1
ATOM 8621 C CA . LEU B 1 481 ? 17.594 -32.5 -13.992 1 87.19 481 LEU B CA 1
ATOM 8622 C C . LEU B 1 481 ? 17.891 -33.406 -12.82 1 87.19 481 LEU B C 1
ATOM 8624 O O . LEU B 1 481 ? 17.172 -33.406 -11.82 1 87.19 481 LEU B O 1
ATOM 8628 N N . ALA B 1 482 ? 18.875 -34.25 -12.914 1 89.19 482 ALA B N 1
ATOM 8629 C CA . ALA B 1 482 ? 19.234 -35.156 -11.828 1 89.19 482 ALA B CA 1
ATOM 8630 C C . ALA B 1 482 ? 19.906 -34.406 -10.68 1 89.19 482 ALA B C 1
ATOM 8632 O O . ALA B 1 482 ? 19.891 -34.906 -9.539 1 89.19 482 ALA B O 1
ATOM 8633 N N . ARG B 1 483 ? 20.5 -33.281 -10.93 1 90.75 483 ARG B N 1
ATOM 8634 C CA . ARG B 1 483 ? 21.172 -32.469 -9.93 1 90.75 483 ARG B CA 1
ATOM 8635 C C . ARG B 1 483 ? 22.203 -33.25 -9.156 1 90.75 483 ARG B C 1
ATOM 8637 O O . ARG B 1 483 ? 22.281 -33.156 -7.93 1 90.75 483 ARG B O 1
ATOM 8644 N N . GLY B 1 484 ? 22.812 -34.219 -9.773 1 87.12 484 GLY B N 1
ATOM 8645 C CA . GLY B 1 484 ? 23.859 -35.031 -9.164 1 87.12 484 GLY B CA 1
ATOM 8646 C C . GLY B 1 484 ? 23.328 -36.125 -8.266 1 87.12 484 GLY B C 1
ATOM 8647 O O . GLY B 1 484 ? 24.078 -36.781 -7.543 1 87.12 484 GLY B O 1
ATOM 8648 N N . LYS B 1 485 ? 22.078 -36.406 -8.289 1 91.94 485 LYS B N 1
ATOM 8649 C CA . LYS B 1 485 ? 21.484 -37.438 -7.441 1 91.94 485 LYS B CA 1
ATOM 8650 C C . LYS B 1 485 ? 21.391 -38.75 -8.188 1 91.94 485 LYS B C 1
ATOM 8652 O O . LYS B 1 485 ? 21.359 -38.781 -9.414 1 91.94 485 LYS B O 1
ATOM 8657 N N . SER B 1 486 ? 21.344 -39.844 -7.348 1 92.56 486 SER B N 1
ATOM 8658 C CA . SER B 1 486 ? 21.141 -41.188 -7.91 1 92.56 486 SER B CA 1
ATOM 8659 C C . SER B 1 486 ? 19.688 -41.406 -8.305 1 92.56 486 SER B C 1
ATOM 8661 O O . SER B 1 486 ? 18.797 -40.656 -7.887 1 92.56 486 SER B O 1
ATOM 8663 N N . LEU B 1 487 ? 19.453 -42.406 -9.156 1 94.81 487 LEU B N 1
ATOM 8664 C CA . LEU B 1 487 ? 18.078 -42.719 -9.555 1 94.81 487 LEU B CA 1
ATOM 8665 C C . LEU B 1 487 ? 17.234 -43.031 -8.328 1 94.81 487 LEU B C 1
ATOM 8667 O O . LEU B 1 487 ? 16.062 -42.625 -8.25 1 94.81 487 LEU B O 1
ATOM 8671 N N . GLY B 1 488 ? 17.812 -43.812 -7.387 1 95.25 488 GLY B N 1
ATOM 8672 C CA . GLY B 1 488 ? 17.094 -44.125 -6.168 1 95.25 488 GLY B CA 1
ATOM 8673 C C . GLY B 1 488 ? 16.625 -42.906 -5.418 1 95.25 488 GLY B C 1
ATOM 8674 O O . GLY B 1 488 ? 15.453 -42.781 -5.035 1 95.25 488 GLY B O 1
ATOM 8675 N N . SER B 1 489 ? 17.547 -41.938 -5.262 1 95.62 489 SER B N 1
ATOM 8676 C CA . SER B 1 489 ? 17.219 -40.719 -4.57 1 95.62 489 SER B CA 1
ATOM 8677 C C . SER B 1 489 ? 16.156 -39.906 -5.328 1 95.62 489 SER B C 1
ATOM 8679 O O . SER B 1 489 ? 15.297 -39.281 -4.715 1 95.62 489 SER B O 1
ATOM 8681 N N . LEU B 1 490 ? 16.219 -39.938 -6.609 1 96.12 490 LEU B N 1
ATOM 8682 C CA . LEU B 1 490 ? 15.258 -39.219 -7.434 1 96.12 490 LEU B CA 1
ATOM 8683 C C . LEU B 1 490 ? 13.875 -39.875 -7.348 1 96.12 490 LEU B C 1
ATOM 8685 O O . LEU B 1 490 ? 12.859 -39.156 -7.352 1 96.12 490 LEU B O 1
ATOM 8689 N N . ILE B 1 491 ? 13.836 -41.156 -7.312 1 96.75 491 ILE B N 1
ATOM 8690 C CA . ILE B 1 491 ? 12.562 -41.875 -7.164 1 96.75 491 ILE B CA 1
ATOM 8691 C C . ILE B 1 491 ? 11.945 -41.531 -5.812 1 96.75 491 ILE B C 1
ATOM 8693 O O . ILE B 1 491 ? 10.734 -41.281 -5.715 1 96.75 491 ILE B O 1
ATOM 8697 N N . GLU B 1 492 ? 12.773 -41.531 -4.781 1 97.31 492 GLU B N 1
ATOM 8698 C CA . GLU B 1 492 ? 12.297 -41.156 -3.455 1 97.31 492 GLU B CA 1
ATOM 8699 C C . GLU B 1 492 ? 11.703 -39.75 -3.467 1 97.31 492 GLU B C 1
ATOM 8701 O O . GLU B 1 492 ? 10.609 -39.5 -2.949 1 97.31 492 GLU B O 1
ATOM 8706 N N . GLU B 1 493 ? 12.438 -38.844 -4.016 1 96.69 493 GLU B N 1
ATOM 8707 C CA . GLU B 1 493 ? 11.969 -37.469 -4.102 1 96.69 493 GLU B CA 1
ATOM 8708 C C . GLU B 1 493 ? 10.672 -37.344 -4.895 1 96.69 493 GLU B C 1
ATOM 8710 O O . GLU B 1 493 ? 9.742 -36.656 -4.492 1 96.69 493 GLU B O 1
ATOM 8715 N N . LEU B 1 494 ? 10.633 -38.031 -6.023 1 96.94 494 LEU B N 1
ATOM 8716 C CA . LEU B 1 494 ? 9.43 -38 -6.848 1 96.94 494 LEU B CA 1
ATOM 8717 C C . LEU B 1 494 ? 8.234 -38.531 -6.074 1 96.94 494 LEU B C 1
ATOM 8719 O O . LEU B 1 494 ? 7.125 -38.031 -6.188 1 96.94 494 LEU B O 1
ATOM 8723 N N . SER B 1 495 ? 8.461 -39.594 -5.328 1 97.62 495 SER B N 1
ATOM 8724 C CA . SER B 1 495 ? 7.367 -40.156 -4.539 1 97.62 495 SER B CA 1
ATOM 8725 C C . SER B 1 495 ? 6.84 -39.156 -3.525 1 97.62 495 SER B C 1
ATOM 8727 O O . SER B 1 495 ? 5.625 -39.031 -3.32 1 97.62 495 SER B O 1
ATOM 8729 N N . ARG B 1 496 ? 7.723 -38.438 -2.93 1 97.69 496 ARG B N 1
ATOM 8730 C CA . ARG B 1 496 ? 7.289 -37.375 -1.996 1 97.69 496 ARG B CA 1
ATOM 8731 C C . ARG B 1 496 ? 6.586 -36.25 -2.727 1 97.69 496 ARG B C 1
ATOM 8733 O O . ARG B 1 496 ? 5.574 -35.719 -2.25 1 97.69 496 ARG B O 1
ATOM 8740 N N . ASN B 1 497 ? 7.129 -35.844 -3.854 1 97.12 497 ASN B N 1
ATOM 8741 C CA . ASN B 1 497 ? 6.469 -34.844 -4.668 1 97.12 497 ASN B CA 1
ATOM 8742 C C . ASN B 1 497 ? 5.059 -35.25 -5.059 1 97.12 497 ASN B C 1
ATOM 8744 O O . ASN B 1 497 ? 4.145 -34.438 -5.102 1 97.12 497 ASN B O 1
ATOM 8748 N N . GLN B 1 498 ? 4.941 -36.5 -5.371 1 96.81 498 GLN B N 1
ATOM 8749 C CA . GLN B 1 498 ? 3.619 -37.031 -5.707 1 96.81 498 GLN B CA 1
ATOM 8750 C C . GLN B 1 498 ? 2.646 -36.844 -4.543 1 96.81 498 GLN B C 1
ATOM 8752 O O . GLN B 1 498 ? 1.533 -36.344 -4.727 1 96.81 498 GLN B O 1
ATOM 8757 N N . THR B 1 499 ? 3.072 -37.25 -3.393 1 97.44 499 THR B N 1
ATOM 8758 C CA . THR B 1 499 ? 2.227 -37.125 -2.209 1 97.44 499 THR B CA 1
ATOM 8759 C C . THR B 1 499 ? 1.837 -35.688 -1.945 1 97.44 499 THR B C 1
ATOM 8761 O O . THR B 1 499 ? 0.664 -35.375 -1.711 1 97.44 499 THR B O 1
ATOM 8764 N N . LEU B 1 500 ? 2.811 -34.875 -2.029 1 97.44 500 LEU B N 1
ATOM 8765 C CA . LEU B 1 500 ? 2.561 -33.469 -1.761 1 97.44 500 LEU B CA 1
ATOM 8766 C C . LEU B 1 500 ? 1.709 -32.844 -2.863 1 97.44 500 LEU B C 1
ATOM 8768 O O . LEU B 1 500 ? 0.946 -31.906 -2.613 1 97.44 500 LEU B O 1
ATOM 8772 N N . SER B 1 501 ? 1.765 -33.344 -4.066 1 96.25 501 SER B N 1
ATOM 8773 C CA . SER B 1 501 ? 1 -32.812 -5.195 1 96.25 501 SER B CA 1
ATOM 8774 C C . SER B 1 501 ? -0.469 -33.219 -5.098 1 96.25 501 SER B C 1
ATOM 8776 O O . SER B 1 501 ? -1.306 -32.719 -5.848 1 96.25 501 SER B O 1
ATOM 8778 N N . LEU B 1 502 ? -0.772 -34.156 -4.219 1 96.12 502 LEU B N 1
ATOM 8779 C CA . LEU B 1 502 ? -2.172 -34.5 -4.012 1 96.12 502 LEU B CA 1
ATOM 8780 C C . LEU B 1 502 ? -2.975 -33.281 -3.559 1 96.12 502 LEU B C 1
ATOM 8782 O O . LEU B 1 502 ? -4.176 -33.188 -3.82 1 96.12 502 LEU B O 1
ATOM 8786 N N . PHE B 1 503 ? -2.297 -32.344 -2.955 1 95.31 503 PHE B N 1
ATOM 8787 C CA . PHE B 1 503 ? -2.953 -31.125 -2.477 1 95.31 503 PHE B CA 1
ATOM 8788 C C . PHE B 1 503 ? -3.439 -30.266 -3.643 1 95.31 503 PHE B C 1
ATOM 8790 O O . PHE B 1 503 ? -4.246 -29.359 -3.457 1 95.31 503 PHE B O 1
ATOM 8797 N N . SER B 1 504 ? -2.938 -30.516 -4.84 1 92.31 504 SER B N 1
ATOM 8798 C CA . SER B 1 504 ? -3.299 -29.703 -6 1 92.31 504 SER B CA 1
ATOM 8799 C C . SER B 1 504 ? -4.762 -29.906 -6.387 1 92.31 504 SER B C 1
ATOM 8801 O O . SER B 1 504 ? -5.352 -29.062 -7.062 1 92.31 504 SER B O 1
ATOM 8803 N N . SER B 1 505 ? -5.328 -31.047 -5.988 1 91.12 505 SER B N 1
ATOM 8804 C CA . SER B 1 505 ? -6.734 -31.312 -6.266 1 91.12 505 SER B CA 1
ATOM 8805 C C . SER B 1 505 ? -7.562 -31.281 -4.984 1 91.12 505 SER B C 1
ATOM 8807 O O . SER B 1 505 ? -7.34 -32.094 -4.082 1 91.12 505 SER B O 1
ATOM 8809 N N . SER B 1 506 ? -8.602 -30.5 -4.988 1 90.56 506 SER B N 1
ATOM 8810 C CA . SER B 1 506 ? -9.461 -30.406 -3.812 1 90.56 506 SER B CA 1
ATOM 8811 C C . SER B 1 506 ? -10.281 -31.672 -3.613 1 90.56 506 SER B C 1
ATOM 8813 O O . SER B 1 506 ? -10.836 -31.891 -2.535 1 90.56 506 SER B O 1
ATOM 8815 N N . ARG B 1 507 ? -10.32 -32.531 -4.605 1 90.06 507 ARG B N 1
ATOM 8816 C CA . ARG B 1 507 ? -11.07 -33.781 -4.496 1 90.06 507 ARG B CA 1
ATOM 8817 C C . ARG B 1 507 ? -10.461 -34.688 -3.453 1 90.06 507 ARG B C 1
ATOM 8819 O O . ARG B 1 507 ? -11.148 -35.531 -2.873 1 90.06 507 ARG B O 1
ATOM 8826 N N . PHE B 1 508 ? -9.141 -34.531 -3.24 1 93.88 508 PHE B N 1
ATOM 8827 C CA . PHE B 1 508 ? -8.469 -35.406 -2.271 1 93.88 508 PHE B CA 1
ATOM 8828 C C . PHE B 1 508 ? -8.531 -34.781 -0.874 1 93.88 508 PHE B C 1
ATOM 8830 O O . PHE B 1 508 ? -8.062 -35.406 0.093 1 93.88 508 PHE B O 1
ATOM 8837 N N . TRP B 1 509 ? -9.125 -33.625 -0.764 1 93.38 509 TRP B N 1
ATOM 8838 C CA . TRP B 1 509 ? -9.141 -32.938 0.52 1 93.38 509 TRP B CA 1
ATOM 8839 C C . TRP B 1 509 ? -10.203 -33.531 1.44 1 93.38 509 TRP B C 1
ATOM 8841 O O . TRP B 1 509 ? -11.234 -34.031 0.974 1 93.38 509 TRP B O 1
ATOM 8851 N N . THR B 1 510 ? -9.844 -33.406 2.684 1 92.94 510 THR B N 1
ATOM 8852 C CA . THR B 1 510 ? -10.891 -33.719 3.658 1 92.94 510 THR B CA 1
ATOM 8853 C C . THR B 1 510 ? -11.953 -32.625 3.67 1 92.94 510 THR B C 1
ATOM 8855 O O . THR B 1 510 ? -11.68 -31.484 3.34 1 92.94 510 THR B O 1
ATOM 8858 N N . GLU B 1 511 ? -13.141 -32.938 3.957 1 87.88 511 GLU B N 1
ATOM 8859 C CA . GLU B 1 511 ? -14.25 -31.984 3.947 1 87.88 511 GLU B CA 1
ATOM 8860 C C . GLU B 1 511 ? -14.039 -30.875 4.969 1 87.88 511 GLU B C 1
ATOM 8862 O O . GLU B 1 511 ? -14.266 -29.703 4.672 1 87.88 511 GLU B O 1
ATOM 8867 N N . GLN B 1 512 ? -13.57 -31.188 6.156 1 88.56 512 GLN B N 1
ATOM 8868 C CA . GLN B 1 512 ? -13.492 -30.203 7.234 1 88.56 512 GLN B CA 1
ATOM 8869 C C . GLN B 1 512 ? -12.102 -29.578 7.312 1 88.56 512 GLN B C 1
ATOM 8871 O O . GLN B 1 512 ? -11.922 -28.547 7.953 1 88.56 512 GLN B O 1
ATOM 8876 N N . GLY B 1 513 ? -11.188 -30.141 6.594 1 89.62 513 GLY B N 1
ATOM 8877 C CA . GLY B 1 513 ? -9.82 -29.672 6.734 1 89.62 513 GLY B CA 1
ATOM 8878 C C . GLY B 1 513 ? -9.281 -29.828 8.141 1 89.62 513 GLY B C 1
ATOM 8879 O O . GLY B 1 513 ? -9.805 -30.609 8.93 1 89.62 513 GLY B O 1
ATOM 8880 N N . ILE B 1 514 ? -8.117 -29.172 8.422 1 90.44 514 ILE B N 1
ATOM 8881 C CA . ILE B 1 514 ? -7.5 -29.141 9.742 1 90.44 514 ILE B CA 1
ATOM 8882 C C . ILE B 1 514 ? -7.246 -27.703 10.172 1 90.44 514 ILE B C 1
ATOM 8884 O O . ILE B 1 514 ? -6.855 -26.859 9.352 1 90.44 514 ILE B O 1
ATOM 8888 N N . LYS B 1 515 ? -7.5 -27.484 11.422 1 90.69 515 LYS B N 1
ATOM 8889 C CA . LYS B 1 515 ? -7.277 -26.125 11.938 1 90.69 515 LYS B CA 1
ATOM 8890 C C . LYS B 1 515 ? -5.785 -25.844 12.086 1 90.69 515 LYS B C 1
ATOM 8892 O O . LYS B 1 515 ? -5.031 -26.672 12.586 1 90.69 515 LYS B O 1
ATOM 8897 N N . SER B 1 516 ? -5.375 -24.781 11.469 1 90.81 516 SER B N 1
ATOM 8898 C CA . SER B 1 516 ? -3.994 -24.328 11.578 1 90.81 516 SER B CA 1
ATOM 8899 C C . SER B 1 516 ? -3.918 -22.797 11.703 1 90.81 516 SER B C 1
ATOM 8901 O O . SER B 1 516 ? -4.867 -22.094 11.352 1 90.81 516 SER B O 1
ATOM 890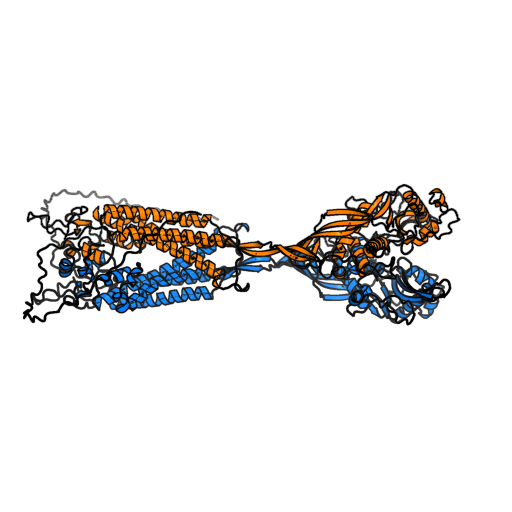3 N N . ASN B 1 517 ? -2.771 -22.391 12.32 1 91.88 517 ASN B N 1
ATOM 8904 C CA . ASN B 1 517 ? -2.535 -20.953 12.414 1 91.88 517 ASN B CA 1
ATOM 8905 C C . ASN B 1 517 ? -2.018 -20.391 11.102 1 91.88 517 ASN B C 1
ATOM 8907 O O . ASN B 1 517 ? -0.92 -20.734 10.656 1 91.88 517 ASN B O 1
ATOM 8911 N N . VAL B 1 518 ? -2.846 -19.594 10.438 1 92.25 518 VAL B N 1
ATOM 8912 C CA . VAL B 1 518 ? -2.51 -19.031 9.133 1 92.25 518 VAL B CA 1
ATOM 8913 C C . VAL B 1 518 ? -2.104 -17.562 9.297 1 92.25 518 VAL B C 1
ATOM 8915 O O . VAL B 1 518 ? -2.809 -16.781 9.953 1 92.25 518 VAL B O 1
ATOM 8918 N N . THR B 1 519 ? -0.914 -17.188 8.836 1 89.94 519 THR B N 1
ATOM 8919 C CA . THR B 1 519 ? -0.428 -15.812 8.844 1 89.94 519 THR B CA 1
ATOM 8920 C C . THR B 1 519 ? -0.641 -15.156 7.477 1 89.94 519 THR B C 1
ATOM 8922 O O . THR B 1 519 ? -0.197 -15.68 6.457 1 89.94 519 THR B O 1
ATOM 8925 N N . GLN B 1 520 ? -1.343 -14.047 7.418 1 87.25 520 GLN B N 1
ATOM 8926 C CA . GLN B 1 520 ? -1.604 -13.359 6.16 1 87.25 520 GLN B CA 1
ATOM 8927 C C . GLN B 1 520 ? -0.843 -12.039 6.094 1 87.25 520 GLN B C 1
ATOM 8929 O O . GLN B 1 520 ? -0.74 -11.32 7.09 1 87.25 520 GLN B O 1
ATOM 8934 N N . SER B 1 521 ? -0.168 -11.82 4.898 1 82.81 521 SER B N 1
ATOM 8935 C CA . SER B 1 521 ? 0.514 -10.547 4.68 1 82.81 521 SER B CA 1
ATOM 8936 C C . SER B 1 521 ? -0.412 -9.531 4.02 1 82.81 521 SER B C 1
ATOM 8938 O O . SER B 1 521 ? -0.833 -9.719 2.875 1 82.81 521 SER B O 1
ATOM 8940 N N . LEU B 1 522 ? -0.749 -8.516 4.738 1 77.19 522 LEU B N 1
ATOM 8941 C CA . LEU B 1 522 ? -1.629 -7.469 4.23 1 77.19 522 LEU B CA 1
ATOM 8942 C C . LEU B 1 522 ? -0.894 -6.137 4.141 1 77.19 522 LEU B C 1
ATOM 8944 O O . LEU B 1 522 ? -0.164 -5.766 5.062 1 77.19 522 LEU B O 1
ATOM 8948 N N . TYR B 1 523 ? -0.924 -5.516 2.9 1 79.62 523 TYR B N 1
ATOM 8949 C CA . TYR B 1 523 ? -0.41 -4.156 2.758 1 79.62 523 TYR B CA 1
ATOM 8950 C C . TYR B 1 523 ? -1.433 -3.135 3.236 1 79.62 523 TYR B C 1
ATOM 8952 O O . TYR B 1 523 ? -2.594 -3.168 2.826 1 79.62 523 TYR B O 1
ATOM 8960 N N . SER B 1 524 ? -1.047 -2.424 4.191 1 83.88 524 SER B N 1
ATOM 8961 C CA . SER B 1 524 ? -1.954 -1.4 4.699 1 83.88 524 SER B CA 1
ATOM 8962 C C . SER B 1 524 ? -1.189 -0.165 5.16 1 83.88 524 SER B C 1
ATOM 8964 O O . SER B 1 524 ? -0.008 -0.251 5.504 1 83.88 524 SER B O 1
ATOM 8966 N N . ASN B 1 525 ? -1.887 0.981 5.023 1 90.56 525 ASN B N 1
ATOM 8967 C CA . ASN B 1 525 ? -1.309 2.211 5.555 1 90.56 525 ASN B CA 1
ATOM 8968 C C . ASN B 1 525 ? -1.347 2.234 7.078 1 90.56 525 ASN B C 1
ATOM 8970 O O . ASN B 1 525 ? -2.373 1.922 7.684 1 90.56 525 ASN B O 1
ATOM 8974 N N . THR B 1 526 ? -0.205 2.52 7.66 1 93.19 526 THR B N 1
ATOM 8975 C CA . THR B 1 526 ? -0.083 2.646 9.109 1 93.19 526 THR B CA 1
ATOM 8976 C C . THR B 1 526 ? 0.506 4.004 9.484 1 93.19 526 THR B C 1
ATOM 8978 O O . THR B 1 526 ? 1.202 4.629 8.68 1 93.19 526 THR B O 1
ATOM 8981 N N . TRP B 1 527 ? 0.173 4.488 10.703 1 95.88 527 TRP B N 1
ATOM 8982 C CA . TRP B 1 527 ? 0.746 5.73 11.211 1 95.88 527 TRP B CA 1
ATOM 8983 C C . TRP B 1 527 ? 2.182 5.516 11.68 1 95.88 527 TRP B C 1
ATOM 8985 O O . TRP B 1 527 ? 2.492 4.5 12.305 1 95.88 527 TRP B O 1
ATOM 8995 N N . GLU B 1 528 ? 3.018 6.344 11.273 1 95.38 528 GLU B N 1
ATOM 8996 C CA . GLU B 1 528 ? 4.391 6.379 11.773 1 95.38 528 GLU B CA 1
ATOM 8997 C C . GLU B 1 528 ? 4.676 7.688 12.5 1 95.38 528 GLU B C 1
ATOM 8999 O O . GLU B 1 528 ? 4.617 8.766 11.906 1 95.38 528 GLU B O 1
ATOM 9004 N N . TYR B 1 529 ? 5.039 7.586 13.797 1 97.06 529 TYR B N 1
ATOM 9005 C CA . TYR B 1 529 ? 5.281 8.742 14.656 1 97.06 529 TYR B CA 1
ATOM 9006 C C . TYR B 1 529 ? 6.773 9 14.812 1 97.06 529 TYR B C 1
ATOM 9008 O O . TYR B 1 529 ? 7.504 8.148 15.328 1 97.06 529 TYR B O 1
ATOM 9016 N N . ARG B 1 530 ? 7.195 10.242 14.383 1 95.69 530 ARG B N 1
ATOM 9017 C CA . ARG B 1 530 ? 8.578 10.68 14.562 1 95.69 530 ARG B CA 1
ATOM 9018 C C . ARG B 1 530 ? 8.719 11.516 15.836 1 95.69 530 ARG B C 1
ATOM 9020 O O . ARG B 1 530 ? 8.742 12.75 15.773 1 95.69 530 ARG B O 1
ATOM 9027 N N . LYS B 1 531 ? 8.992 10.93 16.938 1 96.69 531 LYS B N 1
ATOM 9028 C CA . LYS B 1 531 ? 8.953 11.523 18.281 1 96.69 531 LYS B CA 1
ATOM 9029 C C . LYS B 1 531 ? 10.07 12.547 18.453 1 96.69 531 LYS B C 1
ATOM 9031 O O . LYS B 1 531 ? 9.875 13.57 19.109 1 96.69 531 LYS B O 1
ATOM 9036 N N . LYS B 1 532 ? 11.211 12.32 17.891 1 96.56 532 LYS B N 1
ATOM 9037 C CA . LYS B 1 532 ? 12.352 13.211 18.062 1 96.56 532 LYS B CA 1
ATOM 9038 C C . LYS B 1 532 ? 12.055 14.609 17.516 1 96.56 532 LYS B C 1
ATOM 9040 O O . LYS B 1 532 ? 12.359 15.609 18.172 1 96.56 532 LYS B O 1
ATOM 9045 N N . ASN B 1 533 ? 11.477 14.656 16.375 1 95.38 533 ASN B N 1
ATOM 9046 C CA . ASN B 1 533 ? 11.18 15.938 15.742 1 95.38 533 ASN B CA 1
ATOM 9047 C C . ASN B 1 533 ? 10.141 16.734 16.531 1 95.38 533 ASN B C 1
ATOM 9049 O O . ASN B 1 533 ? 10.227 17.953 16.641 1 95.38 533 ASN B O 1
ATOM 9053 N N . LEU B 1 534 ? 9.109 16.047 17.078 1 97.19 534 LEU B N 1
ATOM 9054 C CA . LEU B 1 534 ? 8.102 16.719 17.891 1 97.19 534 LEU B CA 1
ATOM 9055 C C . LEU B 1 534 ? 8.719 17.297 19.156 1 97.19 534 LEU B C 1
ATOM 9057 O O . LEU B 1 534 ? 8.492 18.469 19.484 1 97.19 534 LEU B O 1
ATOM 9061 N N . TRP B 1 535 ? 9.633 16.625 19.812 1 96.69 535 TRP B N 1
ATOM 9062 C CA . TRP B 1 535 ? 10.227 17.047 21.062 1 96.69 535 TRP B CA 1
ATOM 9063 C C . TRP B 1 535 ? 11.25 18.156 20.828 1 96.69 535 TRP B C 1
ATOM 9065 O O . TRP B 1 535 ? 11.414 19.047 21.672 1 96.69 535 TRP B O 1
ATOM 9075 N N . ILE B 1 536 ? 11.859 18.109 19.734 1 97.19 536 ILE B N 1
ATOM 9076 C CA . ILE B 1 536 ? 12.781 19.203 19.422 1 97.19 536 ILE B CA 1
ATOM 9077 C C . ILE B 1 536 ? 11.992 20.5 19.203 1 97.19 536 ILE B C 1
ATOM 9079 O O . ILE B 1 536 ? 12.367 21.547 19.734 1 97.19 536 ILE B O 1
ATOM 9083 N N . SER B 1 537 ? 10.953 20.375 18.438 1 97 537 SER B N 1
ATOM 9084 C CA . SER B 1 537 ? 10.148 21.562 18.141 1 97 537 SER B CA 1
ATOM 9085 C C . SER B 1 537 ? 9.516 22.125 19.406 1 97 537 SER B C 1
ATOM 9087 O O . SER B 1 537 ? 9.672 23.312 19.703 1 97 537 SER B O 1
ATOM 9089 N N . TYR B 1 538 ? 8.852 21.297 20.219 1 98.06 538 TYR B N 1
ATOM 9090 C CA . TYR B 1 538 ? 8.195 21.766 21.438 1 98.06 538 TYR B CA 1
ATOM 9091 C C . TYR B 1 538 ? 9.227 22.094 22.516 1 98.06 538 TYR B C 1
ATOM 9093 O O . TYR B 1 538 ? 9.023 23 23.328 1 98.06 538 TYR B O 1
ATOM 9101 N N . GLY B 1 539 ? 10.328 21.375 22.516 1 97.94 539 GLY B N 1
ATOM 9102 C CA . GLY B 1 539 ? 11.375 21.672 23.484 1 97.94 539 GLY B CA 1
ATOM 9103 C C . GLY B 1 539 ? 11.938 23.062 23.359 1 97.94 539 GLY B C 1
ATOM 9104 O O . GLY B 1 539 ? 12.117 23.766 24.359 1 97.94 539 GLY B O 1
ATOM 9105 N N . LEU B 1 540 ? 12.133 23.469 22.109 1 98 540 LEU B N 1
ATOM 9106 C CA . LEU B 1 540 ? 12.633 24.812 21.875 1 98 540 LEU B CA 1
ATOM 9107 C C . LEU B 1 540 ? 11.594 25.859 22.266 1 98 540 LEU B C 1
ATOM 9109 O O . LEU B 1 540 ? 11.938 26.906 22.828 1 98 540 LEU B O 1
ATOM 9113 N N . ALA B 1 541 ? 10.352 25.594 21.953 1 98.5 541 ALA B N 1
ATOM 9114 C CA . ALA B 1 541 ? 9.273 26.516 22.328 1 98.5 541 ALA B CA 1
ATOM 9115 C C . ALA B 1 541 ? 9.141 26.625 23.844 1 98.5 541 ALA B C 1
ATOM 9117 O O . ALA B 1 541 ? 9.016 27.719 24.375 1 98.5 541 ALA B O 1
ATOM 9118 N N . ILE B 1 542 ? 9.211 25.547 24.516 1 98.62 542 ILE B N 1
ATOM 9119 C CA . ILE B 1 542 ? 9.086 25.5 25.969 1 98.62 542 ILE B CA 1
ATOM 9120 C C . ILE B 1 542 ? 10.297 26.172 26.609 1 98.62 542 ILE B C 1
ATOM 9122 O O . ILE B 1 542 ? 10.156 26.906 27.594 1 98.62 542 ILE B O 1
ATOM 9126 N N . LEU B 1 543 ? 11.438 25.953 26.062 1 98.38 543 LEU B N 1
ATOM 9127 C CA . LEU B 1 543 ? 12.641 26.609 26.562 1 98.38 543 LEU B CA 1
ATOM 9128 C C . LEU B 1 543 ? 12.531 28.125 26.438 1 98.38 543 LEU B C 1
ATOM 9130 O O . LEU B 1 543 ? 12.852 28.844 27.375 1 98.38 543 LEU B O 1
ATOM 9134 N N . GLY B 1 544 ? 12.086 28.578 25.266 1 98.44 544 GLY B N 1
ATOM 9135 C CA . GLY B 1 544 ? 11.867 30 25.078 1 98.44 544 GLY B CA 1
ATOM 9136 C C . GLY B 1 544 ? 10.828 30.562 26.031 1 98.44 544 GLY B C 1
ATOM 9137 O O . GLY B 1 544 ? 11.039 31.625 26.625 1 98.44 544 GLY B O 1
ATOM 9138 N N . ALA B 1 545 ? 9.75 29.844 26.172 1 98.69 545 ALA B N 1
ATOM 9139 C CA . ALA B 1 545 ? 8.695 30.297 27.078 1 98.69 545 ALA B CA 1
ATOM 9140 C C . ALA B 1 545 ? 9.18 30.312 28.531 1 98.69 545 ALA B C 1
ATOM 9142 O O . ALA B 1 545 ? 8.82 31.203 29.297 1 98.69 545 ALA B O 1
ATOM 9143 N N . SER B 1 546 ? 9.953 29.328 28.906 1 98.44 546 SER B N 1
ATOM 9144 C CA . SER B 1 546 ? 10.516 29.281 30.25 1 98.44 546 SER B CA 1
ATOM 9145 C C . SER B 1 546 ? 11.406 30.484 30.531 1 98.44 546 SER B C 1
ATOM 9147 O O . SER B 1 546 ? 11.359 31.078 31.609 1 98.44 546 SER B O 1
ATOM 9149 N N . PHE B 1 547 ? 12.18 30.797 29.594 1 98.44 547 PHE B N 1
ATOM 9150 C CA . PHE B 1 547 ? 13.016 32 29.703 1 98.44 547 PHE B CA 1
ATOM 9151 C C . PHE B 1 547 ? 12.156 33.25 29.875 1 98.44 547 PHE B C 1
ATOM 9153 O O . PHE B 1 547 ? 12.438 34.062 30.75 1 98.44 547 PHE B O 1
ATOM 9160 N N . GLY B 1 548 ? 11.102 33.344 29.031 1 98.38 548 GLY B N 1
ATOM 9161 C CA . GLY B 1 548 ? 10.203 34.469 29.141 1 98.38 548 GLY B CA 1
ATOM 9162 C C . GLY B 1 548 ? 9.539 34.562 30.5 1 98.38 548 GLY B C 1
ATOM 9163 O O . GLY B 1 548 ? 9.516 35.656 31.109 1 98.38 548 GLY B O 1
ATOM 9164 N N . VAL B 1 549 ? 9.062 33.5 30.984 1 97.94 549 VAL B N 1
ATOM 9165 C CA . VAL B 1 549 ? 8.367 33.469 32.25 1 97.94 549 VAL B CA 1
ATOM 9166 C C . VAL B 1 549 ? 9.328 33.844 33.375 1 97.94 549 VAL B C 1
ATOM 9168 O O . VAL B 1 549 ? 8.961 34.594 34.312 1 97.94 549 VAL B O 1
ATOM 9171 N N . LEU B 1 550 ? 10.547 33.438 33.344 1 98 550 LEU B N 1
ATOM 9172 C CA . LEU B 1 550 ? 11.547 33.781 34.344 1 98 550 LEU B CA 1
ATOM 9173 C C . LEU B 1 550 ? 11.805 35.281 34.344 1 98 550 LEU B C 1
ATOM 9175 O O . LEU B 1 550 ? 11.836 35.906 35.406 1 98 550 LEU B O 1
ATOM 9179 N N . VAL B 1 551 ? 11.953 35.812 33.188 1 98.12 551 VAL B N 1
ATOM 9180 C CA . VAL B 1 551 ? 12.156 37.25 33.062 1 98.12 551 VAL B CA 1
ATOM 9181 C C . VAL B 1 551 ? 10.938 38 33.625 1 98.12 551 VAL B C 1
ATOM 9183 O O . VAL B 1 551 ? 11.078 39 34.312 1 98.12 551 VAL B O 1
ATOM 9186 N N . GLY B 1 552 ? 9.742 37.5 33.25 1 97.12 552 GLY B N 1
ATOM 9187 C CA . GLY B 1 552 ? 8.516 38.094 33.719 1 97.12 552 GLY B CA 1
ATOM 9188 C C . GLY B 1 552 ? 8.375 38.062 35.25 1 97.12 552 GLY B C 1
ATOM 9189 O O . GLY B 1 552 ? 7.973 39.062 35.844 1 97.12 552 GLY B O 1
ATOM 9190 N N . LEU B 1 553 ? 8.75 37 35.844 1 96.06 553 LEU B N 1
ATOM 9191 C CA . LEU B 1 553 ? 8.664 36.875 37.312 1 96.06 553 LEU B CA 1
ATOM 9192 C C . LEU B 1 553 ? 9.648 37.812 38 1 96.06 553 LEU B C 1
ATOM 9194 O O . LEU B 1 553 ? 9.32 38.438 39 1 96.06 553 LEU B O 1
ATOM 9198 N N . VAL B 1 554 ? 10.836 37.906 37.469 1 96.38 554 VAL B N 1
ATOM 9199 C CA . VAL B 1 554 ? 11.82 38.844 38 1 96.38 554 VAL B CA 1
ATOM 9200 C C . VAL B 1 554 ? 11.305 40.281 37.875 1 96.38 554 VAL B C 1
ATOM 9202 O O . VAL B 1 554 ? 11.453 41.094 38.781 1 96.38 554 VAL B O 1
ATOM 9205 N N . ALA B 1 555 ? 10.688 40.562 36.719 1 95.62 555 ALA B N 1
ATOM 9206 C CA . ALA B 1 555 ? 10.148 41.875 36.5 1 95.62 555 ALA B CA 1
ATOM 9207 C C . ALA B 1 555 ? 9.047 42.219 37.5 1 95.62 555 ALA B C 1
ATOM 9209 O O . ALA B 1 555 ? 8.984 43.312 38.031 1 95.62 555 ALA B O 1
ATOM 9210 N N . VAL B 1 556 ? 8.164 41.281 37.688 1 93.06 556 VAL B N 1
ATOM 9211 C CA . VAL B 1 556 ? 7.082 41.469 38.656 1 93.06 556 VAL B CA 1
ATOM 9212 C C . VAL B 1 556 ? 7.668 41.719 40.062 1 93.06 556 VAL B C 1
ATOM 9214 O O . VAL B 1 556 ? 7.172 42.594 40.781 1 93.06 556 VAL B O 1
ATOM 9217 N N . TYR B 1 557 ? 8.695 41.031 40.406 1 90.56 557 TYR B N 1
ATOM 9218 C CA . TYR B 1 557 ? 9.344 41.188 41.688 1 90.56 557 TYR B CA 1
ATOM 9219 C C . TYR B 1 557 ? 10 42.562 41.781 1 90.56 557 TYR B C 1
ATOM 9221 O O . TYR B 1 557 ? 9.891 43.25 42.812 1 90.56 557 TYR B O 1
ATOM 9229 N N . GLN B 1 558 ? 10.68 43.031 40.812 1 90.38 558 GLN B N 1
ATOM 9230 C CA . GLN B 1 558 ? 11.383 44.312 40.812 1 90.38 558 GLN B CA 1
ATOM 9231 C C . GLN B 1 558 ? 10.398 45.469 40.812 1 90.38 558 GLN B C 1
ATOM 9233 O O . GLN B 1 558 ? 10.633 46.5 41.438 1 90.38 558 GLN B O 1
ATOM 9238 N N . ASN B 1 559 ? 9.352 45.312 40 1 89.19 559 ASN B N 1
ATOM 9239 C CA . ASN B 1 559 ? 8.359 46.406 39.906 1 89.19 559 ASN B CA 1
ATOM 9240 C C . ASN B 1 559 ? 7.535 46.5 41.188 1 89.19 559 ASN B C 1
ATOM 9242 O O . ASN B 1 559 ? 7.113 47.594 41.562 1 89.19 559 ASN B O 1
ATOM 9246 N N . GLY B 1 560 ? 7.246 45.469 41.875 1 85.94 560 GLY B N 1
ATOM 9247 C CA . GLY B 1 560 ? 6.445 45.469 43.062 1 85.94 560 GLY B CA 1
ATOM 9248 C C . GLY B 1 560 ? 4.953 45.5 42.812 1 85.94 560 GLY B C 1
ATOM 9249 O O . GLY B 1 560 ? 4.145 45.375 43.719 1 85.94 560 GLY B O 1
ATOM 9250 N N . ILE B 1 561 ? 4.531 45.844 41.625 1 86.88 561 ILE B N 1
ATOM 9251 C CA . ILE B 1 561 ? 3.143 45.844 41.188 1 86.88 561 ILE B CA 1
ATOM 9252 C C . ILE B 1 561 ? 3.047 45.219 39.781 1 86.88 561 ILE B C 1
ATOM 9254 O O . ILE B 1 561 ? 4.035 45.156 39.031 1 86.88 561 ILE B O 1
ATOM 9258 N N . SER B 1 562 ? 1.867 44.688 39.469 1 89.06 562 SER B N 1
ATOM 9259 C CA . SER B 1 562 ? 1.641 44.156 38.125 1 89.06 562 SER B CA 1
ATOM 9260 C C . SER B 1 562 ? 1.139 45.25 37.188 1 89.06 562 SER B C 1
ATOM 9262 O O . SER B 1 562 ? 0.219 46 37.531 1 89.06 562 SER B O 1
ATOM 9264 N N . HIS B 1 563 ? 1.787 45.344 36.125 1 88.5 563 HIS B N 1
ATOM 9265 C CA . HIS B 1 563 ? 1.429 46.375 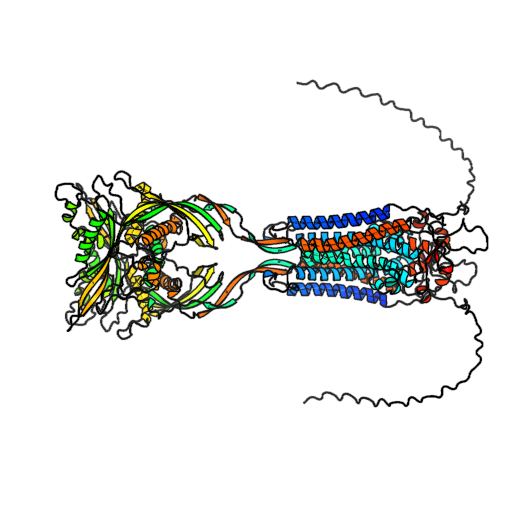35.156 1 88.5 563 HIS B CA 1
ATOM 9266 C C . HIS B 1 563 ? 0.757 45.781 33.938 1 88.5 563 HIS B C 1
ATOM 9268 O O . HIS B 1 563 ? 0.818 44.562 33.719 1 88.5 563 HIS B O 1
ATOM 9274 N N . ASP B 1 564 ? 0.003 46.531 33.219 1 89.69 564 ASP B N 1
ATOM 9275 C CA . ASP B 1 564 ? -0.611 46.125 31.969 1 89.69 564 ASP B CA 1
ATOM 9276 C C . ASP B 1 564 ? -0.506 47.281 30.953 1 89.69 564 ASP B C 1
ATOM 9278 O O . ASP B 1 564 ? 0.158 48.281 31.203 1 89.69 564 ASP B O 1
ATOM 9282 N N . THR B 1 565 ? -0.955 47.031 29.844 1 91.69 565 THR B N 1
ATOM 9283 C CA . THR B 1 565 ? -0.88 48 28.781 1 91.69 565 THR B CA 1
ATOM 9284 C C . THR B 1 565 ? -2.277 48.375 28.281 1 91.69 565 THR B C 1
ATOM 9286 O O . THR B 1 565 ? -2.498 48.562 27.078 1 91.69 565 THR B O 1
ATOM 9289 N N . THR B 1 566 ? -3.176 48.469 29.234 1 93.94 566 THR B N 1
ATOM 9290 C CA . THR B 1 566 ? -4.562 48.75 28.875 1 93.94 566 THR B CA 1
ATOM 9291 C C . THR B 1 566 ? -4.781 50.25 28.688 1 93.94 566 THR B C 1
ATOM 9293 O O . THR B 1 566 ? -3.916 51.062 29.031 1 93.94 566 THR B O 1
ATOM 9296 N N . PHE B 1 567 ? -5.926 50.594 28.109 1 95.5 567 PHE B N 1
ATOM 9297 C CA . PHE B 1 567 ? -6.328 52 27.922 1 95.5 567 PHE B CA 1
ATOM 9298 C C . PHE B 1 567 ? -6.273 52.75 29.25 1 95.5 567 PHE B C 1
ATOM 9300 O O . PHE B 1 567 ? -5.691 53.812 29.328 1 95.5 567 PHE B O 1
ATOM 9307 N N . CYS B 1 568 ? -6.863 52.188 30.266 1 95 568 CYS B N 1
ATOM 9308 C CA . CYS B 1 568 ? -6.961 52.812 31.562 1 95 568 CYS B CA 1
ATOM 9309 C C . CYS B 1 568 ? -5.582 53.062 32.156 1 95 568 CYS B C 1
ATOM 9311 O O . CYS B 1 568 ? -5.324 54.094 32.781 1 95 568 CYS B O 1
ATOM 9313 N N . THR B 1 569 ? -4.727 52.125 31.984 1 94.5 569 THR B N 1
ATOM 9314 C CA . THR B 1 569 ? -3.379 52.25 32.531 1 94.5 569 THR B CA 1
ATOM 9315 C C . THR B 1 569 ? -2.615 53.375 31.844 1 94.5 569 THR B C 1
ATOM 9317 O O . THR B 1 569 ? -1.953 54.188 32.5 1 94.5 569 THR B O 1
ATOM 9320 N N . ILE B 1 570 ? -2.703 53.469 30.547 1 95.69 570 ILE B N 1
ATOM 9321 C CA . ILE B 1 570 ? -2.014 54.531 29.812 1 95.69 570 ILE B CA 1
ATOM 9322 C C . ILE B 1 570 ? -2.604 55.906 30.203 1 95.69 570 ILE B C 1
ATOM 9324 O O . ILE B 1 570 ? -1.867 56.875 30.422 1 95.69 570 ILE B O 1
ATOM 9328 N N . MET B 1 571 ? -3.885 55.906 30.312 1 95.12 571 MET B N 1
ATOM 9329 C CA . MET B 1 571 ? -4.562 57.156 30.688 1 95.12 571 MET B CA 1
ATOM 9330 C C . MET B 1 571 ? -4.145 57.625 32.094 1 95.12 571 MET B C 1
ATOM 9332 O O . MET B 1 571 ? -3.824 58.781 32.281 1 95.12 571 MET B O 1
ATOM 9336 N N . ALA B 1 572 ? -4.059 56.719 32.969 1 93.88 572 ALA B N 1
ATOM 9337 C CA . ALA B 1 572 ? -3.768 57.062 34.344 1 93.88 572 ALA B CA 1
ATOM 9338 C C . ALA B 1 572 ? -2.291 57.406 34.531 1 93.88 572 ALA B C 1
ATOM 9340 O O . ALA B 1 572 ? -1.938 58.219 35.375 1 93.88 572 ALA B O 1
ATOM 9341 N N . THR B 1 573 ? -1.422 56.844 33.75 1 94.44 573 THR B N 1
ATOM 9342 C CA . THR B 1 573 ? 0.012 56.969 33.969 1 94.44 573 THR B CA 1
ATOM 9343 C C . THR B 1 573 ? 0.585 58.094 33.125 1 94.44 573 THR B C 1
ATOM 9345 O O . THR B 1 573 ? 1.803 58.281 33.062 1 94.44 573 THR B O 1
ATOM 9348 N N . THR B 1 574 ? -0.237 58.844 32.438 1 95.19 574 THR B N 1
ATOM 9349 C CA . THR B 1 574 ? 0.279 59.938 31.625 1 95.19 574 THR B CA 1
ATOM 9350 C C . THR B 1 574 ? -0.31 61.281 32.062 1 95.19 574 THR B C 1
ATOM 9352 O O . THR B 1 574 ? -0.285 62.25 31.312 1 95.19 574 THR B O 1
ATOM 9355 N N . ARG B 1 575 ? -0.829 61.281 33.312 1 93.12 575 ARG B N 1
ATOM 9356 C CA . ARG B 1 575 ? -1.373 62.531 33.844 1 93.12 575 ARG B CA 1
ATOM 9357 C C . ARG B 1 575 ? -0.258 63.5 34.219 1 93.12 575 ARG B C 1
ATOM 9359 O O . ARG B 1 575 ? 0.288 63.438 35.312 1 93.12 575 ARG B O 1
ATOM 9366 N N . ASN B 1 576 ? 0.137 64.375 33.375 1 92.19 576 ASN B N 1
ATOM 9367 C CA . ASN B 1 576 ? 1.216 65.312 33.5 1 92.19 576 ASN B CA 1
ATOM 9368 C C . ASN B 1 576 ? 0.945 66.562 32.688 1 92.19 576 ASN B C 1
ATOM 9370 O O . ASN B 1 576 ? 0.652 66.5 31.5 1 92.19 576 ASN B O 1
ATOM 9374 N N . GLU B 1 577 ? 1.017 67.75 33.312 1 90.5 577 GLU B N 1
ATOM 9375 C CA . GLU B 1 577 ? 0.725 69.062 32.688 1 90.5 577 GLU B CA 1
ATOM 9376 C C . GLU B 1 577 ? 1.667 69.312 31.5 1 90.5 577 GLU B C 1
ATOM 9378 O O . GLU B 1 577 ? 1.271 69.875 30.5 1 90.5 577 GLU B O 1
ATOM 9383 N N . THR B 1 578 ? 2.863 68.875 31.688 1 91.62 578 THR B N 1
ATOM 9384 C CA . THR B 1 578 ? 3.828 69.062 30.609 1 91.62 578 THR B CA 1
ATOM 9385 C C . THR B 1 578 ? 3.369 68.312 29.359 1 91.62 578 THR B C 1
ATOM 9387 O O . THR B 1 578 ? 3.555 68.75 28.234 1 91.62 578 THR B O 1
ATOM 9390 N N . LEU B 1 579 ? 2.816 67.125 29.562 1 92.62 579 LEU B N 1
ATOM 9391 C CA . LEU B 1 579 ? 2.326 66.312 28.453 1 92.62 579 LEU B CA 1
ATOM 9392 C C . LEU B 1 579 ? 1.083 67 27.828 1 92.62 579 LEU B C 1
ATOM 9394 O O . LEU B 1 579 ? 0.82 66.812 26.641 1 92.62 579 LEU B O 1
ATOM 9398 N N . ASP B 1 580 ? 0.311 67.688 28.641 1 90.62 580 ASP B N 1
ATOM 9399 C CA . ASP B 1 580 ? -0.833 68.438 28.109 1 90.62 580 ASP B CA 1
ATOM 9400 C C . ASP B 1 580 ? -0.39 69.5 27.078 1 90.62 580 ASP B C 1
ATOM 9402 O O . ASP B 1 580 ? -1.037 69.625 26.047 1 90.62 580 ASP B O 1
ATOM 9406 N N . ASP B 1 581 ? 0.677 70.062 27.422 1 89.88 581 ASP B N 1
ATOM 9407 C CA . ASP B 1 581 ? 1.195 71.125 26.547 1 89.88 581 ASP B CA 1
ATOM 9408 C C . ASP B 1 581 ? 1.819 70.5 25.281 1 89.88 581 ASP B C 1
ATOM 9410 O O . ASP B 1 581 ? 1.635 71 24.188 1 89.88 581 ASP B O 1
ATOM 9414 N N . LEU B 1 582 ? 2.502 69.438 25.453 1 89.94 582 LEU B N 1
ATOM 9415 C CA . LEU B 1 582 ? 3.191 68.812 24.344 1 89.94 582 LEU B CA 1
ATOM 9416 C C . LEU B 1 582 ? 2.193 68.188 23.375 1 89.94 582 LEU B C 1
ATOM 9418 O O . LEU B 1 582 ? 2.477 68.062 22.188 1 89.94 582 LEU B O 1
ATOM 9422 N N . ALA B 1 583 ? 1.052 67.75 23.859 1 91.62 583 ALA B N 1
ATOM 9423 C CA . ALA B 1 583 ? 0.061 67.062 23.062 1 91.62 583 ALA B CA 1
ATOM 9424 C C . ALA B 1 583 ? -0.835 68 22.297 1 91.62 583 ALA B C 1
ATOM 9426 O O . ALA B 1 583 ? -1.704 67.562 21.531 1 91.62 583 ALA B O 1
ATOM 9427 N N . ARG B 1 584 ? -0.597 69.312 22.531 1 88.75 584 ARG B N 1
ATOM 9428 C CA . ARG B 1 584 ? -1.369 70.312 21.766 1 88.75 584 ARG B CA 1
ATOM 9429 C C . ARG B 1 584 ? -1.129 70.125 20.266 1 88.75 584 ARG B C 1
ATOM 9431 O O . ARG B 1 584 ? 0.015 70 19.828 1 88.75 584 ARG B O 1
ATOM 9438 N N . GLY B 1 585 ? -2.17 70 19.516 1 86.06 585 GLY B N 1
ATOM 9439 C CA . GLY B 1 585 ? -2.092 69.75 18.094 1 86.06 585 GLY B CA 1
ATOM 9440 C C . GLY B 1 585 ? -2.197 68.312 17.719 1 86.06 585 GLY B C 1
ATOM 9441 O O . GLY B 1 585 ? -2.23 67.938 16.531 1 86.06 585 GLY B O 1
ATOM 9442 N N . SER B 1 586 ? -2.162 67.438 18.688 1 88.56 586 SER B N 1
ATOM 9443 C CA . SER B 1 586 ? -2.256 66 18.469 1 88.56 586 SER B CA 1
ATOM 9444 C C . SER B 1 586 ? -3.484 65.438 19.141 1 88.56 586 SER B C 1
ATOM 9446 O O . SER B 1 586 ? -3.498 64.25 19.5 1 88.56 586 SER B O 1
ATOM 9448 N N . SER B 1 587 ? -4.5 66.188 19.328 1 88.44 587 SER B N 1
ATOM 9449 C CA . SER B 1 587 ? -5.629 65.812 20.172 1 88.44 587 SER B CA 1
ATOM 9450 C C . SER B 1 587 ? -6.512 64.75 19.469 1 88.44 587 SER B C 1
ATOM 9452 O O . SER B 1 587 ? -7.305 64.125 20.125 1 88.44 587 SER B O 1
ATOM 9454 N N . LEU B 1 588 ? -6.391 64.625 18.141 1 86.19 588 LEU B N 1
ATOM 9455 C CA . LEU B 1 588 ? -7.211 63.656 17.422 1 86.19 588 LEU B CA 1
ATOM 9456 C C . LEU B 1 588 ? -6.559 62.281 17.438 1 86.19 588 LEU B C 1
ATOM 9458 O O . LEU B 1 588 ? -7.207 61.281 17.125 1 86.19 588 LEU B O 1
ATOM 9462 N N . GLY B 1 589 ? -5.258 62.219 17.75 1 85.38 589 GLY B N 1
ATOM 9463 C CA . GLY B 1 589 ? -4.543 60.938 17.797 1 85.38 589 GLY B CA 1
ATOM 9464 C C . GLY B 1 589 ? -4.293 60.344 16.438 1 85.38 589 GLY B C 1
ATOM 9465 O O . GLY B 1 589 ? -4.402 61.031 15.422 1 85.38 589 GLY B O 1
ATOM 9466 N N . GLY B 1 590 ? -3.799 59.125 16.5 1 83 590 GLY B N 1
ATOM 9467 C CA . GLY B 1 590 ? -3.578 58.375 15.266 1 83 590 GLY B CA 1
ATOM 9468 C C . GLY B 1 590 ? -2.537 59 14.359 1 83 590 GLY B C 1
ATOM 9469 O O . GLY B 1 590 ? -1.432 59.344 14.805 1 83 590 GLY B O 1
ATOM 9470 N N . ASP B 1 591 ? -3.016 59.281 13.117 1 79.56 591 ASP B N 1
ATOM 9471 C CA . ASP B 1 591 ? -2.104 59.781 12.094 1 79.56 591 ASP B CA 1
ATOM 9472 C C . ASP B 1 591 ? -1.848 61.281 12.258 1 79.56 591 ASP B C 1
ATOM 9474 O O . ASP B 1 591 ? -0.972 61.844 11.594 1 79.56 591 ASP B O 1
ATOM 9478 N N . THR B 1 592 ? -2.484 61.844 13.211 1 82.44 592 THR B N 1
ATOM 9479 C CA . THR B 1 592 ? -2.387 63.281 13.328 1 82.44 592 THR B CA 1
ATOM 9480 C C . THR B 1 592 ? -1.366 63.656 14.398 1 82.44 592 THR B C 1
ATOM 9482 O O . THR B 1 592 ? -1.101 64.875 14.609 1 82.44 592 THR B O 1
ATOM 9485 N N . VAL B 1 593 ? -0.784 62.719 15.008 1 87.12 593 VAL B N 1
ATOM 9486 C CA . VAL B 1 593 ? 0.176 62.969 16.078 1 87.12 593 VAL B CA 1
ATOM 9487 C C . VAL B 1 593 ? 1.416 63.656 15.484 1 87.12 593 VAL B C 1
ATOM 9489 O O . VAL B 1 593 ? 1.931 63.219 14.453 1 87.12 593 VAL B O 1
ATOM 9492 N N . SER B 1 594 ? 1.889 64.688 16.125 1 89.5 594 SER B N 1
ATOM 9493 C CA . SER B 1 594 ? 3.016 65.5 15.641 1 89.5 594 SER B CA 1
ATOM 9494 C C . SER B 1 594 ? 4.328 64.688 15.773 1 89.5 594 SER B C 1
ATOM 9496 O O . SER B 1 594 ? 4.484 63.906 16.688 1 89.5 594 SER B O 1
ATOM 9498 N N . LYS B 1 595 ? 5.25 65 14.914 1 90.38 595 LYS B N 1
ATOM 9499 C CA . LYS B 1 595 ? 6.562 64.375 14.945 1 90.38 595 LYS B CA 1
ATOM 9500 C C . LYS B 1 595 ? 7.352 64.812 16.188 1 90.38 595 LYS B C 1
ATOM 9502 O O . LYS B 1 595 ? 8.141 64 16.719 1 90.38 595 LYS B O 1
ATOM 9507 N N . GLU B 1 596 ? 7.145 66 16.594 1 90.81 596 GLU B N 1
ATOM 9508 C CA . GLU B 1 596 ? 7.828 66.438 17.781 1 90.81 596 GLU B CA 1
ATOM 9509 C C . GLU B 1 596 ? 7.438 65.625 19.016 1 90.81 596 GLU B C 1
ATOM 9511 O O . GLU B 1 596 ? 8.289 65.312 19.844 1 90.81 596 GLU B O 1
ATOM 9516 N N . LEU B 1 597 ? 6.16 65.375 19.062 1 92.94 597 LEU B N 1
ATOM 9517 C CA . LEU B 1 597 ? 5.691 64.562 20.188 1 92.94 597 LEU B CA 1
ATOM 9518 C C . LEU B 1 597 ? 6.289 63.188 20.125 1 92.94 597 LEU B C 1
ATOM 9520 O O . LEU B 1 597 ? 6.691 62.625 21.156 1 92.94 597 LEU B O 1
ATOM 9524 N N . LEU B 1 598 ? 6.395 62.594 18.969 1 94.81 598 LEU B N 1
ATOM 9525 C CA . LEU B 1 598 ? 6.898 61.25 18.781 1 94.81 598 LEU B CA 1
ATOM 9526 C C . LEU B 1 598 ? 8.383 61.156 19.125 1 94.81 598 LEU B C 1
ATOM 9528 O O . LEU B 1 598 ? 8.867 60.125 19.562 1 94.81 598 LEU B O 1
ATOM 9532 N N . LYS B 1 599 ? 9.078 62.281 19.062 1 95 599 LYS B N 1
ATOM 9533 C CA . LYS B 1 599 ? 10.516 62.312 19.328 1 95 599 LYS B CA 1
ATOM 9534 C C . LYS B 1 599 ? 10.805 62.656 20.781 1 95 599 LYS B C 1
ATOM 9536 O O . LYS B 1 599 ? 11.938 62.531 21.25 1 95 599 LYS B O 1
ATOM 9541 N N . THR B 1 600 ? 9.766 63 21.484 1 95.62 600 THR B N 1
ATOM 9542 C CA . THR B 1 600 ? 9.938 63.344 22.891 1 95.62 600 THR B CA 1
ATOM 9543 C C . THR B 1 600 ? 10.273 62.094 23.703 1 95.62 600 THR B C 1
ATOM 9545 O O . THR B 1 600 ? 9.711 61.031 23.484 1 95.62 600 THR B O 1
ATOM 9548 N N . ARG B 1 601 ? 11.242 62.281 24.625 1 96.62 601 ARG B N 1
ATOM 9549 C CA . ARG B 1 601 ? 11.648 61.156 25.469 1 96.62 601 ARG B CA 1
ATOM 9550 C C . ARG B 1 601 ? 10.938 61.219 26.812 1 96.62 601 ARG B C 1
ATOM 9552 O O . ARG B 1 601 ? 10.914 62.25 27.484 1 96.62 601 ARG B O 1
ATOM 9559 N N . LEU B 1 602 ? 10.336 60.094 27.141 1 96.94 602 LEU B N 1
ATOM 9560 C CA . LEU B 1 602 ? 9.578 60.031 28.391 1 96.94 602 LEU B CA 1
ATOM 9561 C C . LEU B 1 602 ? 10.102 58.906 29.281 1 96.94 602 LEU B C 1
ATOM 9563 O O . LEU B 1 602 ? 10.656 57.906 28.781 1 96.94 602 LEU B O 1
ATOM 9567 N N . MET B 1 603 ? 9.992 59.094 30.469 1 96 603 MET B N 1
ATOM 9568 C CA . MET B 1 603 ? 10.305 58.094 31.5 1 96 603 MET B CA 1
ATOM 9569 C C . MET B 1 603 ? 9.195 58.031 32.562 1 96 603 MET B C 1
ATOM 9571 O O . MET B 1 603 ? 8.5 59.031 32.781 1 96 603 MET B O 1
ATOM 9575 N N . PHE B 1 604 ? 8.992 56.875 33.125 1 94.81 604 PHE B N 1
ATOM 9576 C CA . PHE B 1 604 ? 7.961 56.719 34.125 1 94.81 604 PHE B CA 1
ATOM 9577 C C . PHE B 1 604 ? 8.555 56.812 35.531 1 94.81 604 PHE B C 1
ATOM 9579 O O . PHE B 1 604 ? 9.594 56.219 35.844 1 94.81 604 PHE B O 1
ATOM 9586 N N . GLY B 1 605 ? 7.973 57.594 36.375 1 92.75 605 GLY B N 1
ATOM 9587 C CA . GLY B 1 605 ? 8.414 57.781 37.719 1 92.75 605 GLY B CA 1
ATOM 9588 C C . GLY B 1 605 ? 7.559 58.781 38.5 1 92.75 605 GLY B C 1
ATOM 9589 O O . GLY B 1 605 ? 6.383 58.969 38.156 1 92.75 605 GLY B O 1
ATOM 9590 N N . VAL B 1 606 ? 8.062 59.312 39.594 1 92.25 606 VAL B N 1
ATOM 9591 C CA . VAL B 1 606 ? 7.34 60.281 40.438 1 92.25 606 VAL B CA 1
ATOM 9592 C C . VAL B 1 606 ? 7.59 61.688 39.938 1 92.25 606 VAL B C 1
ATOM 9594 O O . VAL B 1 606 ? 8.734 62.094 39.719 1 92.25 606 VAL B O 1
ATOM 9597 N N . LEU B 1 607 ? 6.449 62.469 39.625 1 90.19 607 LEU B N 1
ATOM 9598 C CA . LEU B 1 607 ? 6.562 63.844 39.156 1 90.19 607 LEU B CA 1
ATOM 9599 C C . LEU B 1 607 ? 7.121 64.75 40.25 1 90.19 607 LEU B C 1
ATOM 9601 O O . LEU B 1 607 ? 6.645 64.688 41.406 1 90.19 607 LEU B O 1
ATOM 9605 N N . ARG B 1 608 ? 8.172 65.562 39.938 1 79.44 608 ARG B N 1
ATOM 9606 C CA . ARG B 1 608 ? 8.797 66.438 40.906 1 79.44 608 ARG B CA 1
ATOM 9607 C C . ARG B 1 608 ? 7.941 67.688 41.125 1 79.44 608 ARG B C 1
ATOM 9609 O O . ARG B 1 608 ? 7.477 68.312 40.156 1 79.44 608 ARG B O 1
ATOM 9616 N N . GLY B 1 609 ? 6.883 67.812 41.875 1 59.03 609 GLY B N 1
ATOM 9617 C CA . GLY B 1 609 ? 6.109 69 42.125 1 59.03 609 GLY B CA 1
ATOM 9618 C C . GLY B 1 609 ? 6.938 70.25 42.062 1 59.03 609 GLY B C 1
ATOM 9619 O O . GLY B 1 609 ? 8.172 70.188 42.094 1 59.03 609 GLY B O 1
ATOM 9620 N N . ASN B 1 610 ? 6.402 71.438 41.594 1 47.44 610 ASN B N 1
ATOM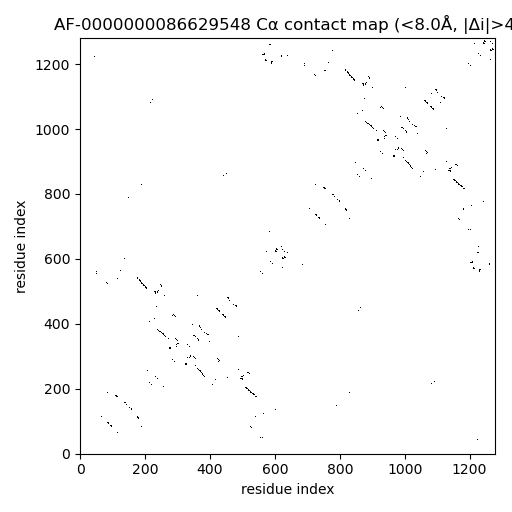 9621 C CA . ASN B 1 610 ? 7.031 72.75 41.844 1 47.44 610 ASN B CA 1
ATOM 9622 C C . ASN B 1 610 ? 7.625 72.812 43.25 1 47.44 610 ASN B C 1
ATOM 9624 O O . ASN B 1 610 ? 6.895 72.75 44.25 1 47.44 610 ASN B O 1
ATOM 9628 N N . ALA B 1 611 ? 8.734 72.438 43.5 1 41.59 611 ALA B N 1
ATOM 9629 C CA . ALA B 1 611 ? 9.539 72.5 44.719 1 41.59 611 ALA B CA 1
ATOM 9630 C C . ALA B 1 611 ? 9.336 73.812 45.438 1 41.59 611 ALA B C 1
ATOM 9632 O O . ALA B 1 611 ? 10.086 74.188 46.344 1 41.59 611 ALA B O 1
ATOM 9633 N N . HIS B 1 612 ? 8.625 74.812 44.906 1 37.09 612 HIS B N 1
ATOM 9634 C CA . HIS B 1 612 ? 8.719 75.875 45.875 1 37.09 612 HIS B CA 1
ATOM 9635 C C . HIS B 1 612 ? 8.297 75.438 47.25 1 37.09 612 HIS B C 1
ATOM 9637 O O . HIS B 1 612 ? 8.523 76.125 48.25 1 37.09 612 HIS B O 1
ATOM 9643 N N . TYR B 1 613 ? 6.973 74.938 47.5 1 35.72 613 TYR B N 1
ATOM 9644 C CA . TYR B 1 613 ? 6.719 74.75 48.906 1 35.72 613 TYR B CA 1
ATOM 9645 C C . TYR B 1 613 ? 7.316 73.438 49.375 1 35.72 613 TYR B C 1
ATOM 9647 O O . TYR B 1 613 ? 7.418 72.5 48.625 1 35.72 613 TYR B O 1
ATOM 9655 N N . GLY B 1 614 ? 8.102 73.312 50.375 1 37.56 614 GLY B N 1
ATOM 9656 C CA . GLY B 1 614 ? 8.812 72.375 51.25 1 37.56 614 GLY B CA 1
ATOM 9657 C C . GLY B 1 614 ? 8.219 71 51.281 1 37.56 614 GLY B C 1
ATOM 9658 O O . GLY B 1 614 ? 8.734 70.062 51.938 1 37.56 614 GLY B O 1
ATOM 9659 N N . ASP B 1 615 ? 6.91 70.75 51.5 1 40.56 615 ASP B N 1
ATOM 9660 C CA . ASP B 1 615 ? 6.375 69.438 51.906 1 40.56 615 ASP B CA 1
ATOM 9661 C C . ASP B 1 615 ? 6.297 68.438 50.75 1 40.56 615 ASP B C 1
ATOM 9663 O O . ASP B 1 615 ? 5.383 68.562 49.938 1 40.56 615 ASP B O 1
ATOM 9667 N N . MET B 1 616 ? 7.246 67.938 50.094 1 45.25 616 MET B N 1
ATOM 9668 C CA . MET B 1 616 ? 7.496 66.938 49.062 1 45.25 616 MET B CA 1
ATOM 9669 C C . MET B 1 616 ? 6.445 65.812 49.125 1 45.25 616 MET B C 1
ATOM 9671 O O . MET B 1 616 ? 6.281 65.062 48.188 1 45.25 616 MET B O 1
ATOM 9675 N N . SER B 1 617 ? 6.055 65.25 50.312 1 49.16 617 SER B N 1
ATOM 9676 C CA . SER B 1 617 ? 5.512 63.938 50.625 1 49.16 617 SER B CA 1
ATOM 9677 C C . SER B 1 617 ? 4.078 63.812 50.156 1 49.16 617 SER B C 1
ATOM 9679 O O . SER B 1 617 ? 3.691 62.75 49.656 1 49.16 617 SER B O 1
ATOM 9681 N N . GLU B 1 618 ? 3.168 64.625 50.5 1 50.72 618 GLU B N 1
ATOM 9682 C CA . GLU B 1 618 ? 1.749 64.312 50.562 1 50.72 618 GLU B CA 1
ATOM 9683 C C . GLU B 1 618 ? 1.104 64.375 49.188 1 50.72 618 GLU B C 1
ATOM 9685 O O . GLU B 1 618 ? 0.095 63.719 48.938 1 50.72 618 GLU B O 1
ATOM 9690 N N . ASN B 1 619 ? 1.672 65.062 48.062 1 59.88 619 ASN B N 1
ATOM 9691 C CA . ASN B 1 619 ? 0.877 65.25 46.844 1 59.88 619 ASN B CA 1
ATOM 9692 C C . ASN B 1 619 ? 1.617 64.75 45.625 1 59.88 619 ASN B C 1
ATOM 9694 O O . ASN B 1 619 ? 1.374 65.188 44.5 1 59.88 619 ASN B O 1
ATOM 9698 N N . SER B 1 620 ? 2.537 63.719 45.75 1 80.06 620 SER B N 1
ATOM 9699 C CA . SER B 1 620 ? 3.344 63.312 44.625 1 80.06 620 SER B CA 1
ATOM 9700 C C . SER B 1 620 ? 2.605 62.312 43.75 1 80.06 620 SER B C 1
ATOM 9702 O O . SER B 1 620 ? 1.99 61.375 44.25 1 80.06 620 SER B O 1
ATOM 9704 N N . ARG B 1 621 ? 2.523 62.469 42.406 1 88.62 621 ARG B N 1
ATOM 9705 C CA . ARG B 1 621 ? 1.853 61.625 41.438 1 88.62 621 ARG B CA 1
ATOM 9706 C C . ARG B 1 621 ? 2.863 60.938 40.531 1 88.62 621 ARG B C 1
ATOM 9708 O O . ARG B 1 621 ? 3.875 61.531 40.156 1 88.62 621 ARG B O 1
ATOM 9715 N N . ALA B 1 622 ? 2.68 59.625 40.375 1 91.31 622 ALA B N 1
ATOM 9716 C CA . ALA B 1 622 ? 3.5 58.875 39.406 1 91.31 622 ALA B CA 1
ATOM 9717 C C . ALA B 1 622 ? 2.949 59.062 37.969 1 91.31 622 ALA B C 1
ATOM 9719 O O . ALA B 1 622 ? 1.737 58.969 37.781 1 91.31 622 ALA B O 1
ATOM 9720 N N . ALA B 1 623 ? 3.732 59.375 37.031 1 94.44 623 ALA B N 1
ATOM 9721 C CA . ALA B 1 623 ? 3.318 59.562 35.656 1 94.44 623 ALA B CA 1
ATOM 9722 C C . ALA B 1 623 ? 4.52 59.531 34.688 1 94.44 623 ALA B C 1
ATOM 9724 O O . ALA B 1 623 ? 5.664 59.625 35.156 1 94.44 623 ALA B O 1
ATOM 9725 N N . PHE B 1 624 ? 4.262 59.312 33.469 1 95.56 624 PHE B N 1
ATOM 9726 C CA . PHE B 1 624 ? 5.277 59.531 32.469 1 95.56 624 PHE B CA 1
ATOM 9727 C C . PHE B 1 624 ? 5.602 61 32.344 1 95.56 624 PHE B C 1
ATOM 9729 O O . PHE B 1 624 ? 4.711 61.844 32.438 1 95.56 624 PHE B O 1
ATOM 9736 N N . GLY B 1 625 ? 6.773 61.375 32.219 1 94.88 625 GLY B N 1
ATOM 9737 C CA . GLY B 1 625 ? 7.227 62.75 32.062 1 94.88 625 GLY B CA 1
ATOM 9738 C C . GLY B 1 625 ? 8.641 62.844 31.516 1 94.88 625 GLY B C 1
ATOM 9739 O O . GLY B 1 625 ? 9.25 61.844 31.188 1 94.88 625 GLY B O 1
ATOM 9740 N N . LEU B 1 626 ? 9.055 64.062 31.297 1 94.38 626 LEU B N 1
ATOM 9741 C CA . LEU B 1 626 ? 10.422 64.312 30.859 1 94.38 626 LEU B CA 1
ATOM 9742 C C . LEU B 1 626 ? 11.422 63.875 31.938 1 94.38 626 LEU B C 1
ATOM 9744 O O . LEU B 1 626 ? 11.094 63.906 33.125 1 94.38 626 LEU B O 1
ATOM 9748 N N . SER B 1 627 ? 12.578 63.5 31.531 1 89.62 627 SER B N 1
ATOM 9749 C CA . SER B 1 627 ? 13.586 62.969 32.438 1 89.62 627 SER B CA 1
ATOM 9750 C C . SER B 1 627 ? 13.906 64 33.531 1 89.62 627 SER B C 1
ATOM 9752 O O . SER B 1 627 ? 14.242 63.625 34.656 1 89.62 627 SER B O 1
ATOM 9754 N N . THR B 1 628 ? 13.719 65.25 33.219 1 89.31 628 THR B N 1
ATOM 9755 C CA . THR B 1 628 ? 14.062 66.25 34.156 1 89.31 628 THR B CA 1
ATOM 9756 C C . THR B 1 628 ? 12.961 66.438 35.188 1 89.31 628 THR B C 1
ATOM 9758 O O . THR B 1 628 ? 13.203 67 36.281 1 89.31 628 THR B O 1
ATOM 9761 N N . GLU B 1 629 ? 11.828 65.938 34.875 1 90.56 629 GLU B N 1
ATOM 9762 C CA . GLU B 1 629 ? 10.672 66.125 35.75 1 90.56 629 GLU B CA 1
ATOM 9763 C C . GLU B 1 629 ? 10.422 64.938 36.594 1 90.56 629 GLU B C 1
ATOM 9765 O O . GLU B 1 629 ? 9.57 64.938 37.5 1 90.56 629 GLU B O 1
ATOM 9770 N N . ILE B 1 630 ? 11.18 63.781 36.406 1 90.5 630 ILE B N 1
ATOM 9771 C CA . ILE B 1 630 ? 10.797 62.5 36.969 1 90.5 630 ILE B CA 1
ATOM 9772 C C . ILE B 1 630 ? 11.859 62.062 38 1 90.5 630 ILE B C 1
ATOM 9774 O O . ILE B 1 630 ? 13.062 62.156 37.719 1 90.5 630 ILE B O 1
ATOM 9778 N N . ALA B 1 631 ? 11.391 61.781 39.156 1 88.69 631 ALA B N 1
ATOM 9779 C CA . ALA B 1 631 ? 12.227 61.094 40.156 1 88.69 631 ALA B CA 1
ATOM 9780 C C . ALA B 1 631 ? 11.969 59.594 40.188 1 88.69 631 ALA B C 1
ATOM 9782 O O . ALA B 1 631 ? 10.859 59.156 39.875 1 88.69 631 ALA B O 1
ATOM 9783 N N . PRO B 1 632 ? 12.992 58.875 40.531 1 85.81 632 PRO B N 1
ATOM 9784 C CA . PRO B 1 632 ? 12.828 57.406 40.531 1 85.81 632 PRO B CA 1
ATOM 9785 C C . PRO B 1 632 ? 11.766 56.938 41.531 1 85.81 632 PRO B C 1
ATOM 9787 O O . PRO B 1 632 ? 11.68 57.469 42.625 1 85.81 632 PRO B O 1
ATOM 9790 N N . LEU B 1 633 ? 10.977 56.031 41 1 85 633 LEU B N 1
ATOM 9791 C CA . LEU B 1 633 ? 9.914 55.438 41.844 1 85 633 LEU B CA 1
ATOM 9792 C C . LEU B 1 633 ? 10.453 54.281 42.688 1 85 633 LEU B C 1
ATOM 9794 O O . LEU B 1 633 ? 11.094 53.375 42.156 1 85 633 LEU B O 1
ATOM 9798 N N . GLN B 1 634 ? 10.305 54.5 43.969 1 81.31 634 GLN B N 1
ATOM 9799 C CA . GLN B 1 634 ? 10.734 53.438 44.875 1 81.31 634 GLN B CA 1
ATOM 9800 C C . GLN B 1 634 ? 9.578 52.5 45.25 1 81.31 634 GLN B C 1
ATOM 9802 O O . GLN B 1 634 ? 8.438 52.938 45.375 1 81.31 634 GLN B O 1
ATOM 9807 N N . LYS B 1 635 ? 9.883 51.25 45.406 1 79.44 635 LYS B N 1
ATOM 9808 C CA . LYS B 1 635 ? 8.883 50.25 45.75 1 79.44 635 LYS B CA 1
ATOM 9809 C C . LYS B 1 635 ? 8.203 50.625 47.062 1 79.44 635 LYS B C 1
ATOM 9811 O O . LYS B 1 635 ? 8.875 50.906 48.062 1 79.44 635 LYS B O 1
ATOM 9816 N N . GLY B 1 636 ? 6.914 50.625 47.062 1 75.12 636 GLY B N 1
ATOM 9817 C CA . GLY B 1 636 ? 6.156 50.906 48.281 1 75.12 636 GLY B CA 1
ATOM 9818 C C . GLY B 1 636 ? 5.914 52.375 48.531 1 75.12 636 GLY B C 1
ATOM 9819 O O . GLY B 1 636 ? 5.25 52.75 49.5 1 75.12 636 GLY B O 1
ATOM 9820 N N . GLN B 1 637 ? 6.371 53.188 47.562 1 78.81 637 GLN B N 1
ATOM 9821 C CA . GLN B 1 637 ? 6.207 54.625 47.75 1 78.81 637 GLN B CA 1
ATOM 9822 C C . GLN B 1 637 ? 4.746 55.031 47.562 1 78.81 637 GLN B C 1
ATOM 9824 O O . GLN B 1 637 ? 4.043 54.5 46.719 1 78.81 637 GLN B O 1
ATOM 9829 N N . VAL B 1 638 ? 4.211 55.906 48.469 1 76.44 638 VAL B N 1
ATOM 9830 C CA . VAL B 1 638 ? 2.826 56.344 48.406 1 76.44 638 VAL B CA 1
ATOM 9831 C C . VAL B 1 638 ? 2.693 57.5 47.375 1 76.44 638 VAL B C 1
ATOM 9833 O O . VAL B 1 638 ? 3.418 58.469 47.469 1 76.44 638 VAL B O 1
ATOM 9836 N N . VAL B 1 639 ? 2.053 57.188 46.406 1 79.25 639 VAL B N 1
ATOM 9837 C CA . VAL B 1 639 ? 1.814 58.188 45.375 1 79.25 639 VAL B CA 1
ATOM 9838 C C . VAL B 1 639 ? 0.312 58.406 45.188 1 79.25 639 VAL B C 1
ATOM 9840 O O . VAL B 1 639 ? -0.479 57.5 45.469 1 79.25 639 VAL B O 1
ATOM 9843 N N . ASN B 1 640 ? -0.109 59.625 44.812 1 78.5 640 ASN B N 1
ATOM 9844 C CA . ASN B 1 640 ? -1.513 59.969 44.625 1 78.5 640 ASN B CA 1
ATOM 9845 C C . ASN B 1 640 ? -1.959 59.656 43.188 1 78.5 640 ASN B C 1
ATOM 9847 O O . ASN B 1 640 ? -1.177 59.812 42.25 1 78.5 640 ASN B O 1
#

Foldseek 3Di:
DDCPDDDDDDDDPPPPDPPPPDPDPPPPVPPPPPPPPPVPPPAPDWDFQFADPVLLCLLVVLLVVLVVLLVVLLVLLVVQAFPFADDVVVVDDPCRHPVNSLVVSLVSLVSNLVSLLVSLVSLLQLLVQVVLQPDWDFLLLVVLSLCLLPDVCSVVDPCCVPVVVVSNLSSVLSVCLSVLSVQQSVQKDKDKDKDWDKDKDFDWDFDLLDCQQAAPPDLVRGHPVLLVLLLVCFLVVFFDKAWDPDAFKKFKDKDKAKFKAKDFDDDLLLLLVVLLLVLLQVVQADPPGKHWFKFKAWEAQPPVPPPPPDDLDLPSVCSVVDPSNVQNCCQAQHSRYGYDHHRDVPLPFGFLIFMDGPHTTMTMFMFIKMWIWMWTHHGTIIDTDPPTDMDGDGTDRDGPPPPCSVSVSNVSLSNSLSQAAGHTKMWYWDQDDDPDRDIDIDIDTHRHNNCSGLLVLQRQLPDPPPDDHGDDGDDPVSVCSCVPPHSSVSSRSSSVSSGSNVNRDCVRTDPRGDITIMIHIDIGIGMHGDSVSSCVSSVVSSVSSVVSSVSSVVSCVQVSYRDDSDPVRQVQQAPDVVVVVQCVQVVVDDPRGDPSSSRAIKHWAWFQPPPPPPPRANAIAIHIDHPVGHDRHDNRRIYD/DDDPDDPDDDDDPPPPDPPPDDPDDDPPPPPPPPPPPPVPPPAPDWDFQFADCVLLCLLVVLLVVLVVLLVVLLVLLVVQAFPFADDVVVVDDPCRHPVNSLVVSLVSLVSNLVSLLVSLVSLLQLLVQVVLQPDWDFLLLVVLSQCLLPDVCSVVDPCCVPVVVVSNLSSVLSVCLSVLSVQQSVQKDKDKDKDKDKDKDFDWDFDLLDCQQAAPPDLVRGHPVLLVLLLVCFLVVFFDKAWDPDAFKKFKDKDKAKFKAKDFDDDPLLLLVVLLLVLLQVVQADPPGKHWQKFKAWEAQPPPPPPPPPDLDLPSVCVVVDDSNVQNCPQAQHLRYRYHRRRVVPLPFGFLIFMDGHHTTMTMFMFIKMWIWMWTHHGTIIDTDPPTDMDGDGTDGDDPPPPCSVSVSNVSLSNSLSSAAGHTKMWYWDQDDDPDRQIDIDIDTHRHNNCSGLLVLQRALPDPDPHDHGDDGDDPVSVCSCVPPHSSVSSRSSSVSSGSNVNRDCVRTDPRGDITIMIHIDIGIGMHGDSVSSCVSSVVSSVSSVVSSVSSVVSCVQVSYRDDSDPVRQVQQAPDVVVVVQCVQVVVPDPRGDPVSSRAIKHWAWFQPPPPPPPRANAIAIHIDHPVGHDRHDNRHIYD

Secondary structure (DSSP, 8-state):
----------------------------------------TTS---B-----THHHHHHHHHHHHHHHHHHHHHHHHHHHTTPBPB-GGGT--GGGBHHHHHHHHHHHHHHHHHHHHHHHHHHHHHHHHHHHHHS-EEHHHHHHHHHTTT-GGGGG-HHHHHH-HHHHHHHHHHHHGGGHHHHGGGGEEEEEEEE--EEEEEE--B-TT-GGGB-TTSGGGB-HHHHHHHHHHHHHTSPPPEE-SSTTEEEEEEEEEEEEEEEE--HHHHHHHHHHHHHHHHHH-BTTBEEEEEEEEEEESSGGGS---S-----GGGGGGS-HHHHHHHHHHSSSEEE----TTS----EEEEEEETTEEEEEEEEEEEEEEEEEEETTEEEE-SS-EEEEEEE----SSS-TTTTHHHHHHHHHHHHHH-EEEEEEEEEE-SSS-EEEEEEEEES--GGGSGGGGG---------SS--PPPPHHHHGGGTT--HHHHHHHHHHHHHHHGGG-GGGB-SS-EEEEEEE-EEEEEEEE-HHHHHHHHHHHHHHHHHHHHHHHHHHHHHSS-----HHHHHHTT--HHHHHHTTT-TT-GGG--HHHHH-EEEEEEE---TTSS--STT--EEEE-GGGEEPPPTT--B-/----------------------------------------TTS--PBP----THHHHHHHHHHHHHHHHHHHHHHHHHHHTTPBPP-GGGT--GGGSHHHHHHHHHHHHHHHHHHHHHHHHHHHHHHHHHHHHHS-EEHHHHHHHHHTTT-GGGGG-HHHHHH-HHHHHHHHHHHHGGGGGGTGGGGEEEEEEEE--EEEEEE--B-TT-GGGB-TTSGGGB-HHHHHHHHHHHHHTSPPPEE-SSTTEEEEEEEEEEEEEEEE--HHHHHHHHHHHHHHHHHH-BTTBEEEEEEEEEEETTGGGS---S-----GGGGGGS-HHHHHHHHHHSSSEEE----TTS----EEEEEEETTEEEEEEEEEEEEEEEEEEETTEEEE-SS-EEEEEEE----SSS-TTTTHHHHHHHHHHHHHH-EEEEEEEEEE-SSS-EEEEEEEEES--GGGSGGGGG---------SS--PPPPHHHHGGGTT--HHHHHHHHHHHHHHHGGG-GGGB-SS-EEEEEEE-EEEEEEEE-HHHHHHHHHHHHHHHHHHHHHHHHHHHHHSS-----HHHHHHTT--HHHHHHTTT-TT-GGG--HHHHH-EEEEEEE---TTSS--STT--EEEE-TTTEEPPPTT--B-

Solvent-accessible surface area (backbone atoms only — not comparable to full-atom values): 66781 Å² total; per-residue (Å²): 144,75,91,75,81,84,83,80,81,83,80,81,81,75,77,78,80,82,76,79,75,81,80,76,76,82,73,77,77,72,78,72,72,78,69,70,77,67,74,75,80,73,71,73,49,54,27,66,78,54,58,58,66,60,58,64,48,49,31,51,48,28,38,51,51,14,51,49,33,47,50,49,44,51,53,53,45,59,70,41,42,75,32,73,60,41,38,73,85,77,69,45,60,69,78,63,15,59,49,40,48,45,26,52,40,36,47,34,32,50,51,19,29,51,27,27,24,48,15,18,47,54,14,36,48,26,37,50,55,50,48,34,50,72,45,64,40,32,39,51,39,49,30,24,65,74,35,33,73,83,35,77,68,29,74,70,36,63,63,40,57,71,76,36,48,70,55,42,50,34,29,48,42,40,66,50,32,48,55,31,45,38,50,41,48,33,27,61,39,82,40,85,39,77,42,67,57,72,43,81,39,70,36,86,35,78,38,63,81,46,69,66,36,47,30,84,59,38,76,88,28,28,9,46,66,49,38,12,51,41,47,27,22,38,22,67,60,41,63,48,58,20,73,32,92,44,56,31,23,35,36,64,49,74,50,75,44,46,29,41,48,51,41,74,43,53,73,66,57,34,54,53,53,48,48,38,48,54,28,42,22,56,66,53,18,48,100,68,36,37,47,58,43,33,37,21,32,21,36,36,48,77,37,57,76,54,85,64,72,85,80,86,67,69,46,77,83,43,54,81,72,52,64,36,56,60,45,30,49,47,14,30,71,38,86,19,65,33,59,40,50,46,39,83,92,48,76,40,59,59,24,43,35,39,35,35,48,67,89,47,44,34,40,24,34,46,24,36,23,40,38,43,42,40,40,40,20,54,59,66,38,21,41,71,49,80,86,61,50,74,43,83,71,45,71,63,73,62,49,95,79,54,65,63,65,80,49,34,33,44,53,26,53,43,42,41,52,27,59,40,47,12,9,34,32,27,37,28,38,42,74,57,50,93,93,54,81,38,69,40,51,41,57,43,72,40,61,40,47,42,60,37,23,37,61,36,17,49,56,76,69,54,61,87,58,88,60,95,56,60,62,76,60,74,55,68,73,49,40,54,56,30,73,88,46,51,59,48,58,48,51,25,50,48,33,41,30,37,50,59,23,46,63,39,39,74,86,40,35,36,91,75,39,42,80,33,64,34,34,31,60,41,83,41,48,21,29,43,58,43,62,67,62,32,49,52,35,50,47,51,35,49,50,53,29,50,51,26,41,52,50,14,51,53,22,36,63,72,52,43,38,46,57,59,88,42,57,62,24,48,48,23,25,43,62,35,71,68,53,50,62,58,31,51,13,12,13,81,15,41,78,35,47,48,69,68,51,36,62,37,49,35,20,37,16,29,43,63,66,80,70,77,68,83,77,73,68,80,78,29,32,30,18,39,33,43,68,88,42,39,39,80,69,55,79,76,57,69,24,33,134,83,81,78,80,80,81,78,81,79,77,78,79,73,80,74,80,82,74,82,76,82,82,77,78,80,73,75,80,72,77,75,73,79,67,72,74,66,71,74,80,73,70,70,46,55,26,64,76,52,59,60,66,60,58,64,49,50,32,50,48,28,38,50,51,15,51,50,32,48,51,49,42,51,53,52,45,59,70,42,42,76,33,73,61,42,39,72,86,76,69,45,60,70,80,62,14,59,48,39,47,45,27,52,39,37,47,35,31,50,51,19,28,53,25,28,26,48,15,17,47,52,15,37,47,26,37,49,54,49,48,34,50,72,44,66,39,31,39,51,38,49,30,23,65,74,36,33,73,82,34,78,69,29,74,69,35,63,64,38,59,69,74,34,48,70,55,43,52,33,30,48,43,40,66,51,32,47,55,31,46,37,50,42,49,35,29,60,40,82,40,85,38,78,44,68,56,73,44,81,39,70,37,86,35,79,39,62,83,46,68,65,36,48,30,86,61,36,76,89,27,27,10,46,66,49,38,12,50,41,47,28,21,38,23,67,61,41,64,47,58,20,71,32,92,43,55,31,24,35,36,64,49,74,50,75,45,46,29,40,47,51,40,77,44,54,74,65,56,34,53,52,52,49,47,39,49,53,29,42,21,56,65,53,19,48,101,68,35,37,48,58,43,35,36,22,34,21,37,34,48,77,39,56,76,54,85,65,73,83,78,81,66,72,45,76,83,44,54,80,71,51,65,36,55,59,46,30,51,51,13,28,68,38,83,15,64,31,56,37,42,45,37,84,89,50,71,51,58,59,24,44,35,39,36,35,50,69,89,46,45,34,39,25,34,47,25,36,22,40,39,43,42,40,40,40,19,56,59,66,37,21,41,70,51,81,86,62,50,72,45,83,71,44,72,62,73,67,52,94,79,53,64,63,65,84,49,32,33,43,51,27,53,44,42,40,53,26,56,40,49,10,8,36,32,30,37,29,38,41,75,56,49,91,91,55,82,39,67,40,50,40,56,43,74,38,56,41,46,42,62,36,23,36,60,35,18,49,57,74,66,56,63,85,63,86,60,96,55,61,59,74,60,74,55,67,73,49,39,52,56,29,72,89,45,52,58,46,57,49,50,24,49,48,34,41,29,38,52,60,22,46,63,39,40,73,84,41,34,38,92,75,39,42,80,33,64,34,34,30,61,40,82,41,49,22,29,43,58,45,62,67,62,31,48,52,36,49,48,53,35,49,52,52,30,50,52,25,42,52,51,14,52,51,24,37,61,72,52,43,37,48,57,60,89,42,59,59,22,48,47,24,24,44,59,35,73,68,54,51,61,59,30,51,13,14,13,80,14,39,77,33,47,48,67,68,52,35,62,36,49,35,20,38,17,30,42,62,66,80,68,76,66,83,76,73,67,80,78,28,33,30,18,38,34,43,67,88,41,41,38,79,68,57,79,76,56,70,26,33

Sequence (1280 aa):
MSHLPEPPPRPAIERKSIAYAEVHGTASDSRQDGQTGYVDSKYPKTSKWHVRWQTPAKMLALFGLGTLSAIGHHLFYESLNSTPVRTAHDGSPAYKTQEWISRYGLAFAFITKILLASSVAIAYKQHIWTKFRRQPYQVSTINAMYDATTDVLSFGSWEFLCRAKIATILALLTWTIPLSALVAPSTLLVTLTTQKPSRDMAVPSINFDSSLFTFSGMAGDVSPLLMRITSATASGGEILPMAAVAPNASYTMEFQGPSLKCDKAHGFMLKFIDKIHEAANSDISSNVGGDTIYFSITAYPSFPYMDYTGDGSSDASKLPKWNFSKMAEDCLRGPGSCAYAPWPNVQPSYFPLLVRLNDDSLVCSLQNTTYNVNFRSTETTQTIEQPYHFKWTQPVNFTAQDDPSGMASFTKAAQALANLLNGVIGKQTSIGGGYQDVQHINLMSQGTSIMQTALIGALNTSAEIKLSVGIPPLPQEDQALARGKSLGSLIEELSRNQTLSLFSSSRFWTEQGIKSNVTQSLYSNTWEYRKKNLWISYGLAILGASFGVLVGLVAVYQNGISHDTTFCTIMATTRNETLDDLARGSSLGGDTVSKELLKTRLMFGVLRGNAHYGDMSENSRAAFGLSTEIAPLQKGQVVNMSHLPEPPPRPAIERKSIAYAEVHGTASDSRQDGQTGYVDSKYPKTSKWHVRWQTPAKMLALFGLGTLSAIGHHLFYESLNSTPVRTAHDGSPAYKTQEWISRYGLAFAFITKILLASSVAIAYKQHIWTKFRRQPYQVSTINAMYDATTDVLSFGSWEFLCRAKIATILALLTWTIPLSALVAPSTLLVTLTTQKPSRDMAVPSINFDSSLFTFSGMAGDVSPLLMRITSATASGGEILPMAAVAPNASYTMEFQGPSLKCDKAHGFMLKFIDKIHEAANSDISSNVGGDTIYFSITAYPSFPYMDYTGDGSSDASKLPKWNFSKMAEDCLRGPGSCAYAPWPNVQPSYFPLLVRLNDDSLVCSLQNTTYNVNFRSTETTQTIEQPYHFKWTQPVNFTAQDDPSGMASFTKAAQALANLLNGVIGKQTSIGGGYQDVQHINLMSQGTSIMQTALIGALNTSAEIKLSVGIPPLPQEDQALARGKSLGSLIEELSRNQTLSLFSSSRFWTEQGIKSNVTQSLYSNTWEYRKKNLWISYGLAILGASFGVLVGLVAVYQNGISHDTTFCTIMATTRNETLDDLARGSSLGGDTVSKELLKTRLMFGVLRGNAHYGDMSENSRAAFGLSTEIAPLQKGQVVN

Organism: NCBI:txid1208366

pLDDT: mean 79.56, std 21.78, range [16.95, 98.69]